Protein AF-A0A497RHH5-F1 (afdb_monomer_lite)

Radius of gyration: 37.26 Å; chains: 1; bounding box: 108×67×107 Å

Foldseek 3Di:
DDPPPCDPVNVVVVLVVLVVVLVVQLVVQLPPDPPDPVVVVVVVVCLLCVLVVLLVVLLLLVLLVLLPVVDPHFPLVQALDDDPSVLSVLLWLLSVLLSLLSLVDDPVCVSSVVSLVVSVVVVSVCLVVCSQVVVDSVSSVVVVVVSVVVSVVSNVSSVVSLVVVLVVLVVPDDDPSSVVVNVVSVVVSCCRVCVSVVVVVVVVVVVDPPQDPQLLVQLLLCLVVQDPQAEEEEDDPNNVVSNVVSPNPHYPPPDPLQQCQQWFAAFLQSNLCLCQLQRHQKYKDAPVNVVQLDPSTGNVVVCVLQFDFSDGDDRITMGGDAQFDHAAQDDLEEEEDEQDDDPQLVSLVRLLCTLLLFHYHYDYPQKLCQLRHQEYEYEQDPPDDPVVVLVSQQVQHEYEYEDSVHCHPVCVVQVKDFPPDKDKFQWKAAPPDIDGAHIFIDTAIDGDVVFKDQRMAGDDVRHGDHRQWIWGRRNNGIYIYGHCNRLVVQCVDPPSNSNNRSSSCSSVSVVNCCVPDVGDRPDPPPDDHRDDFWKFFFKKKAAAWKKKKFFIKDWDQFWFKFWPPPDGGDTFTFHGKHKDDGKIKIKIARIKMWGQDPGSGFFKIKMFGAHKIKIKIWAAAQMWIWTQGPVGIDIDHAHNVTGIIIMIIDPRIMMIGGFMKMKGAFKMWGQFIQDPPDPAPSPDGRHGATKMAHGIWIWTFGTGRNGMTTIDPTDGPGGMDGPDDCCSHVVVVVRPVVCSCPDPSSVVSSVVSVVSSVVSSCVVVPPPPVVVVVVVVVVVVD

Structure (mmCIF, N/CA/C/O backbone):
data_AF-A0A497RHH5-F1
#
_entry.id   AF-A0A497RHH5-F1
#
loop_
_atom_site.group_PDB
_atom_site.id
_atom_site.type_symbol
_atom_site.label_atom_id
_atom_site.label_alt_id
_atom_site.label_comp_id
_atom_site.label_asym_id
_atom_site.label_entity_id
_atom_site.label_seq_id
_atom_site.pdbx_PDB_ins_code
_atom_site.Cartn_x
_atom_site.Cartn_y
_atom_site.Cartn_z
_atom_site.occupancy
_atom_site.B_iso_or_equiv
_atom_site.auth_seq_id
_atom_site.auth_comp_id
_atom_site.auth_asym_id
_atom_site.auth_atom_id
_atom_site.pdbx_PDB_model_num
ATOM 1 N N . PRO A 1 1 ? 17.702 -21.856 -10.431 1.00 33.06 1 PRO A N 1
ATOM 2 C CA . PRO A 1 1 ? 18.675 -20.964 -11.105 1.00 33.06 1 PRO A CA 1
ATOM 3 C C . PRO A 1 1 ? 18.948 -19.715 -10.253 1.00 33.06 1 PRO A C 1
ATOM 5 O O . PRO A 1 1 ? 18.083 -18.852 -10.139 1.00 33.06 1 PRO A O 1
ATOM 8 N N . TYR A 1 2 ? 20.111 -19.664 -9.600 1.00 24.53 2 TYR A N 1
ATOM 9 C CA . TYR A 1 2 ? 20.535 -18.501 -8.818 1.00 24.53 2 TYR A CA 1
ATOM 10 C C . TYR A 1 2 ? 20.683 -17.281 -9.740 1.00 24.53 2 TYR A C 1
ATOM 12 O O . TYR A 1 2 ? 21.303 -17.420 -10.799 1.00 24.53 2 TYR A O 1
ATOM 20 N N . PRO A 1 3 ? 20.149 -16.098 -9.384 1.00 31.69 3 PRO A N 1
ATOM 21 C CA . PRO A 1 3 ? 20.514 -14.876 -10.081 1.00 31.69 3 PRO A CA 1
ATOM 22 C C . PRO A 1 3 ? 22.025 -14.708 -9.919 1.00 31.69 3 PRO A C 1
ATOM 24 O O . PRO A 1 3 ? 22.538 -14.635 -8.801 1.00 31.69 3 PRO A O 1
ATOM 27 N N . VAL A 1 4 ? 22.761 -14.700 -11.031 1.00 30.95 4 VAL A N 1
ATOM 28 C CA . VAL A 1 4 ? 24.164 -14.292 -11.008 1.00 30.95 4 VAL A CA 1
ATOM 29 C C . VAL A 1 4 ? 24.142 -12.801 -10.703 1.00 30.95 4 VAL A C 1
ATOM 31 O O . VAL A 1 4 ? 24.029 -11.976 -11.605 1.00 30.95 4 VAL A O 1
ATOM 34 N N . ASN A 1 5 ? 24.186 -12.464 -9.415 1.00 32.22 5 ASN A N 1
ATOM 35 C CA . ASN A 1 5 ? 24.389 -11.103 -8.953 1.00 32.22 5 ASN A CA 1
ATOM 36 C C . ASN A 1 5 ? 25.782 -10.685 -9.423 1.00 32.22 5 ASN A C 1
ATOM 38 O O . ASN A 1 5 ? 26.800 -10.946 -8.777 1.00 32.22 5 ASN A O 1
ATOM 42 N N . LEU A 1 6 ? 25.832 -10.081 -10.609 1.00 36.22 6 LEU A N 1
ATOM 43 C CA . LEU A 1 6 ? 26.995 -9.369 -11.099 1.00 36.22 6 LEU A CA 1
ATOM 44 C C . LEU A 1 6 ? 27.140 -8.144 -10.204 1.00 36.22 6 LEU A C 1
ATOM 46 O O . LEU A 1 6 ? 26.597 -7.082 -10.498 1.00 36.22 6 LEU A O 1
ATOM 50 N N . SER A 1 7 ? 27.839 -8.305 -9.077 1.00 36.22 7 SER A N 1
ATOM 51 C CA . SER A 1 7 ? 28.187 -7.165 -8.240 1.00 36.22 7 SER A CA 1
ATOM 52 C C . SER A 1 7 ? 28.850 -6.097 -9.126 1.00 36.22 7 SER A C 1
ATOM 54 O O . SER A 1 7 ? 29.612 -6.451 -10.038 1.00 36.22 7 SER A O 1
ATOM 56 N N . PRO A 1 8 ? 28.589 -4.797 -8.901 1.00 43.06 8 PRO A N 1
ATOM 57 C CA . PRO A 1 8 ? 29.119 -3.716 -9.735 1.00 43.06 8 PRO A CA 1
ATOM 58 C C . PRO A 1 8 ? 30.638 -3.804 -9.969 1.00 43.06 8 PRO A C 1
ATOM 60 O O . PRO A 1 8 ? 31.122 -3.448 -11.044 1.00 43.06 8 PRO A O 1
ATOM 63 N N . GLY A 1 9 ? 31.379 -4.360 -9.000 1.00 42.72 9 GLY A N 1
ATOM 64 C CA . GLY A 1 9 ? 32.819 -4.611 -9.101 1.00 42.72 9 GLY A CA 1
ATOM 65 C C . GLY A 1 9 ? 33.214 -5.661 -10.148 1.00 42.72 9 GLY A C 1
ATOM 66 O O . GLY A 1 9 ? 34.251 -5.522 -10.792 1.00 42.72 9 GLY A O 1
ATOM 67 N N . ARG A 1 10 ? 32.385 -6.684 -10.393 1.00 44.19 10 ARG A N 1
ATOM 68 C CA . ARG A 1 10 ? 32.660 -7.708 -11.417 1.00 44.19 10 ARG A CA 1
ATOM 69 C C . ARG A 1 10 ? 32.280 -7.255 -12.822 1.00 44.19 10 ARG A C 1
ATOM 71 O O . ARG A 1 10 ? 32.913 -7.693 -13.777 1.00 44.19 10 ARG A O 1
ATOM 78 N N . LEU A 1 11 ? 31.315 -6.343 -12.969 1.00 48.75 11 LEU A N 1
ATOM 79 C CA . LEU A 1 11 ? 30.955 -5.787 -14.279 1.00 48.75 11 LEU A CA 1
ATOM 80 C C . LEU A 1 11 ? 32.160 -5.090 -14.936 1.00 48.75 11 LEU A C 1
ATOM 82 O O . LEU A 1 11 ? 32.413 -5.291 -16.121 1.00 48.75 11 LEU A O 1
ATOM 86 N N . GLY A 1 12 ? 32.946 -4.349 -14.142 1.00 49.59 12 GLY A N 1
ATOM 87 C CA . GLY A 1 12 ? 34.209 -3.741 -14.576 1.00 49.59 12 GLY A CA 1
ATOM 88 C C . GLY A 1 12 ? 35.226 -4.773 -15.080 1.00 49.59 12 GLY A C 1
ATOM 89 O O . GLY A 1 12 ? 35.845 -4.592 -16.131 1.00 49.59 12 GLY A O 1
ATOM 90 N N . PHE A 1 13 ? 35.338 -5.904 -14.382 1.00 59.03 13 PHE A N 1
ATOM 91 C CA . PHE A 1 13 ? 36.205 -7.009 -14.784 1.00 59.03 13 PHE A CA 1
ATOM 92 C C . PHE A 1 13 ? 35.752 -7.665 -16.098 1.00 59.03 13 PHE A C 1
ATOM 94 O O . PHE A 1 13 ? 36.574 -7.874 -16.985 1.00 59.03 13 PHE A O 1
ATOM 101 N N . TYR A 1 14 ? 34.453 -7.924 -16.285 1.00 57.34 14 TYR A N 1
ATOM 102 C CA . TYR A 1 14 ? 33.945 -8.482 -17.545 1.00 57.34 14 TYR A CA 1
ATOM 103 C C . TYR A 1 14 ? 34.073 -7.503 -18.717 1.00 57.34 14 TYR A C 1
ATOM 105 O O . TYR A 1 14 ? 34.433 -7.926 -19.816 1.00 57.34 14 TYR A O 1
ATOM 113 N N . THR A 1 15 ? 33.870 -6.194 -18.497 1.00 53.59 15 THR A N 1
ATOM 114 C CA . THR A 1 15 ? 34.186 -5.184 -19.524 1.00 53.59 15 THR A CA 1
ATOM 115 C C . THR A 1 15 ? 35.661 -5.190 -19.891 1.00 53.59 15 THR A C 1
ATOM 117 O O . THR A 1 15 ? 35.998 -5.112 -21.071 1.00 53.59 15 THR A O 1
ATOM 120 N N . PHE A 1 16 ? 36.544 -5.315 -18.900 1.00 61.19 16 PHE A N 1
ATOM 121 C CA . PHE A 1 16 ? 37.981 -5.385 -19.123 1.00 61.19 16 PHE A CA 1
ATOM 122 C C . PHE A 1 16 ? 38.361 -6.644 -19.913 1.00 61.19 16 PHE A C 1
ATOM 124 O O . PHE A 1 16 ? 39.057 -6.538 -20.919 1.00 61.19 16 PHE A O 1
ATOM 131 N N . LEU A 1 17 ? 37.834 -7.812 -19.534 1.00 65.19 17 LEU A N 1
ATOM 132 C CA . LEU A 1 17 ? 38.089 -9.083 -20.215 1.00 65.19 17 LEU A CA 1
ATOM 133 C C . LEU A 1 17 ? 37.575 -9.070 -21.663 1.00 65.19 17 LEU A C 1
ATOM 135 O O . LEU A 1 17 ? 38.294 -9.470 -22.576 1.00 65.19 17 LEU A O 1
ATOM 139 N N . GLY A 1 18 ? 36.361 -8.555 -21.886 1.00 63.19 18 GLY A N 1
ATOM 140 C CA . GLY A 1 18 ? 35.802 -8.376 -23.228 1.00 63.19 18 GLY A CA 1
ATOM 141 C C . GLY A 1 18 ? 36.644 -7.426 -24.084 1.00 63.19 18 GLY A C 1
ATOM 142 O O . GLY A 1 18 ? 36.876 -7.691 -25.261 1.00 63.19 18 GLY A O 1
ATOM 143 N N . THR A 1 19 ? 37.185 -6.364 -23.484 1.00 55.94 19 THR A N 1
ATOM 144 C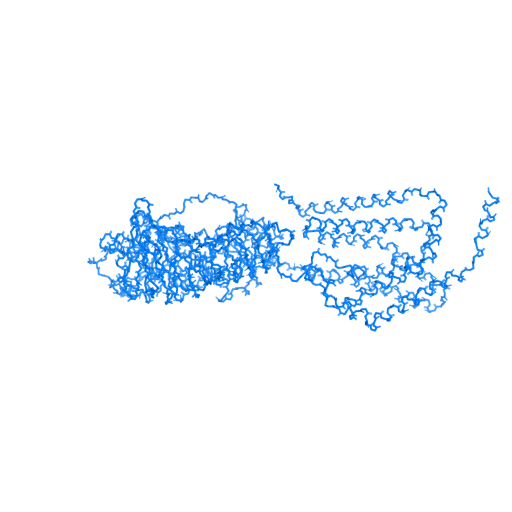 CA . THR A 1 19 ? 38.096 -5.430 -24.167 1.00 55.94 19 THR A CA 1
ATOM 145 C C . THR A 1 19 ? 39.429 -6.095 -24.511 1.00 55.94 19 THR A C 1
ATOM 147 O O . THR A 1 19 ? 39.926 -5.950 -25.626 1.00 55.94 19 THR A O 1
ATOM 150 N N . LEU A 1 20 ? 39.993 -6.877 -23.590 1.00 64.38 20 LEU A N 1
ATOM 151 C CA . LEU A 1 20 ? 41.239 -7.613 -23.804 1.00 64.38 20 LEU A CA 1
ATOM 152 C C . LEU A 1 20 ? 41.070 -8.648 -24.926 1.00 64.38 20 LEU A C 1
ATOM 154 O O . LEU A 1 20 ? 41.923 -8.750 -25.807 1.00 64.38 20 LEU A O 1
ATOM 158 N N . PHE A 1 21 ? 39.918 -9.322 -24.966 1.00 68.62 21 PHE A N 1
ATOM 159 C CA . PHE A 1 21 ? 39.539 -10.214 -26.057 1.00 68.62 21 PHE A CA 1
ATOM 160 C C . PHE A 1 21 ? 39.422 -9.482 -27.402 1.00 68.62 21 PHE A C 1
ATOM 162 O O . PHE A 1 21 ? 39.948 -9.968 -28.397 1.00 68.62 21 PHE A O 1
ATOM 169 N N . LEU A 1 22 ? 38.822 -8.289 -27.463 1.00 57.47 22 LEU A N 1
ATOM 170 C CA . LEU A 1 22 ? 38.750 -7.502 -28.704 1.00 57.47 22 LEU A CA 1
ATOM 171 C C . LEU A 1 22 ? 40.115 -7.025 -29.195 1.00 57.47 22 LEU A C 1
ATOM 173 O O . LEU A 1 22 ? 40.413 -7.104 -30.390 1.00 57.47 22 LEU A O 1
ATOM 177 N N . CYS A 1 23 ? 40.958 -6.542 -28.286 1.00 59.88 23 CYS A N 1
ATOM 178 C CA . CYS A 1 23 ? 42.334 -6.170 -28.602 1.00 59.88 23 CYS A CA 1
ATOM 179 C C . CYS A 1 23 ? 43.110 -7.389 -29.120 1.00 59.88 23 CYS A C 1
ATOM 181 O O . CYS A 1 23 ? 43.890 -7.283 -30.067 1.00 59.88 23 CYS A O 1
ATOM 183 N N . PHE A 1 24 ? 42.851 -8.572 -28.561 1.00 70.50 24 PHE A N 1
ATOM 184 C CA . PHE A 1 24 ? 43.446 -9.816 -29.029 1.00 70.50 24 PHE A CA 1
ATOM 185 C C . PHE A 1 24 ? 42.922 -10.218 -30.413 1.00 70.50 24 PHE A C 1
ATOM 187 O O . PHE A 1 24 ? 43.721 -10.446 -31.315 1.00 70.50 24 PHE A O 1
ATOM 194 N N . VAL A 1 25 ? 41.605 -10.219 -30.634 1.00 62.91 25 VAL A N 1
ATOM 195 C CA . VAL A 1 25 ? 40.978 -10.555 -31.924 1.00 62.91 25 VAL A CA 1
ATOM 196 C C . VAL A 1 25 ? 41.415 -9.593 -33.029 1.00 62.91 25 VAL A C 1
ATOM 198 O O . VAL A 1 25 ? 41.774 -10.047 -34.110 1.00 62.91 25 VAL A O 1
ATOM 201 N N . THR A 1 26 ? 41.481 -8.282 -32.777 1.00 58.25 26 THR A N 1
ATOM 202 C CA . THR A 1 26 ? 42.020 -7.305 -33.749 1.00 58.25 26 THR A CA 1
ATOM 203 C C . THR A 1 26 ? 43.491 -7.565 -34.063 1.00 58.25 26 THR A C 1
ATOM 205 O O . THR A 1 26 ? 43.906 -7.499 -35.224 1.00 58.25 26 THR A O 1
ATOM 208 N N . THR A 1 27 ? 44.291 -7.912 -33.054 1.00 64.69 27 THR A N 1
ATOM 209 C CA . THR A 1 27 ? 45.707 -8.264 -33.230 1.00 64.69 27 THR A CA 1
ATOM 210 C C . THR A 1 27 ? 45.872 -9.570 -34.014 1.00 64.69 27 THR A C 1
ATOM 212 O O . THR A 1 27 ? 46.734 -9.661 -34.883 1.00 64.69 27 THR A O 1
ATOM 215 N N . VAL A 1 28 ? 45.025 -10.571 -33.773 1.00 68.25 28 VAL A N 1
ATOM 216 C CA . VAL A 1 28 ? 45.021 -11.839 -34.517 1.00 68.25 28 VAL A CA 1
ATOM 217 C C . VAL A 1 28 ? 44.571 -11.609 -35.958 1.00 68.25 28 VAL A C 1
ATOM 219 O O . VAL A 1 28 ? 45.292 -11.983 -36.880 1.00 68.25 28 VAL A O 1
ATOM 222 N N . LEU A 1 29 ? 43.453 -10.910 -36.176 1.00 59.34 29 LEU A N 1
ATOM 223 C CA . LEU A 1 29 ? 42.934 -10.586 -37.509 1.00 59.34 29 LEU A CA 1
ATOM 224 C C . LEU A 1 29 ? 43.921 -9.741 -38.326 1.00 59.34 29 LEU A C 1
ATOM 226 O O . LEU A 1 29 ? 44.093 -9.983 -39.517 1.00 59.34 29 LEU A O 1
ATOM 230 N N . SER A 1 30 ? 44.622 -8.792 -37.697 1.00 59.09 30 SER A N 1
ATOM 231 C CA . SER A 1 30 ? 45.656 -7.992 -38.372 1.00 59.09 30 SER A CA 1
ATOM 232 C C . SER A 1 30 ? 46.925 -8.789 -38.709 1.00 59.09 30 SER A C 1
ATOM 234 O O . SER A 1 30 ? 47.670 -8.393 -39.610 1.00 59.09 30 SER A O 1
ATOM 236 N N . ARG A 1 31 ? 47.161 -9.926 -38.035 1.00 64.94 31 ARG A N 1
ATOM 237 C CA . ARG A 1 31 ? 48.276 -10.852 -38.299 1.00 64.94 31 ARG A CA 1
ATOM 238 C C . ARG A 1 31 ? 47.953 -11.942 -39.320 1.00 64.94 31 ARG A C 1
ATOM 240 O O . ARG A 1 31 ? 48.897 -12.510 -39.873 1.00 64.94 31 ARG A O 1
ATOM 247 N N . ILE A 1 32 ? 46.678 -12.217 -39.619 1.00 67.44 32 ILE A N 1
ATOM 248 C CA . ILE A 1 32 ? 46.297 -13.142 -40.697 1.00 67.44 32 ILE A CA 1
ATOM 249 C C . ILE A 1 32 ? 46.780 -12.552 -42.030 1.00 67.44 32 ILE A C 1
ATOM 251 O O . ILE A 1 32 ? 46.209 -11.612 -42.588 1.00 67.44 32 ILE A O 1
ATOM 255 N N . ARG A 1 33 ? 47.892 -13.090 -42.542 1.00 56.81 33 ARG A N 1
ATOM 256 C CA . ARG A 1 33 ? 48.458 -12.708 -43.836 1.00 56.81 33 ARG A CA 1
ATOM 257 C C . ARG A 1 33 ? 47.539 -13.212 -44.943 1.00 56.81 33 ARG A C 1
ATOM 259 O O . ARG A 1 33 ? 47.645 -14.355 -45.368 1.00 56.81 33 ARG A O 1
ATOM 266 N N . VAL A 1 34 ? 46.685 -12.337 -45.471 1.00 57.06 34 VAL A N 1
ATOM 267 C CA . VAL A 1 34 ? 46.020 -12.576 -46.761 1.00 57.06 34 VAL A CA 1
ATOM 268 C C . VAL A 1 34 ? 47.043 -12.341 -47.880 1.00 57.06 34 VAL A C 1
ATOM 270 O O . VAL A 1 34 ? 47.061 -11.302 -48.546 1.00 57.06 34 VAL A O 1
ATOM 273 N N . THR A 1 35 ? 47.976 -13.279 -48.029 1.00 54.53 35 THR A N 1
ATOM 274 C CA . THR A 1 35 ? 48.919 -13.330 -49.148 1.00 54.53 35 THR A CA 1
ATOM 275 C C . THR A 1 35 ? 48.223 -13.968 -50.340 1.00 54.53 35 THR A C 1
ATOM 277 O O . THR A 1 35 ? 47.945 -15.161 -50.344 1.00 54.53 35 THR A O 1
ATOM 280 N N . GLY A 1 36 ? 47.905 -13.151 -51.340 1.00 67.31 36 GLY A N 1
ATOM 281 C CA . GLY A 1 36 ? 47.307 -13.597 -52.592 1.00 67.31 36 GLY A CA 1
ATOM 282 C C . GLY A 1 36 ? 46.842 -12.409 -53.427 1.00 67.31 36 GLY A C 1
ATOM 283 O O . GLY A 1 36 ? 46.410 -11.397 -52.878 1.00 67.31 36 GLY A O 1
ATOM 284 N N . SER A 1 37 ? 46.896 -12.536 -54.753 1.00 68.19 37 SER A N 1
ATOM 285 C CA . SER A 1 37 ? 46.459 -11.512 -55.723 1.00 68.19 37 SER A CA 1
ATOM 286 C C . SER A 1 37 ? 45.029 -11.002 -55.483 1.00 68.19 37 SER A C 1
ATOM 288 O O . SER A 1 37 ? 44.702 -9.866 -55.824 1.00 68.19 37 SER A O 1
ATOM 290 N N . ARG A 1 38 ? 44.185 -11.808 -54.823 1.00 70.94 38 ARG A N 1
ATOM 291 C CA . ARG A 1 38 ? 42.826 -11.433 -54.417 1.00 70.94 38 ARG A CA 1
ATOM 292 C C . ARG A 1 38 ? 42.787 -10.252 -53.441 1.00 70.94 38 ARG A C 1
ATOM 294 O O . ARG A 1 38 ? 41.902 -9.423 -53.600 1.00 70.94 38 ARG A O 1
ATOM 301 N N . SER A 1 39 ? 43.734 -10.124 -52.499 1.00 65.75 39 SER A N 1
ATOM 302 C CA . SER A 1 39 ? 43.709 -9.037 -51.501 1.00 65.75 39 SER A CA 1
ATOM 303 C C . SER A 1 39 ? 44.023 -7.670 -52.110 1.00 65.75 39 SER A C 1
ATOM 305 O O . SER A 1 39 ? 43.376 -6.680 -51.767 1.00 65.75 39 SER A O 1
ATOM 307 N N . ILE A 1 40 ? 44.959 -7.641 -53.064 1.00 73.94 40 ILE A N 1
ATOM 308 C CA . ILE A 1 40 ? 45.294 -6.460 -53.871 1.00 73.94 40 ILE A CA 1
ATOM 309 C C . ILE A 1 40 ? 44.076 -6.049 -54.707 1.00 73.94 40 ILE A C 1
ATOM 311 O O . ILE A 1 40 ? 43.675 -4.892 -54.676 1.00 73.94 40 ILE A O 1
ATOM 315 N N . ARG A 1 41 ? 43.394 -7.012 -55.343 1.00 77.88 41 ARG A N 1
ATOM 316 C CA . ARG A 1 41 ? 42.187 -6.741 -56.140 1.00 77.88 41 ARG A CA 1
ATOM 317 C C . ARG A 1 41 ? 41.032 -6.174 -55.307 1.00 77.88 41 ARG A C 1
ATOM 319 O O . ARG A 1 41 ? 40.389 -5.221 -55.734 1.00 77.88 41 ARG A O 1
ATOM 326 N N . THR A 1 42 ? 40.780 -6.709 -54.108 1.00 73.94 42 THR A N 1
ATOM 327 C CA . THR A 1 42 ? 39.785 -6.134 -53.179 1.00 73.94 42 THR A CA 1
ATOM 328 C C . THR A 1 42 ? 40.156 -4.734 -52.713 1.00 73.94 42 THR A C 1
ATOM 330 O O . THR A 1 42 ? 39.266 -3.933 -52.455 1.00 73.94 42 THR A O 1
ATOM 333 N N . TYR A 1 43 ? 41.444 -4.415 -52.599 1.00 73.44 43 TYR A N 1
ATOM 334 C CA . TYR A 1 43 ? 41.870 -3.070 -52.238 1.00 73.44 43 TYR A CA 1
ATOM 335 C C . TYR A 1 43 ? 41.684 -2.069 -53.350 1.00 73.44 43 TYR A C 1
ATOM 337 O O . TYR A 1 43 ? 41.109 -1.018 -53.101 1.00 73.44 43 TYR A O 1
ATOM 345 N N . ASP A 1 44 ? 42.145 -2.401 -54.555 1.00 77.19 44 ASP A N 1
ATOM 346 C CA . ASP A 1 44 ? 41.959 -1.532 -55.708 1.00 77.19 44 ASP A CA 1
ATOM 347 C C . ASP A 1 44 ? 40.453 -1.283 -55.911 1.00 77.19 44 ASP A C 1
ATOM 349 O O . ASP A 1 44 ? 40.040 -0.151 -56.151 1.00 77.19 44 ASP A O 1
ATOM 353 N N . TRP A 1 45 ? 39.612 -2.299 -55.670 1.00 80.88 45 TRP A N 1
ATOM 354 C CA . TRP A 1 45 ? 38.156 -2.149 -55.632 1.00 80.88 45 TRP A CA 1
ATOM 355 C C . TRP A 1 45 ? 37.668 -1.234 -54.494 1.00 80.88 45 TRP A C 1
ATOM 357 O O . TRP A 1 45 ? 36.947 -0.275 -54.754 1.00 80.88 45 TRP A O 1
ATOM 367 N N . LEU A 1 46 ? 38.089 -1.449 -53.242 1.00 74.25 46 LEU A N 1
ATOM 368 C CA . LEU A 1 46 ? 37.715 -0.594 -52.101 1.00 74.25 46 LEU A CA 1
ATOM 369 C C . LEU A 1 46 ? 38.176 0.861 -52.273 1.00 74.25 46 LEU A C 1
ATOM 371 O O . LEU A 1 46 ? 37.497 1.788 -51.828 1.00 74.25 46 LEU A O 1
ATOM 375 N N . GLN A 1 47 ? 39.330 1.068 -52.904 1.00 74.50 47 GLN A N 1
ATOM 376 C CA . GLN A 1 47 ? 39.896 2.378 -53.188 1.00 74.50 47 GLN A CA 1
ATOM 377 C C . GLN A 1 47 ? 39.153 3.070 -54.334 1.00 74.50 47 GLN A C 1
ATOM 379 O O . GLN A 1 47 ? 38.948 4.286 -54.250 1.00 74.50 47 GLN A O 1
ATOM 384 N N . ALA A 1 48 ? 38.730 2.313 -55.352 1.00 79.69 48 ALA A N 1
ATOM 385 C CA . ALA A 1 48 ? 37.901 2.788 -56.457 1.00 79.69 48 ALA A CA 1
ATOM 386 C C . ALA A 1 48 ? 36.481 3.150 -55.995 1.00 79.69 48 ALA A C 1
ATOM 388 O O . ALA A 1 48 ? 35.944 4.174 -56.403 1.00 79.69 48 ALA A O 1
ATOM 389 N N . VAL A 1 49 ? 35.903 2.363 -55.082 1.00 79.44 49 VAL A N 1
ATOM 390 C CA . VAL A 1 49 ? 34.562 2.590 -54.508 1.00 79.44 49 VAL A CA 1
ATOM 391 C C . VAL A 1 49 ? 34.597 3.591 -53.342 1.00 79.44 49 VAL A C 1
ATOM 393 O O . VAL A 1 49 ? 33.557 4.027 -52.850 1.00 79.44 49 VAL A O 1
ATOM 396 N N . SER A 1 50 ? 35.784 4.028 -52.910 1.00 78.75 50 SER A N 1
ATOM 397 C CA . SER A 1 50 ? 35.916 4.929 -51.762 1.00 78.75 50 SER A CA 1
ATOM 398 C C . SER A 1 50 ? 35.188 6.261 -51.814 1.00 78.75 50 SER A C 1
ATOM 400 O O . SER A 1 50 ? 34.712 6.674 -50.760 1.00 78.75 50 SER A O 1
ATOM 402 N N . PRO A 1 51 ? 35.066 6.934 -52.966 1.00 81.25 51 PRO A N 1
ATOM 403 C CA . PRO A 1 51 ? 34.265 8.147 -53.044 1.00 81.25 51 PRO A CA 1
ATOM 404 C C . PRO A 1 51 ? 32.796 7.880 -52.688 1.00 81.25 51 PRO A C 1
ATOM 406 O O . PRO A 1 51 ? 32.174 8.679 -51.999 1.00 81.25 51 PRO A O 1
ATOM 409 N N . VAL A 1 52 ? 32.267 6.720 -53.091 1.00 81.44 52 VAL A N 1
ATOM 410 C CA . VAL A 1 52 ? 30.867 6.338 -52.867 1.00 81.44 52 VAL A CA 1
ATOM 411 C C . VAL A 1 52 ? 30.618 6.008 -51.400 1.00 81.44 52 VAL A C 1
ATOM 413 O O . VAL A 1 52 ? 29.714 6.572 -50.787 1.00 81.44 52 VAL A O 1
ATOM 416 N N . TRP A 1 53 ? 31.425 5.123 -50.804 1.00 78.94 53 TRP A N 1
ATOM 417 C CA . TRP A 1 53 ? 31.185 4.732 -49.413 1.00 78.94 53 TRP A CA 1
ATOM 418 C C . TRP A 1 53 ? 31.525 5.848 -48.422 1.00 78.94 53 TRP A C 1
ATOM 420 O O . TRP A 1 53 ? 30.839 5.973 -47.412 1.00 78.94 53 TRP A O 1
ATOM 430 N N . PHE A 1 54 ? 32.519 6.697 -48.712 1.00 83.56 54 PHE A N 1
ATOM 431 C CA . PHE A 1 54 ? 32.814 7.875 -47.892 1.00 83.56 54 PHE A CA 1
ATOM 432 C C . PHE A 1 54 ? 31.619 8.827 -47.843 1.00 83.56 54 PHE A C 1
ATOM 434 O O . PHE A 1 54 ? 31.197 9.229 -46.762 1.00 83.56 54 PHE A O 1
ATOM 441 N N . SER A 1 55 ? 31.036 9.138 -49.001 1.00 84.56 55 SER A N 1
ATOM 442 C CA . SER A 1 55 ? 29.861 10.003 -49.083 1.00 84.56 55 SER A CA 1
ATOM 443 C C . SER A 1 55 ? 28.627 9.401 -48.440 1.00 84.56 55 SER A C 1
ATOM 445 O O . SER A 1 55 ? 27.863 10.124 -47.813 1.00 84.56 55 SER A O 1
ATOM 447 N N . LEU A 1 56 ? 28.453 8.085 -48.530 1.00 85.38 56 LEU A N 1
ATOM 448 C CA . LEU A 1 56 ? 27.381 7.382 -47.835 1.00 85.38 56 LEU A CA 1
ATOM 449 C C . LEU A 1 56 ? 27.566 7.430 -46.310 1.00 85.38 56 LEU A C 1
ATOM 451 O O . LEU A 1 56 ? 26.614 7.715 -45.588 1.00 85.38 56 LEU A O 1
ATOM 455 N N . LEU A 1 57 ? 28.783 7.217 -45.801 1.00 85.00 57 LEU A N 1
ATOM 456 C CA . LEU A 1 57 ? 29.058 7.366 -44.370 1.00 85.00 57 LEU A CA 1
ATOM 457 C C . LEU A 1 57 ? 28.877 8.813 -43.910 1.00 85.00 57 LEU A C 1
ATOM 459 O O . LEU A 1 57 ? 28.297 9.032 -42.853 1.00 85.00 57 LEU A O 1
ATOM 463 N N . PHE A 1 58 ? 29.340 9.790 -44.694 1.00 88.25 58 PHE A N 1
ATOM 464 C CA . PHE A 1 58 ? 29.141 11.209 -44.405 1.00 88.25 58 PHE A CA 1
ATOM 465 C C . PHE A 1 58 ? 27.651 11.562 -44.378 1.00 88.25 58 PHE A C 1
ATOM 467 O O . PHE A 1 58 ? 27.208 12.234 -43.451 1.00 88.25 58 PHE A O 1
ATOM 474 N N . TYR A 1 59 ? 26.873 11.043 -45.332 1.00 90.62 59 TYR A N 1
ATOM 475 C CA . TYR A 1 59 ? 25.423 11.185 -45.366 1.00 90.62 59 TYR A CA 1
ATOM 476 C C . TYR A 1 59 ? 24.781 10.650 -44.084 1.00 90.62 59 TYR A C 1
ATOM 478 O O . TYR A 1 59 ? 24.088 11.397 -43.404 1.00 90.62 59 TYR A O 1
ATOM 486 N N . PHE A 1 60 ? 25.061 9.401 -43.694 1.00 86.75 60 PHE A N 1
ATOM 487 C CA . PHE A 1 60 ? 24.522 8.829 -42.453 1.00 86.75 60 PHE A CA 1
ATOM 488 C C . PHE A 1 60 ? 24.967 9.595 -41.207 1.00 86.75 60 PHE A C 1
ATOM 490 O O . PHE A 1 60 ? 24.196 9.743 -40.255 1.00 86.75 60 PHE A O 1
ATOM 497 N N . TYR A 1 61 ? 26.204 10.089 -41.213 1.00 88.50 61 TYR A N 1
ATOM 498 C CA . TYR A 1 61 ? 26.757 10.891 -40.137 1.00 88.50 61 TYR A CA 1
ATOM 499 C C . TYR A 1 61 ? 25.993 12.213 -40.001 1.00 88.50 61 TYR A C 1
ATOM 501 O O . TYR A 1 61 ? 25.490 12.510 -38.926 1.00 88.50 61 TYR A O 1
ATOM 509 N N . ALA A 1 62 ? 25.812 12.965 -41.086 1.00 89.00 62 ALA A N 1
ATOM 510 C CA . ALA A 1 62 ? 25.071 14.225 -41.096 1.00 89.00 62 ALA A CA 1
ATOM 511 C C . ALA A 1 62 ? 23.563 14.034 -40.848 1.00 89.00 62 ALA A C 1
ATOM 513 O O . ALA A 1 62 ? 22.972 14.777 -40.067 1.00 89.00 62 ALA A O 1
ATOM 514 N N . LEU A 1 63 ? 22.958 12.992 -41.427 1.00 89.25 63 LEU A N 1
ATOM 515 C CA . LEU A 1 63 ? 21.569 12.601 -41.180 1.00 89.25 63 LEU A CA 1
ATOM 516 C C . LEU A 1 63 ? 21.329 12.334 -39.692 1.00 89.25 63 LEU A C 1
ATOM 518 O O . LEU A 1 63 ? 20.293 12.706 -39.156 1.00 89.25 63 LEU A O 1
ATOM 522 N N . SER A 1 64 ? 22.301 11.740 -39.002 1.00 88.69 64 SER A N 1
ATOM 523 C CA . SER A 1 64 ? 22.218 11.503 -37.561 1.00 88.69 64 SER A CA 1
ATOM 524 C C . SER A 1 64 ? 22.133 12.800 -36.748 1.00 88.69 64 SER A C 1
ATOM 526 O O . SER A 1 64 ? 21.354 12.875 -35.800 1.00 88.69 64 SER A O 1
ATOM 528 N N . PHE A 1 65 ? 22.879 13.841 -37.137 1.00 85.06 65 PHE A N 1
ATOM 529 C CA . PHE A 1 65 ? 22.745 15.170 -36.529 1.00 85.06 65 PHE A CA 1
ATOM 530 C C . PHE A 1 65 ? 21.396 15.803 -36.855 1.00 85.06 65 PHE A C 1
ATOM 532 O O . PHE A 1 65 ? 20.766 16.343 -35.951 1.00 85.06 65 PHE A O 1
ATOM 539 N N . LEU A 1 66 ? 20.932 15.681 -38.104 1.00 86.81 66 LEU A N 1
ATOM 540 C CA . LEU A 1 66 ? 19.630 16.197 -38.525 1.00 86.81 66 LEU A CA 1
ATOM 541 C C . LEU A 1 66 ? 18.481 15.547 -37.744 1.00 86.81 66 LEU A C 1
ATOM 543 O O . LEU A 1 66 ? 17.561 16.228 -37.304 1.00 86.81 66 LEU A O 1
ATOM 547 N N . VAL A 1 67 ? 18.533 14.231 -37.538 1.00 85.62 67 VAL A N 1
ATOM 548 C CA . VAL A 1 67 ? 17.534 13.500 -36.751 1.00 85.62 67 VAL A CA 1
ATOM 549 C C . VAL A 1 67 ? 17.486 14.029 -35.318 1.00 85.62 67 VAL A C 1
ATOM 551 O O . VAL A 1 67 ? 16.402 14.269 -34.799 1.00 85.62 67 VAL A O 1
ATOM 554 N N . ILE A 1 68 ? 18.639 14.261 -34.684 1.00 82.56 68 ILE A N 1
ATOM 555 C CA . ILE A 1 68 ? 18.692 14.765 -33.304 1.00 82.56 68 ILE A CA 1
ATOM 556 C C . ILE A 1 68 ? 18.308 16.244 -33.205 1.00 82.56 68 ILE A C 1
ATOM 558 O O . ILE A 1 68 ? 17.748 16.642 -32.191 1.00 82.56 68 ILE A O 1
ATOM 562 N N . SER A 1 69 ? 18.590 17.062 -34.222 1.00 80.69 69 SER A N 1
ATOM 563 C CA . SER A 1 69 ? 18.195 18.475 -34.220 1.00 80.69 69 SER A CA 1
ATOM 564 C C . SER A 1 69 ? 16.709 18.674 -34.521 1.00 80.69 69 SER A C 1
ATOM 566 O O . SER A 1 69 ? 16.103 19.607 -34.004 1.00 80.69 69 SER A O 1
ATOM 568 N N . SER A 1 70 ? 16.122 17.809 -35.354 1.00 79.69 70 SER A N 1
ATOM 569 C CA . SER A 1 70 ? 14.710 17.880 -35.756 1.00 79.69 70 SER A CA 1
ATOM 570 C C . SER A 1 70 ? 13.758 17.133 -34.819 1.00 79.69 70 SER A C 1
ATOM 572 O O . SER A 1 70 ? 12.565 17.436 -34.803 1.00 79.69 70 SER A O 1
ATOM 574 N N . SER A 1 71 ? 14.262 16.169 -34.043 1.00 76.12 71 SER A N 1
ATOM 575 C CA . SER A 1 71 ? 13.470 15.357 -33.111 1.00 76.12 71 SER A CA 1
ATOM 576 C C . SER A 1 71 ? 13.806 15.689 -31.660 1.00 76.12 71 SER A C 1
ATOM 578 O O . SER A 1 71 ? 14.928 16.073 -31.342 1.00 76.12 71 SER A O 1
ATOM 580 N N . ILE A 1 72 ? 12.850 15.484 -30.749 1.00 67.81 72 ILE A N 1
ATOM 581 C CA . ILE A 1 72 ? 13.107 15.594 -29.307 1.00 67.81 72 ILE A CA 1
ATOM 582 C C . ILE A 1 72 ? 14.237 14.611 -28.952 1.00 67.81 72 ILE A C 1
ATOM 584 O O . ILE A 1 72 ? 14.120 13.424 -29.285 1.00 67.81 72 ILE A O 1
ATOM 588 N N . PRO A 1 73 ? 15.332 15.067 -28.309 1.00 65.88 73 PRO A N 1
ATOM 589 C CA . PRO A 1 73 ? 16.436 14.193 -27.958 1.00 65.88 73 PRO A CA 1
ATOM 590 C C . PRO A 1 73 ? 15.912 13.021 -27.124 1.00 65.88 73 PRO A C 1
ATOM 592 O O . PRO A 1 73 ? 15.093 13.211 -26.220 1.00 65.88 73 PRO A O 1
ATOM 595 N N . PRO A 1 74 ? 16.348 11.794 -27.432 1.00 62.97 74 PRO A N 1
ATOM 596 C CA . PRO A 1 74 ? 15.742 10.618 -26.845 1.00 62.97 74 PRO A CA 1
ATOM 597 C C . PRO A 1 74 ? 16.062 10.578 -25.329 1.00 62.97 74 PRO A C 1
ATOM 599 O O . PRO A 1 74 ? 17.215 10.698 -24.915 1.00 62.97 74 PRO A O 1
ATOM 602 N N . LEU A 1 75 ? 15.040 10.409 -24.480 1.00 59.50 75 LEU A N 1
ATOM 603 C CA . LEU A 1 75 ? 15.153 10.216 -23.027 1.00 59.50 75 LEU A CA 1
ATOM 604 C C . LEU A 1 75 ? 15.825 8.870 -22.699 1.00 59.50 75 LEU A C 1
ATOM 606 O O . LEU A 1 75 ? 15.155 7.858 -22.500 1.00 59.50 75 LEU A O 1
ATOM 610 N N . PHE A 1 76 ? 17.161 8.864 -22.620 1.00 57.28 76 PHE A N 1
ATOM 611 C CA . PHE A 1 76 ? 17.993 7.659 -22.438 1.00 57.28 76 PHE A CA 1
ATOM 612 C C . PHE A 1 76 ? 17.624 6.749 -21.265 1.00 57.28 76 PHE A C 1
ATOM 614 O O . PHE A 1 76 ? 17.980 5.576 -21.284 1.00 57.28 76 PHE A O 1
ATOM 621 N N . GLN A 1 77 ? 16.907 7.270 -20.270 1.00 52.78 77 GLN A N 1
ATOM 622 C CA . GLN A 1 77 ? 16.454 6.515 -19.103 1.00 52.78 77 GLN A CA 1
ATOM 623 C C . GLN A 1 77 ? 15.447 5.405 -19.444 1.00 52.78 77 GLN A C 1
ATOM 625 O O . GLN A 1 77 ? 15.299 4.477 -18.661 1.00 52.78 77 GLN A O 1
ATOM 630 N N . ARG A 1 78 ? 14.755 5.483 -20.591 1.00 49.38 78 ARG A N 1
ATOM 631 C CA . ARG A 1 78 ? 13.669 4.549 -20.944 1.00 49.38 78 ARG A CA 1
ATOM 632 C C . ARG A 1 78 ? 14.026 3.522 -22.014 1.00 49.38 78 ARG A C 1
ATOM 634 O O . ARG A 1 78 ? 13.191 2.682 -22.339 1.00 49.38 78 ARG A O 1
ATOM 641 N N . TYR A 1 79 ? 15.216 3.590 -22.601 1.00 55.94 79 TYR A N 1
ATOM 642 C CA . TYR A 1 79 ? 15.524 2.752 -23.758 1.00 55.94 79 TYR A CA 1
ATOM 643 C C . TYR A 1 79 ? 16.158 1.450 -23.362 1.00 55.94 79 TYR A C 1
ATOM 645 O O . TYR A 1 79 ? 16.978 1.419 -22.457 1.00 55.94 79 TYR A O 1
ATOM 653 N N . VAL A 1 80 ? 15.794 0.413 -24.113 1.00 55.53 80 VAL A N 1
ATOM 654 C CA . VAL A 1 80 ? 16.444 -0.896 -24.083 1.00 55.53 80 VAL A CA 1
ATOM 655 C C . VAL A 1 80 ? 17.662 -0.912 -25.021 1.00 55.53 80 VAL A C 1
ATOM 657 O O . VAL A 1 80 ? 18.599 -1.672 -24.805 1.00 55.53 80 VAL A O 1
ATOM 660 N N . ILE A 1 81 ? 17.680 -0.048 -26.048 1.00 65.62 81 ILE A N 1
ATOM 661 C CA . ILE A 1 81 ? 18.712 -0.014 -27.095 1.00 65.62 81 ILE A CA 1
ATOM 662 C C . ILE A 1 81 ? 19.063 1.440 -27.433 1.00 65.62 81 ILE A C 1
ATOM 664 O O . ILE A 1 81 ? 18.170 2.253 -27.683 1.00 65.62 81 ILE A O 1
ATOM 668 N N . VAL A 1 82 ? 20.359 1.773 -27.501 1.00 72.44 82 VAL A N 1
ATOM 669 C CA . VAL A 1 82 ? 20.803 3.083 -28.004 1.00 72.44 82 VAL A CA 1
ATOM 670 C C . VAL A 1 82 ? 20.482 3.189 -29.504 1.00 72.44 82 VAL A C 1
ATOM 672 O O . VAL A 1 82 ? 20.959 2.363 -30.292 1.00 72.44 82 VAL A O 1
ATOM 675 N N . PRO A 1 83 ? 19.705 4.195 -29.951 1.00 76.94 83 PRO A N 1
ATOM 676 C CA . PRO A 1 83 ? 19.373 4.331 -31.364 1.00 76.94 83 PRO A CA 1
ATOM 677 C C . PRO A 1 83 ? 20.626 4.481 -32.238 1.00 76.94 83 PRO A C 1
ATOM 679 O O . PRO A 1 83 ? 21.572 5.180 -31.877 1.00 76.94 83 PRO A O 1
ATOM 682 N N . TRP A 1 84 ? 20.646 3.844 -33.412 1.00 82.31 84 TRP A N 1
ATOM 683 C CA . TRP A 1 84 ? 21.829 3.805 -34.290 1.00 82.31 84 TRP A CA 1
ATOM 684 C C . TRP A 1 84 ? 22.296 5.191 -34.766 1.00 82.31 84 TRP A C 1
ATOM 686 O O . TRP A 1 84 ? 23.493 5.402 -34.950 1.00 82.31 84 TRP A O 1
ATOM 696 N N . TYR A 1 85 ? 21.381 6.150 -34.903 1.00 83.31 85 TYR A N 1
ATOM 697 C CA . TYR A 1 85 ? 21.709 7.530 -35.266 1.00 83.31 85 TYR A CA 1
ATOM 698 C C . TYR A 1 85 ? 22.369 8.301 -34.108 1.00 83.31 85 TYR A C 1
ATOM 700 O O . TYR A 1 85 ? 22.892 9.389 -34.299 1.00 83.31 85 TYR A O 1
ATOM 708 N N . TYR A 1 86 ? 22.405 7.761 -32.886 1.00 82.06 86 TYR A N 1
ATOM 709 C CA . TYR A 1 86 ? 23.051 8.439 -31.762 1.00 82.06 86 TYR A CA 1
ATOM 710 C C . TYR A 1 86 ? 24.575 8.242 -31.731 1.00 82.06 86 TYR A C 1
ATOM 712 O O . TYR A 1 86 ? 25.305 9.112 -31.256 1.00 82.06 86 TYR A O 1
ATOM 720 N N . TYR A 1 87 ? 25.086 7.123 -32.258 1.00 80.88 87 TYR A N 1
ATOM 721 C CA . TYR A 1 87 ? 26.524 6.817 -32.226 1.00 80.88 87 TYR A CA 1
ATOM 722 C C . TYR A 1 87 ? 27.356 7.842 -33.009 1.00 80.88 87 TYR A C 1
ATOM 724 O O . TYR A 1 87 ? 28.351 8.310 -32.452 1.00 80.88 87 TYR A O 1
ATOM 732 N N . PRO A 1 88 ? 26.973 8.259 -34.236 1.00 84.88 88 PRO A N 1
ATOM 733 C CA . PRO A 1 88 ? 27.661 9.337 -34.942 1.00 84.88 88 PRO A CA 1
ATOM 734 C C . PRO A 1 88 ? 27.756 10.618 -34.114 1.00 84.88 88 PRO A C 1
ATOM 736 O O . PRO A 1 88 ? 28.845 11.169 -33.963 1.00 84.88 88 PRO A O 1
ATOM 739 N N . VAL A 1 89 ? 26.651 11.032 -33.490 1.00 82.88 89 VAL A N 1
ATOM 740 C CA . VAL A 1 89 ? 26.603 12.255 -32.679 1.00 82.88 89 VAL A CA 1
ATOM 741 C C . VAL A 1 89 ? 27.477 12.145 -31.435 1.00 82.88 89 VAL A C 1
ATOM 743 O O . VAL A 1 89 ? 28.230 13.068 -31.133 1.00 82.88 89 VAL A O 1
ATOM 746 N N . LYS A 1 90 ? 27.473 10.989 -30.766 1.00 78.62 90 LYS A N 1
ATOM 747 C CA . LYS A 1 90 ? 28.330 10.734 -29.602 1.00 78.62 90 LYS A CA 1
ATOM 748 C C . LYS A 1 90 ? 29.826 10.686 -29.956 1.00 78.62 90 LYS A C 1
ATOM 750 O O . LYS A 1 90 ? 30.652 11.007 -29.109 1.00 78.62 90 LYS A O 1
ATOM 755 N N . LEU A 1 91 ? 30.194 10.309 -31.187 1.00 82.94 91 LEU A N 1
ATOM 756 C CA . LEU A 1 91 ? 31.585 10.391 -31.659 1.00 82.94 91 LEU A CA 1
ATOM 757 C C . LEU A 1 91 ? 32.035 11.832 -31.949 1.00 82.94 91 LEU A C 1
ATOM 759 O O . LEU A 1 91 ? 33.238 12.102 -31.921 1.00 82.94 91 LEU A O 1
ATOM 763 N N . GLY A 1 92 ? 31.100 12.740 -32.242 1.00 86.00 92 GLY A N 1
ATOM 764 C CA . GLY A 1 92 ? 31.373 14.151 -32.515 1.00 86.00 92 GLY A CA 1
ATOM 765 C C . GLY A 1 92 ? 32.537 14.379 -33.488 1.00 86.00 92 GLY A C 1
ATOM 766 O O . GLY A 1 92 ? 32.766 13.628 -34.434 1.00 86.00 92 GLY A O 1
ATOM 767 N N . ILE A 1 93 ? 33.354 15.399 -33.233 1.00 85.25 93 ILE A N 1
ATOM 768 C CA . ILE A 1 93 ? 34.454 15.736 -34.147 1.00 85.25 93 ILE A CA 1
ATOM 769 C C . ILE A 1 93 ? 35.491 14.616 -34.319 1.00 85.25 93 ILE A C 1
ATOM 771 O O . ILE A 1 93 ? 36.099 14.510 -35.382 1.00 85.25 93 ILE A O 1
ATOM 775 N N . VAL A 1 94 ? 35.662 13.741 -33.322 1.00 86.56 94 VAL A N 1
ATOM 776 C CA . VAL A 1 94 ? 36.543 12.567 -33.438 1.00 86.56 94 VAL A CA 1
ATOM 777 C C . VAL A 1 94 ? 36.005 11.606 -34.496 1.00 86.56 94 VAL A C 1
ATOM 779 O O . VAL A 1 94 ? 36.774 11.127 -35.326 1.00 86.56 94 VAL A O 1
ATOM 782 N N . GLY A 1 95 ? 34.688 11.385 -34.527 1.00 87.06 95 GLY A N 1
ATOM 783 C CA . GLY A 1 95 ? 34.016 10.617 -35.574 1.00 87.06 95 GLY A CA 1
ATOM 784 C C . GLY A 1 95 ? 34.185 11.243 -36.954 1.00 87.06 95 GLY A C 1
ATOM 785 O O . GLY A 1 95 ? 34.610 10.558 -37.881 1.00 87.06 95 GLY A O 1
ATOM 786 N N . SER A 1 96 ? 33.936 12.550 -37.078 1.00 87.81 96 SER A N 1
ATOM 787 C CA . SER A 1 96 ? 34.100 13.286 -38.340 1.00 87.81 96 SER A CA 1
ATOM 788 C C . SER A 1 96 ? 35.536 13.240 -38.870 1.00 87.81 96 SER A C 1
ATOM 790 O O . SER A 1 96 ? 35.758 12.995 -40.053 1.00 87.81 96 SER A O 1
ATOM 792 N N . LEU A 1 97 ? 36.534 13.443 -38.005 1.00 87.94 97 LEU A N 1
ATOM 793 C CA . LEU A 1 97 ? 37.947 13.386 -38.384 1.00 87.94 97 LEU A CA 1
ATOM 794 C C . LEU A 1 97 ? 38.383 11.960 -38.722 1.00 87.94 97 LEU A C 1
ATOM 796 O O . LEU A 1 97 ? 39.102 11.762 -39.698 1.00 87.94 97 LEU A O 1
ATOM 800 N N . ALA A 1 98 ? 37.928 10.958 -37.967 1.00 87.12 98 ALA A N 1
ATOM 801 C CA . ALA A 1 98 ? 38.167 9.559 -38.306 1.00 87.12 98 ALA A CA 1
ATOM 802 C C . ALA A 1 98 ? 37.536 9.203 -39.661 1.00 87.12 98 ALA A C 1
ATOM 804 O O . ALA A 1 98 ? 38.162 8.509 -40.458 1.00 87.12 98 ALA A O 1
ATOM 805 N N . LEU A 1 99 ? 36.351 9.738 -39.968 1.00 86.88 99 LEU A N 1
ATOM 806 C CA . LEU A 1 99 ? 35.710 9.601 -41.272 1.00 86.88 99 LEU A CA 1
ATOM 807 C C . LEU A 1 99 ? 36.558 10.263 -42.365 1.00 86.88 99 LEU A C 1
ATOM 809 O O . LEU A 1 99 ? 36.883 9.602 -43.344 1.00 86.88 99 LEU A O 1
ATOM 813 N N . ILE A 1 100 ? 37.035 11.497 -42.177 1.00 86.50 100 ILE A N 1
ATOM 814 C CA . ILE A 1 100 ? 37.963 12.160 -43.114 1.00 86.50 100 ILE A CA 1
ATOM 815 C C . ILE A 1 100 ? 39.228 11.325 -43.328 1.00 86.50 100 ILE A C 1
ATOM 817 O O . ILE A 1 100 ? 39.660 11.160 -44.470 1.00 86.50 100 ILE A O 1
ATOM 821 N N . TRP A 1 101 ? 39.792 10.738 -42.270 1.00 86.56 101 TRP A N 1
ATOM 822 C CA . TRP A 1 101 ? 40.962 9.863 -42.374 1.00 86.56 101 TRP A CA 1
ATOM 823 C C . TRP A 1 101 ? 40.710 8.710 -43.342 1.00 86.56 101 TRP A C 1
ATOM 825 O O . TRP A 1 101 ? 41.595 8.351 -44.122 1.00 86.56 101 TRP A O 1
ATOM 835 N N . THR A 1 102 ? 39.481 8.188 -43.360 1.00 80.94 102 THR A N 1
ATOM 836 C CA . THR A 1 102 ? 39.129 7.086 -44.246 1.00 80.94 102 THR A CA 1
ATOM 837 C C . THR A 1 102 ? 39.251 7.396 -45.740 1.00 80.94 102 THR A C 1
ATOM 839 O O . THR A 1 102 ? 39.522 6.499 -46.541 1.00 80.94 102 THR A O 1
ATOM 842 N N . SER A 1 103 ? 39.149 8.670 -46.125 1.00 79.88 103 SER A N 1
ATOM 843 C CA . SER A 1 103 ? 39.335 9.093 -47.516 1.00 79.88 103 SER A CA 1
ATOM 844 C C . SER A 1 103 ? 40.808 9.097 -47.967 1.00 79.88 103 SER A C 1
ATOM 846 O O . SER A 1 103 ? 41.079 8.992 -49.165 1.00 79.88 103 SER A O 1
ATOM 848 N N . TYR A 1 104 ? 41.758 9.128 -47.021 1.00 77.50 104 TYR A N 1
ATOM 849 C CA . TYR A 1 104 ? 43.203 9.252 -47.267 1.00 77.50 104 TYR A CA 1
ATOM 850 C C . TYR A 1 104 ? 44.023 8.030 -46.816 1.00 77.50 104 TYR A C 1
ATOM 852 O O . TYR A 1 104 ? 45.242 8.132 -46.673 1.00 77.50 104 TYR A O 1
ATOM 860 N N . ILE A 1 105 ? 43.387 6.876 -46.575 1.00 75.12 105 ILE A N 1
ATOM 861 C CA . ILE A 1 105 ? 44.053 5.704 -45.985 1.00 75.12 105 ILE A CA 1
ATOM 862 C C . ILE A 1 105 ? 45.226 5.224 -46.861 1.00 75.12 105 ILE A C 1
ATOM 864 O O . ILE A 1 105 ? 45.001 4.725 -47.970 1.00 75.12 105 ILE A O 1
ATOM 868 N N . PRO A 1 106 ? 46.475 5.259 -46.357 1.00 73.94 106 PRO A N 1
ATOM 869 C CA . PRO A 1 106 ? 47.589 4.615 -47.034 1.00 73.94 106 PRO A CA 1
ATOM 870 C C . PRO A 1 106 ? 47.437 3.090 -46.955 1.00 73.94 106 PRO A C 1
ATOM 872 O O . PRO A 1 106 ? 47.119 2.544 -45.896 1.00 73.94 106 PRO A O 1
ATOM 875 N N . TRP A 1 107 ? 47.723 2.386 -48.059 1.00 65.38 107 TRP A N 1
ATOM 876 C CA . TRP A 1 107 ? 47.604 0.920 -48.195 1.00 65.38 107 TRP A CA 1
ATOM 877 C C . TRP A 1 107 ? 48.160 0.134 -46.998 1.00 65.38 107 TRP A C 1
ATOM 879 O O . TRP A 1 107 ? 47.556 -0.833 -46.539 1.00 65.38 107 TRP A O 1
ATOM 889 N N . ARG A 1 108 ? 49.285 0.590 -46.433 1.00 67.62 108 ARG A N 1
ATOM 890 C CA . ARG A 1 108 ? 49.952 -0.053 -45.293 1.00 67.62 108 ARG A CA 1
ATOM 891 C C . ARG A 1 108 ? 49.090 -0.096 -44.021 1.00 67.62 108 ARG A C 1
ATOM 893 O O . ARG A 1 108 ? 49.244 -1.023 -43.232 1.00 67.62 108 ARG A O 1
ATOM 900 N N . ASN A 1 109 ? 48.161 0.847 -43.855 1.00 73.00 109 ASN A N 1
ATOM 901 C CA . ASN A 1 109 ? 47.350 1.005 -42.645 1.00 73.00 109 ASN A CA 1
ATOM 902 C C . ASN A 1 109 ? 45.895 0.535 -42.816 1.00 73.00 109 ASN A C 1
ATOM 904 O O . ASN A 1 109 ? 45.183 0.408 -41.820 1.00 73.00 109 ASN A O 1
ATOM 908 N N . ILE A 1 110 ? 45.445 0.216 -44.041 1.00 71.50 110 ILE A N 1
ATOM 909 C CA . ILE A 1 110 ? 44.051 -0.203 -44.274 1.00 71.50 110 ILE A CA 1
ATOM 910 C C . ILE A 1 110 ? 43.709 -1.522 -43.578 1.00 71.50 110 ILE A C 1
ATOM 912 O O . ILE A 1 110 ? 42.581 -1.714 -43.143 1.00 71.50 110 ILE A O 1
ATOM 916 N N . ARG A 1 111 ? 44.690 -2.418 -43.412 1.00 69.50 111 ARG A N 1
ATOM 917 C CA . ARG A 1 111 ? 44.497 -3.698 -42.711 1.00 69.50 111 ARG A CA 1
ATOM 918 C C . ARG A 1 111 ? 44.174 -3.492 -41.237 1.00 69.50 111 ARG A C 1
ATOM 920 O O . ARG A 1 111 ? 43.254 -4.116 -40.722 1.00 69.50 111 ARG A O 1
ATOM 927 N N . ALA A 1 112 ? 44.911 -2.594 -40.583 1.00 68.69 112 ALA A N 1
ATOM 928 C CA . ALA A 1 112 ? 44.667 -2.238 -39.192 1.00 68.69 112 ALA A CA 1
ATOM 929 C C . ALA A 1 112 ? 43.292 -1.574 -39.035 1.00 68.69 112 ALA A C 1
ATOM 931 O O . ALA A 1 112 ? 42.552 -1.919 -38.121 1.00 68.69 112 ALA A O 1
ATOM 932 N N . PHE A 1 113 ? 42.916 -0.699 -39.974 1.00 71.56 113 PHE A N 1
ATOM 933 C CA . PHE A 1 113 ? 41.600 -0.063 -39.986 1.00 71.56 113 PHE A CA 1
ATOM 934 C C . PHE A 1 113 ? 40.451 -1.056 -40.186 1.00 71.56 113 PHE A C 1
ATOM 936 O O . PHE A 1 113 ? 39.513 -1.054 -39.400 1.00 71.56 113 PHE A O 1
ATOM 943 N N . ILE A 1 114 ? 40.528 -1.929 -41.195 1.00 70.56 114 ILE A N 1
ATOM 944 C CA . ILE A 1 114 ? 39.505 -2.952 -41.456 1.00 70.56 114 ILE A CA 1
ATOM 945 C C . ILE A 1 114 ? 39.384 -3.895 -40.253 1.00 70.56 114 ILE A C 1
ATOM 947 O O . ILE A 1 114 ? 38.272 -4.219 -39.847 1.00 70.56 114 ILE A O 1
ATOM 951 N N . GLY A 1 115 ? 40.507 -4.288 -39.640 1.00 71.38 115 GLY A N 1
ATOM 952 C CA . GLY A 1 115 ? 40.504 -5.091 -38.416 1.00 71.38 115 GLY A CA 1
ATOM 953 C C . GLY A 1 115 ? 39.814 -4.383 -37.247 1.00 71.38 115 GLY A C 1
ATOM 954 O O . GLY A 1 115 ? 38.972 -4.982 -36.582 1.00 71.38 115 GLY A O 1
ATOM 955 N N . LEU A 1 116 ? 40.120 -3.101 -37.031 1.00 70.06 116 LEU A N 1
ATOM 956 C CA . LEU A 1 116 ? 39.506 -2.279 -35.984 1.00 70.06 116 LEU A CA 1
ATOM 957 C C . LEU A 1 116 ? 38.005 -2.064 -36.228 1.00 70.06 116 LEU A C 1
ATOM 959 O O . LEU A 1 116 ? 37.209 -2.196 -35.304 1.00 70.06 116 LEU A O 1
ATOM 963 N N . PHE A 1 117 ? 37.612 -1.804 -37.477 1.00 72.38 117 PHE A N 1
ATOM 964 C CA . PHE A 1 117 ? 36.220 -1.638 -37.888 1.00 72.38 117 PHE A CA 1
ATOM 965 C C . PHE A 1 117 ? 35.407 -2.917 -37.671 1.00 72.38 117 PHE A C 1
ATOM 967 O O . PHE A 1 117 ? 34.353 -2.869 -37.042 1.00 72.38 117 PHE A O 1
ATOM 974 N N . TRP A 1 118 ? 35.905 -4.073 -38.123 1.00 74.50 118 TRP A N 1
ATOM 975 C CA . TRP A 1 118 ? 35.219 -5.351 -37.921 1.00 74.50 118 TRP A CA 1
ATOM 976 C C . TRP A 1 118 ? 35.134 -5.746 -36.457 1.00 74.50 118 TRP A C 1
ATOM 978 O O . TRP A 1 118 ? 34.111 -6.287 -36.046 1.00 74.50 118 TRP A O 1
ATOM 988 N N . ALA A 1 119 ? 36.159 -5.465 -35.656 1.00 71.06 119 ALA A N 1
ATOM 989 C CA . ALA A 1 119 ? 36.088 -5.721 -34.227 1.00 71.06 119 ALA A CA 1
ATOM 990 C C . ALA A 1 119 ? 35.083 -4.804 -33.531 1.00 71.06 119 ALA A C 1
ATOM 992 O O . ALA A 1 119 ? 34.290 -5.293 -32.735 1.00 71.06 119 ALA A O 1
ATOM 993 N N . ALA A 1 120 ? 35.054 -3.513 -33.871 1.00 71.00 120 ALA A N 1
ATOM 994 C CA . ALA A 1 120 ? 34.057 -2.586 -33.346 1.00 71.00 120 ALA A CA 1
ATOM 995 C C . ALA A 1 120 ? 32.634 -3.001 -33.755 1.00 71.00 120 ALA A C 1
ATOM 997 O O . ALA A 1 120 ? 31.746 -3.049 -32.909 1.00 71.00 120 ALA A O 1
ATOM 998 N N . LEU A 1 121 ? 32.419 -3.373 -35.022 1.00 72.19 121 LEU A N 1
ATOM 999 C CA . LEU A 1 121 ? 31.121 -3.825 -35.525 1.00 72.19 121 LEU A CA 1
ATOM 1000 C C . LEU A 1 121 ? 30.692 -5.145 -34.879 1.00 72.19 121 LEU A C 1
ATOM 1002 O O . LEU A 1 121 ? 29.574 -5.244 -34.389 1.00 72.19 121 LEU A O 1
ATOM 1006 N N . SER A 1 122 ? 31.584 -6.136 -34.829 1.00 70.81 122 SER A N 1
ATOM 1007 C CA . SER A 1 122 ? 31.313 -7.427 -34.186 1.00 70.81 122 SER A CA 1
ATOM 1008 C C . SER A 1 122 ? 31.018 -7.239 -32.711 1.00 70.81 122 SER A C 1
ATOM 1010 O O . SER A 1 122 ? 30.141 -7.899 -32.181 1.00 70.81 122 SER A O 1
ATOM 1012 N N . PHE A 1 123 ? 31.695 -6.308 -32.048 1.00 72.31 123 PHE A N 1
ATOM 1013 C CA . PHE A 1 123 ? 31.438 -6.000 -30.655 1.00 72.31 123 PHE A CA 1
ATOM 1014 C C . PHE A 1 123 ? 30.099 -5.305 -30.438 1.00 72.31 123 PHE A C 1
ATOM 1016 O O . PHE A 1 123 ? 29.361 -5.712 -29.552 1.00 72.31 123 PHE A O 1
ATOM 1023 N N . ILE A 1 124 ? 29.749 -4.311 -31.262 1.00 71.62 124 ILE A N 1
ATOM 1024 C CA . ILE A 1 124 ? 28.417 -3.693 -31.231 1.00 71.62 124 ILE A CA 1
ATOM 1025 C C . ILE A 1 124 ? 27.355 -4.763 -31.488 1.00 71.62 124 ILE A C 1
ATOM 1027 O O . ILE A 1 124 ? 26.360 -4.797 -30.780 1.00 71.62 124 ILE A O 1
ATOM 1031 N N . ILE A 1 125 ? 27.571 -5.668 -32.446 1.00 74.69 125 ILE A N 1
ATOM 1032 C CA . ILE A 1 125 ? 26.654 -6.776 -32.724 1.00 74.69 125 ILE A CA 1
ATOM 1033 C C . ILE A 1 125 ? 26.603 -7.749 -31.549 1.00 74.69 125 ILE A C 1
ATOM 1035 O O . ILE A 1 125 ? 25.512 -8.123 -31.171 1.00 74.69 125 ILE A O 1
ATOM 1039 N N . ILE A 1 126 ? 27.719 -8.138 -30.931 1.00 74.12 126 ILE A N 1
ATOM 1040 C CA . ILE A 1 126 ? 27.742 -9.053 -29.778 1.00 74.12 126 ILE A CA 1
ATOM 1041 C C . ILE A 1 126 ? 27.084 -8.405 -28.562 1.00 74.12 126 ILE A C 1
ATOM 1043 O O . ILE A 1 126 ? 26.325 -9.069 -27.869 1.00 74.12 126 ILE A O 1
ATOM 1047 N N . ILE A 1 127 ? 27.329 -7.118 -28.307 1.00 68.88 127 ILE A N 1
ATOM 1048 C CA . ILE A 1 127 ? 26.653 -6.370 -27.246 1.00 68.88 127 ILE A CA 1
ATOM 1049 C C . ILE A 1 127 ? 25.175 -6.240 -27.558 1.00 68.88 127 ILE A C 1
ATOM 1051 O O . ILE A 1 127 ? 24.376 -6.436 -26.658 1.00 68.88 127 ILE A O 1
ATOM 1055 N N . ARG A 1 128 ? 24.786 -5.939 -28.799 1.00 67.12 128 ARG A N 1
ATOM 1056 C CA . ARG A 1 128 ? 23.376 -5.814 -29.181 1.00 67.12 128 ARG A CA 1
ATOM 1057 C C . ARG A 1 128 ? 22.671 -7.150 -29.147 1.00 67.12 128 ARG A C 1
ATOM 1059 O O . ARG A 1 128 ? 21.604 -7.235 -28.568 1.00 67.12 128 ARG A O 1
ATOM 1066 N N . LEU A 1 129 ? 23.261 -8.190 -29.714 1.00 69.06 129 LEU A N 1
ATOM 1067 C CA . LEU A 1 129 ? 22.747 -9.551 -29.685 1.00 69.06 129 LEU A CA 1
ATOM 1068 C C . LEU A 1 129 ? 22.703 -10.040 -28.240 1.00 69.06 129 LEU A C 1
ATOM 1070 O O . LEU A 1 129 ? 21.694 -10.570 -27.824 1.00 69.06 129 LEU A O 1
ATOM 1074 N N . GLY A 1 130 ? 23.732 -9.771 -27.439 1.00 65.75 130 GLY A N 1
ATOM 1075 C CA . GLY A 1 130 ? 23.756 -10.080 -26.014 1.00 65.75 130 GLY A CA 1
ATOM 1076 C C . GLY A 1 130 ? 22.727 -9.279 -25.214 1.00 65.75 130 GLY A C 1
ATOM 1077 O O . GLY A 1 130 ? 22.046 -9.835 -24.370 1.00 65.75 130 GLY A O 1
ATOM 1078 N N . SER A 1 131 ? 22.538 -7.996 -25.506 1.00 60.03 131 SER A N 1
ATOM 1079 C CA . SER A 1 131 ? 21.502 -7.147 -24.909 1.00 60.03 131 SER A CA 1
ATOM 1080 C C . SER A 1 131 ? 20.107 -7.617 -25.309 1.00 60.03 131 SER A C 1
ATOM 1082 O O . SER A 1 131 ? 19.224 -7.668 -24.468 1.00 60.03 131 SER A O 1
ATOM 1084 N N . THR A 1 132 ? 19.918 -8.021 -26.564 1.00 61.66 132 THR A N 1
ATOM 1085 C CA . THR A 1 132 ? 18.627 -8.477 -27.095 1.00 61.66 132 THR A CA 1
ATOM 1086 C C . THR A 1 132 ? 18.302 -9.893 -26.609 1.00 61.66 132 THR A C 1
ATOM 1088 O O . THR A 1 132 ? 17.157 -10.164 -26.273 1.00 61.66 132 THR A O 1
ATOM 1091 N N . LEU A 1 133 ? 19.296 -10.787 -26.538 1.00 60.03 133 LEU A N 1
ATOM 1092 C CA . LEU A 1 133 ? 19.138 -12.186 -26.122 1.00 60.03 133 LEU A CA 1
ATOM 1093 C C . LEU A 1 133 ? 19.139 -12.359 -24.600 1.00 60.03 133 LEU A C 1
ATOM 1095 O O . LEU A 1 133 ? 18.446 -13.237 -24.102 1.00 60.03 133 LEU A O 1
ATOM 1099 N N . PHE A 1 134 ? 19.926 -11.566 -23.865 1.00 56.59 134 PHE A N 1
ATOM 1100 C CA . PHE A 1 134 ? 20.059 -11.689 -22.408 1.00 56.59 134 PHE A CA 1
ATOM 1101 C C . PHE A 1 134 ? 19.347 -10.578 -21.620 1.00 56.59 134 PHE A C 1
ATOM 1103 O O . PHE A 1 134 ? 19.212 -10.721 -20.410 1.00 56.59 134 PHE A O 1
ATOM 1110 N N . GLN A 1 135 ? 18.915 -9.484 -22.266 1.00 54.41 135 GLN A N 1
ATOM 1111 C CA . GLN A 1 135 ? 18.037 -8.420 -21.724 1.00 54.41 135 GLN A CA 1
ATOM 1112 C C . GLN A 1 135 ? 18.421 -7.847 -20.359 1.00 54.41 135 GLN A C 1
ATOM 1114 O O . GLN A 1 135 ? 17.609 -7.259 -19.646 1.00 54.41 135 GLN A O 1
ATOM 1119 N N . PHE A 1 136 ? 19.696 -7.942 -20.001 1.00 58.16 136 PHE A N 1
ATOM 1120 C CA . PHE A 1 136 ? 20.215 -7.277 -18.824 1.00 58.16 136 PHE A CA 1
ATOM 1121 C C . PHE A 1 136 ? 20.199 -5.761 -19.065 1.00 58.16 136 PHE A C 1
ATOM 1123 O O . PHE A 1 136 ? 20.957 -5.258 -19.894 1.00 58.16 136 PHE A O 1
ATOM 1130 N N . GLN A 1 137 ? 19.390 -5.009 -18.308 1.00 51.94 137 GLN A N 1
ATOM 1131 C CA . GLN A 1 137 ? 19.407 -3.533 -18.313 1.00 51.94 137 GLN A CA 1
ATOM 1132 C C . GLN A 1 137 ? 20.814 -2.968 -18.026 1.00 51.94 137 GLN A C 1
ATOM 1134 O O . GLN A 1 137 ? 21.187 -1.897 -18.509 1.00 51.94 137 GLN A O 1
ATOM 1139 N N . THR A 1 138 ? 21.656 -3.723 -17.313 1.00 53.25 138 THR A N 1
ATOM 1140 C CA . THR A 1 138 ? 23.074 -3.398 -17.101 1.00 53.25 138 THR A CA 1
ATOM 1141 C C . THR A 1 138 ? 23.906 -3.406 -18.391 1.00 53.25 138 THR A C 1
ATOM 1143 O O . THR A 1 138 ? 24.937 -2.733 -18.438 1.00 53.25 138 THR A O 1
ATOM 1146 N N . ILE A 1 139 ? 23.469 -4.080 -19.464 1.00 56.97 139 ILE A N 1
ATOM 1147 C CA . ILE A 1 139 ? 24.157 -4.081 -20.767 1.00 56.97 139 ILE A CA 1
ATOM 1148 C C . ILE A 1 139 ? 24.016 -2.734 -21.485 1.00 56.97 139 ILE A C 1
ATOM 1150 O O . ILE A 1 139 ? 24.898 -2.367 -22.247 1.00 56.97 139 ILE A O 1
ATOM 1154 N N . ILE A 1 140 ? 23.000 -1.924 -21.201 1.00 58.62 140 ILE A N 1
ATOM 1155 C CA . ILE A 1 140 ? 22.878 -0.582 -21.805 1.00 58.62 140 ILE A CA 1
ATOM 1156 C C . ILE A 1 140 ? 23.942 0.347 -21.232 1.00 58.62 140 ILE A C 1
ATOM 1158 O O . ILE A 1 140 ? 24.632 1.071 -21.949 1.00 58.62 140 ILE A O 1
ATOM 1162 N N . TRP A 1 141 ? 24.145 0.261 -19.918 1.00 60.19 141 TRP A N 1
ATOM 1163 C CA . TRP A 1 141 ? 25.266 0.912 -19.253 1.00 60.19 141 TRP A CA 1
ATOM 1164 C C . TRP A 1 141 ? 26.604 0.377 -19.767 1.00 60.19 141 TRP A C 1
ATOM 1166 O O . TRP A 1 141 ? 27.544 1.153 -19.943 1.00 60.19 141 TRP A O 1
ATOM 1176 N N . LEU A 1 142 ? 26.685 -0.923 -20.069 1.00 62.34 142 LEU A N 1
ATOM 1177 C CA . LEU A 1 142 ? 27.833 -1.536 -20.735 1.00 62.34 142 LEU A CA 1
ATOM 1178 C C . LEU A 1 142 ? 28.048 -0.947 -22.134 1.00 62.34 142 LEU A C 1
ATOM 1180 O O . LEU A 1 142 ? 29.168 -0.582 -22.459 1.00 62.34 142 LEU A O 1
ATOM 1184 N N . GLU A 1 143 ? 27.007 -0.791 -22.947 1.00 68.25 143 GLU A N 1
ATOM 1185 C CA . GLU A 1 143 ? 27.056 -0.191 -24.280 1.00 68.25 143 GLU A CA 1
ATOM 1186 C C . GLU A 1 143 ? 27.539 1.265 -24.204 1.00 68.25 143 GLU A C 1
ATOM 1188 O O . GLU A 1 143 ? 28.463 1.665 -24.914 1.00 68.25 143 GLU A O 1
ATOM 1193 N N . PHE A 1 144 ? 27.007 2.050 -23.262 1.00 67.62 144 PHE A N 1
ATOM 1194 C CA . PHE A 1 144 ? 27.449 3.425 -23.040 1.00 67.62 144 PHE A CA 1
ATOM 1195 C C . PHE A 1 144 ? 28.907 3.526 -22.591 1.00 67.62 144 PHE A C 1
ATOM 1197 O O . PHE A 1 144 ? 29.621 4.393 -23.104 1.00 67.62 144 PHE A O 1
ATOM 1204 N N . ARG A 1 145 ? 29.335 2.667 -21.656 1.00 65.56 145 ARG A N 1
ATOM 1205 C CA . ARG A 1 145 ? 30.710 2.622 -21.131 1.00 65.56 145 ARG A CA 1
ATOM 1206 C C . ARG A 1 145 ? 31.695 2.103 -22.164 1.00 65.56 145 ARG A C 1
ATOM 1208 O O . ARG A 1 145 ? 32.792 2.633 -22.294 1.00 65.56 145 ARG A O 1
ATOM 1215 N N . THR A 1 146 ? 31.304 1.087 -22.920 1.00 65.94 146 THR A N 1
ATOM 1216 C CA . THR A 1 146 ? 32.179 0.472 -23.915 1.00 65.94 146 THR A CA 1
ATOM 1217 C C . THR A 1 146 ? 32.352 1.338 -25.153 1.00 65.94 146 THR A C 1
ATOM 1219 O O . THR A 1 146 ? 33.415 1.330 -25.770 1.00 65.94 146 THR A O 1
ATOM 1222 N N . PHE A 1 147 ? 31.370 2.184 -25.462 1.00 71.75 147 PHE A N 1
ATOM 1223 C CA . PHE A 1 147 ? 31.518 3.213 -26.482 1.00 71.75 147 PHE A CA 1
ATOM 1224 C C . PHE A 1 147 ? 32.688 4.171 -26.205 1.00 71.75 147 PHE A C 1
ATOM 1226 O O . PHE A 1 147 ? 33.317 4.647 -27.146 1.00 71.75 147 PHE A O 1
ATOM 1233 N N . THR A 1 148 ? 33.033 4.428 -24.940 1.00 70.12 148 THR A N 1
ATOM 1234 C CA . THR A 1 148 ? 34.224 5.217 -24.589 1.00 70.12 148 THR A CA 1
ATOM 1235 C C . THR A 1 148 ? 35.501 4.575 -25.144 1.00 70.12 148 THR A C 1
ATOM 1237 O O . THR A 1 148 ? 36.402 5.280 -25.590 1.00 70.12 148 THR A O 1
ATOM 1240 N N . PHE A 1 149 ? 35.572 3.242 -25.219 1.00 70.69 149 PHE A N 1
ATOM 1241 C CA . PHE A 1 149 ? 36.700 2.552 -25.851 1.00 70.69 149 PHE A CA 1
ATOM 1242 C C . PHE A 1 149 ? 36.698 2.706 -27.370 1.00 70.69 149 PHE A C 1
ATOM 1244 O O . PHE A 1 149 ? 37.761 2.906 -27.954 1.00 70.69 149 PHE A O 1
ATOM 1251 N N . ILE A 1 150 ? 35.523 2.684 -28.010 1.00 76.00 150 ILE A N 1
ATOM 1252 C CA . ILE A 1 150 ? 35.403 2.997 -29.443 1.00 76.00 150 ILE A CA 1
ATOM 1253 C C . ILE A 1 150 ? 35.932 4.414 -29.691 1.00 76.00 150 ILE A C 1
ATOM 1255 O O . ILE A 1 150 ? 36.776 4.606 -30.563 1.00 76.00 150 ILE A O 1
ATOM 1259 N N . PHE A 1 151 ? 35.528 5.381 -28.868 1.00 78.50 151 PHE A N 1
ATOM 1260 C CA . PHE A 1 151 ? 36.028 6.752 -28.929 1.00 78.50 151 PHE A CA 1
ATOM 1261 C C . PHE A 1 151 ? 37.561 6.817 -28.806 1.00 78.50 151 PHE A C 1
ATOM 1263 O O . PHE A 1 151 ? 38.217 7.363 -29.693 1.00 78.50 151 PHE A O 1
ATOM 1270 N N . PHE A 1 152 ? 38.152 6.188 -27.780 1.00 74.12 152 PHE A N 1
ATOM 1271 C CA . PHE A 1 152 ? 39.611 6.134 -27.610 1.00 74.12 152 PHE A CA 1
ATOM 1272 C C . PHE A 1 152 ? 40.327 5.468 -28.792 1.00 74.12 152 PHE A C 1
ATOM 1274 O O . PHE A 1 152 ? 41.381 5.939 -29.217 1.00 74.12 152 PHE A O 1
ATOM 1281 N N . SER A 1 153 ? 39.746 4.410 -29.362 1.00 72.75 153 SER A N 1
ATOM 1282 C CA . SER A 1 153 ? 40.325 3.687 -30.499 1.00 72.75 153 SER A CA 1
ATOM 1283 C C . SER A 1 153 ? 40.370 4.517 -31.790 1.00 72.75 153 SER A C 1
ATOM 1285 O O . SER A 1 153 ? 41.232 4.296 -32.640 1.00 72.75 153 SER A O 1
ATOM 1287 N N . LEU A 1 154 ? 39.477 5.504 -31.921 1.00 81.19 154 LEU A N 1
ATOM 1288 C CA . LEU A 1 154 ? 39.396 6.392 -33.081 1.00 81.19 154 LEU A CA 1
ATOM 1289 C C . LEU A 1 154 ? 40.297 7.630 -32.959 1.00 81.19 154 LEU A C 1
ATOM 1291 O O . LEU A 1 154 ? 40.600 8.247 -33.981 1.00 81.19 154 LEU A O 1
ATOM 1295 N N . LEU A 1 155 ? 40.783 7.977 -31.759 1.00 81.06 155 LEU A N 1
ATOM 1296 C CA . LEU A 1 155 ? 41.643 9.152 -31.545 1.00 81.06 155 LEU A CA 1
ATOM 1297 C C . LEU A 1 155 ? 42.913 9.164 -32.415 1.00 81.06 155 LEU A C 1
ATOM 1299 O O . LEU A 1 155 ? 43.199 10.210 -33.003 1.00 81.06 155 LEU A O 1
ATOM 1303 N N . PRO A 1 156 ? 43.669 8.056 -32.573 1.00 81.00 156 PRO A N 1
ATOM 1304 C CA . PRO A 1 156 ? 44.850 8.059 -33.437 1.00 81.00 156 PRO A CA 1
ATOM 1305 C C . PRO A 1 156 ? 44.500 8.324 -34.907 1.00 81.00 156 PRO A C 1
ATOM 1307 O O . PRO A 1 156 ? 45.242 9.016 -35.606 1.00 81.00 156 PRO A O 1
ATOM 1310 N N . LEU A 1 157 ? 43.352 7.814 -35.370 1.00 83.06 157 LEU A N 1
ATOM 1311 C CA . LEU A 1 157 ? 42.869 8.019 -36.738 1.00 83.06 157 LEU A CA 1
ATOM 1312 C C . LEU A 1 157 ? 42.460 9.476 -36.951 1.00 83.06 157 LEU A C 1
ATOM 1314 O O . LEU A 1 157 ? 42.915 10.114 -37.898 1.00 83.06 157 LEU A O 1
ATOM 1318 N N . ALA A 1 158 ? 41.668 10.020 -36.027 1.00 86.56 158 ALA A N 1
ATOM 1319 C CA . ALA A 1 158 ? 41.254 11.416 -36.038 1.00 86.56 158 ALA A CA 1
ATOM 1320 C C . ALA A 1 158 ? 42.461 12.372 -36.012 1.00 86.56 158 ALA A C 1
ATOM 1322 O O . ALA A 1 158 ? 42.530 13.304 -36.813 1.00 86.56 158 ALA A O 1
ATOM 1323 N N . SER A 1 159 ? 43.452 12.096 -35.158 1.00 85.88 159 SER A N 1
ATOM 1324 C CA . SER A 1 159 ? 44.703 12.862 -35.072 1.00 85.88 159 SER A CA 1
ATOM 1325 C C . SER A 1 159 ? 45.502 12.803 -36.377 1.00 85.88 159 SER A C 1
ATOM 1327 O O . SER A 1 159 ? 45.929 13.831 -36.907 1.00 85.88 159 SER A O 1
ATOM 1329 N N . SER A 1 160 ? 45.634 11.613 -36.970 1.00 85.25 160 SER A N 1
ATOM 1330 C CA . SER A 1 160 ? 46.291 11.455 -38.269 1.00 85.25 160 SER A CA 1
ATOM 1331 C C . SER A 1 160 ? 45.562 12.208 -39.386 1.00 85.25 160 SER A C 1
ATOM 1333 O O . SER A 1 160 ? 46.227 12.753 -40.267 1.00 85.25 160 SER A O 1
ATOM 1335 N N . ALA A 1 161 ? 44.226 12.235 -39.380 1.00 88.00 161 ALA A N 1
ATOM 1336 C CA . ALA A 1 161 ? 43.437 12.996 -40.348 1.00 88.00 161 ALA A CA 1
ATOM 1337 C C . ALA A 1 161 ? 43.667 14.493 -40.197 1.00 88.00 161 ALA A C 1
ATOM 1339 O O . ALA A 1 161 ? 43.938 15.172 -41.184 1.00 88.00 161 ALA A O 1
ATOM 1340 N N . LEU A 1 162 ? 43.610 14.990 -38.962 1.00 90.00 162 LEU A N 1
ATOM 1341 C CA . LEU A 1 162 ? 43.846 16.392 -38.652 1.00 90.00 162 LEU A CA 1
ATOM 1342 C C . LEU A 1 162 ? 45.235 16.831 -39.129 1.00 90.00 162 LEU A C 1
ATOM 1344 O O . LEU A 1 162 ? 45.357 17.832 -39.829 1.00 90.00 162 LEU A O 1
ATOM 1348 N N . LEU A 1 163 ? 46.275 16.042 -38.841 1.00 88.88 163 LEU A N 1
ATOM 1349 C CA . LEU A 1 163 ? 47.628 16.294 -39.344 1.00 88.88 163 LEU A CA 1
ATOM 1350 C C . LEU A 1 163 ? 47.686 16.284 -40.877 1.00 88.88 163 LEU A C 1
ATOM 1352 O O . LEU A 1 163 ? 48.396 17.098 -41.465 1.00 88.88 163 LEU A O 1
ATOM 1356 N N . GLY A 1 164 ? 46.946 15.385 -41.528 1.00 87.44 164 GLY A N 1
ATOM 1357 C CA . GLY A 1 164 ? 46.815 15.349 -42.985 1.00 87.44 164 GLY A CA 1
ATOM 1358 C C . GLY A 1 164 ? 46.196 16.629 -43.547 1.00 87.44 164 GLY A C 1
ATOM 1359 O O . GLY A 1 164 ? 46.755 17.227 -44.465 1.00 87.44 164 GLY A O 1
ATOM 1360 N N . VAL A 1 165 ? 45.098 17.096 -42.949 1.00 86.94 165 VAL A N 1
ATOM 1361 C CA . VAL A 1 165 ? 44.419 18.348 -43.317 1.00 86.94 165 VAL A CA 1
ATOM 1362 C C . VAL A 1 165 ? 45.345 19.550 -43.115 1.00 86.94 165 VAL A C 1
ATOM 1364 O O . VAL A 1 165 ? 45.507 20.358 -44.027 1.00 86.94 165 VAL A O 1
ATOM 1367 N N . LEU A 1 166 ? 46.034 19.641 -41.975 1.00 89.81 166 LEU A N 1
ATOM 1368 C CA . LEU A 1 166 ? 46.975 20.730 -41.687 1.00 89.81 166 LEU A CA 1
ATOM 1369 C C . LEU A 1 166 ? 48.170 20.740 -42.649 1.00 89.81 166 LEU A C 1
ATOM 1371 O O . LEU A 1 166 ? 48.597 21.806 -43.102 1.00 89.81 166 LEU A O 1
ATOM 1375 N N . LYS A 1 167 ? 48.690 19.561 -43.014 1.00 89.06 167 LYS A N 1
ATOM 1376 C CA . LYS A 1 167 ? 49.732 19.432 -44.043 1.00 89.06 167 LYS A CA 1
ATOM 1377 C C . LYS A 1 167 ? 49.221 19.877 -45.409 1.00 89.06 167 LYS A C 1
ATOM 1379 O O . LYS A 1 167 ? 49.905 20.644 -46.077 1.00 89.06 167 LYS A O 1
ATOM 1384 N N . ALA A 1 168 ? 48.022 19.456 -45.806 1.00 85.50 168 ALA A N 1
ATOM 1385 C CA . ALA A 1 168 ? 47.424 19.857 -47.077 1.00 85.50 168 ALA A CA 1
ATOM 1386 C C . ALA A 1 168 ? 47.240 21.381 -47.163 1.00 85.50 168 ALA A C 1
ATOM 1388 O O . ALA A 1 168 ? 47.567 21.986 -48.181 1.00 85.50 168 ALA A O 1
ATOM 1389 N N . ILE A 1 169 ? 46.802 22.016 -46.075 1.00 88.56 169 ILE A N 1
ATOM 1390 C CA . ILE A 1 169 ? 46.682 23.477 -45.974 1.00 88.56 169 ILE A CA 1
ATOM 1391 C C . ILE A 1 169 ? 48.047 24.149 -46.071 1.00 88.56 169 ILE A C 1
ATOM 1393 O O . ILE A 1 169 ? 48.203 25.120 -46.803 1.00 88.56 169 ILE A O 1
ATOM 1397 N N . THR A 1 170 ? 49.038 23.601 -45.368 1.00 88.50 170 THR A N 1
ATOM 1398 C CA . THR A 1 170 ? 50.417 24.097 -45.374 1.00 88.50 170 THR A CA 1
ATOM 1399 C C . THR A 1 170 ? 51.053 24.051 -46.760 1.00 88.50 170 THR A C 1
ATOM 1401 O O . THR A 1 170 ? 51.838 24.933 -47.087 1.00 88.50 170 THR A O 1
ATOM 1404 N N . ILE A 1 171 ? 50.728 23.032 -47.556 1.00 90.25 171 ILE A N 1
ATOM 1405 C CA . ILE A 1 171 ? 51.234 22.869 -48.923 1.00 90.25 171 ILE A CA 1
ATOM 1406 C C . ILE A 1 171 ? 50.480 23.785 -49.896 1.00 90.25 171 ILE A C 1
ATOM 1408 O O . ILE A 1 171 ? 51.081 24.351 -50.805 1.00 90.25 171 ILE A O 1
ATOM 1412 N N . ARG A 1 172 ? 49.159 23.922 -49.732 1.00 90.25 172 ARG A N 1
ATOM 1413 C CA . ARG A 1 172 ? 48.298 24.618 -50.697 1.00 90.25 172 ARG A CA 1
ATOM 1414 C C . ARG A 1 172 ? 48.262 26.134 -50.508 1.00 90.25 172 ARG A C 1
ATOM 1416 O O . ARG A 1 172 ? 48.094 26.857 -51.485 1.00 90.25 172 ARG A O 1
ATOM 1423 N N . PHE A 1 173 ? 48.410 26.617 -49.279 1.00 87.94 173 PHE A N 1
ATOM 1424 C CA . PHE A 1 173 ? 48.310 28.033 -48.936 1.00 87.94 173 PHE A CA 1
ATOM 1425 C C . PHE A 1 173 ? 49.625 28.541 -48.336 1.00 87.94 173 PHE A C 1
ATOM 1427 O O . PHE A 1 173 ? 50.275 27.849 -47.555 1.00 87.94 173 PHE A O 1
ATOM 1434 N N . HIS A 1 174 ? 50.004 29.773 -48.680 1.00 90.31 174 HIS A N 1
ATOM 1435 C CA . HIS A 1 174 ? 51.248 30.412 -48.240 1.00 90.31 174 HIS A CA 1
ATOM 1436 C C . HIS A 1 174 ? 50.957 31.676 -47.412 1.00 90.31 174 HIS A C 1
ATOM 1438 O O . HIS A 1 174 ? 49.858 32.231 -47.462 1.00 90.31 174 HIS A O 1
ATOM 1444 N N . GLY A 1 175 ? 51.943 32.130 -46.631 1.00 91.38 175 GLY A N 1
ATOM 1445 C CA . GLY A 1 175 ? 51.865 33.389 -45.881 1.00 91.38 175 GLY A CA 1
ATOM 1446 C C . GLY A 1 175 ? 50.807 33.404 -44.756 1.00 91.38 175 GLY A C 1
ATOM 1447 O O . GLY A 1 175 ? 50.588 32.375 -44.110 1.00 91.38 175 GLY A O 1
ATOM 1448 N N . PRO A 1 176 ? 50.153 34.551 -44.482 1.00 89.88 176 PRO A N 1
ATOM 1449 C CA . PRO A 1 176 ? 49.258 34.714 -43.328 1.00 89.88 176 PRO A CA 1
ATOM 1450 C C . PRO A 1 176 ? 47.976 33.873 -43.425 1.00 89.88 176 PRO A C 1
ATOM 1452 O O . PRO A 1 176 ? 47.449 33.433 -42.405 1.00 89.88 176 PRO A O 1
ATOM 1455 N N . ILE A 1 177 ? 47.509 33.571 -44.642 1.00 85.94 177 ILE A N 1
ATOM 1456 C CA . ILE A 1 177 ? 46.309 32.749 -44.879 1.00 85.94 177 ILE A CA 1
ATOM 1457 C C . ILE A 1 177 ? 46.507 31.324 -44.344 1.00 85.94 177 ILE A C 1
ATOM 1459 O O . ILE A 1 177 ? 45.600 30.757 -43.736 1.00 85.94 177 ILE A O 1
ATOM 1463 N N . LYS A 1 178 ? 47.710 30.757 -44.504 1.00 90.56 178 LYS A N 1
ATOM 1464 C CA . LYS A 1 178 ? 48.066 29.439 -43.957 1.00 90.56 178 LYS A CA 1
ATOM 1465 C C . LYS A 1 178 ? 47.938 29.407 -42.435 1.00 90.56 178 LYS A C 1
ATOM 1467 O O . LYS A 1 178 ? 47.375 28.456 -41.890 1.00 90.56 178 LYS A O 1
ATOM 1472 N N . LEU A 1 179 ? 48.495 30.418 -41.766 1.00 87.44 179 LEU A N 1
ATOM 1473 C CA . LEU A 1 179 ? 48.475 30.549 -40.307 1.00 87.44 179 LEU A CA 1
ATOM 1474 C C . LEU A 1 179 ? 47.040 30.701 -39.798 1.00 87.44 179 LEU A C 1
ATOM 1476 O O . LEU A 1 179 ? 46.649 29.981 -38.883 1.00 87.44 179 LEU A O 1
ATOM 1480 N N . LEU A 1 180 ? 46.244 31.556 -40.448 1.00 89.44 180 LEU A N 1
ATOM 1481 C CA . LEU A 1 180 ? 44.839 31.772 -40.109 1.00 89.44 180 LEU A CA 1
ATOM 1482 C C . LEU A 1 180 ? 44.017 30.483 -40.255 1.00 89.44 180 LEU A C 1
ATOM 1484 O O . LEU A 1 180 ? 43.353 30.075 -39.309 1.00 89.44 180 LEU A O 1
ATOM 1488 N N . LEU A 1 181 ? 44.088 29.805 -41.405 1.00 85.62 181 LEU A N 1
ATOM 1489 C CA . LEU A 1 181 ? 43.272 28.616 -41.677 1.00 85.62 181 LEU A CA 1
ATOM 1490 C C . LEU A 1 181 ? 43.665 27.427 -40.784 1.00 85.62 181 LEU A C 1
ATOM 1492 O O . LEU A 1 181 ? 42.800 26.724 -40.263 1.00 85.62 181 LEU A O 1
ATOM 1496 N N . SER A 1 182 ? 44.971 27.228 -40.569 1.00 86.38 182 SER A N 1
ATOM 1497 C CA . SER A 1 182 ? 45.477 26.192 -39.659 1.00 86.38 182 SER A CA 1
ATOM 1498 C C . SER A 1 182 ? 45.064 26.484 -38.215 1.00 86.38 182 SER A C 1
ATOM 1500 O O . SER A 1 182 ? 44.603 25.582 -37.518 1.00 86.38 182 SER A O 1
ATOM 1502 N N . GLY A 1 183 ? 45.170 27.748 -37.788 1.00 85.62 183 GLY A N 1
ATOM 1503 C CA . GLY A 1 183 ? 44.728 28.204 -36.474 1.00 85.62 183 GLY A CA 1
ATOM 1504 C C . GLY A 1 183 ? 43.228 28.006 -36.268 1.00 85.62 183 GLY A C 1
ATOM 1505 O O . GLY A 1 183 ? 42.832 27.447 -35.253 1.00 85.62 183 GLY A O 1
ATOM 1506 N N . ILE A 1 184 ? 42.394 28.373 -37.246 1.00 86.69 184 ILE A N 1
ATOM 1507 C CA . ILE A 1 184 ? 40.937 28.176 -37.191 1.00 86.69 184 ILE A CA 1
ATOM 1508 C C . ILE A 1 184 ? 40.592 26.692 -37.042 1.00 86.69 184 ILE A C 1
ATOM 1510 O O . ILE A 1 184 ? 39.790 26.345 -36.184 1.00 86.69 184 ILE A O 1
ATOM 1514 N N . ILE A 1 185 ? 41.201 25.801 -37.827 1.00 86.50 185 ILE A N 1
ATOM 1515 C CA . ILE A 1 185 ? 40.880 24.365 -37.777 1.00 86.50 185 ILE A CA 1
ATOM 1516 C C . ILE A 1 185 ? 41.331 23.726 -36.465 1.00 86.50 185 ILE A C 1
ATOM 1518 O O . ILE A 1 185 ? 40.576 22.941 -35.888 1.00 86.50 185 ILE A O 1
ATOM 1522 N N . VAL A 1 186 ? 42.525 24.063 -35.968 1.00 87.06 186 VAL A N 1
ATOM 1523 C CA . VAL A 1 186 ? 42.991 23.584 -34.658 1.00 87.06 186 VAL A CA 1
ATOM 1524 C C . VAL A 1 186 ? 42.069 24.096 -33.554 1.00 87.06 186 VAL A C 1
ATOM 1526 O O . VAL A 1 186 ? 41.620 23.302 -32.733 1.00 87.06 186 VAL A O 1
ATOM 1529 N N . THR A 1 187 ? 41.719 25.382 -33.577 1.00 84.31 187 THR A N 1
ATOM 1530 C CA . THR A 1 187 ? 40.824 26.002 -32.593 1.00 84.31 187 THR A CA 1
ATOM 1531 C C . THR A 1 187 ? 39.422 25.402 -32.643 1.00 84.31 187 THR A C 1
ATOM 1533 O O . THR A 1 187 ? 38.908 25.017 -31.603 1.00 84.31 187 THR A O 1
ATOM 1536 N N . LEU A 1 188 ? 38.816 25.223 -33.821 1.00 82.12 188 LEU A N 1
ATOM 1537 C CA . LEU A 1 188 ? 37.512 24.562 -33.962 1.00 82.12 188 LEU A CA 1
ATOM 1538 C C . LEU A 1 188 ? 37.559 23.109 -33.489 1.00 82.12 188 LEU A C 1
ATOM 1540 O O . LEU A 1 188 ? 36.632 22.652 -32.826 1.00 82.12 188 LEU A O 1
ATOM 1544 N N . THR A 1 189 ? 38.646 22.391 -33.782 1.00 83.38 189 THR A N 1
ATOM 1545 C CA . THR A 1 189 ? 38.820 21.007 -33.323 1.00 83.38 189 THR A CA 1
ATOM 1546 C C . THR A 1 189 ? 38.941 20.931 -31.807 1.00 83.38 189 THR A C 1
ATOM 1548 O O . THR A 1 189 ? 38.330 20.069 -31.177 1.00 83.38 189 THR A O 1
ATOM 1551 N N . LEU A 1 190 ? 39.691 21.858 -31.216 1.00 80.31 190 LEU A N 1
ATOM 1552 C CA . LEU A 1 190 ? 39.892 21.956 -29.779 1.00 80.31 190 LEU A CA 1
ATOM 1553 C C . LEU A 1 190 ? 38.609 22.400 -29.068 1.00 80.31 190 LEU A C 1
ATOM 1555 O O . LEU A 1 190 ? 38.233 21.772 -28.088 1.00 80.31 190 LEU A O 1
ATOM 1559 N N . ILE A 1 191 ? 37.887 23.395 -29.591 1.00 78.12 191 ILE A N 1
ATOM 1560 C CA . ILE A 1 191 ? 36.598 23.853 -29.053 1.00 78.12 191 ILE A CA 1
ATOM 1561 C C . ILE A 1 191 ? 35.545 22.751 -29.158 1.00 78.12 191 ILE A C 1
ATOM 1563 O O . ILE A 1 191 ? 34.860 22.481 -28.180 1.00 78.12 191 ILE A O 1
ATOM 1567 N N . ALA A 1 192 ? 35.420 22.072 -30.299 1.00 77.06 192 ALA A N 1
ATOM 1568 C CA . ALA A 1 192 ? 34.443 20.995 -30.456 1.00 77.06 192 ALA A CA 1
ATOM 1569 C C . ALA A 1 192 ? 34.812 19.745 -29.635 1.00 77.06 192 ALA A C 1
ATOM 1571 O O . ALA A 1 192 ? 33.931 19.088 -29.082 1.00 77.06 192 ALA A O 1
ATOM 1572 N N . GLY A 1 193 ? 36.104 19.417 -29.523 1.00 70.31 193 GLY A N 1
ATOM 1573 C CA . GLY A 1 193 ? 36.595 18.283 -28.737 1.00 70.31 193 GLY A CA 1
ATOM 1574 C C . GLY A 1 193 ? 36.499 18.512 -27.225 1.00 70.31 193 GLY A C 1
ATOM 1575 O O . GLY A 1 193 ? 35.970 17.662 -26.502 1.00 70.31 193 GLY A O 1
ATOM 1576 N N . LEU A 1 194 ? 36.955 19.676 -26.746 1.00 68.81 194 LEU A N 1
ATOM 1577 C CA . LEU A 1 194 ? 36.787 20.090 -25.352 1.00 68.81 194 LEU A CA 1
ATOM 1578 C C . LEU A 1 194 ? 35.319 20.308 -25.035 1.00 68.81 194 LEU A C 1
ATOM 1580 O O . LEU A 1 194 ? 34.874 19.814 -24.016 1.00 68.81 194 LEU A O 1
ATOM 1584 N N . GLY A 1 195 ? 34.555 20.957 -25.913 1.00 68.06 195 GLY A N 1
ATOM 1585 C CA . GLY A 1 195 ? 33.117 21.145 -25.760 1.00 68.06 195 GLY A CA 1
ATOM 1586 C C . GLY A 1 195 ? 32.386 19.816 -25.607 1.00 68.06 195 GLY A C 1
ATOM 1587 O O . GLY A 1 195 ? 31.609 19.666 -24.683 1.00 68.06 195 GLY A O 1
ATOM 1588 N N . SER A 1 196 ? 32.695 18.800 -26.415 1.00 60.91 196 SER A N 1
ATOM 1589 C CA . SER A 1 196 ? 32.079 17.471 -26.284 1.00 60.91 196 SER A CA 1
ATOM 1590 C C . SER A 1 196 ? 32.447 16.759 -24.974 1.00 60.91 196 SER A C 1
ATOM 1592 O O . SER A 1 196 ? 31.589 16.140 -24.343 1.00 60.91 196 SER A O 1
ATOM 1594 N N . THR A 1 197 ? 33.702 16.871 -24.528 1.00 63.41 197 THR A N 1
ATOM 1595 C CA . THR A 1 197 ? 34.184 16.195 -23.311 1.00 63.41 197 THR A CA 1
ATOM 1596 C C . THR A 1 197 ? 33.763 16.933 -22.043 1.00 63.41 197 THR A C 1
ATOM 1598 O O . THR A 1 197 ? 33.332 16.293 -21.090 1.00 63.41 197 THR A O 1
ATOM 1601 N N . LEU A 1 198 ? 33.843 18.265 -22.043 1.00 59.97 198 LEU A N 1
ATOM 1602 C CA . LEU A 1 198 ? 33.363 19.141 -20.980 1.00 59.97 198 LEU A CA 1
ATOM 1603 C C . LEU A 1 198 ? 31.853 19.075 -20.886 1.00 59.97 198 LEU A C 1
ATOM 1605 O O . LEU A 1 198 ? 31.380 18.909 -19.785 1.00 59.97 198 LEU A O 1
ATOM 1609 N N . LEU A 1 199 ? 31.101 19.086 -21.987 1.00 58.50 199 LEU A N 1
ATOM 1610 C CA . LEU A 1 199 ? 29.644 18.943 -21.945 1.00 58.50 199 LEU A CA 1
ATOM 1611 C C . LEU A 1 199 ? 29.240 17.533 -21.517 1.00 58.50 199 LEU A C 1
ATOM 1613 O O . LEU A 1 199 ? 28.261 17.385 -20.806 1.00 58.50 199 LEU A O 1
ATOM 1617 N N . SER A 1 200 ? 30.013 16.495 -21.852 1.00 58.88 200 SER A N 1
ATOM 1618 C CA . SER A 1 200 ? 29.827 15.164 -21.263 1.00 58.88 200 SER A CA 1
ATOM 1619 C C . SER A 1 200 ? 30.132 15.173 -19.761 1.00 58.88 200 SER A C 1
ATOM 1621 O O . SER A 1 200 ? 29.325 14.688 -18.979 1.00 58.88 200 SER A O 1
ATOM 1623 N N . ALA A 1 201 ? 31.268 15.722 -19.330 1.00 55.94 201 ALA A N 1
ATOM 1624 C CA . ALA A 1 201 ? 31.664 15.789 -17.923 1.00 55.94 201 ALA A CA 1
ATOM 1625 C C . ALA A 1 201 ? 30.730 16.682 -17.097 1.00 55.94 201 ALA A C 1
ATOM 1627 O O . ALA A 1 201 ? 30.412 16.343 -15.968 1.00 55.94 201 ALA A O 1
ATOM 1628 N N . GLU A 1 202 ? 30.257 17.781 -17.668 1.00 51.91 202 GLU A N 1
ATOM 1629 C CA . GLU A 1 202 ? 29.280 18.708 -17.119 1.00 51.91 202 GLU A CA 1
ATOM 1630 C C . GLU A 1 202 ? 27.904 18.060 -17.110 1.00 51.91 202 GLU A C 1
ATOM 1632 O O . GLU A 1 202 ? 27.249 18.124 -16.092 1.00 51.91 202 GLU A O 1
ATOM 1637 N N . LEU A 1 203 ? 27.498 17.306 -18.133 1.00 55.88 203 LEU A N 1
ATOM 1638 C CA . LEU A 1 203 ? 26.279 16.494 -18.092 1.00 55.88 203 LEU A CA 1
ATOM 1639 C C . LEU A 1 203 ? 26.359 15.410 -17.007 1.00 55.88 203 LEU A C 1
ATOM 1641 O O . LEU A 1 203 ? 25.376 15.174 -16.314 1.00 55.88 203 LEU A O 1
ATOM 1645 N N . TRP A 1 204 ? 27.519 14.781 -16.804 1.00 53.19 204 TRP A N 1
ATOM 1646 C CA . TRP A 1 204 ? 27.743 13.833 -15.706 1.00 53.19 204 TRP A CA 1
ATOM 1647 C C . TRP A 1 204 ? 27.874 14.508 -14.341 1.00 53.19 204 TRP A C 1
ATOM 1649 O O . TRP A 1 204 ? 27.510 13.892 -13.350 1.00 53.19 204 TRP A O 1
ATOM 1659 N N . ARG A 1 205 ? 28.354 15.753 -14.276 1.00 47.09 205 ARG A N 1
ATOM 1660 C CA . ARG A 1 205 ? 28.461 16.565 -13.057 1.00 47.09 205 ARG A CA 1
ATOM 1661 C C . ARG A 1 205 ? 27.119 17.179 -12.666 1.00 47.09 205 ARG A C 1
ATOM 1663 O O . ARG A 1 205 ? 26.793 17.172 -11.494 1.00 47.09 205 ARG A O 1
ATOM 1670 N N . LEU A 1 206 ? 26.334 17.643 -13.632 1.00 47.72 206 LEU A N 1
ATOM 1671 C CA . LEU A 1 206 ? 24.943 18.079 -13.486 1.00 47.72 206 LEU A CA 1
ATOM 1672 C C . LEU A 1 206 ? 24.045 16.897 -13.107 1.00 47.72 206 LEU A C 1
ATOM 1674 O O . LEU A 1 206 ? 23.074 17.074 -12.385 1.00 47.72 206 LEU A O 1
ATOM 1678 N N . ARG A 1 207 ? 24.384 15.681 -13.560 1.00 53.22 207 ARG A N 1
ATOM 1679 C CA . ARG A 1 207 ? 23.778 14.427 -13.077 1.00 53.22 207 ARG A CA 1
ATOM 1680 C C . ARG A 1 207 ? 24.409 13.893 -11.791 1.00 53.22 207 ARG A C 1
ATOM 1682 O O . ARG A 1 207 ? 23.852 12.987 -11.181 1.00 53.22 207 ARG A O 1
ATOM 1689 N N . GLY A 1 208 ? 25.577 14.393 -11.409 1.00 55.81 208 GLY A N 1
ATOM 1690 C CA . GLY A 1 208 ? 26.268 13.995 -10.196 1.00 55.81 208 GLY A CA 1
ATOM 1691 C C . GLY A 1 208 ? 25.617 14.713 -9.030 1.00 55.81 208 GLY A C 1
ATOM 1692 O O . GLY A 1 208 ? 25.768 15.924 -8.897 1.00 55.81 208 GLY A O 1
ATOM 1693 N N . SER A 1 209 ? 24.888 13.985 -8.188 1.00 60.22 209 SER A N 1
ATOM 1694 C CA . SER A 1 209 ? 24.352 14.556 -6.955 1.00 60.22 209 SER A CA 1
ATOM 1695 C C . SER A 1 209 ? 25.529 14.974 -6.072 1.00 60.22 209 SER A C 1
ATOM 1697 O O . SER A 1 209 ? 26.289 14.125 -5.597 1.00 60.22 209 SER A O 1
ATOM 1699 N N . ALA A 1 210 ? 25.714 16.278 -5.869 1.00 73.75 210 ALA A N 1
ATOM 1700 C CA . ALA A 1 210 ? 26.566 16.753 -4.791 1.00 73.75 210 ALA A CA 1
ATOM 1701 C C . ALA A 1 210 ? 25.883 16.344 -3.484 1.00 73.75 210 ALA A C 1
ATOM 1703 O O . ALA A 1 210 ? 24.877 16.936 -3.109 1.00 73.75 210 ALA A O 1
ATOM 1704 N N . VAL A 1 211 ? 26.383 15.289 -2.841 1.00 84.38 211 VAL A N 1
ATOM 1705 C CA . VAL A 1 211 ? 25.803 14.815 -1.586 1.00 84.38 211 VAL A CA 1
ATOM 1706 C C . VAL A 1 211 ? 26.313 15.705 -0.450 1.00 84.38 211 VAL A C 1
ATOM 1708 O O . VAL A 1 211 ? 27.533 15.791 -0.267 1.00 84.38 211 VAL A O 1
ATOM 1711 N N . PRO A 1 212 ? 25.428 16.376 0.308 1.00 91.25 212 PRO A N 1
ATOM 1712 C CA . PRO A 1 212 ? 25.836 17.176 1.458 1.00 91.25 212 PRO A CA 1
ATOM 1713 C C . PRO A 1 212 ? 26.557 16.319 2.504 1.00 91.25 212 PRO A C 1
ATOM 1715 O O . PRO A 1 212 ? 26.256 15.134 2.667 1.00 91.25 212 PRO A O 1
ATOM 1718 N N . LYS A 1 213 ? 27.516 16.907 3.226 1.00 94.44 213 LYS A N 1
ATOM 1719 C CA . LYS A 1 213 ? 28.299 16.174 4.239 1.00 94.44 213 LYS A CA 1
ATOM 1720 C C . LYS A 1 213 ? 27.404 15.668 5.366 1.00 94.44 213 LYS A C 1
ATOM 1722 O O . LYS A 1 213 ? 27.587 14.554 5.842 1.00 94.44 213 LYS A O 1
ATOM 1727 N N . GLU A 1 214 ? 26.414 16.473 5.724 1.00 96.62 214 GLU A N 1
ATOM 1728 C CA . GLU A 1 214 ? 25.386 16.192 6.718 1.00 96.62 214 GLU A CA 1
ATOM 1729 C C . GLU A 1 214 ? 24.590 14.939 6.338 1.00 96.62 214 GLU A C 1
ATOM 1731 O O . GLU A 1 214 ? 24.345 14.069 7.170 1.00 96.62 214 GLU A O 1
ATOM 1736 N N . ALA A 1 215 ? 24.266 14.795 5.050 1.00 96.12 215 ALA A N 1
ATOM 1737 C CA . ALA A 1 215 ? 23.543 13.640 4.535 1.00 96.12 215 ALA A CA 1
ATOM 1738 C C . ALA A 1 215 ? 24.367 12.350 4.644 1.00 96.12 215 ALA A C 1
ATOM 1740 O O . ALA A 1 215 ? 23.837 11.320 5.054 1.00 96.12 215 ALA A O 1
ATOM 1741 N N . ILE A 1 216 ? 25.665 12.407 4.311 1.00 95.62 216 ILE A N 1
ATOM 1742 C CA . ILE A 1 216 ? 26.578 11.264 4.471 1.00 95.62 216 ILE A CA 1
ATOM 1743 C C . ILE A 1 216 ? 26.753 10.904 5.948 1.00 95.62 216 ILE A C 1
ATOM 1745 O O . ILE A 1 216 ? 26.808 9.719 6.258 1.00 95.62 216 ILE A O 1
ATOM 1749 N N . HIS A 1 217 ? 26.811 11.889 6.851 1.00 97.25 217 HIS A N 1
ATOM 1750 C CA . HIS A 1 217 ? 26.942 11.646 8.290 1.00 97.25 217 HIS A CA 1
ATOM 1751 C C . HIS A 1 217 ? 25.747 10.853 8.840 1.00 97.25 217 HIS A C 1
ATOM 1753 O O . HIS A 1 217 ? 25.932 9.765 9.382 1.00 97.25 217 HIS A O 1
ATOM 1759 N N . VAL A 1 218 ? 24.521 11.329 8.591 1.00 97.81 218 VAL A N 1
ATOM 1760 C CA . VAL A 1 218 ? 23.281 10.634 8.996 1.00 97.81 218 VAL A CA 1
ATOM 1761 C C . VAL A 1 218 ? 23.193 9.247 8.354 1.00 97.81 218 VAL A C 1
ATOM 1763 O O . VAL A 1 218 ? 22.849 8.268 9.011 1.00 97.81 218 VAL A O 1
ATOM 1766 N N . ALA A 1 219 ? 23.535 9.135 7.068 1.00 96.75 219 ALA A N 1
ATOM 1767 C CA . ALA A 1 219 ? 23.516 7.865 6.352 1.00 96.75 219 ALA A CA 1
ATOM 1768 C C . ALA A 1 219 ? 24.542 6.849 6.889 1.00 96.75 219 ALA A C 1
ATOM 1770 O O . ALA A 1 219 ? 24.240 5.657 6.944 1.00 96.75 219 ALA A O 1
ATOM 1771 N N . ALA A 1 220 ? 25.731 7.302 7.297 1.00 96.25 220 ALA A N 1
ATOM 1772 C CA . ALA A 1 220 ? 26.751 6.458 7.912 1.00 96.25 220 ALA A CA 1
ATOM 1773 C C . ALA A 1 220 ? 26.309 5.968 9.299 1.00 96.25 220 ALA A C 1
ATOM 1775 O O . ALA A 1 220 ? 26.417 4.778 9.585 1.00 96.25 220 ALA A O 1
ATOM 1776 N N . GLU A 1 221 ? 25.716 6.842 10.117 1.00 97.50 221 GLU A N 1
ATOM 1777 C CA . GLU A 1 221 ? 25.169 6.456 11.423 1.00 97.50 221 GLU A CA 1
ATOM 1778 C C . GLU A 1 221 ? 24.026 5.431 11.283 1.00 97.50 221 GLU A C 1
ATOM 1780 O O . GLU A 1 221 ? 23.947 4.454 12.031 1.00 97.50 221 GLU A O 1
ATOM 1785 N N . LEU A 1 222 ? 23.167 5.588 10.268 1.00 97.06 222 LEU A N 1
ATOM 1786 C CA . LEU A 1 222 ? 22.162 4.579 9.922 1.00 97.06 222 LEU A CA 1
ATOM 1787 C C . LEU A 1 222 ? 22.797 3.261 9.462 1.00 97.06 222 LEU A C 1
ATOM 1789 O O . LEU A 1 222 ? 22.299 2.194 9.825 1.00 97.06 222 LEU A O 1
ATOM 1793 N N . ALA A 1 223 ? 23.886 3.295 8.689 1.00 95.38 223 ALA A N 1
ATOM 1794 C CA . ALA A 1 223 ? 24.596 2.084 8.272 1.00 95.38 223 ALA A CA 1
ATOM 1795 C C . ALA A 1 223 ? 25.100 1.277 9.482 1.00 95.38 223 ALA A C 1
ATOM 1797 O O . ALA A 1 223 ? 24.994 0.050 9.488 1.00 95.38 223 ALA A O 1
ATOM 1798 N N . GLU A 1 224 ? 25.583 1.962 10.522 1.00 94.88 224 GLU A N 1
ATOM 1799 C CA . GLU A 1 224 ? 26.025 1.342 11.774 1.00 94.88 224 GLU A CA 1
ATOM 1800 C C . GLU A 1 224 ? 24.854 0.764 12.581 1.00 94.88 224 GLU A C 1
ATOM 1802 O O . GLU A 1 224 ? 24.916 -0.386 13.020 1.00 94.88 224 GLU A O 1
ATOM 1807 N N . LYS A 1 225 ? 23.759 1.523 12.731 1.00 95.50 225 LYS A N 1
ATOM 1808 C CA . LYS A 1 225 ? 22.577 1.116 13.516 1.00 95.50 225 LYS A CA 1
ATOM 1809 C C . LYS A 1 225 ? 21.785 -0.033 12.883 1.00 95.50 225 LYS A C 1
ATOM 1811 O O . LYS A 1 225 ? 21.310 -0.924 13.581 1.00 95.50 225 LYS A O 1
ATOM 1816 N N . THR A 1 226 ? 21.641 -0.031 11.560 1.00 92.62 226 THR A N 1
ATOM 1817 C CA . THR A 1 226 ? 20.796 -0.999 10.831 1.00 92.62 226 THR A CA 1
ATOM 1818 C C . THR A 1 226 ? 21.356 -2.417 10.819 1.00 92.62 226 THR A C 1
ATOM 1820 O O . THR A 1 226 ? 20.592 -3.395 10.850 1.00 92.62 226 THR A O 1
ATOM 1823 N N . GLY A 1 227 ? 22.685 -2.536 10.762 1.00 86.94 227 GLY A N 1
ATOM 1824 C CA . GLY A 1 227 ? 23.391 -3.803 10.632 1.00 86.94 227 GLY A CA 1
ATOM 1825 C C . GLY A 1 227 ? 22.902 -4.641 9.441 1.00 86.94 227 GLY A C 1
ATOM 1826 O O . GLY A 1 227 ? 22.601 -4.142 8.359 1.00 86.94 227 GLY A O 1
ATOM 1827 N N . LEU A 1 228 ? 22.823 -5.962 9.638 1.00 86.44 228 LEU A N 1
ATOM 1828 C CA . LEU A 1 228 ? 22.332 -6.923 8.638 1.00 86.44 228 LEU A CA 1
ATOM 1829 C C . LEU A 1 228 ? 20.937 -7.470 8.970 1.00 86.44 228 LEU A C 1
ATOM 1831 O O . LEU A 1 228 ? 20.530 -8.479 8.399 1.00 86.44 228 LEU A O 1
ATOM 1835 N N . SER A 1 229 ? 20.206 -6.889 9.917 1.00 85.38 229 SER A N 1
ATOM 1836 C CA . SER A 1 229 ? 18.895 -7.403 10.344 1.00 85.38 229 SER A CA 1
ATOM 1837 C C . SER A 1 229 ? 17.736 -6.619 9.731 1.00 85.38 229 SER A C 1
ATOM 1839 O O . SER A 1 229 ? 16.739 -7.233 9.348 1.00 85.38 229 SER A O 1
ATOM 1841 N N . SER A 1 230 ? 17.898 -5.306 9.567 1.00 91.00 230 SER A N 1
ATOM 1842 C CA . SER A 1 230 ? 16.845 -4.371 9.163 1.00 91.00 230 SER A CA 1
ATOM 1843 C C . SER A 1 230 ? 17.118 -3.721 7.803 1.00 91.00 230 SER A C 1
ATOM 1845 O O . SER A 1 230 ? 18.215 -3.836 7.255 1.00 91.00 230 SER A O 1
ATOM 1847 N N . TRP A 1 231 ? 16.092 -3.087 7.238 1.00 95.56 231 TRP A N 1
ATOM 1848 C CA . TRP A 1 231 ? 16.179 -2.277 6.023 1.00 95.56 231 TRP A CA 1
ATOM 1849 C C . TRP A 1 231 ? 15.940 -0.802 6.335 1.00 95.56 231 TRP A C 1
ATOM 1851 O O . TRP A 1 231 ? 15.151 -0.475 7.226 1.00 95.56 231 TRP A O 1
ATOM 1861 N N . VAL A 1 232 ? 16.591 0.073 5.565 1.00 97.44 232 VAL A N 1
ATOM 1862 C CA . VAL A 1 232 ? 16.347 1.521 5.585 1.00 97.44 232 VAL A CA 1
ATOM 1863 C C . VAL A 1 232 ? 15.437 1.900 4.428 1.00 97.44 232 VAL A C 1
ATOM 1865 O O . VAL A 1 232 ? 15.817 1.734 3.271 1.00 97.44 232 VAL A O 1
ATOM 1868 N N . LEU A 1 233 ? 14.250 2.417 4.727 1.00 97.00 233 LEU A N 1
ATOM 1869 C CA . LEU A 1 233 ? 13.324 2.939 3.728 1.00 97.00 233 LEU A CA 1
ATOM 1870 C C . LEU A 1 233 ? 13.785 4.306 3.207 1.00 97.00 233 LEU A C 1
ATOM 1872 O O . LEU A 1 233 ? 14.183 5.174 3.984 1.00 97.00 233 LEU A O 1
ATOM 1876 N N . THR A 1 234 ? 13.669 4.488 1.894 1.00 95.56 234 THR A N 1
ATOM 1877 C CA . THR A 1 234 ? 13.920 5.732 1.153 1.00 95.56 234 THR A CA 1
ATOM 1878 C C . THR A 1 234 ? 12.708 6.098 0.301 1.00 95.56 234 THR A C 1
ATOM 1880 O O . THR A 1 234 ? 11.945 5.215 -0.094 1.00 95.56 234 THR A O 1
ATOM 1883 N N . LEU A 1 235 ? 12.508 7.395 0.040 1.00 93.06 235 LEU A N 1
ATOM 1884 C CA . LEU A 1 235 ? 11.334 7.924 -0.681 1.00 93.06 235 LEU A CA 1
ATOM 1885 C C . LEU A 1 235 ? 11.678 8.601 -2.012 1.00 93.06 235 LEU A C 1
ATOM 1887 O O . LEU A 1 235 ? 10.783 8.884 -2.809 1.00 93.06 235 LEU A O 1
ATOM 1891 N N . SER A 1 236 ? 12.964 8.784 -2.296 1.00 91.50 236 SER A N 1
ATOM 1892 C CA . SER A 1 236 ? 13.457 9.356 -3.546 1.00 91.50 236 SER A CA 1
ATOM 1893 C C . SER A 1 236 ? 14.710 8.649 -4.045 1.00 91.50 236 SER A C 1
ATOM 1895 O O . SER A 1 236 ? 15.442 7.996 -3.302 1.00 91.50 236 SER A O 1
ATOM 1897 N N . GLU A 1 237 ? 15.007 8.849 -5.329 1.00 88.12 237 GLU A N 1
ATOM 1898 C CA . GLU A 1 237 ? 16.261 8.381 -5.922 1.00 88.12 237 GLU A CA 1
ATOM 1899 C C . GLU A 1 237 ? 17.471 9.043 -5.245 1.00 88.12 237 GLU A C 1
ATOM 1901 O O . GLU A 1 237 ? 18.537 8.440 -5.130 1.00 88.12 237 GLU A O 1
ATOM 1906 N N . ASP A 1 238 ? 17.297 10.282 -4.778 1.00 89.38 238 ASP A N 1
ATOM 1907 C CA . ASP A 1 238 ? 18.315 11.041 -4.059 1.00 89.38 238 ASP A CA 1
ATOM 1908 C C . ASP A 1 238 ? 18.636 10.378 -2.713 1.00 89.38 238 ASP A C 1
ATOM 1910 O O . ASP A 1 238 ? 19.764 9.929 -2.506 1.00 89.38 238 ASP A O 1
ATOM 1914 N N . SER A 1 239 ? 17.631 10.182 -1.851 1.00 93.44 239 SER A N 1
ATOM 1915 C CA . SER A 1 239 ? 17.795 9.478 -0.569 1.00 93.44 239 SER A CA 1
ATOM 1916 C C . SER A 1 239 ? 18.377 8.070 -0.743 1.00 93.44 239 SER A C 1
ATOM 1918 O O . SER A 1 239 ? 19.319 7.701 -0.037 1.00 93.44 239 SER A O 1
ATOM 1920 N N . PHE A 1 240 ? 17.907 7.316 -1.742 1.00 93.38 240 PHE A N 1
ATOM 1921 C CA . PHE A 1 240 ? 18.457 6.006 -2.098 1.00 93.38 240 PHE A CA 1
ATOM 1922 C C . PHE A 1 240 ? 19.950 6.067 -2.451 1.00 93.38 240 PHE A C 1
ATOM 1924 O O . PHE A 1 240 ? 20.758 5.289 -1.933 1.00 93.38 240 PHE A O 1
ATOM 1931 N N . ASN A 1 241 ? 20.346 6.997 -3.325 1.00 89.88 241 ASN A N 1
ATOM 1932 C CA . ASN A 1 241 ? 21.736 7.135 -3.750 1.00 89.88 241 ASN A CA 1
ATOM 1933 C C . ASN A 1 241 ? 22.651 7.565 -2.600 1.00 89.88 241 ASN A C 1
ATOM 1935 O O . ASN A 1 241 ? 23.760 7.042 -2.502 1.00 89.88 241 ASN A O 1
ATOM 1939 N N . ILE A 1 242 ? 22.192 8.458 -1.720 1.00 93.44 242 ILE A N 1
ATOM 1940 C CA . ILE A 1 242 ? 22.942 8.902 -0.538 1.00 93.44 242 ILE A CA 1
ATOM 1941 C C . ILE A 1 242 ? 23.272 7.712 0.368 1.00 93.44 242 ILE A C 1
ATOM 1943 O O . ILE A 1 242 ? 24.445 7.483 0.666 1.00 93.44 242 ILE A O 1
ATOM 1947 N N . LEU A 1 243 ? 22.272 6.903 0.737 1.00 94.38 243 LEU A N 1
ATOM 1948 C CA . LEU A 1 243 ? 22.494 5.706 1.557 1.00 94.38 243 LEU A CA 1
ATOM 1949 C C . LEU A 1 243 ? 23.415 4.697 0.862 1.00 94.38 243 LEU A C 1
ATOM 1951 O O . LEU A 1 243 ? 24.282 4.095 1.499 1.00 94.38 243 LEU A O 1
ATOM 1955 N N . ARG A 1 244 ? 23.271 4.537 -0.460 1.00 90.44 244 ARG A N 1
ATOM 1956 C CA . ARG A 1 244 ? 24.136 3.655 -1.250 1.00 90.44 244 ARG A CA 1
ATOM 1957 C C . ARG A 1 244 ? 25.589 4.126 -1.229 1.00 90.44 244 ARG A C 1
ATOM 1959 O O . ARG A 1 244 ? 26.486 3.295 -1.113 1.00 90.44 244 ARG A O 1
ATOM 1966 N N . TYR A 1 245 ? 25.835 5.431 -1.342 1.00 88.56 245 TYR A N 1
ATOM 1967 C CA . TYR A 1 245 ? 27.183 5.999 -1.258 1.00 88.56 245 TYR A CA 1
ATOM 1968 C C . TYR A 1 245 ? 27.772 5.907 0.151 1.00 88.56 245 TYR A C 1
ATOM 1970 O O . TYR A 1 245 ? 28.978 5.710 0.278 1.00 88.56 245 TYR A O 1
ATOM 1978 N N . ALA A 1 246 ? 26.936 5.985 1.188 1.00 91.44 246 ALA A N 1
ATOM 1979 C CA . ALA A 1 246 ? 27.343 5.785 2.578 1.00 91.44 246 ALA A CA 1
ATOM 1980 C C . ALA A 1 246 ? 27.588 4.307 2.948 1.00 91.44 246 ALA A C 1
ATOM 1982 O O . ALA A 1 246 ? 28.090 4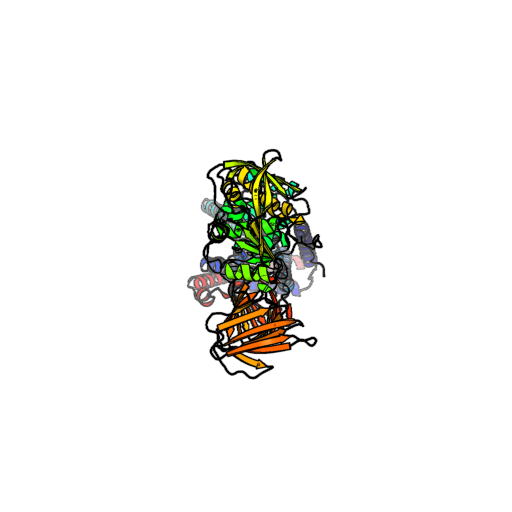.024 4.030 1.00 91.44 246 ALA A O 1
ATOM 1983 N N . GLY A 1 247 ? 27.272 3.358 2.058 1.00 89.75 247 GLY A N 1
ATOM 1984 C CA . GLY A 1 247 ? 27.538 1.934 2.274 1.00 89.75 247 GLY A CA 1
ATOM 1985 C C . GLY A 1 247 ? 26.481 1.200 3.104 1.00 89.75 247 GLY A C 1
ATOM 1986 O O . GLY A 1 247 ? 26.767 0.125 3.628 1.00 89.75 247 GLY A O 1
ATOM 1987 N N . VAL A 1 248 ? 25.259 1.732 3.204 1.00 93.88 248 VAL A N 1
ATOM 1988 C CA . VAL A 1 248 ? 24.141 1.039 3.860 1.00 93.88 248 VAL A CA 1
ATOM 1989 C C . VAL A 1 248 ? 23.833 -0.257 3.107 1.00 93.88 248 VAL A C 1
ATOM 1991 O O . VAL A 1 248 ? 23.495 -0.244 1.923 1.00 93.88 248 VAL A O 1
ATOM 1994 N N . ALA A 1 249 ? 23.946 -1.397 3.791 1.00 89.44 249 ALA A N 1
ATOM 1995 C CA . ALA A 1 249 ? 23.873 -2.711 3.152 1.00 89.44 249 ALA A CA 1
ATOM 1996 C C . ALA A 1 249 ? 22.465 -3.083 2.651 1.00 89.44 249 ALA A C 1
ATOM 1998 O O . ALA A 1 249 ? 22.331 -3.881 1.720 1.00 89.44 249 ALA A O 1
ATOM 1999 N N . ARG A 1 250 ? 21.416 -2.549 3.288 1.00 93.12 250 ARG A N 1
ATOM 2000 C CA . ARG A 1 250 ? 20.013 -2.915 3.055 1.00 93.12 250 ARG A CA 1
ATOM 2001 C C . ARG A 1 250 ? 19.137 -1.676 2.935 1.00 93.12 250 ARG A C 1
ATOM 2003 O O . ARG A 1 250 ? 18.696 -1.117 3.934 1.00 93.12 250 ARG A O 1
ATOM 2010 N N . ILE A 1 251 ? 18.884 -1.267 1.697 1.00 93.44 251 ILE A N 1
ATOM 2011 C CA . ILE A 1 251 ? 18.079 -0.088 1.365 1.00 93.44 251 ILE A CA 1
ATOM 2012 C C . ILE A 1 251 ? 16.793 -0.549 0.684 1.00 93.44 251 ILE A C 1
ATOM 2014 O O . ILE A 1 251 ? 16.839 -1.369 -0.230 1.00 93.44 251 ILE A O 1
ATOM 2018 N N . ALA A 1 252 ? 15.654 -0.067 1.165 1.00 90.69 252 ALA A N 1
ATOM 2019 C CA . ALA A 1 252 ? 14.335 -0.330 0.618 1.00 90.69 252 ALA A CA 1
ATOM 2020 C C . ALA A 1 252 ? 13.820 0.921 -0.121 1.00 90.69 252 ALA A C 1
ATOM 2022 O O . ALA A 1 252 ? 13.903 2.022 0.433 1.00 90.69 252 ALA A O 1
ATOM 2023 N N . PRO A 1 253 ? 13.264 0.776 -1.336 1.00 85.56 253 PRO A N 1
ATOM 2024 C CA . PRO A 1 253 ? 13.244 -0.442 -2.151 1.00 85.56 253 PRO A CA 1
ATOM 2025 C C . PRO A 1 253 ? 14.665 -0.858 -2.577 1.00 85.56 253 PRO A C 1
ATOM 2027 O O . PRO A 1 253 ? 15.559 -0.024 -2.627 1.00 85.56 253 PRO A O 1
ATOM 2030 N N . THR A 1 254 ? 14.880 -2.144 -2.879 1.00 78.75 254 THR A N 1
ATOM 2031 C CA . THR A 1 254 ? 16.205 -2.694 -3.267 1.00 78.75 254 THR A CA 1
ATOM 2032 C C . THR A 1 254 ? 16.793 -2.043 -4.513 1.00 78.75 254 THR A C 1
ATOM 2034 O O . THR A 1 254 ? 18.010 -1.930 -4.663 1.00 78.75 254 THR A O 1
ATOM 2037 N N . GLU A 1 255 ? 15.914 -1.602 -5.401 1.00 76.75 255 GLU A N 1
ATOM 2038 C CA . GLU A 1 255 ? 16.226 -0.812 -6.572 1.00 76.75 255 GLU A CA 1
ATOM 2039 C C . GLU A 1 255 ? 15.213 0.327 -6.633 1.00 76.75 255 GLU A C 1
ATOM 2041 O O . GLU A 1 255 ? 14.018 0.114 -6.422 1.00 76.75 255 GLU A O 1
ATOM 2046 N N . TRP A 1 256 ? 15.662 1.530 -6.989 1.00 70.69 256 TRP A N 1
ATOM 2047 C CA . TRP A 1 256 ? 14.769 2.670 -7.219 1.00 70.69 256 TRP A CA 1
ATOM 2048 C C . TRP A 1 256 ? 13.962 2.542 -8.532 1.00 70.69 256 TRP A C 1
ATOM 2050 O O . TRP A 1 256 ? 13.566 3.532 -9.141 1.00 70.69 256 TRP A O 1
ATOM 2060 N N . SER A 1 257 ? 13.723 1.313 -9.003 1.00 63.72 257 SER A N 1
ATOM 2061 C CA . SER A 1 257 ? 13.025 0.957 -10.244 1.00 63.72 257 SER A CA 1
ATOM 2062 C C . SER A 1 257 ? 11.512 1.164 -10.129 1.00 63.72 257 SER A C 1
ATOM 2064 O O . SER A 1 257 ? 10.711 0.283 -10.437 1.00 63.72 257 SER A O 1
ATOM 2066 N N . HIS A 1 258 ? 11.114 2.362 -9.696 1.00 72.19 258 HIS A N 1
ATOM 2067 C CA . HIS A 1 258 ? 9.728 2.801 -9.616 1.00 72.19 258 HIS A CA 1
ATOM 2068 C C . HIS A 1 258 ? 8.879 2.018 -8.597 1.00 72.19 258 HIS A C 1
ATOM 2070 O O . HIS A 1 258 ? 7.680 1.879 -8.786 1.00 72.19 258 HIS A O 1
ATOM 2076 N N . TYR A 1 259 ? 9.446 1.489 -7.508 1.00 84.88 259 TYR A N 1
ATOM 2077 C CA . TYR A 1 259 ? 8.613 0.894 -6.456 1.00 84.88 259 TYR A CA 1
ATOM 2078 C C . TYR A 1 259 ? 7.804 1.981 -5.735 1.00 84.88 259 TYR A C 1
ATOM 2080 O O . TYR A 1 259 ? 8.334 2.741 -4.928 1.00 84.88 259 TYR A O 1
ATOM 2088 N N . TYR A 1 260 ? 6.512 2.054 -6.036 1.00 90.12 260 TYR A N 1
ATOM 2089 C CA . TYR A 1 260 ? 5.627 3.142 -5.628 1.00 90.12 260 TYR A CA 1
ATOM 2090 C C . TYR A 1 260 ? 4.679 2.778 -4.485 1.00 90.12 260 TYR A C 1
ATOM 2092 O O . TYR A 1 260 ? 3.961 3.651 -4.005 1.00 90.12 260 TYR A O 1
ATOM 2100 N N . ALA A 1 261 ? 4.704 1.539 -3.980 1.00 94.38 261 ALA A N 1
ATOM 2101 C CA . ALA A 1 261 ? 3.783 1.118 -2.922 1.00 94.38 261 ALA A CA 1
ATOM 2102 C C . ALA A 1 261 ? 3.882 1.998 -1.662 1.00 94.38 261 ALA A C 1
ATOM 2104 O O . ALA A 1 261 ? 2.860 2.455 -1.164 1.00 94.38 261 ALA A O 1
ATOM 2105 N N . PHE A 1 262 ? 5.096 2.319 -1.194 1.00 94.38 262 PHE A N 1
ATOM 2106 C CA . PHE A 1 262 ? 5.282 3.231 -0.054 1.00 94.38 262 PHE A CA 1
ATOM 2107 C C . PHE A 1 262 ? 4.875 4.681 -0.359 1.00 94.38 262 PHE A C 1
ATOM 2109 O O . PHE A 1 262 ? 4.545 5.422 0.554 1.00 94.38 262 PHE A O 1
ATOM 2116 N N . LEU A 1 263 ? 4.881 5.110 -1.623 1.00 92.12 263 LEU A N 1
ATOM 2117 C CA . LEU A 1 263 ? 4.480 6.473 -1.987 1.00 92.12 263 LEU A CA 1
ATOM 2118 C C . LEU A 1 263 ? 2.960 6.616 -2.148 1.00 92.12 263 LEU A C 1
ATOM 2120 O O . LEU A 1 263 ? 2.438 7.708 -1.960 1.00 92.12 263 LEU A O 1
ATOM 2124 N N . HIS A 1 264 ? 2.255 5.528 -2.470 1.00 92.38 264 HIS A N 1
ATOM 2125 C CA . HIS A 1 264 ? 0.805 5.528 -2.696 1.00 92.38 264 HIS A CA 1
ATOM 2126 C C . HIS A 1 264 ? -0.013 4.944 -1.540 1.00 92.38 264 HIS A C 1
ATOM 2128 O O . HIS A 1 264 ? -1.231 5.104 -1.528 1.00 92.38 264 HIS A O 1
ATOM 2134 N N . ALA A 1 265 ? 0.615 4.261 -0.580 1.00 95.44 265 ALA A N 1
ATOM 2135 C CA . ALA A 1 265 ? -0.082 3.744 0.590 1.00 95.44 265 ALA A CA 1
ATOM 2136 C C . ALA A 1 265 ? -0.518 4.907 1.502 1.00 95.44 265 ALA A C 1
ATOM 2138 O O . ALA A 1 265 ? 0.290 5.516 2.208 1.00 95.44 265 ALA A O 1
ATOM 2139 N N . SER A 1 266 ? -1.808 5.231 1.471 1.00 94.50 266 SER A N 1
ATOM 2140 C CA . SER A 1 266 ? -2.420 6.300 2.263 1.00 94.50 266 SER A CA 1
ATOM 2141 C C . SER A 1 266 ? -3.123 5.769 3.513 1.00 94.50 266 SER A C 1
ATOM 2143 O O . SER A 1 266 ? -3.272 6.507 4.492 1.00 94.50 266 SER A O 1
ATOM 2145 N N . LYS A 1 267 ? -3.512 4.484 3.509 1.00 95.44 267 LYS A N 1
ATOM 2146 C CA . LYS A 1 267 ? -4.163 3.833 4.644 1.00 95.44 267 LYS A CA 1
ATOM 2147 C C . LYS A 1 267 ? -3.125 3.275 5.623 1.00 95.44 267 LYS A C 1
ATOM 2149 O O . LYS A 1 267 ? -2.188 2.589 5.197 1.00 95.44 267 LYS A O 1
ATOM 2154 N N . PRO A 1 268 ? -3.321 3.460 6.940 1.00 95.94 268 PRO A N 1
ATOM 2155 C CA . PRO A 1 268 ? -2.407 2.949 7.963 1.00 95.94 268 PRO A CA 1
ATOM 2156 C C . PRO A 1 268 ? -2.193 1.432 7.870 1.00 95.94 268 PRO A C 1
ATOM 2158 O O . PRO A 1 268 ? -1.055 0.976 7.915 1.00 95.94 268 PRO A O 1
ATOM 2161 N N . GLY A 1 269 ? -3.255 0.646 7.654 1.00 96.38 269 GLY A N 1
ATOM 2162 C CA . GLY A 1 269 ? -3.155 -0.817 7.563 1.00 96.38 269 GLY A CA 1
ATOM 2163 C C . GLY A 1 269 ? -2.268 -1.308 6.410 1.00 96.38 269 GLY A C 1
ATOM 2164 O O . GLY A 1 269 ? -1.420 -2.176 6.618 1.00 96.38 269 GLY A O 1
ATOM 2165 N N . THR A 1 270 ? -2.396 -0.709 5.218 1.00 97.25 270 THR A N 1
ATOM 2166 C CA . THR A 1 270 ? -1.522 -1.003 4.067 1.00 97.25 270 THR A CA 1
ATOM 2167 C C . THR A 1 270 ? -0.077 -0.629 4.381 1.00 97.25 270 THR A C 1
ATOM 2169 O O . THR A 1 270 ? 0.848 -1.388 4.094 1.00 97.25 270 THR A O 1
ATOM 2172 N N . TYR A 1 271 ? 0.126 0.547 4.979 1.00 97.19 271 TYR A N 1
ATOM 2173 C CA . TYR A 1 271 ? 1.457 1.081 5.231 1.00 97.19 271 TYR A CA 1
ATOM 2174 C C . TYR A 1 271 ? 2.221 0.270 6.281 1.00 97.19 271 TYR A C 1
ATOM 2176 O O . TYR A 1 271 ? 3.376 -0.094 6.062 1.00 97.19 271 TYR A O 1
ATOM 2184 N N . VAL A 1 272 ? 1.568 -0.058 7.400 1.00 97.31 272 VAL A N 1
ATOM 2185 C CA . VAL A 1 272 ? 2.139 -0.897 8.464 1.00 97.31 272 VAL A CA 1
ATOM 2186 C C . VAL A 1 272 ? 2.512 -2.270 7.912 1.00 97.31 272 VAL A C 1
ATOM 2188 O O . VAL A 1 272 ? 3.600 -2.765 8.204 1.00 97.31 272 VAL A O 1
ATOM 2191 N N . ARG A 1 273 ? 1.684 -2.844 7.029 1.00 97.12 273 ARG A N 1
ATOM 2192 C CA . ARG A 1 273 ? 2.018 -4.098 6.348 1.00 97.12 273 ARG A CA 1
ATOM 2193 C C . ARG A 1 273 ? 3.299 -3.999 5.531 1.00 97.12 273 ARG A C 1
ATOM 2195 O O . ARG A 1 273 ? 4.156 -4.872 5.633 1.00 97.12 273 ARG A O 1
ATOM 2202 N N . LEU A 1 274 ? 3.443 -2.944 4.729 1.00 96.88 274 LEU A N 1
ATOM 2203 C CA . LEU A 1 274 ? 4.651 -2.727 3.931 1.00 96.88 274 LEU A CA 1
ATOM 2204 C C . LEU A 1 274 ? 5.903 -2.576 4.813 1.00 96.88 274 LEU A C 1
ATOM 2206 O O . LEU A 1 274 ? 6.965 -3.078 4.443 1.00 96.88 274 LEU A O 1
ATOM 2210 N N . LEU A 1 275 ? 5.787 -1.912 5.970 1.00 96.56 275 LEU A N 1
ATOM 2211 C CA . LEU A 1 275 ? 6.882 -1.777 6.936 1.00 96.56 275 LEU A CA 1
ATOM 2212 C C . LEU A 1 275 ? 7.274 -3.129 7.553 1.00 96.56 275 LEU A C 1
ATOM 2214 O O . LEU A 1 275 ? 8.460 -3.465 7.564 1.00 96.56 275 LEU A O 1
ATOM 2218 N N . GLU A 1 276 ? 6.297 -3.909 8.026 1.00 95.06 276 GLU A N 1
ATOM 2219 C CA . GLU A 1 276 ? 6.528 -5.201 8.684 1.00 95.06 276 GLU A CA 1
ATOM 2220 C C . GLU A 1 276 ? 7.065 -6.255 7.702 1.00 95.06 276 GLU A C 1
ATOM 2222 O O . GLU A 1 276 ? 8.147 -6.810 7.920 1.00 95.06 276 GLU A O 1
ATOM 2227 N N . ASP A 1 277 ? 6.372 -6.481 6.578 1.00 94.00 277 ASP A N 1
ATOM 2228 C CA . ASP A 1 277 ? 6.763 -7.484 5.577 1.00 94.00 277 ASP A CA 1
ATOM 2229 C C . ASP A 1 277 ? 8.102 -7.110 4.905 1.00 94.00 277 ASP A C 1
ATOM 2231 O O . ASP A 1 277 ? 8.944 -7.975 4.634 1.00 94.00 277 ASP A O 1
ATOM 2235 N N . GLY A 1 278 ? 8.350 -5.809 4.704 1.00 93.81 278 GLY A N 1
ATOM 2236 C CA . GLY A 1 278 ? 9.617 -5.272 4.199 1.00 93.81 278 GLY A CA 1
ATOM 2237 C C . GLY A 1 278 ? 10.755 -5.257 5.227 1.00 93.81 278 GLY A C 1
ATOM 2238 O O . GLY A 1 278 ? 11.913 -5.074 4.845 1.00 93.81 278 GLY A O 1
ATOM 2239 N N . ARG A 1 279 ? 10.460 -5.481 6.517 1.00 93.94 279 ARG A N 1
ATOM 2240 C CA . ARG A 1 279 ? 11.406 -5.383 7.647 1.00 93.94 279 ARG A CA 1
ATOM 2241 C C . ARG A 1 279 ? 12.125 -4.048 7.722 1.00 93.94 279 ARG A C 1
ATOM 2243 O O . ARG A 1 279 ? 13.347 -3.980 7.916 1.00 93.94 279 ARG A O 1
ATOM 2250 N N . ILE A 1 280 ? 11.358 -2.991 7.531 1.00 96.44 280 ILE A N 1
ATOM 2251 C CA . ILE A 1 280 ? 11.860 -1.635 7.635 1.00 96.44 280 ILE A CA 1
ATOM 2252 C C . ILE A 1 280 ? 12.096 -1.345 9.115 1.00 96.44 280 ILE A C 1
ATOM 2254 O O . ILE A 1 280 ? 11.148 -1.284 9.887 1.00 96.44 280 ILE A O 1
ATOM 2258 N N . GLY A 1 281 ? 13.363 -1.201 9.504 1.00 96.88 281 GLY A N 1
ATOM 2259 C CA . GLY A 1 281 ? 13.731 -0.788 10.863 1.00 96.88 281 GLY A CA 1
ATOM 2260 C C . GLY A 1 281 ? 13.993 0.709 10.961 1.00 96.88 281 GLY A C 1
ATOM 2261 O O . GLY A 1 281 ? 13.912 1.277 12.043 1.00 96.88 281 GLY A O 1
ATOM 2262 N N . TYR A 1 282 ? 14.291 1.355 9.831 1.00 98.31 282 TYR A N 1
ATOM 2263 C CA . TYR A 1 282 ? 14.615 2.774 9.792 1.00 98.31 282 TYR A CA 1
ATOM 2264 C C . TYR A 1 282 ? 14.047 3.442 8.542 1.00 98.31 282 TYR A C 1
ATOM 2266 O O . TYR A 1 282 ? 13.906 2.808 7.497 1.00 98.31 282 TYR A O 1
ATOM 2274 N N . VAL A 1 283 ? 13.765 4.739 8.629 1.00 98.06 283 VAL A N 1
ATOM 2275 C CA . VAL A 1 283 ? 13.371 5.587 7.496 1.00 98.06 283 VAL A CA 1
ATOM 2276 C C . VAL A 1 283 ? 14.368 6.730 7.382 1.00 98.06 283 VAL A C 1
ATOM 2278 O O . VAL A 1 283 ? 14.576 7.462 8.348 1.00 98.06 283 VAL A O 1
ATOM 2281 N N . PHE A 1 284 ? 14.970 6.898 6.208 1.00 98.00 284 PHE A N 1
ATOM 2282 C CA . PHE A 1 284 ? 15.847 8.027 5.916 1.00 98.00 284 PHE A CA 1
ATOM 2283 C C . PHE A 1 284 ? 15.103 9.066 5.086 1.00 98.00 284 PHE A C 1
ATOM 2285 O O . PHE A 1 284 ? 14.547 8.747 4.036 1.00 98.00 284 PHE A O 1
ATOM 2292 N N . ILE A 1 285 ? 15.095 10.305 5.572 1.00 97.38 285 ILE A N 1
ATOM 2293 C CA . ILE A 1 285 ? 14.359 11.411 4.968 1.00 97.38 285 ILE A CA 1
ATOM 2294 C C . ILE A 1 285 ? 15.318 12.560 4.685 1.00 97.38 285 ILE A C 1
ATOM 2296 O O . ILE A 1 285 ? 15.995 13.082 5.576 1.00 97.38 285 ILE A O 1
ATOM 2300 N N . THR A 1 286 ? 15.318 12.975 3.426 1.00 96.06 286 THR A N 1
ATOM 2301 C CA . THR A 1 286 ? 16.052 14.125 2.902 1.00 96.06 286 THR A CA 1
ATOM 2302 C C . THR A 1 286 ? 15.121 15.334 2.722 1.00 96.06 286 THR A C 1
ATOM 2304 O O . THR A 1 286 ? 13.895 15.198 2.751 1.00 96.06 286 THR A O 1
ATOM 2307 N N . PRO A 1 287 ? 15.662 16.542 2.488 1.00 95.19 287 PRO A N 1
ATOM 2308 C CA . PRO A 1 287 ? 14.844 17.721 2.194 1.00 95.19 287 PRO A CA 1
ATOM 2309 C C . PRO A 1 287 ? 13.960 17.573 0.952 1.00 95.19 287 PRO A C 1
ATOM 2311 O O . PRO A 1 287 ? 12.879 18.154 0.907 1.00 95.19 287 PRO A O 1
ATOM 2314 N N . THR A 1 288 ? 14.400 16.806 -0.051 1.00 91.69 288 THR A N 1
ATOM 2315 C CA . THR A 1 288 ? 13.629 16.570 -1.282 1.00 91.69 288 THR A CA 1
ATOM 2316 C C . THR A 1 288 ? 12.437 15.647 -1.028 1.00 91.69 288 THR A C 1
ATOM 2318 O O . THR A 1 288 ? 11.384 15.832 -1.637 1.00 91.69 288 THR A O 1
ATOM 2321 N N . ASP A 1 289 ? 12.552 14.733 -0.061 1.00 94.44 289 ASP A N 1
ATOM 2322 C CA . ASP A 1 289 ? 11.471 13.823 0.331 1.00 94.44 289 ASP A CA 1
ATOM 2323 C C . ASP A 1 289 ? 10.306 14.536 1.026 1.00 94.44 289 ASP A C 1
ATOM 2325 O O . ASP A 1 289 ? 9.175 14.052 0.997 1.00 94.44 289 ASP A O 1
ATOM 2329 N N . MET A 1 290 ? 10.547 15.713 1.615 1.00 91.81 290 MET A N 1
ATOM 2330 C CA . MET A 1 290 ? 9.507 16.492 2.300 1.00 91.81 290 MET A CA 1
ATOM 2331 C C . MET A 1 290 ? 8.350 16.877 1.371 1.00 91.81 290 MET A C 1
ATOM 2333 O O . MET A 1 290 ? 7.230 17.072 1.840 1.00 91.81 290 MET A O 1
ATOM 2337 N N . ALA A 1 291 ? 8.591 16.932 0.056 1.00 90.06 291 ALA A N 1
ATOM 2338 C CA . ALA A 1 291 ? 7.551 17.163 -0.942 1.00 90.06 291 ALA A CA 1
ATOM 2339 C C . ALA A 1 291 ? 6.459 16.074 -0.938 1.00 90.06 291 ALA A C 1
ATOM 2341 O O . ALA A 1 291 ? 5.330 16.351 -1.337 1.00 90.06 291 ALA A O 1
ATOM 2342 N N . PHE A 1 292 ? 6.765 14.862 -0.458 1.00 88.12 292 PHE A N 1
ATOM 2343 C CA . PHE A 1 292 ? 5.802 13.765 -0.359 1.00 88.12 292 PHE A CA 1
ATOM 2344 C C . PHE A 1 292 ? 4.934 13.828 0.907 1.00 88.12 292 PHE A C 1
ATOM 2346 O O . PHE A 1 292 ? 3.946 13.113 0.990 1.00 88.12 292 PHE A O 1
ATOM 2353 N N . PHE A 1 293 ? 5.232 14.683 1.892 1.00 89.06 293 PHE A N 1
ATOM 2354 C CA . PHE A 1 293 ? 4.489 14.733 3.165 1.00 89.06 293 PHE A CA 1
ATOM 2355 C C . PHE A 1 293 ? 3.320 15.722 3.175 1.00 89.06 293 PHE A C 1
ATOM 2357 O O . PHE A 1 293 ? 2.977 16.289 4.216 1.00 89.06 293 PHE A O 1
ATOM 2364 N N . MET A 1 294 ? 2.688 15.917 2.019 1.00 86.38 294 MET A N 1
ATOM 2365 C CA . MET A 1 294 ? 1.435 16.666 1.924 1.00 86.38 294 MET A CA 1
ATOM 2366 C C . MET A 1 294 ? 0.319 15.952 2.718 1.00 86.38 294 MET A C 1
ATOM 2368 O O . MET A 1 294 ? 0.393 14.735 2.893 1.00 86.38 294 MET A O 1
ATOM 2372 N N . PRO A 1 295 ? -0.727 16.655 3.200 1.00 81.12 295 PRO A N 1
ATOM 2373 C CA . PRO A 1 295 ? -1.808 16.044 3.988 1.00 81.12 295 PRO A CA 1
ATOM 2374 C C . PRO A 1 295 ? -2.499 14.851 3.306 1.00 81.12 295 PRO A C 1
ATOM 2376 O O . PRO A 1 295 ? -2.832 13.874 3.974 1.00 81.12 295 PRO A O 1
ATOM 2379 N N . GLU A 1 296 ? -2.655 14.921 1.981 1.00 81.31 296 GLU A N 1
ATOM 2380 C CA . GLU A 1 296 ? -3.212 13.860 1.124 1.00 81.31 296 GLU A CA 1
ATOM 2381 C C . GLU A 1 296 ? -2.155 12.850 0.639 1.00 81.31 296 GLU A C 1
ATOM 2383 O O . GLU A 1 296 ? -2.452 11.947 -0.139 1.00 81.31 296 GLU A O 1
ATOM 2388 N N . GLY A 1 297 ? -0.903 13.019 1.064 1.00 86.25 297 GLY A N 1
ATOM 2389 C CA . GLY A 1 297 ? 0.213 12.160 0.698 1.00 86.25 297 GLY A CA 1
ATOM 2390 C C . GLY A 1 297 ? 0.197 10.793 1.399 1.00 86.25 297 GLY A C 1
ATOM 2391 O O . GLY A 1 297 ? -0.745 10.452 2.123 1.00 86.25 297 GLY A O 1
ATOM 2392 N N . PRO A 1 298 ? 1.266 9.996 1.214 1.00 91.31 298 PRO A N 1
ATOM 2393 C CA . PRO A 1 298 ? 1.450 8.723 1.899 1.00 91.31 298 PRO A CA 1
ATOM 2394 C C . PRO A 1 298 ? 1.315 8.854 3.416 1.00 91.31 298 PRO A C 1
ATOM 2396 O O . PRO A 1 298 ? 1.754 9.838 4.024 1.00 91.31 298 PRO A O 1
ATOM 2399 N N . PHE A 1 299 ? 0.801 7.794 4.045 1.00 95.31 299 PHE A N 1
ATOM 2400 C CA . PHE A 1 299 ? 0.616 7.720 5.498 1.00 95.31 299 PHE A CA 1
ATOM 2401 C C . PHE A 1 299 ? 1.904 8.027 6.281 1.00 95.31 299 PHE A C 1
ATOM 2403 O O . PHE A 1 299 ? 1.857 8.580 7.382 1.00 95.31 299 PHE A O 1
ATOM 2410 N N . LEU A 1 300 ? 3.072 7.757 5.688 1.00 95.38 300 LEU A N 1
ATOM 2411 C CA . LEU A 1 300 ? 4.373 8.072 6.274 1.00 95.38 300 LEU A CA 1
ATOM 2412 C C . LEU A 1 300 ? 4.517 9.522 6.733 1.00 95.38 300 LEU A C 1
ATOM 2414 O O . LEU A 1 300 ? 5.118 9.759 7.778 1.00 95.38 300 LEU A O 1
ATOM 2418 N N . GLY A 1 301 ? 3.973 10.487 5.985 1.00 94.75 301 GLY A N 1
ATOM 2419 C CA . GLY A 1 301 ? 4.074 11.903 6.346 1.00 94.75 301 GLY A CA 1
ATOM 2420 C C . GLY A 1 301 ? 3.393 12.225 7.677 1.00 94.75 301 GLY A C 1
ATOM 2421 O O . GLY A 1 301 ? 3.838 13.114 8.410 1.00 94.75 301 GLY A O 1
ATOM 2422 N N . ARG A 1 302 ? 2.347 11.464 8.027 1.00 94.75 302 ARG A N 1
ATOM 2423 C CA . ARG A 1 302 ? 1.696 11.517 9.341 1.00 94.75 302 ARG A CA 1
ATOM 2424 C C . ARG A 1 302 ? 2.503 10.724 10.369 1.00 94.75 302 ARG A C 1
ATOM 2426 O O . ARG A 1 302 ? 2.839 11.267 11.419 1.00 94.75 302 ARG A O 1
ATOM 2433 N N . LEU A 1 303 ? 2.913 9.501 10.030 1.00 96.12 303 LEU A N 1
ATOM 2434 C CA . LEU A 1 303 ? 3.636 8.595 10.930 1.00 96.12 303 LEU A CA 1
ATOM 2435 C C . LEU A 1 303 ? 4.994 9.145 11.415 1.00 96.12 303 LEU A C 1
ATOM 2437 O O . LEU A 1 303 ? 5.315 9.046 12.597 1.00 96.12 303 LEU A O 1
ATOM 2441 N N . VAL A 1 304 ? 5.782 9.784 10.543 1.00 96.06 304 VAL A N 1
ATOM 2442 C CA . VAL A 1 304 ? 7.125 10.338 10.843 1.00 96.06 304 VAL A CA 1
ATOM 2443 C C . VAL A 1 304 ? 7.125 11.364 11.979 1.00 96.06 304 VAL A C 1
ATOM 2445 O O . VAL A 1 304 ? 8.145 11.569 12.648 1.00 96.06 304 VAL A O 1
ATOM 2448 N N . ARG A 1 305 ? 5.981 12.005 12.238 1.00 95.25 305 ARG A N 1
ATOM 2449 C CA . ARG A 1 305 ? 5.819 12.943 13.360 1.00 95.25 305 ARG A CA 1
ATOM 2450 C C . ARG A 1 305 ? 5.945 12.248 14.717 1.00 95.25 305 ARG A C 1
ATOM 2452 O O . ARG A 1 305 ? 6.327 12.911 15.684 1.00 95.25 305 ARG A O 1
ATOM 2459 N N . TYR A 1 306 ? 5.658 10.949 14.750 1.00 96.62 306 TYR A N 1
ATOM 2460 C CA . TYR A 1 306 ? 5.603 10.108 15.940 1.00 96.62 306 TYR A CA 1
ATOM 2461 C C . TYR A 1 306 ? 6.783 9.132 16.051 1.00 96.62 306 TYR A C 1
ATOM 2463 O O . TYR A 1 306 ? 7.156 8.764 17.157 1.00 96.62 306 TYR A O 1
ATOM 2471 N N . LEU A 1 307 ? 7.408 8.742 14.934 1.00 97.75 307 LEU A N 1
ATOM 2472 C CA . LEU A 1 307 ? 8.542 7.804 14.946 1.00 97.75 307 LEU A CA 1
ATOM 2473 C C . LEU A 1 307 ? 9.725 8.317 15.787 1.00 97.75 307 LEU A C 1
ATOM 2475 O O . LEU A 1 307 ? 10.036 9.501 15.709 1.00 97.75 307 LEU A O 1
ATOM 2479 N N . PRO A 1 308 ? 10.457 7.487 16.538 1.00 97.31 308 PRO A N 1
ATOM 2480 C CA . PRO A 1 308 ? 11.641 7.945 17.268 1.00 97.31 308 PRO A CA 1
ATOM 2481 C C . PRO A 1 308 ? 12.725 8.485 16.326 1.00 97.31 308 PRO A C 1
ATOM 2483 O O . PRO A 1 308 ? 12.922 7.972 15.224 1.00 97.31 308 PRO A O 1
ATOM 2486 N N . LEU A 1 309 ? 13.423 9.549 16.732 1.00 97.38 309 LEU A N 1
ATOM 2487 C CA . LEU A 1 309 ? 14.511 10.124 15.939 1.00 97.38 309 LEU A CA 1
ATOM 2488 C C . LEU A 1 309 ? 15.803 9.365 16.253 1.00 97.38 309 LEU A C 1
ATOM 2490 O O . LEU A 1 309 ? 16.351 9.505 17.342 1.00 97.38 309 LEU A O 1
ATOM 2494 N N . ALA A 1 310 ? 16.285 8.570 15.301 1.00 97.38 310 ALA A N 1
ATOM 2495 C CA . ALA A 1 310 ? 17.510 7.800 15.467 1.00 97.38 310 ALA A CA 1
ATOM 2496 C C . ALA A 1 310 ? 18.751 8.685 15.310 1.00 97.38 310 ALA A C 1
ATOM 2498 O O . ALA A 1 310 ? 19.705 8.517 16.061 1.00 97.38 310 ALA A O 1
ATOM 2499 N N . CYS A 1 311 ? 18.753 9.591 14.331 1.00 97.31 311 CYS A N 1
ATOM 2500 C CA . CYS A 1 311 ? 19.867 10.494 14.032 1.00 97.31 311 CYS A CA 1
ATOM 2501 C C . CYS A 1 311 ? 19.378 11.724 13.257 1.00 97.31 311 CYS A C 1
ATOM 2503 O O . CYS A 1 311 ? 18.355 11.674 12.563 1.00 97.31 311 CYS A O 1
ATOM 2505 N N . ARG A 1 312 ? 20.093 12.846 13.382 1.00 97.38 312 ARG A N 1
ATOM 2506 C CA . ARG A 1 312 ? 19.763 14.101 12.697 1.00 97.38 312 ARG A CA 1
ATOM 2507 C C . ARG A 1 312 ? 20.991 14.980 12.538 1.00 97.38 312 ARG A C 1
ATOM 2509 O O . ARG A 1 312 ? 21.643 15.299 13.522 1.00 97.38 312 ARG A O 1
ATOM 2516 N N . GLU A 1 313 ? 21.203 15.462 11.321 1.00 97.69 313 GLU A N 1
ATOM 2517 C CA . GLU A 1 313 ? 22.219 16.464 11.001 1.00 97.69 313 GLU A CA 1
ATOM 2518 C C . GLU A 1 313 ? 21.607 17.467 10.013 1.00 97.69 313 GLU A C 1
ATOM 2520 O O . GLU A 1 313 ? 21.193 17.111 8.905 1.00 97.69 313 GLU A O 1
ATOM 2525 N N . GLY A 1 314 ? 21.484 18.730 10.426 1.00 95.81 314 GLY A N 1
ATOM 2526 C CA . GLY A 1 314 ? 20.817 19.761 9.628 1.00 95.81 314 GLY A CA 1
ATOM 2527 C C . GLY A 1 314 ? 19.361 19.405 9.286 1.00 95.81 314 GLY A C 1
ATOM 2528 O O . GLY A 1 314 ? 18.501 19.303 10.169 1.00 95.81 314 GLY A O 1
ATOM 2529 N N . SER A 1 315 ? 19.080 19.260 7.989 1.00 95.94 315 SER A N 1
ATOM 2530 C CA . SER A 1 315 ? 17.761 18.936 7.427 1.00 95.94 315 SER A CA 1
ATOM 2531 C C . SER A 1 315 ? 17.584 17.457 7.047 1.00 95.94 315 SER A C 1
ATOM 2533 O O . SER A 1 315 ? 16.523 17.083 6.547 1.00 95.94 315 SER A O 1
ATOM 2535 N N . PHE A 1 316 ? 18.588 16.617 7.312 1.00 97.44 316 PHE A N 1
ATOM 2536 C CA . PHE A 1 316 ? 18.549 15.173 7.092 1.00 97.44 316 PHE A CA 1
ATOM 2537 C C . PHE A 1 316 ? 18.181 14.462 8.389 1.00 97.44 316 PHE A C 1
ATOM 2539 O O . PHE A 1 316 ? 18.737 14.762 9.448 1.00 97.44 316 PHE A O 1
ATOM 2546 N N . ASN A 1 317 ? 17.244 13.521 8.309 1.00 97.88 317 ASN A N 1
ATOM 2547 C CA . ASN A 1 317 ? 16.729 12.827 9.483 1.00 97.88 317 ASN A CA 1
ATOM 2548 C C . ASN A 1 317 ? 16.673 11.318 9.229 1.00 97.88 317 ASN A C 1
ATOM 2550 O O . ASN A 1 317 ? 16.194 10.875 8.184 1.00 97.88 317 ASN A O 1
ATOM 2554 N N . GLY A 1 318 ? 17.129 10.539 10.206 1.00 98.00 318 GLY A N 1
ATOM 2555 C CA . GLY A 1 318 ? 16.896 9.104 10.288 1.00 98.00 318 GLY A CA 1
ATOM 2556 C C . GLY A 1 318 ? 15.919 8.807 11.419 1.00 98.00 318 GLY A C 1
ATOM 2557 O O . GLY A 1 318 ? 16.156 9.201 12.561 1.00 98.00 318 GLY A O 1
ATOM 2558 N N . TYR A 1 319 ? 14.831 8.110 11.112 1.00 98.31 319 TYR A N 1
ATOM 2559 C CA . TYR A 1 319 ? 13.816 7.701 12.082 1.00 98.31 319 TYR A CA 1
ATOM 2560 C C . TYR A 1 319 ? 13.876 6.198 12.309 1.00 98.31 319 TYR A C 1
ATOM 2562 O O . TYR A 1 319 ? 14.098 5.447 11.363 1.00 98.31 319 TYR A O 1
ATOM 2570 N N . GLU A 1 320 ? 13.662 5.765 13.543 1.00 98.06 320 GLU A N 1
ATOM 2571 C CA . GLU A 1 320 ? 13.485 4.355 13.884 1.00 98.06 320 GLU A CA 1
ATOM 2572 C C . GLU A 1 320 ? 12.021 3.954 13.687 1.00 98.06 320 GLU A C 1
ATOM 2574 O O . GLU A 1 320 ? 11.103 4.723 13.974 1.00 98.06 320 GLU A O 1
ATOM 2579 N N . VAL A 1 321 ? 11.791 2.752 13.173 1.00 97.50 321 VAL A N 1
ATOM 2580 C CA . VAL A 1 321 ? 10.458 2.172 13.016 1.00 97.50 321 VAL A CA 1
ATOM 2581 C C . VAL A 1 321 ? 10.290 1.111 14.099 1.00 97.50 321 VAL A C 1
ATOM 2583 O O . VAL A 1 321 ? 10.985 0.094 14.044 1.00 97.50 321 VAL A O 1
ATOM 2586 N N . PRO A 1 322 ? 9.400 1.312 15.091 1.00 96.50 322 PRO A N 1
ATOM 2587 C CA . PRO A 1 322 ? 9.158 0.287 16.092 1.00 96.50 322 PRO A CA 1
ATOM 2588 C C . PRO A 1 322 ? 8.508 -0.934 15.438 1.00 96.50 322 PRO A C 1
ATOM 2590 O O . PRO A 1 322 ? 7.895 -0.843 14.372 1.00 96.50 322 PRO A O 1
ATOM 2593 N N . GLN A 1 323 ? 8.619 -2.087 16.092 1.00 93.94 323 GLN A N 1
ATOM 2594 C CA . GLN A 1 323 ? 7.927 -3.280 15.628 1.00 93.94 323 GLN A CA 1
ATOM 2595 C C . GLN A 1 323 ? 6.413 -3.036 15.669 1.00 93.94 323 GLN A C 1
ATOM 2597 O O . GLN A 1 323 ? 5.856 -2.670 16.701 1.00 93.94 323 GLN A O 1
ATOM 2602 N N . MET A 1 324 ? 5.761 -3.237 14.529 1.00 95.38 324 MET A N 1
ATOM 2603 C CA . MET A 1 324 ? 4.323 -3.077 14.368 1.00 95.38 324 MET A CA 1
ATOM 2604 C C . MET A 1 324 ? 3.752 -4.327 13.718 1.00 95.38 324 MET A C 1
ATOM 2606 O O . MET A 1 324 ? 4.422 -4.945 12.895 1.00 95.38 324 MET A O 1
ATOM 2610 N N . THR A 1 325 ? 2.520 -4.657 14.089 1.00 95.75 325 THR A N 1
ATOM 2611 C CA . THR A 1 325 ? 1.716 -5.720 13.478 1.00 95.75 325 THR A CA 1
ATOM 2612 C C . THR A 1 325 ? 0.672 -5.128 12.537 1.00 95.75 325 THR A C 1
ATOM 2614 O O . THR A 1 325 ? 0.025 -4.139 12.884 1.00 95.75 325 THR A O 1
ATOM 2617 N N . TYR A 1 326 ? 0.497 -5.680 11.340 1.00 96.19 326 TYR A N 1
ATOM 2618 C CA . TYR A 1 326 ? -0.541 -5.230 10.399 1.00 96.19 326 TYR A CA 1
ATOM 2619 C C . TYR A 1 326 ? -1.888 -5.953 10.585 1.00 96.19 326 TYR A C 1
ATOM 2621 O O . TYR A 1 326 ? -1.916 -7.076 11.096 1.00 96.19 326 TYR A O 1
ATOM 2629 N N . PRO A 1 327 ? -3.012 -5.365 10.120 1.00 96.62 327 PRO A N 1
ATOM 2630 C CA . PRO A 1 327 ? -4.302 -6.047 10.131 1.00 96.62 327 PRO A CA 1
ATOM 2631 C C . PRO A 1 327 ? -4.296 -7.246 9.175 1.00 96.62 327 PRO A C 1
ATOM 2633 O O . PRO A 1 327 ? -4.032 -7.101 7.979 1.00 96.62 327 PRO A O 1
ATOM 2636 N N . GLN A 1 328 ? -4.621 -8.431 9.683 1.00 94.44 328 GLN A N 1
ATOM 2637 C CA . GLN A 1 328 ? -4.625 -9.679 8.921 1.00 94.44 328 GLN A CA 1
ATOM 2638 C C . GLN A 1 328 ? -6.039 -10.082 8.496 1.00 94.44 328 GLN A C 1
ATOM 2640 O O . GLN A 1 328 ? -7.024 -9.731 9.136 1.00 94.44 328 GLN A O 1
ATOM 2645 N N . GLY A 1 329 ? -6.164 -10.851 7.412 1.00 91.25 329 GLY A N 1
ATOM 2646 C CA . GLY A 1 329 ? -7.464 -11.357 6.947 1.00 91.25 329 GLY A CA 1
ATOM 2647 C C . GLY A 1 329 ? -8.080 -12.426 7.862 1.00 91.25 329 GLY A C 1
ATOM 2648 O O . GLY A 1 329 ? -9.289 -12.639 7.814 1.00 91.25 329 GLY A O 1
ATOM 2649 N N . SER A 1 330 ? -7.276 -13.072 8.706 1.00 90.75 330 SER A N 1
ATOM 2650 C CA . SER A 1 330 ? -7.677 -14.118 9.650 1.00 90.75 330 SER A CA 1
ATOM 2651 C C . SER A 1 330 ? -7.262 -13.699 11.054 1.00 90.75 330 SER A C 1
ATOM 2653 O O . SER A 1 330 ? -6.076 -13.702 11.345 1.00 90.75 330 SER A O 1
ATOM 2655 N N . SER A 1 331 ? -8.202 -13.308 11.906 1.00 94.31 331 SER A N 1
ATOM 2656 C CA . SER A 1 331 ? -7.955 -12.947 13.305 1.00 94.31 331 SER A CA 1
ATOM 2657 C C . SER A 1 331 ? -9.263 -13.063 14.077 1.00 94.31 331 SER A C 1
ATOM 2659 O O . SER A 1 331 ? -10.306 -12.754 13.511 1.00 94.31 331 SER A O 1
ATOM 2661 N N . ASP A 1 332 ? -9.210 -13.441 15.352 1.00 95.06 332 ASP A N 1
ATOM 2662 C CA . ASP A 1 332 ? -10.382 -13.453 16.240 1.00 95.06 332 ASP A CA 1
ATOM 2663 C C . ASP A 1 332 ? -10.672 -12.072 16.852 1.00 95.06 332 ASP A C 1
ATOM 2665 O O . ASP A 1 332 ? -11.753 -11.839 17.392 1.00 95.06 332 ASP A O 1
ATOM 2669 N N . ILE A 1 333 ? -9.714 -11.148 16.736 1.00 97.44 333 ILE A N 1
ATOM 2670 C CA . ILE A 1 333 ? -9.806 -9.759 17.189 1.00 97.44 333 ILE A CA 1
ATOM 2671 C C . ILE A 1 333 ? -10.059 -8.860 15.981 1.00 97.44 333 ILE A C 1
ATOM 2673 O O . ILE A 1 333 ? -9.272 -8.895 15.028 1.00 97.44 333 ILE A O 1
ATOM 2677 N N . ALA A 1 334 ? -11.098 -8.030 16.035 1.00 97.56 334 ALA A N 1
ATOM 2678 C CA . ALA A 1 334 ? -11.437 -7.064 14.993 1.00 97.56 334 ALA A CA 1
ATOM 2679 C C . ALA A 1 334 ? -11.439 -5.627 15.522 1.00 97.56 334 ALA A C 1
ATOM 2681 O O . ALA A 1 334 ? -11.926 -5.374 16.615 1.00 97.56 334 ALA A O 1
ATOM 2682 N N . LEU A 1 335 ? -10.938 -4.684 14.724 1.00 97.56 335 LEU A N 1
ATOM 2683 C CA . LEU A 1 335 ? -11.161 -3.247 14.881 1.00 97.56 335 LEU A CA 1
ATOM 2684 C C . LEU A 1 335 ? -12.250 -2.808 13.901 1.00 97.56 335 LEU A C 1
ATOM 2686 O O . LEU A 1 335 ? -12.065 -2.924 12.685 1.00 97.56 335 LEU A O 1
ATOM 2690 N N . VAL A 1 336 ? -13.357 -2.290 14.426 1.00 96.62 336 VAL A N 1
ATOM 2691 C CA . VAL A 1 336 ? -14.453 -1.737 13.627 1.00 96.62 336 VAL A CA 1
ATOM 2692 C C . VAL A 1 336 ? -14.085 -0.325 13.192 1.00 96.62 336 VAL A C 1
ATOM 2694 O O . VAL A 1 336 ? -13.819 0.547 14.021 1.00 96.62 336 VAL A O 1
ATOM 2697 N N . LEU A 1 337 ? -14.051 -0.106 11.882 1.00 94.69 337 LEU A N 1
ATOM 2698 C CA . LEU A 1 337 ? -13.789 1.198 11.282 1.00 94.69 337 LEU A CA 1
ATOM 2699 C C . LEU A 1 337 ? -15.110 1.841 10.844 1.00 94.69 337 LEU A C 1
ATOM 2701 O O . LEU A 1 337 ? -16.003 1.117 10.421 1.00 94.69 337 LEU A O 1
ATOM 2705 N N . PRO A 1 338 ? -15.259 3.174 10.918 1.00 90.56 338 PRO A N 1
ATOM 2706 C CA . PRO A 1 338 ? -16.471 3.840 10.443 1.00 90.56 338 PRO A CA 1
ATOM 2707 C C . PRO A 1 338 ? -16.640 3.706 8.923 1.00 90.56 338 PRO A C 1
ATOM 2709 O O . PRO A 1 338 ? -15.653 3.666 8.188 1.00 90.56 338 PRO A O 1
ATOM 2712 N N . ASP A 1 339 ? -17.883 3.747 8.436 1.00 82.25 339 ASP A N 1
ATOM 2713 C CA . ASP A 1 339 ? -18.170 3.748 6.990 1.00 82.25 339 ASP A CA 1
ATOM 2714 C C . ASP A 1 339 ? -17.693 5.020 6.291 1.00 82.25 339 ASP A C 1
ATOM 2716 O O . ASP A 1 339 ? -17.320 5.014 5.115 1.00 82.25 339 ASP A O 1
ATOM 2720 N N . LYS A 1 340 ? -17.733 6.144 7.014 1.00 81.50 340 LYS A N 1
ATOM 2721 C CA . LYS A 1 340 ? -17.378 7.467 6.506 1.00 81.50 340 LYS A CA 1
ATOM 2722 C C . LYS A 1 340 ? -16.560 8.226 7.542 1.00 81.50 340 LYS A C 1
ATOM 2724 O O . LYS A 1 340 ? -16.984 8.379 8.681 1.00 81.50 340 LYS A O 1
ATOM 2729 N N . GLY A 1 341 ? -15.462 8.825 7.091 1.00 65.88 341 GLY A N 1
ATOM 2730 C CA . GLY A 1 341 ? -14.861 9.974 7.764 1.00 65.88 341 GLY A CA 1
ATOM 2731 C C . GLY A 1 341 ? -13.666 9.721 8.692 1.00 65.88 341 GLY A C 1
ATOM 2732 O O . GLY A 1 341 ? -13.343 8.606 9.081 1.00 65.88 341 GLY A O 1
ATOM 2733 N N . LEU A 1 342 ? -13.014 10.862 8.956 1.00 54.22 342 LEU A N 1
ATOM 2734 C CA . LEU A 1 342 ? -11.968 11.230 9.923 1.00 54.22 342 LEU A CA 1
ATOM 2735 C C . LEU A 1 342 ? -10.861 10.211 10.231 1.00 54.22 342 LEU A C 1
ATOM 2737 O O . LEU A 1 342 ? -10.927 9.471 11.204 1.00 54.22 342 LEU A O 1
ATOM 2741 N N . TYR A 1 343 ? -9.757 10.336 9.484 1.00 66.88 343 TYR A N 1
ATOM 2742 C CA . TYR A 1 343 ? -8.495 9.607 9.663 1.00 66.88 343 TYR A CA 1
ATOM 2743 C C . TYR A 1 343 ? -7.897 9.638 11.082 1.00 66.88 343 TYR A C 1
ATOM 2745 O O . TYR A 1 343 ? -7.296 8.661 11.507 1.00 66.88 343 TYR A O 1
ATOM 2753 N N . GLY A 1 344 ? -8.085 10.714 11.851 1.00 81.50 344 GLY A N 1
ATOM 2754 C CA . GLY A 1 344 ? -7.327 10.937 13.091 1.00 81.50 344 GLY A CA 1
ATOM 2755 C C . GLY A 1 344 ? -7.523 9.874 14.188 1.00 81.50 344 GLY A C 1
ATOM 2756 O O . GLY A 1 344 ? -6.576 9.155 14.502 1.00 81.50 344 GLY A O 1
ATOM 2757 N N . PRO A 1 345 ? -8.715 9.758 14.805 1.00 86.75 345 PRO A N 1
ATOM 2758 C CA . PRO A 1 345 ? -8.900 8.885 15.969 1.00 86.75 345 PRO A CA 1
ATOM 2759 C C . PRO A 1 345 ? -8.658 7.398 15.679 1.00 86.75 345 PRO A C 1
ATOM 2761 O O . PRO A 1 345 ? -8.082 6.691 16.507 1.00 86.75 345 PRO A O 1
ATOM 2764 N N . PHE A 1 346 ? -9.052 6.915 14.496 1.00 90.25 346 PHE A N 1
ATOM 2765 C CA . PHE A 1 346 ? -8.865 5.506 14.155 1.00 90.25 346 PHE A CA 1
ATOM 2766 C C . PHE A 1 346 ? -7.433 5.149 13.788 1.00 90.25 346 PHE A C 1
ATOM 2768 O O . PHE A 1 346 ? -7.038 3.999 13.984 1.00 90.25 346 PHE A O 1
ATOM 2775 N N . GLU A 1 347 ? -6.646 6.104 13.280 1.00 94.06 3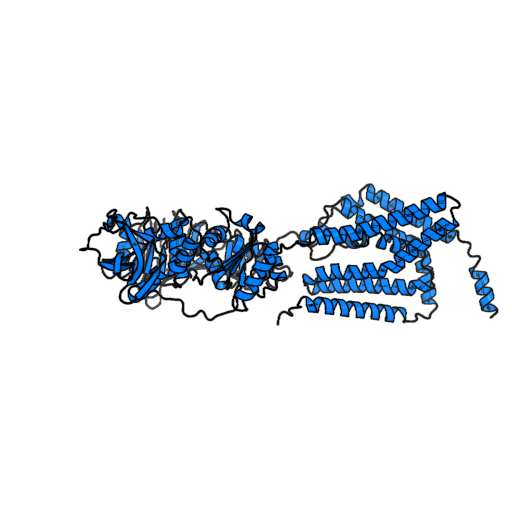47 GLU A N 1
ATOM 2776 C CA . GLU A 1 347 ? -5.216 5.891 13.071 1.00 94.06 347 GLU A CA 1
ATOM 2777 C C . GLU A 1 347 ? -4.552 5.518 14.399 1.00 94.06 347 GLU A C 1
ATOM 2779 O O . GLU A 1 347 ? -3.801 4.547 14.436 1.00 94.06 347 GLU A O 1
ATOM 2784 N N . PHE A 1 348 ? -4.890 6.192 15.503 1.00 95.12 348 PHE A N 1
ATOM 2785 C CA . PHE A 1 348 ? -4.353 5.845 16.821 1.00 95.12 348 PHE A CA 1
ATOM 2786 C C . PHE A 1 348 ? -4.866 4.508 17.344 1.00 95.12 348 PHE A C 1
ATOM 2788 O O . PHE A 1 348 ? -4.053 3.720 17.809 1.00 95.12 348 PHE A O 1
ATOM 2795 N N . ALA A 1 349 ? -6.158 4.200 17.200 1.00 96.00 349 ALA A N 1
ATOM 2796 C CA . ALA A 1 349 ? -6.691 2.891 17.593 1.00 96.00 349 ALA A CA 1
ATOM 2797 C C . ALA A 1 349 ? -5.957 1.734 16.890 1.00 96.00 349 ALA A C 1
ATOM 2799 O O . ALA A 1 349 ? -5.545 0.754 17.517 1.00 96.00 349 ALA A O 1
ATOM 2800 N N . LEU A 1 350 ? -5.737 1.887 15.581 1.00 96.75 350 LEU A N 1
ATOM 2801 C CA . LEU A 1 350 ? -4.993 0.933 14.771 1.00 96.75 350 LEU A CA 1
ATOM 2802 C C . LEU A 1 350 ? -3.521 0.870 15.192 1.00 96.75 350 LEU A C 1
ATOM 2804 O O . LEU A 1 350 ? -2.997 -0.222 15.396 1.00 96.75 350 LEU A O 1
ATOM 2808 N N . LEU A 1 351 ? -2.856 2.016 15.366 1.00 97.12 351 LEU A N 1
ATOM 2809 C CA . LEU A 1 351 ? -1.453 2.074 15.786 1.00 97.12 351 LEU A CA 1
ATOM 2810 C C . LEU A 1 351 ? -1.246 1.494 17.191 1.00 97.12 351 LEU A C 1
ATOM 2812 O O . LEU A 1 351 ? -0.239 0.828 17.411 1.00 97.12 351 LEU A O 1
ATOM 2816 N N . THR A 1 352 ? -2.192 1.673 18.114 1.00 97.44 352 THR A N 1
ATOM 2817 C CA . THR A 1 352 ? -2.178 1.036 19.436 1.00 97.44 352 THR A CA 1
ATOM 2818 C C . THR A 1 352 ? -2.177 -0.484 19.295 1.00 97.44 352 THR A C 1
ATOM 2820 O O . THR A 1 352 ? -1.278 -1.132 19.823 1.00 97.44 352 THR A O 1
ATOM 2823 N N . LEU A 1 353 ? -3.103 -1.061 18.517 1.00 97.50 353 LEU A N 1
ATOM 2824 C CA . LEU A 1 353 ? -3.125 -2.507 18.245 1.00 97.50 353 LEU A CA 1
ATOM 2825 C C . LEU A 1 353 ? -1.829 -2.985 17.570 1.00 97.50 353 LEU A C 1
ATOM 2827 O O . LEU A 1 353 ? -1.243 -3.991 17.978 1.00 97.50 353 LEU A O 1
ATOM 2831 N N . SER A 1 354 ? -1.352 -2.228 16.580 1.00 97.12 354 SER A N 1
ATOM 2832 C CA . SER A 1 354 ? -0.138 -2.527 15.826 1.00 97.12 354 SER A CA 1
ATOM 2833 C C . SER A 1 354 ? 1.116 -2.550 16.697 1.00 97.12 354 SER A C 1
ATOM 2835 O O . SER A 1 354 ? 1.848 -3.542 16.668 1.00 97.12 354 SER A O 1
ATOM 2837 N N . VAL A 1 355 ? 1.371 -1.490 17.469 1.00 96.81 355 VAL A N 1
ATOM 2838 C CA . VAL A 1 355 ? 2.559 -1.343 18.332 1.00 96.81 355 VAL A CA 1
ATOM 2839 C C . VAL A 1 355 ? 2.499 -2.306 19.524 1.00 96.81 355 VAL A C 1
ATOM 2841 O O . VAL A 1 355 ? 3.530 -2.831 19.940 1.00 96.81 355 VAL A O 1
ATOM 2844 N N . SER A 1 356 ? 1.305 -2.642 20.026 1.00 96.25 356 SER A N 1
ATOM 2845 C CA . SER A 1 356 ? 1.122 -3.699 21.036 1.00 96.25 356 SER A CA 1
ATOM 2846 C C . SER A 1 356 ? 1.422 -5.111 20.522 1.00 96.25 356 SER A C 1
ATOM 2848 O O . SER A 1 356 ? 1.384 -6.061 21.306 1.00 96.25 356 SER A O 1
ATOM 2850 N N . SER A 1 357 ? 1.720 -5.279 19.228 1.00 95.56 357 SER A N 1
ATOM 2851 C CA . SER A 1 357 ? 1.905 -6.587 18.598 1.00 95.56 357 SER A CA 1
ATOM 2852 C C . SER A 1 357 ? 0.713 -7.520 18.849 1.00 95.56 357 SER A C 1
ATOM 2854 O O . SER A 1 357 ? 0.883 -8.662 19.287 1.00 95.56 357 SER A O 1
ATOM 2856 N N . VAL A 1 358 ? -0.504 -7.009 18.647 1.00 96.00 358 VAL A N 1
ATOM 2857 C CA . VAL A 1 358 ? -1.742 -7.794 18.717 1.00 96.00 358 VAL A CA 1
ATOM 2858 C C . VAL A 1 358 ? -2.017 -8.383 17.338 1.00 96.00 358 VAL A C 1
ATOM 2860 O O . VAL A 1 358 ? -1.824 -7.731 16.320 1.00 96.00 358 VAL A O 1
ATOM 2863 N N . HIS A 1 359 ? -2.469 -9.627 17.277 1.00 96.00 359 HIS A N 1
ATOM 2864 C CA . HIS A 1 359 ? -2.967 -10.208 16.040 1.00 96.00 359 HIS A CA 1
ATOM 2865 C C . HIS A 1 359 ? -4.426 -9.777 15.850 1.00 96.00 359 HIS A C 1
ATOM 2867 O O . HIS A 1 359 ? -5.300 -10.250 16.573 1.00 96.00 359 HIS A O 1
ATOM 2873 N N . TYR A 1 360 ? -4.673 -8.831 14.939 1.00 97.50 360 TYR A N 1
ATOM 2874 C CA . TYR A 1 360 ? -5.992 -8.226 14.723 1.00 97.50 360 TYR A CA 1
ATOM 2875 C C . TYR A 1 360 ? -6.366 -8.151 13.235 1.00 97.50 360 TYR A C 1
ATOM 2877 O O . TYR A 1 360 ? -5.523 -8.296 12.351 1.00 97.50 360 TYR A O 1
ATOM 2885 N N . THR A 1 361 ? -7.645 -7.907 12.952 1.00 97.56 361 THR A N 1
ATOM 2886 C CA . THR A 1 361 ? -8.183 -7.570 11.627 1.00 97.56 361 THR A CA 1
ATOM 2887 C C . THR A 1 361 ? -8.929 -6.236 11.674 1.00 97.56 361 THR A C 1
ATOM 2889 O O . THR A 1 361 ? -9.217 -5.722 12.751 1.00 97.56 361 THR A O 1
ATOM 2892 N N . THR A 1 362 ? -9.256 -5.660 10.520 1.00 96.94 362 THR A N 1
ATOM 2893 C CA . THR A 1 362 ? -10.109 -4.461 10.430 1.00 96.94 362 THR A CA 1
ATOM 2894 C C . THR A 1 362 ? -11.376 -4.794 9.671 1.00 96.94 362 THR A C 1
ATOM 2896 O O . THR A 1 362 ? -11.289 -5.418 8.611 1.00 96.94 362 THR A O 1
ATOM 2899 N N . VAL A 1 363 ? -12.514 -4.345 10.182 1.00 96.19 363 VAL A N 1
ATOM 2900 C CA . VAL A 1 363 ? -13.841 -4.725 9.693 1.00 96.19 363 VAL A CA 1
ATOM 2901 C C . VAL A 1 363 ? -14.700 -3.470 9.578 1.00 96.19 363 VAL A C 1
ATOM 2903 O O . VAL A 1 363 ? -14.516 -2.527 10.347 1.00 96.19 363 VAL A O 1
ATOM 2906 N N . LEU A 1 364 ? -15.585 -3.424 8.588 1.00 95.12 364 LEU A N 1
ATOM 2907 C CA . LEU A 1 364 ? -16.591 -2.363 8.478 1.00 95.12 364 LEU A CA 1
ATOM 2908 C C . LEU A 1 364 ? -17.854 -2.771 9.260 1.00 95.12 364 LEU A C 1
ATOM 2910 O O . LEU A 1 364 ? -18.085 -3.969 9.420 1.00 95.12 364 LEU A O 1
ATOM 2914 N N . PRO A 1 365 ? -18.668 -1.828 9.758 1.00 92.88 365 PRO A N 1
ATOM 2915 C CA . PRO A 1 365 ? -19.812 -2.120 10.623 1.00 92.88 365 PRO A CA 1
ATOM 2916 C C . PRO A 1 365 ? -20.848 -3.017 9.931 1.00 92.88 365 PRO A C 1
ATOM 2918 O O . PRO A 1 365 ? -21.375 -3.928 10.561 1.00 92.88 365 PRO A O 1
ATOM 2921 N N . ASP A 1 366 ? -21.040 -2.816 8.624 1.00 91.75 366 ASP A N 1
ATOM 2922 C CA . ASP A 1 366 ? -21.962 -3.581 7.774 1.00 91.75 366 ASP A CA 1
ATOM 2923 C C . ASP A 1 366 ? -21.384 -4.934 7.295 1.00 91.75 366 ASP A C 1
ATOM 2925 O O . ASP A 1 366 ? -22.018 -5.637 6.505 1.00 91.75 366 ASP A O 1
ATOM 2929 N N . ASP A 1 367 ? -20.170 -5.325 7.714 1.00 92.81 367 ASP A N 1
ATOM 2930 C CA . ASP A 1 367 ? -19.633 -6.641 7.351 1.00 92.81 367 ASP A CA 1
ATOM 2931 C C . ASP A 1 367 ? -20.348 -7.752 8.123 1.00 92.81 367 ASP A C 1
ATOM 2933 O O . ASP A 1 367 ? -20.305 -7.855 9.351 1.00 92.81 367 ASP A O 1
ATOM 2937 N N . VAL A 1 368 ? -20.915 -8.669 7.354 1.00 87.75 368 VAL A N 1
ATOM 2938 C CA . VAL A 1 368 ? -21.631 -9.861 7.804 1.00 87.75 368 VAL A CA 1
ATOM 2939 C C . VAL A 1 368 ? -20.792 -10.791 8.683 1.00 87.75 368 VAL A C 1
ATOM 2941 O O . VAL A 1 368 ? -21.344 -11.586 9.436 1.00 87.75 368 VAL A O 1
ATOM 2944 N N . ALA A 1 369 ? -19.461 -10.697 8.629 1.00 88.00 369 ALA A N 1
ATOM 2945 C CA . ALA A 1 369 ? -18.552 -11.464 9.472 1.00 88.00 369 ALA A CA 1
ATOM 2946 C C . ALA A 1 369 ? -18.338 -10.865 10.877 1.00 88.00 369 ALA A C 1
ATOM 2948 O O . ALA A 1 369 ? -17.671 -11.505 11.693 1.00 88.00 369 ALA A O 1
ATOM 2949 N N . LEU A 1 370 ? -18.870 -9.675 11.196 1.00 91.56 370 LEU A N 1
ATOM 2950 C CA . LEU A 1 370 ? -18.617 -8.986 12.473 1.00 91.56 370 LEU A CA 1
ATOM 2951 C C . LEU A 1 370 ? -18.980 -9.841 13.703 1.00 91.56 370 LEU A C 1
ATOM 2953 O O . LEU A 1 370 ? -18.246 -9.861 14.690 1.00 91.56 370 LEU A O 1
ATOM 2957 N N . ALA A 1 371 ? -20.057 -10.626 13.621 1.00 89.69 371 ALA A N 1
ATOM 2958 C CA . ALA A 1 371 ? -20.514 -11.497 14.707 1.00 89.69 371 ALA A CA 1
ATOM 2959 C C . ALA A 1 371 ? -19.584 -12.696 14.996 1.00 89.69 371 ALA A C 1
ATOM 2961 O O . ALA A 1 371 ? -19.783 -13.410 15.985 1.00 89.69 371 ALA A O 1
ATOM 2962 N N . ASN A 1 372 ? -18.584 -12.948 14.145 1.00 91.06 372 ASN A N 1
ATOM 2963 C CA . ASN A 1 372 ? -17.677 -14.086 14.287 1.00 91.06 372 ASN A CA 1
ATOM 2964 C C . ASN A 1 372 ? -16.485 -13.799 15.215 1.00 91.06 372 ASN A C 1
ATOM 2966 O O . ASN A 1 372 ? -15.905 -14.744 15.752 1.00 91.06 372 ASN A O 1
ATOM 2970 N N . TYR A 1 373 ? -16.150 -12.528 15.455 1.00 94.94 373 TYR A N 1
ATOM 2971 C CA . TYR A 1 373 ? -15.001 -12.124 16.275 1.00 94.94 373 TYR A CA 1
ATOM 2972 C C . TYR A 1 373 ? -15.262 -12.304 17.770 1.00 94.94 373 TYR A C 1
ATOM 2974 O O . TYR A 1 373 ? -16.363 -12.059 18.258 1.00 94.94 373 TYR A O 1
ATOM 2982 N N . SER A 1 374 ? -14.253 -12.755 18.518 1.00 96.25 374 SER A N 1
ATOM 2983 C CA . SER A 1 374 ? -14.335 -12.899 19.978 1.00 96.25 374 SER A CA 1
ATOM 2984 C C . SER A 1 374 ? -14.173 -11.561 20.694 1.00 96.25 374 SER A C 1
ATOM 2986 O O . SER A 1 374 ? -14.861 -11.314 21.687 1.00 96.25 374 SER A O 1
ATOM 2988 N N . ILE A 1 375 ? -13.288 -10.705 20.174 1.00 97.94 375 ILE A N 1
ATOM 2989 C CA . ILE A 1 375 ? -12.983 -9.384 20.721 1.00 97.94 375 ILE A CA 1
ATOM 2990 C C . ILE A 1 375 ? -13.172 -8.338 19.625 1.00 97.94 375 ILE A C 1
ATOM 2992 O O . ILE A 1 375 ? -12.580 -8.434 18.549 1.00 97.94 375 ILE A O 1
ATOM 2996 N N . ILE A 1 376 ? -13.971 -7.319 19.918 1.00 98.12 376 ILE A N 1
ATOM 2997 C CA . ILE A 1 376 ? -14.341 -6.272 18.971 1.00 98.12 376 ILE A CA 1
ATOM 2998 C C . ILE A 1 376 ? -13.925 -4.926 19.554 1.00 98.12 376 ILE A C 1
ATOM 3000 O O . ILE A 1 376 ? -14.473 -4.477 20.555 1.00 98.12 376 ILE A O 1
ATOM 3004 N N . PHE A 1 377 ? -12.946 -4.286 18.926 1.00 98.06 377 PHE A N 1
ATOM 3005 C CA . PHE A 1 377 ? -12.521 -2.930 19.234 1.00 98.06 377 PHE A CA 1
ATOM 3006 C C . PHE A 1 377 ? -13.377 -1.926 18.468 1.00 98.06 377 PHE A C 1
ATOM 3008 O O . PHE A 1 377 ? -13.529 -2.036 17.251 1.00 98.06 377 PHE A O 1
ATOM 3015 N N . VAL A 1 378 ? -13.897 -0.925 19.172 1.00 97.00 378 VAL A N 1
ATOM 3016 C CA . VAL A 1 378 ? -14.704 0.162 18.608 1.00 97.00 378 VAL A CA 1
ATOM 3017 C C . VAL A 1 378 ? -14.197 1.493 19.152 1.00 97.00 378 VAL A C 1
ATOM 3019 O O . VAL A 1 378 ? -13.653 1.561 20.252 1.00 97.00 378 VAL A O 1
ATOM 3022 N N . ILE A 1 379 ? -14.356 2.561 18.380 1.00 95.94 379 ILE A N 1
ATOM 3023 C CA . ILE A 1 379 ? -14.016 3.917 18.815 1.00 95.94 379 ILE A CA 1
ATOM 3024 C C . ILE A 1 379 ? -15.287 4.595 19.306 1.00 95.94 379 ILE A C 1
ATOM 3026 O O . ILE A 1 379 ? -16.308 4.537 18.624 1.00 95.94 379 ILE A O 1
ATOM 3030 N N . ASP A 1 380 ? -15.223 5.249 20.462 1.00 96.00 380 ASP A N 1
ATOM 3031 C CA . ASP A 1 380 ? -16.330 6.062 20.961 1.00 96.00 380 ASP A CA 1
ATOM 3032 C C . ASP A 1 380 ? -16.474 7.328 20.111 1.00 96.00 380 ASP A C 1
ATOM 3034 O O . ASP A 1 380 ? -15.728 8.293 20.268 1.00 96.00 380 ASP A O 1
ATOM 3038 N N . GLN A 1 381 ? -17.390 7.294 19.146 1.00 92.56 381 GLN A N 1
ATOM 3039 C CA . GLN A 1 381 ? -17.622 8.381 18.202 1.00 92.56 381 GLN A CA 1
ATOM 3040 C C . GLN A 1 381 ? -19.104 8.459 17.800 1.00 92.56 381 GLN A C 1
ATOM 3042 O O . GLN A 1 381 ? -19.847 7.485 17.961 1.00 92.56 381 GLN A O 1
ATOM 3047 N N . PRO A 1 382 ? -19.559 9.596 17.241 1.00 90.31 382 PRO A N 1
ATOM 3048 C CA . PRO A 1 382 ? -20.922 9.721 16.736 1.00 90.31 382 PRO A CA 1
ATOM 3049 C C . PRO A 1 382 ? -21.249 8.662 15.674 1.00 90.31 382 PRO A C 1
ATOM 3051 O O . PRO A 1 382 ? -20.435 8.386 14.795 1.00 90.31 382 PRO A O 1
ATOM 3054 N N . GLY A 1 383 ? -22.463 8.107 15.732 1.00 86.75 383 GLY A N 1
ATOM 3055 C CA . GLY A 1 383 ? -22.964 7.126 14.759 1.00 86.75 383 GLY A CA 1
ATOM 3056 C C . GLY A 1 383 ? -22.741 5.660 15.134 1.00 86.75 383 GLY A C 1
ATOM 3057 O O . GLY A 1 383 ? -23.170 4.785 14.391 1.00 86.75 383 GLY A O 1
ATOM 3058 N N . VAL A 1 384 ? -22.114 5.372 16.276 1.00 89.69 384 VAL A N 1
ATOM 3059 C CA . VAL A 1 384 ? -22.013 3.999 16.784 1.00 89.69 384 VAL A CA 1
ATOM 3060 C C . VAL A 1 384 ? -23.364 3.534 17.336 1.00 89.69 384 VAL A C 1
ATOM 3062 O O . VAL A 1 384 ? -23.927 4.152 18.241 1.00 89.69 384 VAL A O 1
ATOM 3065 N N . GLU A 1 385 ? -23.877 2.419 16.818 1.00 93.62 385 GLU A N 1
ATOM 3066 C CA . GLU A 1 385 ? -25.127 1.816 17.285 1.00 93.62 385 GLU A CA 1
ATOM 3067 C C . GLU A 1 385 ? -24.917 1.012 18.576 1.00 93.62 385 GLU A C 1
ATOM 3069 O O . GLU A 1 385 ? -24.561 -0.167 18.562 1.00 93.62 385 GLU A O 1
ATOM 3074 N N . ILE A 1 386 ? -25.172 1.657 19.716 1.00 95.50 386 ILE A N 1
ATOM 3075 C CA . ILE A 1 386 ? -24.951 1.090 21.057 1.00 95.50 386 ILE A CA 1
ATOM 3076 C C . ILE A 1 386 ? -25.675 -0.253 21.238 1.00 95.50 386 ILE A C 1
ATOM 3078 O O . ILE A 1 386 ? -25.075 -1.214 21.711 1.00 95.50 386 ILE A O 1
ATOM 3082 N N . ASN A 1 387 ? -26.940 -0.350 20.814 1.00 95.69 387 ASN A N 1
ATOM 3083 C CA . ASN A 1 387 ? -27.734 -1.576 20.954 1.00 95.69 387 ASN A CA 1
ATOM 3084 C C . ASN A 1 387 ? -27.138 -2.751 20.170 1.00 95.69 387 ASN A C 1
ATOM 3086 O O . ASN A 1 387 ? -27.143 -3.878 20.660 1.00 95.69 387 ASN A O 1
ATOM 3090 N N . SER A 1 388 ? -26.583 -2.483 18.983 1.00 93.38 388 SER A N 1
ATOM 3091 C CA . SER A 1 388 ? -25.905 -3.501 18.180 1.00 93.38 388 SER A CA 1
ATOM 3092 C C . SER A 1 388 ? -24.683 -4.042 18.930 1.00 93.38 388 SER A C 1
ATOM 3094 O O . SER A 1 388 ? -24.547 -5.252 19.106 1.00 93.38 388 SER A O 1
ATOM 3096 N N . LEU A 1 389 ? -23.861 -3.160 19.510 1.00 95.50 389 LEU A N 1
ATOM 3097 C CA . LEU A 1 389 ? -22.703 -3.567 20.314 1.00 95.50 389 LEU A CA 1
ATOM 3098 C C . LEU A 1 389 ? -23.083 -4.351 21.574 1.00 95.50 389 LEU A C 1
ATOM 3100 O O . LEU A 1 389 ? -22.445 -5.355 21.883 1.00 95.50 389 LEU A O 1
ATOM 3104 N N . LEU A 1 390 ? -24.126 -3.922 22.288 1.00 96.12 390 LEU A N 1
ATOM 3105 C CA . LEU A 1 390 ? -24.605 -4.634 23.474 1.00 96.12 390 LEU A CA 1
ATOM 3106 C C . LEU A 1 390 ? -25.123 -6.029 23.113 1.00 96.12 390 LEU A C 1
ATOM 3108 O O . LEU A 1 390 ? -24.795 -6.985 23.810 1.00 96.12 390 LEU A O 1
ATOM 3112 N N . SER A 1 391 ? -25.828 -6.170 21.986 1.00 94.88 391 SER A N 1
ATOM 3113 C CA . SER A 1 391 ? -26.300 -7.476 21.508 1.00 94.88 391 SER A CA 1
ATOM 3114 C C . SER A 1 391 ? -25.152 -8.443 21.189 1.00 94.88 391 SER A C 1
ATOM 3116 O O . SER A 1 391 ? -25.283 -9.649 21.381 1.00 94.88 391 SER A O 1
ATOM 3118 N N . LEU A 1 392 ? -23.988 -7.932 20.761 1.00 94.62 392 LEU A N 1
ATOM 3119 C CA . LEU A 1 392 ? -22.790 -8.754 20.571 1.00 94.62 392 LEU A CA 1
ATOM 3120 C C . LEU A 1 392 ? -22.244 -9.247 21.917 1.00 94.62 392 LEU A C 1
ATOM 3122 O O . LEU A 1 392 ? -21.869 -10.416 22.029 1.00 94.62 392 LEU A O 1
ATOM 3126 N N . CYS A 1 393 ? -22.232 -8.393 22.946 1.00 95.94 393 CYS A N 1
ATOM 3127 C CA . CYS A 1 393 ? -21.845 -8.802 24.296 1.00 95.94 393 CYS A CA 1
ATOM 3128 C C . CYS A 1 393 ? -22.803 -9.845 24.881 1.00 95.94 393 CYS A C 1
ATOM 3130 O O . CYS A 1 393 ? -22.337 -10.810 25.474 1.00 95.94 393 CYS A O 1
ATOM 3132 N N . GLU A 1 394 ? -24.116 -9.713 24.674 1.00 96.31 394 GLU A N 1
ATOM 3133 C CA . GLU A 1 394 ? -25.102 -10.668 25.205 1.00 96.31 394 GLU A CA 1
ATOM 3134 C C . GLU A 1 394 ? -24.807 -12.121 24.789 1.00 96.31 394 GLU A C 1
ATOM 3136 O O . GLU A 1 394 ? -25.035 -13.038 25.576 1.00 96.31 394 GLU A O 1
ATOM 3141 N N . VAL A 1 395 ? -24.218 -12.321 23.602 1.00 92.94 395 VAL A N 1
ATOM 3142 C CA . VAL A 1 395 ? -23.821 -13.628 23.039 1.00 92.94 395 VAL A CA 1
ATOM 3143 C C . VAL A 1 395 ? -22.380 -14.026 23.431 1.00 92.94 395 VAL A C 1
ATOM 3145 O O . VAL A 1 395 ? -21.715 -14.792 22.736 1.00 92.94 395 VAL A O 1
ATOM 3148 N N . GLY A 1 396 ? -21.842 -13.484 24.526 1.00 95.75 396 GLY A N 1
ATOM 3149 C CA . GLY A 1 396 ? -20.550 -13.904 25.083 1.00 95.75 396 GLY A CA 1
ATOM 3150 C C . GLY A 1 396 ? -19.318 -13.214 24.493 1.00 95.75 396 GLY A C 1
ATOM 3151 O O . GLY A 1 396 ? -18.191 -13.636 24.761 1.00 95.75 396 GLY A O 1
ATOM 3152 N N . ARG A 1 397 ? -19.479 -12.166 23.672 1.00 96.25 397 ARG A N 1
ATOM 3153 C CA . ARG A 1 397 ? -18.341 -11.451 23.065 1.00 96.25 397 ARG A CA 1
ATOM 3154 C C . ARG A 1 397 ? -17.789 -10.366 23.985 1.00 96.25 397 ARG A C 1
ATOM 3156 O O . ARG A 1 397 ? -18.474 -9.853 24.870 1.00 96.25 397 ARG A O 1
ATOM 3163 N N . THR A 1 398 ? -16.531 -9.996 23.760 1.00 98.12 398 THR A N 1
ATOM 3164 C CA . THR A 1 398 ? -15.903 -8.856 24.440 1.00 98.12 398 THR A CA 1
ATOM 3165 C C . THR A 1 398 ? -15.863 -7.652 23.509 1.00 98.12 398 THR A C 1
ATOM 3167 O O . THR A 1 398 ? -15.206 -7.692 22.471 1.00 98.12 398 THR A O 1
ATOM 3170 N N . VAL A 1 399 ? -16.536 -6.568 23.882 1.00 98.19 399 VAL A N 1
ATOM 3171 C CA . VAL A 1 399 ? -16.463 -5.288 23.171 1.00 98.19 399 VAL A CA 1
ATOM 3172 C C . VAL A 1 399 ? -15.536 -4.363 23.946 1.00 98.19 399 VAL A C 1
ATOM 3174 O O . VAL A 1 399 ? -15.734 -4.138 25.136 1.00 98.19 399 VAL A O 1
ATOM 3177 N N . VAL A 1 400 ? -14.508 -3.843 23.278 1.00 98.31 400 VAL A N 1
ATOM 3178 C CA . VAL A 1 400 ? -13.526 -2.915 23.842 1.00 98.31 400 VAL A CA 1
ATOM 3179 C C . VAL A 1 400 ? -13.676 -1.562 23.159 1.00 98.31 400 VAL A C 1
ATOM 3181 O O . VAL A 1 400 ? -13.434 -1.425 21.963 1.00 98.31 400 VAL A O 1
ATOM 3184 N N . VAL A 1 401 ? -14.060 -0.544 23.912 1.00 97.81 401 VAL A N 1
ATOM 3185 C CA . VAL A 1 401 ? -14.298 0.809 23.413 1.00 97.81 401 VAL A CA 1
ATOM 3186 C C . VAL A 1 401 ? -13.107 1.693 23.739 1.00 97.81 401 VAL A C 1
ATOM 3188 O O . VAL A 1 401 ? -12.683 1.752 24.886 1.00 97.81 401 VAL A O 1
ATOM 3191 N N . GLN A 1 402 ? -12.571 2.397 22.747 1.00 97.19 402 GLN A N 1
ATOM 3192 C CA . GLN A 1 402 ? -11.490 3.367 22.917 1.00 97.19 402 GLN A CA 1
ATOM 3193 C C . GLN A 1 402 ? -12.001 4.780 22.656 1.00 97.19 402 GLN A C 1
ATOM 3195 O O . GLN A 1 402 ? -12.570 5.054 21.600 1.00 97.19 402 GLN A O 1
ATOM 3200 N N . ASN A 1 403 ? -11.740 5.708 23.568 1.00 96.06 403 ASN A N 1
ATOM 3201 C CA . ASN A 1 403 ? -12.231 7.081 23.464 1.00 96.06 403 ASN A CA 1
ATOM 3202 C C . ASN A 1 403 ? -11.221 8.038 22.798 1.00 96.06 403 ASN A C 1
ATOM 3204 O O . ASN A 1 403 ? -11.097 9.200 23.173 1.00 96.06 403 ASN A O 1
ATOM 3208 N N . TRP A 1 404 ? -10.497 7.590 21.764 1.00 93.31 404 TRP A N 1
ATOM 3209 C CA . TRP A 1 404 ? -9.555 8.448 21.024 1.00 93.31 404 TRP A CA 1
ATOM 3210 C C . TRP A 1 404 ? -10.209 9.691 20.398 1.00 93.31 404 TRP A C 1
ATOM 3212 O O . TRP A 1 404 ? -9.513 10.650 20.089 1.00 93.31 404 TRP A O 1
ATOM 3222 N N . ALA A 1 405 ? -11.530 9.715 20.215 1.00 90.88 405 ALA A N 1
ATOM 3223 C CA . ALA A 1 405 ? -12.259 10.885 19.725 1.00 90.88 405 ALA A CA 1
ATOM 3224 C C . ALA A 1 405 ? -12.834 11.774 20.851 1.00 90.88 405 ALA A C 1
ATOM 3226 O O . ALA A 1 405 ? -13.632 12.667 20.574 1.00 90.88 405 ALA A O 1
ATOM 3227 N N . GLY A 1 406 ? -12.424 11.557 22.105 1.00 94.06 406 GLY A N 1
ATOM 3228 C CA . GLY A 1 406 ? -13.035 12.178 23.279 1.00 94.06 406 GLY A CA 1
ATOM 3229 C C . GLY A 1 406 ? -14.133 11.307 23.885 1.00 94.06 406 GLY A C 1
ATOM 3230 O O . GLY A 1 406 ? -14.331 10.168 23.479 1.00 94.06 406 GLY A O 1
ATOM 3231 N N . TYR A 1 407 ? -14.824 11.846 24.888 1.00 95.31 407 TYR A N 1
ATOM 3232 C CA . TYR A 1 407 ? -15.928 11.173 25.578 1.00 95.31 407 TYR A CA 1
ATOM 3233 C C . TYR A 1 407 ? -17.184 11.327 24.721 1.00 95.31 407 TYR A C 1
ATOM 3235 O O . TYR A 1 407 ? -17.733 12.426 24.626 1.00 95.31 407 TYR A O 1
ATOM 3243 N N . GLY A 1 408 ? -17.559 10.255 24.030 1.00 95.25 408 GLY A N 1
ATOM 3244 C CA . GLY A 1 408 ? -18.629 10.236 23.044 1.00 95.25 408 GLY A CA 1
ATOM 3245 C C . GLY A 1 408 ? -19.927 9.618 23.576 1.00 95.25 408 GLY A C 1
ATOM 3246 O O . GLY A 1 408 ? -20.139 9.535 24.790 1.00 95.25 408 GLY A O 1
ATOM 3247 N N . PRO A 1 409 ? -20.824 9.188 22.670 1.00 96.06 409 PRO A N 1
ATOM 3248 C CA . PRO A 1 409 ? -22.120 8.619 23.038 1.00 96.06 409 PRO A CA 1
ATOM 3249 C C . PRO A 1 409 ? -22.030 7.365 23.917 1.00 96.06 409 PRO A C 1
ATOM 3251 O O . PRO A 1 409 ? -22.928 7.118 24.721 1.00 96.06 409 PRO A O 1
ATOM 3254 N N . LEU A 1 410 ? -20.969 6.558 23.787 1.00 96.44 410 LEU A N 1
ATOM 3255 C CA . LEU A 1 410 ? -20.795 5.372 24.630 1.00 96.44 410 LEU A CA 1
ATOM 3256 C C . LEU A 1 410 ? -20.386 5.761 26.051 1.00 96.44 410 LEU A C 1
ATOM 3258 O O . LEU A 1 410 ? -20.912 5.181 27.000 1.00 96.44 410 LEU A O 1
ATOM 3262 N N . ALA A 1 411 ? -19.513 6.760 26.215 1.00 97.31 411 ALA A N 1
ATOM 3263 C CA . ALA A 1 411 ? -19.212 7.326 27.528 1.00 97.31 411 ALA A CA 1
ATOM 3264 C C . ALA A 1 411 ? -20.479 7.865 28.210 1.00 97.31 411 ALA A C 1
ATOM 3266 O O . ALA A 1 411 ? -20.734 7.549 29.371 1.00 97.31 411 ALA A O 1
ATOM 3267 N N . GLU A 1 412 ? -21.305 8.615 27.474 1.00 97.06 412 GLU A N 1
ATOM 3268 C CA . GLU A 1 412 ? -22.573 9.163 27.972 1.00 97.06 412 GLU A CA 1
ATOM 3269 C C . GLU A 1 412 ? -23.546 8.054 28.402 1.00 97.06 412 GLU A C 1
ATOM 3271 O O . GLU A 1 412 ? -24.074 8.088 29.515 1.00 97.06 412 GLU A O 1
ATOM 3276 N N . TYR A 1 413 ? -23.722 7.018 27.574 1.00 97.06 413 TYR A N 1
ATOM 3277 C CA . TYR A 1 413 ? -24.555 5.852 27.896 1.00 97.06 413 TYR A CA 1
ATOM 3278 C C . TYR A 1 413 ? -24.101 5.123 29.174 1.00 97.06 413 TYR A C 1
ATOM 3280 O O . TYR A 1 413 ? -24.914 4.623 29.963 1.00 97.06 413 TYR A O 1
ATOM 3288 N N . LEU A 1 414 ? -22.789 5.083 29.393 1.00 96.69 414 LEU A N 1
ATOM 3289 C CA . LEU A 1 414 ? -22.156 4.517 30.580 1.00 96.69 414 LEU A CA 1
ATOM 3290 C C . LEU A 1 414 ? -22.096 5.492 31.768 1.00 96.69 414 LEU A C 1
ATOM 3292 O O . LEU A 1 414 ? -21.598 5.123 32.829 1.00 96.69 414 LEU A O 1
ATOM 3296 N N . SER A 1 415 ? -22.624 6.713 31.619 1.00 97.31 415 SER A N 1
ATOM 3297 C CA . SER A 1 415 ? -22.564 7.777 32.631 1.00 97.31 415 SER A CA 1
ATOM 3298 C C . SER A 1 415 ? -21.133 8.142 33.049 1.00 97.31 415 SER A C 1
ATOM 3300 O O . SER A 1 415 ? -20.899 8.532 34.190 1.00 97.31 415 SER A O 1
ATOM 3302 N N . ILE A 1 416 ? -20.174 8.019 32.127 1.00 97.75 416 ILE A N 1
ATOM 3303 C CA . ILE A 1 416 ? -18.770 8.382 32.327 1.00 97.75 416 ILE A CA 1
ATOM 3304 C C . ILE A 1 416 ? -18.594 9.866 31.990 1.00 97.75 416 ILE A C 1
ATOM 3306 O O . ILE A 1 416 ? -18.812 10.288 30.855 1.00 97.75 416 ILE A O 1
ATOM 3310 N N . SER A 1 417 ? -18.158 10.662 32.965 1.00 96.56 417 SER A N 1
ATOM 3311 C CA . SER A 1 417 ? -17.911 12.103 32.812 1.00 96.56 417 SER A CA 1
ATOM 3312 C C . SER A 1 417 ? -16.656 12.547 33.572 1.00 96.56 417 SER A C 1
ATOM 3314 O O . SER A 1 417 ? -16.192 11.848 34.466 1.00 96.56 417 SER A O 1
ATOM 3316 N N . GLN A 1 418 ? -16.075 13.696 33.217 1.00 96.25 418 GLN A N 1
ATOM 3317 C CA . GLN A 1 418 ? -14.900 14.247 33.911 1.00 96.25 418 GLN A CA 1
ATOM 3318 C C . GLN A 1 418 ? -15.334 15.116 35.101 1.00 96.25 418 GLN A C 1
ATOM 3320 O O . GLN A 1 418 ? -16.229 15.947 34.943 1.00 96.25 418 GLN A O 1
ATOM 3325 N N . THR A 1 419 ? -14.680 14.992 36.261 1.00 90.94 419 THR A N 1
ATOM 3326 C CA . THR A 1 419 ? -14.985 15.805 37.465 1.00 90.94 419 THR A CA 1
ATOM 3327 C C . THR A 1 419 ? -14.322 17.191 37.450 1.00 90.94 419 THR A C 1
ATOM 3329 O O . THR A 1 419 ? -14.629 18.040 38.285 1.00 90.94 419 THR A O 1
ATOM 3332 N N . GLY A 1 420 ? -13.423 17.441 36.488 1.00 90.00 420 GLY A N 1
ATOM 3333 C CA . GLY A 1 420 ? -12.636 18.674 36.359 1.00 90.00 420 GLY A CA 1
ATOM 3334 C C . GLY A 1 420 ? -11.352 18.690 37.197 1.00 90.00 420 GLY A C 1
ATOM 3335 O O . GLY A 1 420 ? -10.504 19.555 36.978 1.00 90.00 420 GLY A O 1
ATOM 3336 N N . ILE A 1 421 ? -11.182 17.728 38.108 1.00 94.00 421 ILE A N 1
ATOM 3337 C CA . ILE A 1 421 ? -9.935 17.500 38.841 1.00 94.00 421 ILE A CA 1
ATOM 3338 C C . ILE A 1 421 ? -8.943 16.821 37.890 1.00 94.00 421 ILE A C 1
ATOM 3340 O O . ILE A 1 421 ? -9.304 15.886 37.175 1.00 94.00 421 ILE A O 1
ATOM 3344 N N . GLN A 1 422 ? -7.714 17.335 37.844 1.00 96.19 422 GLN A N 1
ATOM 3345 C CA . GLN A 1 422 ? -6.613 16.752 37.082 1.00 96.19 422 GLN A CA 1
ATOM 3346 C C . GLN A 1 422 ? -5.537 16.273 38.043 1.00 96.19 422 GLN A C 1
ATOM 3348 O O . GLN A 1 422 ? -5.194 16.986 38.986 1.00 96.19 422 GLN A O 1
ATOM 3353 N N . GLU A 1 423 ? -4.997 15.100 37.761 1.00 96.62 423 GLU A N 1
ATOM 3354 C CA . GLU A 1 423 ? -3.909 14.490 38.512 1.00 96.62 423 GLU A CA 1
ATOM 3355 C C . GLU A 1 423 ? -2.781 14.113 37.549 1.00 96.62 423 GLU A C 1
ATOM 3357 O O . GLU A 1 423 ? -3.023 13.855 36.365 1.00 96.62 423 GLU A O 1
ATOM 3362 N N . ASP A 1 424 ? -1.545 14.115 38.041 1.00 97.25 424 ASP A N 1
ATOM 3363 C CA . ASP A 1 424 ? -0.395 13.652 37.270 1.00 97.25 424 ASP A CA 1
ATOM 3364 C C . ASP A 1 424 ? -0.440 12.121 37.141 1.00 97.25 424 ASP A C 1
ATOM 3366 O O . ASP A 1 424 ? -0.889 11.417 38.043 1.00 97.25 424 ASP A O 1
ATOM 3370 N N . ALA A 1 425 ? 0.015 11.592 36.009 1.00 97.94 425 ALA A N 1
ATOM 3371 C CA . ALA A 1 425 ? 0.185 10.162 35.784 1.00 97.94 425 ALA A CA 1
ATOM 3372 C C . ALA A 1 425 ? 1.499 9.883 35.047 1.00 97.94 425 ALA A C 1
ATOM 3374 O O . ALA A 1 425 ? 1.827 10.557 34.071 1.00 97.94 425 ALA A O 1
ATOM 3375 N N . ASP A 1 426 ? 2.224 8.855 35.486 1.00 97.81 426 ASP A N 1
ATOM 3376 C CA . ASP A 1 426 ? 3.508 8.382 34.951 1.00 97.81 426 ASP A CA 1
ATOM 3377 C C . ASP A 1 426 ? 3.494 6.889 34.560 1.00 97.81 426 ASP A C 1
ATOM 3379 O O . ASP A 1 426 ? 4.501 6.331 34.113 1.00 97.81 426 ASP A O 1
ATOM 3383 N N . GLY A 1 427 ? 2.350 6.214 34.694 1.00 98.12 427 GLY A N 1
ATOM 3384 C CA . GLY A 1 427 ? 2.254 4.790 34.404 1.00 98.12 427 GLY A CA 1
ATOM 3385 C C . GLY A 1 427 ? 0.838 4.241 34.291 1.00 98.12 427 GLY A C 1
ATOM 3386 O O . GLY A 1 427 ? -0.159 4.956 34.397 1.00 98.12 427 GLY A O 1
ATOM 3387 N N . LEU A 1 428 ? 0.771 2.936 34.037 1.00 98.38 428 LEU A N 1
ATOM 3388 C CA . LEU A 1 428 ? -0.447 2.130 33.983 1.00 98.38 428 LEU A CA 1
ATOM 3389 C C . LEU A 1 428 ? -0.301 0.920 34.899 1.00 98.38 428 LEU A C 1
ATOM 3391 O O . LEU A 1 428 ? 0.779 0.329 34.968 1.00 98.38 428 LEU A O 1
ATOM 3395 N N . ARG A 1 429 ? -1.403 0.485 35.516 1.00 98.00 429 ARG A N 1
ATOM 3396 C CA . ARG A 1 429 ? -1.455 -0.728 36.339 1.00 98.00 429 ARG A CA 1
ATOM 3397 C C . ARG A 1 429 ? -2.714 -1.550 36.087 1.00 98.00 429 ARG A C 1
ATOM 3399 O O . ARG A 1 429 ? -3.818 -1.016 36.066 1.00 98.00 429 ARG A O 1
ATOM 3406 N N . CYS A 1 430 ? -2.547 -2.862 35.941 1.00 97.62 430 CYS A N 1
ATOM 3407 C CA . CYS A 1 430 ? -3.634 -3.842 35.905 1.00 97.62 430 CYS A CA 1
ATOM 3408 C C . CYS A 1 430 ? -3.183 -5.111 36.636 1.00 97.62 430 CYS A C 1
ATOM 3410 O O . CYS A 1 430 ? -2.263 -5.806 36.194 1.00 97.62 430 CYS A O 1
ATOM 3412 N N . GLY A 1 431 ? -3.785 -5.389 37.795 1.00 94.94 431 GLY A N 1
ATOM 3413 C CA . GLY A 1 431 ? -3.311 -6.446 38.687 1.00 94.94 431 GLY A CA 1
ATOM 3414 C C . GLY A 1 431 ? -1.833 -6.253 39.049 1.00 94.94 431 GLY A C 1
ATOM 3415 O O . GLY A 1 431 ? -1.450 -5.219 39.589 1.00 94.94 431 GLY A O 1
ATOM 3416 N N . ASN A 1 432 ? -0.999 -7.240 38.714 1.00 95.25 432 ASN A N 1
ATOM 3417 C CA . ASN A 1 432 ? 0.443 -7.213 38.989 1.00 95.25 432 ASN A CA 1
ATOM 3418 C C . ASN A 1 432 ? 1.280 -6.604 37.853 1.00 95.25 432 ASN A C 1
ATOM 3420 O O . ASN A 1 432 ? 2.499 -6.494 37.990 1.00 95.25 432 ASN A O 1
ATOM 3424 N N . ARG A 1 433 ? 0.666 -6.261 36.715 1.00 96.62 433 ARG A N 1
ATOM 3425 C CA . ARG A 1 433 ? 1.375 -5.663 35.583 1.00 96.62 433 ARG A CA 1
ATOM 3426 C C . ARG A 1 433 ? 1.400 -4.156 35.727 1.00 96.62 433 ARG A C 1
ATOM 3428 O O . ARG A 1 433 ? 0.365 -3.538 35.975 1.00 96.62 433 ARG A O 1
ATOM 3435 N N . THR A 1 434 ? 2.573 -3.585 35.503 1.00 97.25 434 THR A N 1
ATOM 3436 C CA . THR A 1 434 ? 2.772 -2.144 35.422 1.00 97.25 434 THR A CA 1
ATOM 3437 C C . THR A 1 434 ? 3.537 -1.793 34.157 1.00 97.25 434 THR A C 1
ATOM 3439 O O . THR A 1 434 ? 4.394 -2.548 33.700 1.00 97.25 434 THR A O 1
ATOM 3442 N N . GLU A 1 435 ? 3.213 -0.644 33.583 1.00 97.62 435 GLU A N 1
ATOM 3443 C CA . GLU A 1 435 ? 3.911 -0.072 32.434 1.00 97.62 435 GLU A CA 1
ATOM 3444 C C . GLU A 1 435 ? 4.216 1.395 32.727 1.00 97.62 435 GLU A C 1
ATOM 3446 O O . GLU A 1 435 ? 3.393 2.093 33.313 1.00 97.62 435 GLU A O 1
ATOM 3451 N N . GLN A 1 436 ? 5.391 1.864 32.315 1.00 97.62 436 GLN A N 1
ATOM 3452 C CA . GLN A 1 436 ? 5.778 3.269 32.461 1.00 97.62 436 GLN A CA 1
ATOM 3453 C C . GLN A 1 436 ? 5.349 4.082 31.241 1.00 97.62 436 GLN A C 1
ATOM 3455 O O . GLN A 1 436 ? 5.522 3.645 30.097 1.00 97.62 436 GLN A O 1
ATOM 3460 N N . LEU A 1 437 ? 4.852 5.286 31.497 1.00 97.94 437 LEU A N 1
ATOM 3461 C CA . LEU A 1 437 ? 4.476 6.293 30.514 1.00 97.94 437 LEU A CA 1
ATOM 3462 C C . LEU A 1 437 ? 5.273 7.588 30.773 1.00 97.94 437 LEU A C 1
ATOM 3464 O O . LEU A 1 437 ? 5.760 7.803 31.880 1.00 97.94 437 LEU A O 1
ATOM 3468 N N . PRO A 1 438 ? 5.428 8.473 29.774 1.00 97.31 438 PRO A N 1
ATOM 3469 C CA . PRO A 1 438 ? 5.842 9.844 30.052 1.00 97.31 438 PRO A CA 1
ATOM 3470 C C . PRO A 1 438 ? 4.789 10.547 30.917 1.00 97.31 438 PRO A C 1
ATOM 3472 O O . PRO A 1 438 ? 3.606 10.267 30.748 1.00 97.31 438 PRO A O 1
ATOM 3475 N N . THR A 1 439 ? 5.205 11.468 31.788 1.00 97.19 439 THR A N 1
ATOM 3476 C CA . THR A 1 439 ? 4.308 12.185 32.712 1.00 97.19 439 THR A CA 1
ATOM 3477 C C . THR A 1 439 ? 3.298 13.077 31.981 1.00 97.19 439 THR A C 1
ATOM 3479 O O . THR A 1 439 ? 3.668 13.816 31.064 1.00 97.19 439 THR A O 1
ATOM 3482 N N . PHE A 1 440 ? 2.026 13.028 32.385 1.00 97.50 440 PHE A N 1
ATOM 3483 C CA . PHE A 1 440 ? 0.936 13.829 31.817 1.00 97.50 440 PHE A CA 1
ATOM 3484 C C . PHE A 1 440 ? -0.264 13.936 32.764 1.00 97.50 440 PHE A C 1
ATOM 3486 O O . PHE A 1 440 ? -0.406 13.137 33.681 1.00 97.50 440 PHE A O 1
ATOM 3493 N N . ASN A 1 441 ? -1.161 14.888 32.492 1.00 97.25 441 ASN A N 1
ATOM 3494 C CA . ASN A 1 441 ? -2.369 15.091 33.289 1.00 97.25 441 ASN A CA 1
ATOM 3495 C C . ASN A 1 441 ? -3.505 14.171 32.833 1.00 97.25 441 ASN A C 1
ATOM 3497 O O . ASN A 1 441 ? -3.877 14.164 31.652 1.00 97.25 441 ASN A O 1
ATOM 3501 N N . VAL A 1 442 ? -4.119 13.478 33.786 1.00 97.25 442 VAL A N 1
ATOM 3502 C CA . VAL A 1 442 ? -5.340 12.694 33.594 1.00 97.25 442 VAL A CA 1
ATOM 3503 C C . VAL A 1 442 ? -6.496 13.321 34.377 1.00 97.25 442 VAL A C 1
ATOM 3505 O O . VAL A 1 442 ? -6.308 13.742 35.516 1.00 97.25 442 VAL A O 1
ATOM 3508 N N . PRO A 1 443 ? -7.699 13.438 33.786 1.00 96.44 443 PRO A N 1
ATOM 3509 C CA . PRO A 1 443 ? -8.872 13.873 34.522 1.00 96.44 443 PRO A CA 1
ATOM 3510 C C . PRO A 1 443 ? -9.408 12.729 35.387 1.00 96.44 443 PRO A C 1
ATOM 3512 O O . PRO A 1 443 ? -9.502 11.587 34.924 1.00 96.44 443 PRO A O 1
ATOM 3515 N N . GLU A 1 444 ? -9.836 13.049 36.603 1.00 95.69 444 GLU A N 1
ATOM 3516 C CA . GLU A 1 444 ? -10.627 12.127 37.414 1.00 95.69 444 GLU A CA 1
ATOM 3517 C C . GLU A 1 444 ? -11.995 11.884 36.739 1.00 95.69 444 GLU A C 1
ATOM 3519 O O . GLU A 1 444 ? -12.620 12.788 36.163 1.00 95.69 444 GLU A O 1
ATOM 3524 N N . LEU A 1 445 ? -12.442 10.626 36.776 1.00 96.88 445 LEU A N 1
ATOM 3525 C CA . LEU A 1 445 ? -13.686 10.179 36.156 1.00 96.88 445 LEU A CA 1
ATOM 3526 C C . LEU A 1 445 ? -14.789 9.975 37.196 1.00 96.88 445 LEU A C 1
ATOM 3528 O O . LEU A 1 445 ? -14.611 9.244 38.165 1.00 96.88 445 LEU A O 1
ATOM 3532 N N . SER A 1 446 ? -15.965 10.531 36.919 1.00 97.31 446 SER A N 1
ATOM 3533 C CA . SER A 1 446 ? -17.229 10.166 37.558 1.00 97.31 446 SER A CA 1
ATOM 3534 C C . SER A 1 446 ? -17.935 9.113 36.709 1.00 97.31 446 SER A C 1
ATOM 3536 O O . SER A 1 446 ? -18.082 9.294 35.499 1.00 97.31 446 SER A O 1
ATOM 3538 N N . PHE A 1 447 ? -18.348 8.011 37.331 1.00 97.44 447 PHE A N 1
ATOM 3539 C CA . PHE A 1 447 ? -19.067 6.910 36.692 1.00 97.44 447 PHE A CA 1
ATOM 3540 C C . PHE A 1 447 ? -19.933 6.161 37.713 1.00 97.44 447 PHE A C 1
ATOM 3542 O O . PHE A 1 447 ? -19.713 6.248 38.922 1.00 97.44 447 PHE A O 1
ATOM 3549 N N . ASP A 1 448 ? -20.924 5.412 37.229 1.00 96.94 448 ASP A N 1
ATOM 3550 C CA . ASP A 1 448 ? -21.791 4.597 38.081 1.00 96.94 448 ASP A CA 1
ATOM 3551 C C . ASP A 1 448 ? -21.074 3.311 38.522 1.00 96.94 448 ASP A C 1
ATOM 3553 O O . ASP A 1 448 ? -21.008 2.326 37.782 1.00 96.94 448 ASP A O 1
ATOM 3557 N N . SER A 1 449 ? -20.548 3.310 39.748 1.00 96.62 449 SER A N 1
ATOM 3558 C CA . SER A 1 449 ? -19.839 2.167 40.334 1.00 96.62 449 SER A CA 1
ATOM 3559 C C . SER A 1 449 ? -20.723 0.939 40.580 1.00 96.62 449 SER A C 1
ATOM 3561 O O . SER A 1 449 ? -20.194 -0.149 40.801 1.00 96.62 449 SER A O 1
ATOM 3563 N N . ALA A 1 450 ? -22.056 1.071 40.518 1.00 96.75 450 ALA A N 1
ATOM 3564 C CA . ALA A 1 450 ? -22.958 -0.078 40.563 1.00 96.75 450 ALA A CA 1
ATOM 3565 C C . ALA A 1 450 ? -23.000 -0.835 39.224 1.00 96.75 450 ALA A C 1
ATOM 3567 O O . ALA A 1 450 ? -23.317 -2.025 39.203 1.00 96.75 450 ALA A O 1
ATOM 3568 N N . ARG A 1 451 ? -22.687 -0.156 38.112 1.00 96.56 451 ARG A N 1
ATOM 3569 C CA . ARG A 1 451 ? -22.685 -0.727 36.754 1.00 96.56 451 ARG A CA 1
ATOM 3570 C C . ARG A 1 451 ? -21.286 -1.030 36.230 1.00 96.56 451 ARG A C 1
ATOM 3572 O O . AR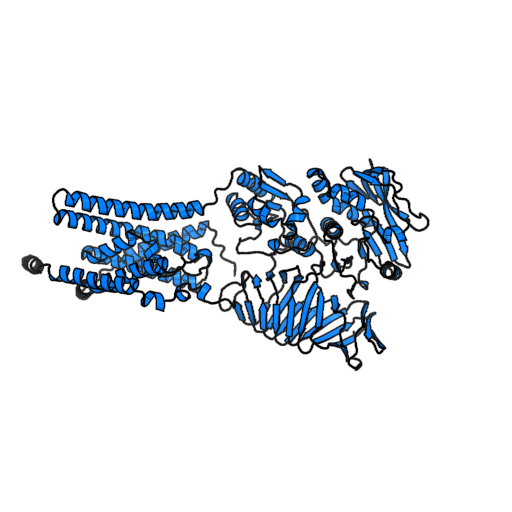G A 1 451 ? -21.136 -1.956 35.436 1.00 96.56 451 ARG A O 1
ATOM 3579 N N . LEU A 1 452 ? -20.296 -0.238 36.633 1.00 98.19 452 LEU A N 1
ATOM 3580 C CA . LEU A 1 452 ? -18.939 -0.275 36.100 1.00 98.19 452 LEU A CA 1
ATOM 3581 C C . LEU A 1 452 ? -17.920 -0.598 37.189 1.00 98.19 452 LEU A C 1
ATOM 3583 O O . LEU A 1 452 ? -17.875 0.052 38.233 1.00 98.19 452 LEU A O 1
ATOM 3587 N N . THR A 1 453 ? -17.041 -1.551 36.901 1.00 98.25 453 THR A N 1
ATOM 3588 C CA . THR A 1 453 ? -15.918 -1.928 37.760 1.00 98.25 453 THR A CA 1
ATOM 3589 C C . THR A 1 453 ? -14.594 -1.513 37.123 1.00 98.25 453 THR A C 1
ATOM 3591 O O . THR A 1 453 ? -14.298 -1.949 36.007 1.00 98.25 453 THR A O 1
ATOM 3594 N N . PRO A 1 454 ? -13.759 -0.707 37.798 1.00 98.31 454 PRO A N 1
ATOM 3595 C CA . PRO A 1 454 ? -12.397 -0.459 37.343 1.00 98.31 454 PRO A CA 1
ATOM 3596 C C . PRO A 1 454 ? -11.568 -1.744 37.320 1.00 98.31 454 PRO A C 1
ATOM 3598 O O . PRO A 1 454 ? -11.519 -2.474 38.307 1.00 98.31 454 PRO A O 1
ATOM 3601 N N . ILE A 1 455 ? -10.891 -2.001 36.201 1.00 98.31 455 ILE A N 1
ATOM 3602 C CA . ILE A 1 455 ? -9.991 -3.156 36.031 1.00 98.31 455 ILE A CA 1
ATOM 3603 C C . ILE A 1 455 ? -8.531 -2.741 35.830 1.00 98.31 455 ILE A C 1
ATOM 3605 O O . ILE A 1 455 ? -7.626 -3.564 35.981 1.00 98.31 455 ILE A O 1
ATOM 3609 N N . ALA A 1 456 ? -8.285 -1.474 35.494 1.00 98.31 456 ALA A N 1
ATOM 3610 C CA . ALA A 1 456 ? -6.946 -0.920 35.378 1.00 98.31 456 ALA A CA 1
ATOM 3611 C C . ALA A 1 456 ? -6.942 0.591 35.633 1.00 98.31 456 ALA A C 1
ATOM 3613 O O . ALA A 1 456 ? -7.936 1.280 35.384 1.00 98.31 456 ALA A O 1
ATOM 3614 N N . TYR A 1 457 ? -5.799 1.100 36.082 1.00 98.56 457 TYR A N 1
ATOM 3615 C CA . TYR A 1 457 ? -5.624 2.470 36.551 1.00 98.56 457 TYR A CA 1
ATOM 3616 C C . TYR A 1 457 ? -4.430 3.141 35.875 1.00 98.56 457 TYR A C 1
ATOM 3618 O O . TYR A 1 457 ? -3.449 2.483 35.521 1.00 98.56 457 TYR A O 1
ATOM 3626 N N . PHE A 1 458 ? -4.522 4.456 35.711 1.00 98.56 458 PHE A N 1
ATOM 3627 C CA . PHE A 1 458 ? -3.359 5.325 35.617 1.00 98.56 458 PHE A CA 1
ATOM 3628 C C . PHE A 1 458 ? -2.680 5.394 36.985 1.00 98.56 458 PHE A C 1
ATOM 3630 O O . PHE A 1 458 ? -3.365 5.355 38.011 1.00 98.56 458 PHE A O 1
ATOM 3637 N N . THR A 1 459 ? -1.354 5.500 36.999 1.00 98.44 459 THR A N 1
ATOM 3638 C CA . THR A 1 459 ? -0.576 5.593 38.238 1.00 98.44 459 THR A CA 1
ATOM 3639 C C . THR A 1 459 ? 0.322 6.817 38.275 1.00 98.44 459 THR A C 1
ATOM 3641 O O . THR A 1 459 ? 0.784 7.237 37.220 1.00 98.44 459 THR A O 1
ATOM 3644 N N . ASP A 1 460 ? 0.617 7.304 39.480 1.00 97.94 460 ASP A N 1
ATOM 3645 C CA . ASP A 1 460 ? 1.682 8.271 39.785 1.00 97.94 460 ASP A CA 1
ATOM 3646 C C . ASP A 1 460 ? 2.567 7.702 40.896 1.00 97.94 460 ASP A C 1
ATOM 3648 O O . ASP A 1 460 ? 2.080 7.332 41.974 1.00 97.94 460 ASP A O 1
ATOM 3652 N N . GLY A 1 461 ? 3.856 7.501 40.613 1.00 96.31 461 GLY A N 1
ATOM 3653 C CA . GLY A 1 461 ? 4.772 6.858 41.556 1.00 96.31 461 GLY A CA 1
ATOM 3654 C C . GLY A 1 461 ? 4.311 5.457 41.990 1.00 96.31 461 GLY A C 1
ATOM 3655 O O . GLY A 1 461 ? 4.630 5.004 43.091 1.00 96.31 461 GLY A O 1
ATOM 3656 N N . GLY A 1 462 ? 3.524 4.775 41.148 1.00 94.88 462 GLY A N 1
ATOM 3657 C CA . GLY A 1 462 ? 2.944 3.451 41.407 1.00 94.88 462 GLY A CA 1
ATOM 3658 C C . GLY A 1 462 ? 1.657 3.426 42.246 1.00 94.88 462 GLY A C 1
ATOM 3659 O O . GLY A 1 462 ? 1.123 2.336 42.483 1.00 94.88 462 GLY A O 1
ATOM 3660 N N . SER A 1 463 ? 1.148 4.583 42.680 1.00 97.75 463 SER A N 1
ATOM 3661 C CA . SER A 1 463 ? -0.169 4.710 43.323 1.00 97.75 463 SER A CA 1
ATOM 3662 C C . SER A 1 463 ? -1.254 4.873 42.262 1.00 97.75 463 SER A C 1
ATOM 3664 O O . SER A 1 463 ? -1.006 5.551 41.275 1.00 97.75 463 SER A O 1
ATOM 3666 N N . ASP A 1 464 ? -2.431 4.264 42.439 1.00 98.12 464 ASP A N 1
ATOM 3667 C CA . ASP A 1 464 ? -3.551 4.449 41.502 1.00 98.12 464 ASP A CA 1
ATOM 3668 C C . ASP A 1 464 ? -4.133 5.856 41.639 1.00 98.12 464 ASP A C 1
ATOM 3670 O O . ASP A 1 464 ? -4.375 6.317 42.754 1.00 98.12 464 ASP A O 1
ATOM 3674 N N . VAL A 1 465 ? -4.375 6.492 40.497 1.00 97.19 465 VAL A N 1
ATOM 3675 C CA . VAL A 1 465 ? -4.809 7.890 40.389 1.00 97.19 465 VAL A CA 1
ATOM 3676 C C . VAL A 1 465 ? -6.223 7.932 39.806 1.00 97.19 465 VAL A C 1
ATOM 3678 O O . VAL A 1 465 ? -7.206 8.076 40.526 1.00 97.19 465 VAL A O 1
ATOM 3681 N N . ALA A 1 466 ? -6.360 7.626 38.512 1.00 97.50 466 ALA A N 1
ATOM 3682 C CA . ALA A 1 466 ? -7.648 7.577 37.822 1.00 97.50 466 ALA A CA 1
ATOM 3683 C C . ALA A 1 466 ? -7.854 6.227 37.116 1.00 97.50 466 ALA A C 1
ATOM 3685 O O . ALA A 1 466 ? -6.896 5.658 36.583 1.00 97.50 466 ALA A O 1
ATOM 3686 N N . PRO A 1 467 ? -9.086 5.687 37.054 1.00 97.75 467 PRO A N 1
ATOM 3687 C CA . PRO A 1 467 ? -9.348 4.466 36.308 1.00 97.75 467 PRO A CA 1
ATOM 3688 C C . PRO A 1 467 ? -9.143 4.711 34.813 1.00 97.75 467 PRO A C 1
ATOM 3690 O O . PRO A 1 467 ? -9.705 5.633 34.218 1.00 97.75 467 PRO A O 1
ATOM 3693 N N . TYR A 1 468 ? -8.335 3.853 34.203 1.00 96.50 468 TYR A N 1
ATOM 3694 C CA . TYR A 1 468 ? -8.052 3.898 32.775 1.00 96.50 468 TYR A CA 1
ATOM 3695 C C . TYR A 1 468 ? -8.933 2.895 32.014 1.00 96.50 468 TYR A C 1
ATOM 3697 O O . TYR A 1 468 ? -9.351 3.184 30.895 1.00 96.50 468 TYR A O 1
ATOM 3705 N N . ALA A 1 469 ? -9.255 1.745 32.611 1.00 98.38 469 ALA A N 1
ATOM 3706 C CA . ALA A 1 469 ? -10.146 0.755 32.015 1.00 98.38 469 ALA A CA 1
ATOM 3707 C C . ALA A 1 469 ? -11.295 0.421 32.969 1.00 98.38 469 ALA A C 1
ATOM 3709 O O . ALA A 1 469 ? -11.070 0.035 34.120 1.00 98.38 469 ALA A O 1
ATOM 3710 N N . LEU A 1 470 ? -12.520 0.556 32.468 1.00 98.56 470 LEU A N 1
ATOM 3711 C CA . LEU A 1 470 ? -13.766 0.269 33.174 1.00 98.56 470 LEU A CA 1
ATOM 3712 C C . LEU A 1 470 ? -14.473 -0.899 32.489 1.00 98.56 470 LEU A C 1
ATOM 3714 O O . LEU A 1 470 ? -14.535 -0.952 31.264 1.00 98.56 470 LEU A O 1
ATOM 3718 N N . GLU A 1 471 ? -15.020 -1.820 33.267 1.00 98.44 471 GLU A N 1
ATOM 3719 C CA . GLU A 1 471 ? -15.709 -3.012 32.782 1.00 98.44 471 GLU A CA 1
ATOM 3720 C C . GLU A 1 471 ? -17.180 -3.029 33.210 1.00 98.44 471 GLU A C 1
ATOM 3722 O O . GLU A 1 471 ? -17.504 -2.684 34.342 1.00 98.44 471 GLU A O 1
ATOM 3727 N N . MET A 1 472 ? -18.058 -3.489 32.318 1.00 98.00 472 MET A N 1
ATOM 3728 C CA . MET A 1 472 ? -19.455 -3.829 32.581 1.00 98.00 472 MET A CA 1
ATOM 3729 C C . MET A 1 472 ? -19.757 -5.214 31.993 1.00 98.00 472 MET A C 1
ATOM 3731 O O . MET A 1 472 ? -19.471 -5.476 30.822 1.00 98.00 472 MET A O 1
ATOM 3735 N N . CYS A 1 473 ? -20.368 -6.101 32.777 1.00 97.56 473 CYS A N 1
ATOM 3736 C CA . CYS A 1 473 ? -20.856 -7.391 32.281 1.00 97.56 473 CYS A CA 1
ATOM 3737 C C . CYS A 1 473 ? -22.199 -7.210 31.560 1.00 97.56 473 CYS A C 1
ATOM 3739 O O . CYS A 1 473 ? -23.106 -6.568 32.091 1.00 97.56 473 CYS A O 1
ATOM 3741 N N . VAL A 1 474 ? -22.343 -7.796 30.369 1.00 97.31 474 VAL A N 1
ATOM 3742 C CA . VAL A 1 474 ? -23.581 -7.742 29.573 1.00 97.31 474 VAL A CA 1
ATOM 3743 C C . VAL A 1 474 ? -23.879 -9.145 29.054 1.00 97.31 474 VAL A C 1
ATOM 3745 O O . VAL A 1 474 ? -23.173 -9.646 28.182 1.00 97.31 474 VAL A O 1
ATOM 3748 N N . GLY A 1 475 ? -24.911 -9.790 29.605 1.00 96.12 475 GLY A N 1
ATOM 3749 C CA . GLY A 1 475 ? -25.204 -11.200 29.333 1.00 96.12 475 GLY A CA 1
ATOM 3750 C C . GLY A 1 475 ? -24.023 -12.103 29.700 1.00 96.12 475 GLY A C 1
ATOM 3751 O O . GLY A 1 475 ? -23.522 -12.036 30.821 1.00 96.12 475 GLY A O 1
ATOM 3752 N N . GLU A 1 476 ? -23.578 -12.933 28.757 1.00 96.50 476 GLU A N 1
ATOM 3753 C CA . GLU A 1 476 ? -22.392 -13.791 28.926 1.00 96.50 476 GLU A CA 1
ATOM 3754 C C . GLU A 1 476 ? -21.074 -13.083 28.566 1.00 96.50 476 GLU A C 1
ATOM 3756 O O . GLU A 1 476 ? -19.991 -13.629 28.784 1.00 96.50 476 GLU A O 1
ATOM 3761 N N . GLY A 1 477 ? -21.147 -11.891 27.972 1.00 97.56 477 GLY A N 1
ATOM 3762 C CA . GLY A 1 477 ? -19.996 -11.151 27.475 1.00 97.56 477 GLY A CA 1
ATOM 3763 C C . GLY A 1 477 ? -19.590 -9.979 28.354 1.00 97.56 477 GLY A C 1
ATOM 3764 O O . GLY A 1 477 ? -20.045 -9.787 29.485 1.00 97.56 477 GLY A O 1
ATOM 3765 N N . ARG A 1 478 ? -18.665 -9.187 27.811 1.00 97.88 478 ARG A N 1
ATOM 3766 C CA . ARG A 1 478 ? -17.949 -8.139 28.545 1.00 97.88 478 ARG A CA 1
ATOM 3767 C C . ARG A 1 478 ? -17.892 -6.872 27.709 1.00 97.88 478 ARG A C 1
ATOM 3769 O O . ARG A 1 478 ? -17.604 -6.927 26.515 1.00 97.88 478 ARG A O 1
ATOM 3776 N N . PHE A 1 479 ? -18.127 -5.736 28.344 1.00 98.19 479 PHE A N 1
ATOM 3777 C CA . PHE A 1 479 ? -17.998 -4.419 27.743 1.00 98.19 479 PHE A CA 1
ATOM 3778 C C . PHE A 1 479 ? -16.909 -3.651 28.492 1.00 98.19 479 PHE A C 1
ATOM 3780 O O . PHE A 1 479 ? -17.050 -3.386 29.682 1.00 98.19 479 PHE A O 1
ATOM 3787 N N . ILE A 1 480 ? -15.811 -3.314 27.818 1.00 98.44 480 ILE A N 1
ATOM 3788 C CA . ILE A 1 480 ? -14.640 -2.668 28.419 1.00 98.44 480 ILE A CA 1
ATOM 3789 C C . ILE A 1 480 ? -14.453 -1.294 27.783 1.00 98.44 480 ILE A C 1
ATOM 3791 O O . ILE A 1 480 ? -14.206 -1.196 26.587 1.00 98.44 480 ILE A O 1
ATOM 3795 N N . TYR A 1 481 ? -14.527 -0.231 28.574 1.00 98.56 481 TYR A N 1
ATOM 3796 C CA . TYR A 1 481 ? -14.277 1.137 28.136 1.00 98.56 481 TYR A CA 1
ATOM 3797 C C . TYR A 1 481 ? -12.865 1.577 28.541 1.00 98.56 481 TYR A C 1
ATOM 3799 O O . TYR A 1 481 ? -12.515 1.547 29.720 1.00 98.56 481 TYR A O 1
ATOM 3807 N N . LEU A 1 482 ? -12.055 1.986 27.564 1.00 98.31 482 LEU A N 1
ATOM 3808 C CA . LEU A 1 482 ? -10.677 2.444 27.730 1.00 98.31 482 LEU A CA 1
ATOM 3809 C C . LEU A 1 482 ? -10.604 3.968 27.599 1.00 98.31 482 LEU A C 1
ATOM 3811 O O . LEU A 1 482 ? -10.856 4.527 26.529 1.00 98.31 482 LEU A O 1
ATOM 3815 N N . ASN A 1 483 ? -10.195 4.629 28.679 1.00 97.62 483 ASN A N 1
ATOM 3816 C CA . ASN A 1 483 ? -9.961 6.063 28.739 1.00 97.62 483 ASN A CA 1
ATOM 3817 C C . ASN A 1 483 ? -8.562 6.427 28.209 1.00 97.62 483 ASN A C 1
ATOM 3819 O O . ASN A 1 483 ? -7.639 6.699 28.969 1.00 97.62 483 ASN A O 1
ATOM 3823 N N . THR A 1 484 ? -8.392 6.421 26.892 1.00 96.81 484 THR A N 1
ATOM 3824 C CA . THR A 1 484 ? -7.160 6.786 26.181 1.00 96.81 484 THR A CA 1
ATOM 3825 C C . THR A 1 484 ? -7.076 8.267 25.790 1.00 96.81 484 THR A C 1
ATOM 3827 O O . THR A 1 484 ? -5.986 8.756 25.491 1.00 96.81 484 THR A O 1
ATOM 3830 N N . TYR A 1 485 ? -8.189 9.008 25.804 1.00 96.44 485 TYR A N 1
ATOM 3831 C CA . TYR A 1 485 ? -8.253 10.412 25.375 1.00 96.44 485 TYR A CA 1
ATOM 3832 C C . TYR A 1 485 ? -7.213 11.338 26.030 1.00 96.44 485 TYR A C 1
ATOM 3834 O O . TYR A 1 485 ? -6.588 12.110 25.302 1.00 96.44 485 TYR A O 1
ATOM 3842 N N . PRO A 1 486 ? -6.955 11.280 27.353 1.00 96.56 486 PRO A N 1
ATOM 3843 C CA . PRO A 1 486 ? -5.956 12.155 27.970 1.00 96.56 486 PRO A CA 1
ATOM 3844 C C . PRO A 1 486 ? -4.558 11.962 27.362 1.00 96.56 486 PRO A C 1
ATOM 3846 O O . PRO A 1 486 ? -3.817 12.922 27.162 1.00 96.56 486 PRO A O 1
ATOM 3849 N N . TYR A 1 487 ? -4.232 10.733 26.954 1.00 96.88 487 TYR A N 1
ATOM 3850 C CA . TYR A 1 487 ? -2.956 10.409 26.322 1.00 96.88 487 TYR A CA 1
ATOM 3851 C C . TYR A 1 487 ? -2.840 10.935 24.884 1.00 96.88 487 TYR A C 1
ATOM 3853 O O . TYR A 1 487 ? -1.744 11.234 24.405 1.00 96.88 487 TYR A O 1
ATOM 3861 N N . LEU A 1 488 ? -3.967 11.123 24.188 1.00 95.06 488 LEU A N 1
ATOM 3862 C CA . LEU A 1 488 ? -3.981 11.761 22.869 1.00 95.06 488 LEU A CA 1
ATOM 3863 C C . LEU A 1 488 ? -3.442 13.194 22.925 1.00 95.06 488 LEU A C 1
ATOM 3865 O O . LEU A 1 488 ? -2.798 13.646 21.979 1.00 95.06 488 LEU A O 1
ATOM 3869 N N . LEU A 1 489 ? -3.679 13.906 24.030 1.00 93.94 489 LEU A N 1
ATOM 3870 C CA . LEU A 1 489 ? -3.159 15.259 24.227 1.00 93.94 489 LEU A CA 1
ATOM 3871 C C . LEU A 1 489 ? -1.624 15.259 24.264 1.00 93.94 489 LEU A C 1
ATOM 3873 O O . LEU A 1 489 ? -1.000 16.148 23.687 1.00 93.94 489 LEU A O 1
ATOM 3877 N N . VAL A 1 490 ? -1.018 14.217 24.843 1.00 96.25 490 VAL A N 1
ATOM 3878 C CA . VAL A 1 490 ? 0.440 14.007 24.848 1.00 96.25 490 VAL A CA 1
ATOM 3879 C C . VAL A 1 490 ? 0.953 13.730 23.434 1.00 96.25 490 VAL A C 1
ATOM 3881 O O . VAL A 1 490 ? 1.924 14.342 22.987 1.00 96.25 490 VAL A O 1
ATOM 3884 N N . LEU A 1 491 ? 0.262 12.870 22.680 1.00 95.69 491 LEU A N 1
ATOM 3885 C CA . LEU A 1 491 ? 0.593 12.583 21.277 1.00 95.69 491 LEU A CA 1
ATOM 3886 C C . LEU A 1 491 ? 0.425 13.807 20.366 1.00 95.69 491 LEU A C 1
ATOM 3888 O O . LEU A 1 491 ? 1.106 13.919 19.349 1.00 95.69 491 LEU A O 1
ATOM 3892 N N . ASN A 1 492 ? -0.439 14.750 20.727 1.00 94.69 492 ASN A N 1
ATOM 3893 C CA . ASN A 1 492 ? -0.623 16.008 20.006 1.00 94.69 492 ASN A CA 1
ATOM 3894 C C . ASN A 1 492 ? 0.237 17.158 20.553 1.00 94.69 492 ASN A C 1
ATOM 3896 O O . ASN A 1 492 ? 0.105 18.290 20.083 1.00 94.69 492 ASN A O 1
ATOM 3900 N N . SER A 1 493 ? 1.148 16.880 21.491 1.00 94.56 493 SER A N 1
ATOM 3901 C CA . SER A 1 493 ? 2.062 17.880 22.040 1.00 94.56 493 SER A CA 1
ATOM 3902 C C . SER A 1 493 ? 2.930 18.532 20.955 1.00 94.56 493 SER A C 1
ATOM 3904 O O . SER A 1 493 ? 3.320 17.918 19.949 1.00 94.56 493 SER A O 1
ATOM 3906 N N . THR A 1 494 ? 3.253 19.809 21.173 1.00 94.94 494 THR A N 1
ATOM 3907 C CA . THR A 1 494 ? 4.226 20.561 20.372 1.00 94.94 494 THR A CA 1
ATOM 3908 C C . THR A 1 494 ? 5.661 20.124 20.664 1.00 94.94 494 THR A C 1
ATOM 3910 O O . THR A 1 494 ? 6.529 20.295 19.803 1.00 94.94 494 THR A O 1
ATOM 3913 N N . ASP A 1 495 ? 5.905 19.507 21.824 1.00 96.12 495 ASP A N 1
ATOM 3914 C CA . ASP A 1 495 ? 7.180 18.880 22.149 1.00 96.12 495 ASP A CA 1
ATOM 3915 C C . ASP A 1 495 ? 7.348 17.580 21.349 1.00 96.12 495 ASP A C 1
ATOM 3917 O O . ASP A 1 495 ? 6.718 16.548 21.598 1.00 96.12 495 ASP A O 1
ATOM 3921 N N . GLY A 1 496 ? 8.230 17.644 20.352 1.00 95.06 496 GLY A N 1
ATOM 3922 C CA . GLY A 1 496 ? 8.520 16.522 19.475 1.00 95.06 496 GLY A CA 1
ATOM 3923 C C . GLY A 1 496 ? 9.222 15.349 20.160 1.00 95.06 496 GLY A C 1
ATOM 3924 O O . GLY A 1 496 ? 9.134 14.252 19.620 1.00 95.06 496 GLY A O 1
ATOM 3925 N N . MET A 1 497 ? 9.914 15.544 21.287 1.00 95.81 497 MET A N 1
ATOM 3926 C CA . MET A 1 497 ? 10.541 14.446 22.032 1.00 95.81 497 MET A CA 1
ATOM 3927 C C . MET A 1 497 ? 9.490 13.691 22.838 1.00 95.81 497 MET A C 1
ATOM 3929 O O . MET A 1 497 ? 9.332 12.487 22.636 1.00 95.81 497 MET A O 1
ATOM 3933 N N . LEU A 1 498 ? 8.701 14.419 23.636 1.00 96.62 498 LEU A N 1
ATOM 3934 C CA . LEU A 1 498 ? 7.600 13.862 24.425 1.00 96.62 498 LEU A CA 1
ATOM 3935 C C . LEU A 1 498 ? 6.613 13.084 23.547 1.00 96.62 498 LEU A C 1
ATOM 3937 O O . LEU A 1 498 ? 6.247 11.953 23.856 1.00 96.62 498 LEU A O 1
ATOM 3941 N N . ARG A 1 499 ? 6.233 13.652 22.395 1.00 97.25 499 ARG A N 1
ATOM 3942 C CA . ARG A 1 499 ? 5.337 12.990 21.438 1.00 97.25 499 ARG A CA 1
ATOM 3943 C C . ARG A 1 499 ? 5.894 11.665 20.911 1.00 97.25 499 ARG A C 1
ATOM 3945 O O . ARG A 1 499 ? 5.140 10.707 20.749 1.00 97.25 499 ARG A O 1
ATOM 3952 N N . ARG A 1 500 ? 7.192 11.613 20.588 1.00 97.00 500 ARG A N 1
ATOM 3953 C CA . ARG A 1 500 ? 7.838 10.399 20.055 1.00 97.00 500 ARG A CA 1
ATOM 3954 C C . ARG A 1 500 ? 7.989 9.334 21.136 1.00 97.00 500 ARG A C 1
ATOM 3956 O O . ARG A 1 500 ? 7.753 8.164 20.862 1.00 97.00 500 ARG A O 1
ATOM 3963 N N . GLU A 1 501 ? 8.328 9.735 22.358 1.00 96.62 501 GLU A N 1
ATOM 3964 C CA . GLU A 1 501 ? 8.358 8.837 23.514 1.00 96.62 501 GLU A CA 1
ATOM 3965 C C . GLU A 1 501 ? 6.971 8.247 23.797 1.00 96.62 501 GLU A C 1
ATOM 3967 O O . GLU A 1 501 ? 6.827 7.026 23.901 1.00 96.62 501 GLU A O 1
ATOM 3972 N N . ALA A 1 502 ? 5.936 9.092 23.811 1.00 97.25 502 ALA A N 1
ATOM 3973 C CA . ALA A 1 502 ? 4.558 8.659 23.999 1.00 97.25 502 ALA A CA 1
ATOM 3974 C C . ALA A 1 502 ? 4.101 7.667 22.917 1.00 97.25 502 ALA A C 1
ATOM 3976 O O . ALA A 1 502 ? 3.413 6.688 23.203 1.00 97.25 502 ALA A O 1
ATOM 3977 N N . PHE A 1 503 ? 4.532 7.866 21.668 1.00 97.50 503 PHE A N 1
ATOM 3978 C CA . PHE A 1 503 ? 4.206 6.958 20.571 1.00 97.50 503 PHE A CA 1
ATOM 3979 C C . PHE A 1 503 ? 4.757 5.541 20.773 1.00 97.50 503 PHE A C 1
ATOM 3981 O O . PHE A 1 503 ? 4.025 4.572 20.573 1.00 97.50 503 PHE A O 1
ATOM 3988 N N . ILE A 1 504 ? 6.014 5.397 21.214 1.00 96.62 504 ILE A N 1
ATOM 3989 C CA . ILE A 1 504 ? 6.605 4.078 21.520 1.00 96.62 504 ILE A CA 1
ATOM 3990 C C . ILE A 1 504 ? 5.794 3.370 22.615 1.00 96.62 504 ILE A C 1
ATOM 3992 O O . ILE A 1 504 ? 5.641 2.148 22.599 1.00 96.62 504 ILE A O 1
ATOM 3996 N N . ARG A 1 505 ? 5.249 4.143 23.560 1.00 97.44 505 ARG A N 1
ATOM 3997 C CA . ARG A 1 505 ? 4.472 3.649 24.698 1.00 97.44 505 ARG A CA 1
ATOM 3998 C C . ARG A 1 505 ? 2.993 3.410 24.400 1.00 97.44 505 ARG A C 1
ATOM 4000 O O . ARG A 1 505 ? 2.311 2.865 25.261 1.00 97.44 505 ARG A O 1
ATOM 4007 N N . LEU A 1 506 ? 2.499 3.675 23.184 1.00 96.62 506 LEU A N 1
ATOM 4008 C CA . LEU A 1 506 ? 1.126 3.317 22.791 1.00 96.62 506 LEU A CA 1
ATOM 4009 C C . LEU A 1 506 ? 0.806 1.846 23.067 1.00 96.62 506 LEU A C 1
ATOM 4011 O O . LEU A 1 506 ? -0.300 1.517 23.492 1.00 96.62 506 LEU A O 1
ATOM 4015 N N . GLY A 1 507 ? 1.797 0.972 22.866 1.00 96.38 507 GLY A N 1
ATOM 4016 C CA . GLY A 1 507 ? 1.642 -0.458 23.082 1.00 96.38 507 GLY A CA 1
ATOM 4017 C C . GLY A 1 507 ? 1.295 -0.845 24.530 1.00 96.38 507 GLY A C 1
ATOM 4018 O O . GLY A 1 507 ? 0.669 -1.885 24.752 1.00 96.38 507 GLY A O 1
ATOM 4019 N N . ALA A 1 508 ? 1.675 -0.006 25.502 1.00 97.31 508 ALA A N 1
ATOM 4020 C CA . ALA A 1 508 ? 1.540 -0.253 26.937 1.00 97.31 508 ALA A CA 1
ATOM 4021 C C . ALA A 1 508 ? 0.081 -0.423 27.379 1.00 97.31 508 ALA A C 1
ATOM 4023 O O . ALA A 1 508 ? -0.209 -1.298 28.195 1.00 97.31 508 ALA A O 1
ATOM 4024 N N . PHE A 1 509 ? -0.838 0.349 26.785 1.00 97.62 509 PHE A N 1
ATOM 4025 C CA . PHE A 1 509 ? -2.266 0.297 27.103 1.00 97.62 509 PHE A CA 1
ATOM 4026 C C . PHE A 1 509 ? -2.812 -1.125 26.950 1.00 97.62 509 PHE A C 1
ATOM 4028 O O . PHE A 1 509 ? -3.391 -1.681 27.874 1.00 97.62 509 PHE A O 1
ATOM 4035 N N . LEU A 1 510 ? -2.545 -1.800 25.834 1.00 97.44 510 LEU A N 1
ATOM 4036 C CA . LEU A 1 510 ? -3.034 -3.171 25.675 1.00 97.44 510 LEU A CA 1
ATOM 4037 C C . LEU A 1 510 ? -2.131 -4.207 26.356 1.00 97.44 510 LEU A C 1
ATOM 4039 O O . LEU A 1 510 ? -2.619 -5.249 26.788 1.00 97.44 510 LEU A O 1
ATOM 4043 N N . ASN A 1 511 ? -0.830 -3.936 26.500 1.00 96.38 511 ASN A N 1
ATOM 4044 C CA . ASN A 1 511 ? 0.103 -4.863 27.149 1.00 96.38 511 ASN A CA 1
ATOM 4045 C C . ASN A 1 511 ? -0.218 -5.098 28.630 1.00 96.38 511 ASN A C 1
ATOM 4047 O O . ASN A 1 511 ? -0.130 -6.243 29.091 1.00 96.38 511 ASN A O 1
ATOM 4051 N N . VAL A 1 512 ? -0.633 -4.048 29.347 1.00 96.88 512 VAL A N 1
ATOM 4052 C CA . VAL A 1 512 ? -1.025 -4.154 30.757 1.00 96.88 512 VAL A CA 1
ATOM 4053 C C . VAL A 1 512 ? -2.321 -4.964 30.922 1.00 96.88 512 VAL A C 1
ATOM 4055 O O . VAL A 1 512 ? -2.464 -5.682 31.903 1.00 96.88 512 VAL A O 1
ATOM 4058 N N . LEU A 1 513 ? -3.222 -4.950 29.927 1.00 97.19 513 LEU A N 1
ATOM 4059 C CA . LEU A 1 513 ? -4.507 -5.668 29.959 1.00 97.19 513 LEU A CA 1
ATOM 4060 C C . LEU A 1 513 ? -4.445 -7.139 29.537 1.00 97.19 513 LEU A C 1
ATOM 4062 O O . LEU A 1 513 ? -5.469 -7.812 29.601 1.00 97.19 513 LEU A O 1
ATOM 4066 N N . ARG A 1 514 ? -3.296 -7.668 29.099 1.00 95.25 514 ARG A N 1
ATOM 4067 C CA . ARG A 1 514 ? -3.209 -9.035 28.538 1.00 95.25 514 ARG A CA 1
ATOM 4068 C C . ARG A 1 514 ? -3.660 -10.150 29.490 1.00 95.25 514 ARG A C 1
ATOM 4070 O O . ARG A 1 514 ? -3.997 -11.230 29.018 1.00 95.25 514 ARG A O 1
ATOM 4077 N N . ASP A 1 515 ? -3.639 -9.911 30.801 1.00 91.19 515 ASP A N 1
ATOM 4078 C CA . ASP A 1 515 ? -4.137 -10.878 31.791 1.00 91.19 515 ASP A CA 1
ATOM 4079 C C . ASP A 1 515 ? -5.669 -10.879 31.888 1.00 91.19 515 ASP A C 1
ATOM 4081 O O . ASP A 1 515 ? -6.264 -11.873 32.297 1.00 91.19 515 ASP A O 1
ATOM 4085 N N . VAL A 1 516 ? -6.311 -9.774 31.506 1.00 94.75 516 VAL A N 1
ATOM 4086 C CA . VAL A 1 516 ? -7.761 -9.574 31.621 1.00 94.75 516 VAL A CA 1
ATOM 4087 C C . VAL A 1 516 ? -8.456 -9.762 30.276 1.00 94.75 516 VAL A C 1
ATOM 4089 O O . VAL A 1 516 ? -9.557 -10.307 30.224 1.00 94.75 516 VAL A O 1
ATOM 4092 N N . VAL A 1 517 ? -7.819 -9.341 29.185 1.00 95.06 517 VAL A N 1
ATOM 4093 C CA . VAL A 1 517 ? -8.308 -9.486 27.812 1.00 95.06 517 VAL A CA 1
ATOM 4094 C C . VAL A 1 517 ? -7.376 -10.458 27.086 1.00 95.06 517 VAL A C 1
ATOM 4096 O O . VAL A 1 517 ? -6.175 -10.184 27.031 1.00 95.06 517 VAL A O 1
ATOM 4099 N N . PRO A 1 518 ? -7.877 -11.573 26.514 1.00 93.50 518 PRO A N 1
ATOM 4100 C CA . PRO A 1 518 ? -7.043 -12.588 25.871 1.00 93.50 518 PRO A CA 1
ATOM 4101 C C . PRO A 1 518 ? -6.523 -12.095 24.513 1.00 93.50 518 PRO A C 1
ATOM 4103 O O . PRO A 1 518 ? -6.972 -12.503 23.444 1.00 93.50 518 PRO A O 1
ATOM 4106 N N . LEU A 1 519 ? -5.566 -11.173 24.563 1.00 94.12 519 LEU A N 1
ATOM 4107 C CA . LEU A 1 519 ? -4.923 -10.585 23.401 1.00 94.12 519 LEU A CA 1
ATOM 4108 C C . LEU A 1 519 ? -3.862 -11.548 22.876 1.00 94.12 519 LEU A C 1
ATOM 4110 O O . LEU A 1 519 ? -2.796 -11.725 23.470 1.00 94.12 519 LEU A O 1
ATOM 4114 N N . VAL A 1 520 ? -4.157 -12.171 21.740 1.00 91.50 520 VAL A N 1
ATOM 4115 C CA . VAL A 1 520 ? -3.222 -13.068 21.066 1.00 91.50 520 VAL A CA 1
ATOM 4116 C C . VAL A 1 520 ? -2.132 -12.225 20.410 1.00 91.50 520 VAL A C 1
ATOM 4118 O O . VAL A 1 520 ? -2.403 -11.431 19.509 1.00 91.50 520 VAL A O 1
ATOM 4121 N N . SER A 1 521 ? -0.884 -12.395 20.844 1.00 88.12 521 SER A N 1
ATOM 4122 C CA . SER A 1 521 ? 0.254 -11.917 20.060 1.00 88.12 521 SER A CA 1
ATOM 4123 C C . SER A 1 521 ? 0.518 -12.892 18.920 1.00 88.12 521 SER A C 1
ATOM 4125 O O . SER A 1 521 ? 0.439 -14.106 19.141 1.00 88.12 521 SER A O 1
ATOM 4127 N N . PRO A 1 522 ? 0.872 -12.407 17.716 1.00 81.50 522 PRO A N 1
ATOM 4128 C CA . PRO A 1 522 ? 1.378 -13.304 16.701 1.00 81.50 522 PRO A CA 1
ATOM 4129 C C . PRO A 1 522 ? 2.597 -14.009 17.298 1.00 81.50 522 PRO A C 1
ATOM 4131 O O . PRO A 1 522 ? 3.476 -13.372 17.890 1.00 81.50 522 PRO A O 1
ATOM 4134 N N . GLY A 1 523 ? 2.630 -15.340 17.187 1.00 79.69 523 GLY A N 1
ATOM 4135 C CA . GLY A 1 523 ? 3.831 -16.097 17.524 1.00 79.69 523 GLY A CA 1
ATOM 4136 C C . GLY A 1 523 ? 5.032 -15.509 16.775 1.00 79.69 523 GLY A C 1
ATOM 4137 O O . GLY A 1 523 ? 4.832 -14.809 15.779 1.00 79.69 523 GLY A O 1
ATOM 4138 N N . PRO A 1 524 ? 6.277 -15.756 17.223 1.00 74.75 524 PRO A N 1
ATOM 4139 C CA . PRO A 1 524 ? 7.455 -15.230 16.547 1.00 74.75 524 PRO A CA 1
ATOM 4140 C C . PRO A 1 524 ? 7.375 -15.626 15.076 1.00 74.75 524 PRO A C 1
ATOM 4142 O O . PRO A 1 524 ? 7.543 -16.801 14.742 1.00 74.75 524 PRO A O 1
ATOM 4145 N N . ALA A 1 525 ? 7.041 -14.660 14.213 1.00 65.69 525 ALA A N 1
ATOM 4146 C CA . ALA A 1 525 ? 6.830 -14.928 12.804 1.00 65.69 525 ALA A CA 1
ATOM 4147 C C . ALA A 1 525 ? 8.093 -15.622 12.310 1.00 65.69 525 ALA A C 1
ATOM 4149 O O . ALA A 1 525 ? 9.194 -15.095 12.516 1.00 65.69 525 ALA A O 1
ATOM 4150 N N . ILE A 1 526 ? 7.954 -16.825 11.735 1.00 65.31 526 ILE A N 1
ATOM 4151 C CA . ILE A 1 526 ? 9.091 -17.536 11.150 1.00 65.31 526 ILE A CA 1
ATOM 4152 C C . ILE A 1 526 ? 9.714 -16.542 10.192 1.00 65.31 526 ILE A C 1
ATOM 4154 O O . ILE A 1 526 ? 9.085 -16.129 9.217 1.00 65.31 526 ILE A O 1
ATOM 4158 N N . ARG A 1 527 ? 10.907 -16.066 10.554 1.00 61.94 527 ARG A N 1
ATOM 4159 C CA . ARG A 1 527 ? 11.479 -14.865 9.969 1.00 61.94 527 ARG A CA 1
ATOM 4160 C C . ARG A 1 527 ? 11.916 -15.169 8.531 1.00 61.94 527 ARG A C 1
ATOM 4162 O O . ARG A 1 527 ? 13.104 -15.314 8.274 1.00 61.94 527 ARG A O 1
ATOM 4169 N N . GLY A 1 528 ? 10.973 -15.147 7.588 1.00 77.31 528 GLY A N 1
ATOM 4170 C CA . GLY A 1 528 ? 11.205 -15.257 6.146 1.00 77.31 528 GLY A CA 1
ATOM 4171 C C . GLY A 1 528 ? 12.071 -14.123 5.594 1.00 77.31 528 GLY A C 1
ATOM 4172 O O . GLY A 1 528 ? 12.438 -13.199 6.308 1.00 77.31 528 GLY A O 1
ATOM 4173 N N . TYR A 1 529 ? 12.459 -14.169 4.328 1.00 83.50 529 TYR A N 1
ATOM 4174 C CA . TYR A 1 529 ? 13.156 -13.028 3.727 1.00 83.50 529 TYR A CA 1
ATOM 4175 C C . TYR A 1 529 ? 12.222 -11.804 3.651 1.00 83.50 529 TYR A C 1
ATOM 4177 O O . TYR A 1 529 ? 11.011 -11.997 3.553 1.00 83.50 529 TYR A O 1
ATOM 4185 N N . PRO A 1 530 ? 12.758 -10.567 3.720 1.00 85.50 530 PRO A N 1
ATOM 4186 C CA . PRO A 1 530 ? 11.964 -9.358 3.484 1.00 85.50 530 PRO A CA 1
ATOM 4187 C C . PRO A 1 530 ? 11.187 -9.507 2.175 1.00 85.50 530 PRO A C 1
ATOM 4189 O O . PRO A 1 530 ? 11.751 -9.923 1.156 1.00 85.50 530 PRO A O 1
ATOM 4192 N N . HIS A 1 531 ? 9.899 -9.196 2.217 1.00 87.69 531 HIS A N 1
ATOM 4193 C CA . HIS A 1 531 ? 9.000 -9.364 1.092 1.00 87.69 531 HIS A CA 1
ATOM 4194 C C . HIS A 1 531 ? 8.473 -8.001 0.647 1.00 87.69 531 HIS A C 1
ATOM 4196 O O . HIS A 1 531 ? 7.713 -7.350 1.358 1.00 87.69 531 HIS A O 1
ATOM 4202 N N . PHE A 1 532 ? 8.882 -7.569 -0.546 1.00 90.31 532 PHE A N 1
ATOM 4203 C CA . PHE A 1 532 ? 8.292 -6.409 -1.206 1.00 90.31 532 PHE A CA 1
ATOM 4204 C C . PHE A 1 532 ? 7.152 -6.896 -2.091 1.00 90.31 532 PHE A C 1
ATOM 4206 O O . PHE A 1 532 ? 7.373 -7.650 -3.043 1.00 90.31 532 PHE A O 1
ATOM 4213 N N . HIS A 1 533 ? 5.937 -6.490 -1.734 1.00 93.00 533 HIS A N 1
ATOM 4214 C CA . HIS A 1 533 ? 4.723 -6.938 -2.399 1.00 93.00 533 HIS A CA 1
ATOM 4215 C C . HIS A 1 533 ? 4.684 -6.490 -3.854 1.00 93.00 533 HIS A C 1
ATOM 4217 O O . HIS A 1 533 ? 5.110 -5.391 -4.215 1.00 93.00 533 HIS A O 1
ATOM 4223 N N . ARG A 1 534 ? 4.111 -7.346 -4.696 1.00 94.56 534 ARG A N 1
ATOM 4224 C CA . ARG A 1 534 ? 3.635 -6.923 -6.014 1.00 94.56 534 ARG A CA 1
ATOM 4225 C C . ARG A 1 534 ? 2.385 -6.087 -5.798 1.00 94.56 534 ARG A C 1
ATOM 4227 O O . ARG A 1 534 ? 1.720 -6.223 -4.774 1.00 94.56 534 ARG A O 1
ATOM 4234 N N . TYR A 1 535 ? 2.044 -5.237 -6.747 1.00 96.62 535 TYR A N 1
ATOM 4235 C CA . TYR A 1 535 ? 0.836 -4.433 -6.623 1.00 96.62 535 TYR A CA 1
ATOM 4236 C C . TYR A 1 535 ? 0.318 -4.018 -7.989 1.00 96.62 535 TYR A C 1
ATOM 4238 O O . TYR A 1 535 ? 1.044 -4.073 -8.985 1.00 96.62 535 TYR A O 1
ATOM 4246 N N . PHE A 1 536 ? -0.929 -3.571 -8.017 1.00 97.12 536 PHE A N 1
ATOM 4247 C CA . PHE A 1 536 ? -1.465 -2.811 -9.134 1.00 97.12 536 PHE A CA 1
ATOM 4248 C C . PHE A 1 536 ? -1.927 -1.426 -8.672 1.00 97.12 536 PHE A C 1
ATOM 4250 O O . PHE A 1 536 ? -2.277 -1.240 -7.506 1.00 97.12 536 PHE A O 1
ATOM 4257 N N . ILE A 1 537 ? -1.885 -0.460 -9.585 1.00 96.88 537 ILE A N 1
ATOM 4258 C CA . ILE A 1 537 ? -2.425 0.895 -9.428 1.00 96.88 537 ILE A CA 1
ATOM 4259 C C . ILE A 1 537 ? -3.623 1.016 -10.370 1.00 96.88 537 ILE A C 1
ATOM 4261 O O . ILE A 1 537 ? -3.535 0.576 -11.519 1.00 96.88 537 ILE A O 1
ATOM 4265 N N . GLY A 1 538 ? -4.706 1.621 -9.888 1.00 96.62 538 GLY A N 1
ATOM 4266 C CA . GLY A 1 538 ? -5.942 1.768 -10.659 1.00 96.62 538 GLY A CA 1
ATOM 4267 C C . GLY A 1 538 ? -6.731 0.465 -10.793 1.00 96.62 538 GLY A C 1
ATOM 4268 O O . GLY A 1 538 ? -6.607 -0.427 -9.954 1.00 96.62 538 GLY A O 1
ATOM 4269 N N . ASP A 1 539 ? -7.553 0.366 -11.832 1.00 98.00 539 ASP A N 1
ATOM 4270 C CA . ASP A 1 539 ? -8.514 -0.728 -11.987 1.00 98.00 539 ASP A CA 1
ATOM 4271 C C . ASP A 1 539 ? -7.895 -2.003 -12.585 1.00 98.00 539 ASP A C 1
ATOM 4273 O O . ASP A 1 539 ? -6.958 -1.977 -13.394 1.00 98.00 539 ASP A O 1
ATOM 4277 N N . VAL A 1 540 ? -8.487 -3.150 -12.242 1.00 98.31 540 VAL A N 1
ATOM 4278 C CA . VAL A 1 540 ? -8.200 -4.449 -12.862 1.00 98.31 540 VAL A CA 1
ATOM 4279 C C . VAL A 1 540 ? -9.476 -5.029 -13.444 1.00 98.31 540 VAL A C 1
ATOM 4281 O O . VAL A 1 540 ? -10.390 -5.401 -12.713 1.00 98.31 540 VAL A O 1
ATOM 4284 N N . ARG A 1 541 ? -9.528 -5.151 -14.771 1.00 98.38 541 ARG A N 1
ATOM 4285 C CA . ARG A 1 541 ? -10.663 -5.763 -15.476 1.00 98.38 541 ARG A CA 1
ATOM 4286 C C . ARG A 1 541 ? -10.421 -7.251 -15.684 1.00 98.38 541 ARG A C 1
ATOM 4288 O O . ARG A 1 541 ? -9.408 -7.631 -16.269 1.00 98.38 541 ARG A O 1
ATOM 4295 N N . LEU A 1 542 ? -11.365 -8.064 -15.240 1.00 98.44 542 LEU A N 1
ATOM 4296 C CA . LEU A 1 542 ? -11.394 -9.519 -15.312 1.00 98.44 542 LEU A CA 1
ATOM 4297 C C . LEU A 1 542 ? -12.447 -9.922 -16.353 1.00 98.44 542 LEU A C 1
ATOM 4299 O O . LEU A 1 542 ? -13.589 -9.478 -16.266 1.00 98.44 542 LEU A O 1
ATOM 4303 N N . LEU A 1 543 ? -12.060 -10.717 -17.349 1.00 98.38 543 LEU A N 1
ATOM 4304 C CA . LEU A 1 543 ? -12.913 -11.146 -18.462 1.00 98.38 543 LEU A CA 1
ATOM 4305 C C . LEU A 1 543 ? -12.777 -12.658 -18.661 1.00 98.38 543 LEU A C 1
ATOM 4307 O O . LEU A 1 543 ? -11.651 -13.138 -18.787 1.00 98.38 543 LEU A O 1
ATOM 4311 N N . GLY A 1 544 ? -13.887 -13.389 -18.774 1.00 97.69 544 GLY A N 1
ATOM 4312 C CA . GLY A 1 544 ? -13.891 -14.846 -18.964 1.00 97.69 544 GLY A CA 1
ATOM 4313 C C . GLY A 1 544 ? -14.643 -15.549 -17.841 1.00 97.69 544 GLY A C 1
ATOM 4314 O O . GLY A 1 544 ? -15.645 -15.031 -17.378 1.00 97.69 544 GLY A O 1
ATOM 4315 N N . ASP A 1 545 ? -14.176 -16.711 -17.397 1.00 98.06 545 ASP A N 1
ATOM 4316 C CA . ASP A 1 545 ? -14.712 -17.354 -16.189 1.00 98.06 545 ASP A CA 1
ATOM 4317 C C . ASP A 1 545 ? -14.007 -16.757 -14.961 1.00 98.06 545 ASP A C 1
ATOM 4319 O O . ASP A 1 545 ? -12.830 -17.041 -14.720 1.00 98.06 545 ASP A O 1
ATOM 4323 N N . VAL A 1 546 ? -14.681 -15.837 -14.261 1.00 98.31 546 VAL A N 1
ATOM 4324 C CA . VAL A 1 546 ? -14.144 -15.122 -13.096 1.00 98.31 546 VAL A CA 1
ATOM 4325 C C . VAL A 1 546 ? -14.684 -15.749 -11.820 1.00 98.31 546 VAL A C 1
ATOM 4327 O O . VAL A 1 546 ? -15.875 -15.674 -11.525 1.00 98.31 546 VAL A O 1
ATOM 4330 N N . LEU A 1 547 ? -13.774 -16.275 -11.007 1.00 98.44 547 LEU A N 1
ATOM 4331 C CA . LEU A 1 547 ? -14.060 -16.908 -9.731 1.00 98.44 547 LEU A CA 1
ATOM 4332 C C . LEU A 1 547 ? -13.332 -16.176 -8.600 1.00 98.44 547 LEU A C 1
ATOM 4334 O O . LEU A 1 547 ? -12.106 -16.051 -8.579 1.00 98.44 547 LEU A O 1
ATOM 4338 N N . LEU A 1 548 ? -14.097 -15.682 -7.633 1.00 98.31 548 LEU A N 1
ATOM 4339 C CA . LEU A 1 548 ? -13.611 -14.885 -6.512 1.00 98.31 548 LEU A CA 1
ATOM 4340 C C . LEU A 1 548 ? -13.969 -15.583 -5.203 1.00 98.31 548 LEU A C 1
ATOM 4342 O O . LEU A 1 548 ? -15.134 -15.855 -4.929 1.00 98.31 548 LEU A O 1
ATOM 4346 N N . ARG A 1 549 ? -12.977 -15.854 -4.359 1.00 98.00 549 ARG A N 1
ATOM 4347 C CA . ARG A 1 549 ? -13.180 -16.443 -3.033 1.00 98.00 549 ARG A CA 1
ATOM 4348 C C . ARG A 1 549 ? -12.889 -15.419 -1.949 1.00 98.00 549 ARG A C 1
ATOM 4350 O O . ARG A 1 549 ? -11.796 -14.854 -1.913 1.00 98.00 549 ARG A O 1
ATOM 4357 N N . THR A 1 550 ? -13.831 -15.219 -1.035 1.00 96.50 550 THR A N 1
ATOM 4358 C CA . THR A 1 550 ? -13.688 -14.283 0.087 1.00 96.50 550 THR A CA 1
ATOM 4359 C C . THR A 1 550 ? -14.370 -14.805 1.354 1.00 96.50 550 THR A C 1
ATOM 4361 O O . THR A 1 550 ? -15.201 -15.712 1.306 1.00 96.50 550 THR A O 1
ATOM 4364 N N . ASN A 1 551 ? -13.988 -14.228 2.493 1.00 91.50 551 ASN A N 1
ATOM 4365 C CA . ASN A 1 551 ? -14.552 -14.518 3.811 1.00 91.50 551 ASN A CA 1
ATOM 4366 C C . ASN A 1 551 ? -15.336 -13.323 4.387 1.00 91.50 551 ASN A C 1
ATOM 4368 O O . ASN A 1 551 ? -15.874 -13.439 5.482 1.00 91.50 551 ASN A O 1
ATOM 4372 N N . GLY A 1 552 ? -15.376 -12.182 3.690 1.00 93.69 552 GLY A N 1
ATOM 4373 C CA . GLY A 1 552 ? -16.119 -10.991 4.106 1.00 93.69 552 GLY A CA 1
ATOM 4374 C C . GLY A 1 552 ? -16.657 -10.257 2.884 1.00 93.69 552 GLY A C 1
ATOM 4375 O O . GLY A 1 552 ? -15.945 -10.106 1.888 1.00 93.69 552 GLY A O 1
ATOM 4376 N N . LEU A 1 553 ? -17.917 -9.846 2.946 1.00 95.44 553 LEU A N 1
ATOM 4377 C CA . LEU A 1 553 ? -18.639 -9.272 1.818 1.00 95.44 553 LEU A CA 1
ATOM 4378 C C . LEU A 1 553 ? -19.605 -8.205 2.323 1.00 95.44 553 LEU A C 1
ATOM 4380 O O . LEU A 1 553 ? -20.350 -8.452 3.265 1.00 95.44 553 LEU A O 1
ATOM 4384 N N . ILE A 1 554 ? -19.620 -7.057 1.652 1.00 96.00 554 ILE A N 1
ATOM 4385 C CA . ILE A 1 554 ? -20.624 -6.010 1.854 1.00 96.00 554 ILE A CA 1
ATOM 4386 C C . ILE A 1 554 ? -21.226 -5.698 0.497 1.00 96.00 554 ILE A C 1
ATOM 4388 O O . ILE A 1 554 ? -20.519 -5.314 -0.439 1.00 96.00 554 ILE A O 1
ATOM 4392 N N . LEU A 1 555 ? -22.529 -5.902 0.380 1.00 95.31 555 LEU A N 1
ATOM 4393 C CA . LEU A 1 555 ? -23.271 -5.599 -0.833 1.00 95.31 555 LEU A CA 1
ATOM 4394 C C . LEU A 1 555 ? -23.619 -4.108 -0.869 1.00 95.31 555 LEU A C 1
ATOM 4396 O O . LEU A 1 555 ? -23.826 -3.477 0.167 1.00 95.31 555 LEU A O 1
ATOM 4400 N N . SER A 1 556 ? -23.676 -3.530 -2.070 1.00 91.81 556 SER A N 1
ATOM 4401 C CA . SER A 1 556 ? -24.292 -2.210 -2.239 1.00 91.81 556 SER A CA 1
ATOM 4402 C C . SER A 1 556 ? -25.761 -2.246 -1.802 1.00 91.81 556 SER A C 1
ATOM 4404 O O . SER A 1 556 ? -26.386 -3.302 -1.759 1.00 91.81 556 SER A O 1
ATOM 4406 N N . ARG A 1 557 ? -26.319 -1.087 -1.446 1.00 85.50 557 ARG A N 1
ATOM 4407 C CA . ARG A 1 557 ? -27.761 -0.977 -1.192 1.00 85.50 557 ARG A CA 1
ATOM 4408 C C . ARG A 1 557 ? -28.503 -1.207 -2.516 1.00 85.50 557 ARG A C 1
ATOM 4410 O O . ARG A 1 557 ? -27.978 -0.817 -3.555 1.00 85.50 557 ARG A O 1
ATOM 4417 N N . GLU A 1 558 ? -29.694 -1.806 -2.459 1.00 90.12 558 GLU A N 1
ATOM 4418 C CA . GLU A 1 558 ? -30.562 -2.090 -3.623 1.00 90.12 558 GLU A CA 1
ATOM 4419 C C . GLU A 1 558 ? -30.075 -3.249 -4.524 1.00 90.12 558 GLU A C 1
ATOM 4421 O O . GLU A 1 558 ? -29.971 -3.124 -5.746 1.00 90.12 558 GLU A O 1
ATOM 4426 N N . VAL A 1 559 ? -29.786 -4.417 -3.939 1.00 95.62 559 VAL A N 1
ATOM 4427 C CA . VAL A 1 559 ? -29.451 -5.623 -4.718 1.00 95.62 559 VAL A CA 1
ATOM 4428 C C . VAL A 1 559 ? -30.700 -6.453 -4.976 1.00 95.62 559 VAL A C 1
ATOM 4430 O O . VAL A 1 559 ? -31.371 -6.886 -4.049 1.00 95.62 559 VAL A O 1
ATOM 4433 N N . VAL A 1 560 ? -30.986 -6.744 -6.245 1.00 97.12 560 VAL A N 1
ATOM 4434 C CA . VAL A 1 560 ? -32.020 -7.722 -6.614 1.00 97.12 560 VAL A CA 1
ATOM 4435 C C . VAL A 1 560 ? -31.373 -9.094 -6.755 1.00 97.12 560 VAL A C 1
ATOM 4437 O O . VAL A 1 560 ? -30.457 -9.270 -7.563 1.00 97.12 560 VAL A O 1
ATOM 4440 N N . ALA A 1 561 ? -31.851 -10.063 -5.983 1.00 97.19 561 ALA A N 1
ATOM 4441 C CA . ALA A 1 561 ? -31.276 -11.395 -5.884 1.00 97.19 561 ALA A CA 1
ATOM 4442 C C . ALA A 1 561 ? -32.357 -12.483 -5.949 1.00 97.19 561 ALA A C 1
ATOM 4444 O O . ALA A 1 561 ? -33.517 -12.234 -5.641 1.00 97.19 561 ALA A O 1
ATOM 4445 N N . SER A 1 562 ? -31.974 -13.687 -6.363 1.00 97.31 562 SER A N 1
ATOM 4446 C CA . SER A 1 562 ? -32.824 -14.885 -6.368 1.00 97.31 562 SER A CA 1
ATOM 4447 C C . SER A 1 562 ? -32.038 -16.064 -5.810 1.00 97.31 562 SER A C 1
ATOM 4449 O O . SER A 1 562 ? -30.863 -16.216 -6.158 1.00 97.31 562 SER A O 1
ATOM 4451 N N . VAL A 1 563 ? -32.660 -16.927 -5.011 1.00 97.44 563 VAL A N 1
ATOM 4452 C CA . VAL A 1 563 ? -32.020 -18.164 -4.536 1.00 97.44 563 VAL A CA 1
ATOM 4453 C C . VAL A 1 563 ? -32.303 -19.269 -5.547 1.00 97.44 563 VAL A C 1
ATOM 4455 O O . VAL A 1 563 ? -33.448 -19.494 -5.918 1.00 97.44 563 VAL A O 1
ATOM 4458 N N . SER A 1 564 ? -31.263 -19.944 -6.025 1.00 96.00 564 SER A N 1
ATOM 4459 C CA . SER A 1 564 ? -31.398 -21.058 -6.978 1.00 96.00 564 SER A CA 1
ATOM 4460 C C . SER A 1 564 ? -31.227 -22.424 -6.327 1.00 96.00 564 SER A C 1
ATOM 4462 O O . SER A 1 564 ? -31.796 -23.409 -6.795 1.00 96.00 564 SER A O 1
ATOM 4464 N N . ARG A 1 565 ? -30.457 -22.498 -5.237 1.00 94.62 565 ARG A N 1
ATOM 4465 C CA . ARG A 1 565 ? -30.255 -23.706 -4.430 1.00 94.62 565 ARG A CA 1
ATOM 4466 C C . ARG A 1 565 ? -30.107 -23.321 -2.958 1.00 94.62 565 ARG A C 1
ATOM 4468 O O . ARG A 1 565 ? -29.479 -22.299 -2.687 1.00 94.62 565 ARG A O 1
ATOM 4475 N N . PRO A 1 566 ? -30.626 -24.120 -2.009 1.00 92.62 566 PRO A N 1
ATOM 4476 C CA . PRO A 1 566 ? -31.349 -25.383 -2.209 1.00 92.62 566 PRO A CA 1
ATOM 4477 C C . PRO A 1 566 ? -32.840 -25.219 -2.557 1.00 92.62 566 PRO A C 1
ATOM 4479 O O . PRO A 1 566 ? -33.472 -26.195 -2.950 1.00 92.62 566 PRO A O 1
ATOM 4482 N N . ILE A 1 567 ? -33.402 -24.018 -2.402 1.00 91.69 567 ILE A N 1
ATOM 4483 C CA . ILE A 1 567 ? -34.811 -23.701 -2.671 1.00 91.69 567 ILE A CA 1
ATOM 4484 C C . ILE A 1 567 ? -34.843 -22.630 -3.760 1.00 91.69 567 ILE A C 1
ATOM 4486 O O . ILE A 1 567 ? -34.085 -21.665 -3.683 1.00 91.69 567 ILE A O 1
ATOM 4490 N N . GLU A 1 568 ? -35.701 -22.800 -4.765 1.00 92.50 568 GLU A N 1
ATOM 4491 C CA . GLU A 1 568 ? -35.923 -21.771 -5.780 1.00 92.50 568 GLU A CA 1
ATOM 4492 C C . GLU A 1 568 ? -36.779 -20.642 -5.191 1.00 92.50 568 GLU A C 1
ATOM 4494 O O . GLU A 1 568 ? -37.966 -20.821 -4.920 1.00 92.50 568 GLU A O 1
ATOM 4499 N N . HIS A 1 569 ? -36.166 -19.477 -4.997 1.00 91.25 569 HIS A N 1
ATOM 4500 C CA . HIS A 1 569 ? -36.825 -18.223 -4.644 1.00 91.25 569 HIS A CA 1
ATOM 4501 C C . HIS A 1 569 ? -36.638 -17.251 -5.813 1.00 91.25 569 HIS A C 1
ATOM 4503 O O . HIS A 1 569 ? -35.528 -17.115 -6.333 1.00 91.25 569 HIS A O 1
ATOM 4509 N N . GLY A 1 570 ? -37.719 -16.603 -6.254 1.00 94.00 570 GLY A N 1
ATOM 4510 C CA . GLY A 1 570 ? -37.701 -15.684 -7.394 1.00 94.00 570 GLY A CA 1
ATOM 4511 C C . GLY A 1 570 ? -36.807 -14.460 -7.173 1.00 94.00 570 GLY A C 1
ATOM 4512 O O . GLY A 1 570 ? -36.217 -14.275 -6.117 1.00 94.00 570 GLY A O 1
ATOM 4513 N N . TYR A 1 571 ? -36.682 -13.602 -8.184 1.00 93.19 571 TYR A N 1
ATOM 4514 C CA . TYR A 1 571 ? -35.962 -12.343 -7.996 1.00 93.19 571 TYR A CA 1
ATOM 4515 C C . TYR A 1 571 ? -36.753 -11.397 -7.095 1.00 93.19 571 TYR A C 1
ATOM 4517 O O . TYR A 1 571 ? -37.855 -10.984 -7.454 1.00 93.19 571 TYR A O 1
ATOM 4525 N N . SER A 1 572 ? -36.136 -11.005 -5.987 1.00 95.62 572 SER A N 1
ATOM 4526 C CA . SER A 1 572 ? -36.661 -10.048 -5.021 1.00 95.62 572 SER A CA 1
ATOM 4527 C C . SER A 1 572 ? -35.547 -9.104 -4.563 1.00 95.62 572 SER A C 1
ATOM 4529 O O . SER A 1 572 ? -34.359 -9.354 -4.783 1.00 95.62 572 SER A O 1
ATOM 4531 N N . GLU A 1 573 ? -35.917 -7.965 -3.990 1.00 96.25 573 GLU A N 1
ATOM 4532 C CA . GLU A 1 573 ? -34.944 -7.011 -3.453 1.00 96.25 573 GLU A CA 1
ATOM 4533 C C . GLU A 1 573 ? -34.419 -7.524 -2.109 1.00 96.25 573 GLU A C 1
ATOM 4535 O O . GLU A 1 573 ? -35.193 -7.724 -1.175 1.00 96.25 573 GLU A O 1
ATOM 4540 N N . LEU A 1 574 ? -33.106 -7.738 -2.027 1.00 96.06 574 LEU A N 1
ATOM 4541 C CA . LEU A 1 574 ? -32.395 -8.161 -0.828 1.00 96.06 574 LEU A CA 1
ATOM 4542 C C . LEU A 1 574 ? -32.121 -6.935 0.051 1.00 96.06 574 LEU A C 1
ATOM 4544 O O . LEU A 1 574 ? -31.265 -6.108 -0.265 1.00 96.06 574 LEU A O 1
ATOM 4548 N N . GLN A 1 575 ? -32.858 -6.831 1.153 1.00 95.00 575 GLN A N 1
ATOM 4549 C CA . GLN A 1 575 ? -32.748 -5.748 2.128 1.00 95.00 575 GLN A CA 1
ATOM 4550 C C . GLN A 1 575 ? -31.572 -5.953 3.083 1.00 95.00 575 GLN A C 1
ATOM 4552 O O . GLN A 1 575 ? -30.877 -4.998 3.422 1.00 95.00 575 GLN A O 1
ATOM 4557 N N . GLU A 1 576 ? -31.347 -7.194 3.516 1.00 93.06 576 GLU A N 1
ATOM 4558 C CA . GLU A 1 576 ? -30.319 -7.529 4.500 1.00 93.06 576 GLU A CA 1
ATOM 4559 C C . GLU A 1 576 ? -29.740 -8.919 4.226 1.00 93.06 576 GLU A C 1
ATOM 4561 O O . GLU A 1 576 ? -30.458 -9.854 3.860 1.00 93.06 576 GLU A O 1
ATOM 4566 N N . LEU A 1 577 ? -28.430 -9.057 4.426 1.00 94.69 577 LEU A N 1
ATOM 4567 C CA . LEU A 1 577 ? -27.726 -10.331 4.394 1.00 94.69 577 LEU A CA 1
ATOM 4568 C C . LEU A 1 577 ? -26.971 -10.483 5.708 1.00 94.69 577 LEU A C 1
ATOM 4570 O O . LEU A 1 577 ? -26.077 -9.696 5.998 1.00 94.69 577 LEU A O 1
ATOM 4574 N N . THR A 1 578 ? -27.299 -11.506 6.490 1.00 92.44 578 THR A N 1
ATOM 4575 C CA . THR A 1 578 ? -26.644 -11.763 7.777 1.00 92.44 578 THR A CA 1
ATOM 4576 C C . THR A 1 578 ? -25.998 -13.138 7.761 1.00 92.44 578 THR A C 1
ATOM 4578 O O . THR A 1 578 ? -26.636 -14.138 7.425 1.00 92.44 578 THR A O 1
ATOM 4581 N N . ILE A 1 579 ? -24.736 -13.210 8.182 1.00 92.19 579 ILE A N 1
ATOM 4582 C CA . ILE A 1 579 ? -24.008 -14.466 8.350 1.00 92.19 579 ILE A CA 1
ATOM 4583 C C . ILE A 1 579 ? -23.662 -14.646 9.826 1.00 92.19 579 ILE A C 1
ATOM 4585 O O . ILE A 1 579 ? -23.170 -13.735 10.484 1.00 92.19 579 ILE A O 1
ATOM 4589 N N . LYS A 1 580 ? -23.902 -15.842 10.360 1.00 90.12 580 LYS A N 1
ATOM 4590 C CA . LYS A 1 580 ? -23.422 -16.257 11.682 1.00 90.12 580 LYS A CA 1
ATOM 4591 C C . LYS A 1 580 ? -22.624 -17.544 11.534 1.00 90.12 580 LYS A C 1
ATOM 4593 O O . LYS A 1 580 ? -23.096 -18.480 10.899 1.00 90.12 580 LYS A O 1
ATOM 4598 N N . GLY A 1 581 ? -21.441 -17.609 12.135 1.00 88.50 581 GLY A N 1
ATOM 4599 C CA . GLY A 1 581 ? -20.556 -18.769 12.044 1.00 88.50 581 GLY A CA 1
ATOM 4600 C C . GLY A 1 581 ? -19.607 -18.719 10.845 1.00 88.50 581 GLY A C 1
ATOM 4601 O O . GLY A 1 581 ? -19.473 -17.708 10.155 1.00 88.50 581 GLY A O 1
ATOM 4602 N N . HIS A 1 582 ? -18.898 -19.822 10.615 1.00 90.00 582 HIS A N 1
ATOM 4603 C CA . HIS A 1 582 ? -17.887 -19.914 9.568 1.00 90.00 582 HIS A CA 1
ATOM 4604 C C . HIS A 1 582 ? -18.537 -20.152 8.195 1.00 90.00 582 HIS A C 1
ATOM 4606 O O . HIS A 1 582 ? -19.175 -21.180 7.953 1.00 90.00 582 HIS A O 1
ATOM 4612 N N . VAL A 1 583 ? -18.353 -19.207 7.273 1.00 92.19 583 VAL A N 1
ATOM 4613 C CA . VAL A 1 583 ? -18.865 -19.285 5.899 1.00 92.19 583 VAL A CA 1
ATOM 4614 C C . VAL A 1 583 ? -17.759 -18.905 4.927 1.00 92.19 583 VAL A C 1
ATOM 4616 O O . VAL A 1 583 ? -17.097 -17.884 5.096 1.00 92.19 583 VAL A O 1
ATOM 4619 N N . SER A 1 584 ? -17.557 -19.733 3.901 1.00 94.31 584 SER A N 1
ATOM 4620 C CA . SER A 1 584 ? -16.710 -19.384 2.757 1.00 94.31 584 SER A CA 1
ATOM 4621 C C . SER A 1 584 ? -17.616 -18.965 1.608 1.00 94.31 584 SER A C 1
ATOM 4623 O O . SER A 1 584 ? -18.565 -19.675 1.284 1.00 94.31 584 SER A O 1
ATOM 4625 N N . MET A 1 585 ? -17.308 -17.838 0.972 1.00 97.00 585 MET A N 1
ATOM 4626 C CA . MET A 1 585 ? -18.071 -17.334 -0.168 1.00 97.00 585 MET A CA 1
ATOM 4627 C C . MET A 1 585 ? -17.287 -17.553 -1.454 1.00 97.00 585 MET A C 1
ATOM 4629 O O . MET A 1 585 ? -16.080 -17.290 -1.509 1.00 97.00 585 MET A O 1
ATOM 4633 N N . LEU A 1 586 ? -17.981 -18.043 -2.475 1.00 98.12 586 LEU A N 1
ATOM 4634 C CA . LEU A 1 586 ? -17.477 -18.203 -3.829 1.00 98.12 586 LEU A CA 1
ATOM 4635 C C . LEU A 1 586 ? -18.367 -17.398 -4.771 1.00 98.12 586 LEU A C 1
ATOM 4637 O O . LEU A 1 586 ? -19.555 -17.674 -4.872 1.00 98.12 586 LEU A O 1
ATOM 4641 N N . ILE A 1 587 ? -17.807 -16.398 -5.433 1.00 98.25 587 ILE A N 1
ATOM 4642 C CA . ILE A 1 587 ? -18.533 -15.511 -6.338 1.00 98.25 587 ILE A CA 1
ATOM 4643 C C . ILE A 1 587 ? -18.076 -15.828 -7.756 1.00 98.25 587 ILE A C 1
ATOM 4645 O O . ILE A 1 587 ? -16.876 -15.814 -8.032 1.00 98.25 587 ILE A O 1
ATOM 4649 N N . HIS A 1 588 ? -19.026 -16.113 -8.634 1.00 98.38 588 HIS A N 1
ATOM 4650 C CA . HIS A 1 588 ? -18.794 -16.387 -10.045 1.00 98.38 588 HIS A CA 1
ATOM 4651 C C . HIS A 1 588 ? -19.365 -15.242 -10.894 1.00 98.38 588 HIS A C 1
ATOM 4653 O O . HIS A 1 588 ? -20.452 -14.738 -10.602 1.00 98.38 588 HIS A O 1
ATOM 4659 N N . SER A 1 589 ? -18.633 -14.812 -11.923 1.00 98.19 589 SER A N 1
ATOM 4660 C CA . SER A 1 589 ? -19.046 -13.768 -12.874 1.00 98.19 589 SER A CA 1
ATOM 4661 C C . SER A 1 589 ? -18.395 -13.988 -14.243 1.00 98.19 589 SER A C 1
ATOM 4663 O O . SER A 1 589 ? -17.316 -14.569 -14.320 1.00 98.19 589 SER A O 1
ATOM 4665 N N . GLU A 1 590 ? -19.001 -13.495 -15.328 1.00 97.94 590 GLU A N 1
ATOM 4666 C CA . GLU A 1 590 ? -18.351 -13.502 -16.656 1.00 97.94 590 GLU A CA 1
ATOM 4667 C C . GLU A 1 590 ? -17.431 -12.275 -16.864 1.00 97.94 590 GLU A C 1
ATOM 4669 O O . GLU A 1 590 ? -16.479 -12.279 -17.654 1.00 97.94 590 GLU A O 1
ATOM 4674 N N . GLU A 1 591 ? -17.720 -11.186 -16.151 1.00 98.31 591 GLU A N 1
ATOM 4675 C CA . GLU A 1 591 ? -16.924 -9.963 -16.145 1.00 98.31 591 GLU A CA 1
ATOM 4676 C C . GLU A 1 591 ? -16.913 -9.352 -14.738 1.00 98.31 591 GLU A C 1
ATOM 4678 O O . GLU A 1 591 ? -17.920 -9.325 -14.027 1.00 98.31 591 GLU A O 1
ATOM 4683 N N . ALA A 1 592 ? -15.763 -8.842 -14.312 1.00 98.38 592 ALA A N 1
ATOM 4684 C CA . ALA A 1 592 ? -15.657 -8.092 -13.066 1.00 98.38 592 ALA A CA 1
ATOM 4685 C C . ALA A 1 592 ? -14.580 -7.017 -13.182 1.00 98.38 592 ALA A C 1
ATOM 4687 O O . ALA A 1 592 ? -13.570 -7.204 -13.856 1.00 98.38 592 ALA A O 1
ATOM 4688 N N . THR A 1 593 ? -14.766 -5.889 -12.508 1.00 98.56 593 THR A N 1
ATOM 4689 C CA . THR A 1 593 ? -13.706 -4.890 -12.330 1.00 98.56 593 THR A CA 1
ATOM 4690 C C . THR A 1 593 ? -13.377 -4.784 -10.852 1.00 98.56 593 THR A C 1
ATOM 4692 O O . THR A 1 593 ? -14.267 -4.512 -10.053 1.00 98.56 593 THR A O 1
ATOM 4695 N N . LEU A 1 594 ? -12.116 -5.021 -10.490 1.00 98.38 594 LEU A N 1
ATOM 4696 C CA . LEU A 1 594 ? -11.603 -4.792 -9.143 1.00 98.38 594 LEU A CA 1
ATOM 4697 C C . LEU A 1 594 ? -10.942 -3.418 -9.079 1.00 98.38 594 LEU A C 1
ATOM 4699 O O . LEU A 1 594 ? -10.037 -3.136 -9.866 1.00 98.38 594 LEU A O 1
ATOM 4703 N N . SER A 1 595 ? -11.352 -2.610 -8.111 1.00 98.00 595 SER A N 1
ATOM 4704 C CA . SER A 1 595 ? -10.872 -1.245 -7.917 1.00 98.00 595 SER A CA 1
ATOM 4705 C C . SER A 1 595 ? -10.326 -1.065 -6.495 1.00 98.00 595 SER A C 1
ATOM 4707 O O . SER A 1 595 ? -10.918 -1.574 -5.533 1.00 98.00 595 SER A O 1
ATOM 4709 N N . PRO A 1 596 ? -9.203 -0.341 -6.319 1.00 96.38 596 PRO A N 1
ATOM 4710 C CA . PRO A 1 596 ? -8.768 0.122 -5.007 1.00 96.38 596 PRO A CA 1
ATOM 4711 C C . PRO A 1 596 ? -9.920 0.866 -4.318 1.00 96.38 596 PRO A C 1
ATOM 4713 O O . PRO A 1 596 ? -10.667 1.598 -4.964 1.00 96.38 596 PRO A O 1
ATOM 4716 N N . SER A 1 597 ? -10.110 0.641 -3.019 1.00 93.56 597 SER A N 1
ATOM 4717 C CA . SER A 1 597 ? -11.302 1.128 -2.324 1.00 93.56 597 SER A CA 1
ATOM 4718 C C . SER A 1 597 ? -11.018 2.398 -1.530 1.00 93.56 597 SER A C 1
ATOM 4720 O O . SER A 1 597 ? -10.003 2.498 -0.840 1.00 93.56 597 SER A O 1
ATOM 4722 N N . ALA A 1 598 ? -11.960 3.338 -1.537 1.00 93.50 598 ALA A N 1
ATOM 4723 C CA . ALA A 1 598 ? -11.904 4.528 -0.689 1.00 93.50 598 ALA A CA 1
ATOM 4724 C C . ALA A 1 598 ? -12.299 4.262 0.779 1.00 93.50 598 ALA A C 1
ATOM 4726 O O . ALA A 1 598 ? -12.134 5.149 1.615 1.00 93.50 598 ALA A O 1
ATOM 4727 N N . VAL A 1 599 ? -12.813 3.069 1.117 1.00 94.19 599 VAL A N 1
ATOM 4728 C CA . VAL A 1 599 ? -13.228 2.761 2.498 1.00 94.19 599 VAL A CA 1
ATOM 4729 C C . VAL A 1 599 ? -12.035 2.764 3.462 1.00 94.19 599 VAL A C 1
ATOM 4731 O O . VAL A 1 599 ? -10.937 2.378 3.055 1.00 94.19 599 VAL A O 1
ATOM 4734 N N . PRO A 1 600 ? -12.200 3.136 4.745 1.00 93.81 600 PRO A N 1
ATOM 4735 C CA . PRO A 1 600 ? -11.067 3.266 5.670 1.00 93.81 600 PRO A CA 1
ATOM 4736 C C . PRO A 1 600 ? -10.277 1.970 5.883 1.00 93.81 600 PRO A C 1
ATOM 4738 O O . PRO A 1 600 ? -9.062 2.000 6.090 1.00 93.81 600 PRO A O 1
ATOM 4741 N N . SER A 1 601 ? -10.945 0.815 5.798 1.00 94.88 601 SER A N 1
ATOM 4742 C CA . SER A 1 601 ? -10.264 -0.471 5.893 1.00 94.88 601 SER A CA 1
ATOM 4743 C C . SER A 1 601 ? -9.376 -0.722 4.676 1.00 94.88 601 SER A C 1
ATOM 4745 O O . SER A 1 601 ? -9.786 -0.585 3.523 1.00 94.88 601 SER A O 1
ATOM 4747 N N . SER A 1 602 ? -8.146 -1.158 4.945 1.00 96.12 602 SER A N 1
ATOM 4748 C CA . SER A 1 602 ? -7.227 -1.611 3.901 1.00 96.12 602 SER A CA 1
ATOM 4749 C C . SER A 1 602 ? -7.493 -3.041 3.433 1.00 96.12 602 SER A C 1
ATOM 4751 O O . SER A 1 602 ? -6.824 -3.484 2.516 1.00 96.12 602 SER A O 1
ATOM 4753 N N . LEU A 1 603 ? -8.418 -3.789 4.042 1.00 97.12 603 LEU A N 1
ATOM 4754 C CA . LEU A 1 603 ? -8.650 -5.199 3.703 1.00 97.12 603 LEU A CA 1
ATOM 4755 C C . LEU A 1 603 ? -9.733 -5.411 2.640 1.00 97.12 603 LEU A C 1
ATOM 4757 O O . LEU A 1 603 ? -9.904 -6.542 2.192 1.00 97.12 603 LEU A O 1
ATOM 4761 N N . TYR A 1 604 ? -10.441 -4.359 2.226 1.00 97.50 604 TYR A N 1
ATOM 4762 C CA . TYR A 1 604 ? -11.549 -4.455 1.274 1.00 97.50 604 TYR A CA 1
ATOM 4763 C C . TYR A 1 604 ? -11.171 -3.846 -0.063 1.00 97.50 604 TYR A C 1
ATOM 4765 O O . TYR A 1 604 ? -10.685 -2.719 -0.118 1.00 97.50 604 TYR A O 1
ATOM 4773 N N . VAL A 1 605 ? -11.448 -4.584 -1.131 1.00 97.81 605 VAL A N 1
ATOM 4774 C CA . VAL A 1 605 ? -11.384 -4.109 -2.515 1.00 97.81 605 VAL A CA 1
ATOM 4775 C C . VAL A 1 605 ? -12.809 -3.906 -3.025 1.00 97.81 605 VAL A C 1
ATOM 4777 O O . VAL A 1 605 ? -13.702 -4.679 -2.671 1.00 97.81 605 VAL A O 1
ATOM 4780 N N . GLU A 1 606 ? -13.037 -2.866 -3.823 1.00 97.94 606 GLU A N 1
ATOM 4781 C CA . GLU A 1 606 ? -14.322 -2.685 -4.503 1.00 97.94 606 GLU A CA 1
ATOM 4782 C C . GLU A 1 606 ? -14.363 -3.591 -5.733 1.00 97.94 606 GLU A C 1
ATOM 4784 O O . GLU A 1 606 ? -13.376 -3.714 -6.458 1.00 97.94 606 GLU A O 1
ATOM 4789 N N . ALA A 1 607 ? -15.498 -4.242 -5.955 1.00 98.25 607 ALA A N 1
ATOM 4790 C CA . ALA A 1 607 ? -15.743 -5.059 -7.125 1.00 98.25 607 ALA A CA 1
ATOM 4791 C C . ALA A 1 607 ? -17.057 -4.663 -7.798 1.00 98.25 607 ALA A C 1
ATOM 4793 O O . ALA A 1 607 ? -18.114 -4.684 -7.168 1.00 98.25 607 ALA A O 1
ATOM 4794 N N . ASP A 1 608 ? -16.976 -4.319 -9.082 1.00 98.19 608 ASP A N 1
ATOM 4795 C CA . ASP A 1 608 ? -18.113 -4.099 -9.978 1.00 98.19 608 ASP A CA 1
ATOM 4796 C C . ASP A 1 608 ? -18.309 -5.357 -10.833 1.00 98.19 608 ASP A C 1
ATOM 4798 O O . ASP A 1 608 ? -17.533 -5.612 -11.761 1.00 98.19 608 ASP A O 1
ATOM 4802 N N . MET A 1 609 ? -19.309 -6.171 -10.485 1.00 98.00 609 MET A N 1
ATOM 4803 C CA . MET A 1 609 ? -19.633 -7.413 -11.190 1.00 98.00 609 MET A CA 1
ATOM 4804 C C . MET A 1 609 ? -20.585 -7.132 -12.345 1.00 98.00 609 MET A C 1
ATOM 4806 O O . MET A 1 609 ? -21.648 -6.524 -12.172 1.00 98.00 609 MET A O 1
ATOM 4810 N N . ARG A 1 610 ? -20.238 -7.640 -13.527 1.00 96.56 610 ARG A N 1
ATOM 4811 C CA . ARG A 1 610 ? -21.006 -7.473 -14.761 1.00 96.56 610 ARG A CA 1
ATOM 4812 C C . ARG A 1 610 ? -21.239 -8.830 -15.403 1.00 96.56 610 ARG A C 1
ATOM 4814 O O . ARG A 1 610 ? -20.363 -9.678 -15.379 1.00 96.56 610 ARG A O 1
ATOM 4821 N N . ASN A 1 611 ? -22.404 -8.991 -16.025 1.00 94.38 611 ASN A N 1
ATOM 4822 C CA . ASN A 1 611 ? -22.816 -10.208 -16.729 1.00 94.38 611 ASN A CA 1
ATOM 4823 C C . ASN A 1 611 ? -22.828 -11.460 -15.828 1.00 94.38 611 ASN A C 1
ATOM 4825 O O . ASN A 1 611 ? -21.802 -12.083 -15.587 1.00 94.38 611 ASN A O 1
ATOM 4829 N N . ARG A 1 612 ? -24.031 -11.866 -15.393 1.00 94.31 612 ARG A N 1
ATOM 4830 C CA . ARG A 1 612 ? -24.289 -13.127 -14.662 1.00 94.31 612 ARG A CA 1
ATOM 4831 C C . ARG A 1 612 ? -23.417 -13.311 -13.415 1.00 94.31 612 ARG A C 1
ATOM 4833 O O . ARG A 1 612 ? -22.482 -14.103 -13.407 1.00 94.31 612 ARG A O 1
ATOM 4840 N N . CYS A 1 613 ? -23.783 -12.623 -12.339 1.00 97.81 613 CYS A N 1
ATOM 4841 C CA . CYS A 1 613 ? -23.136 -12.799 -11.046 1.00 97.81 613 CYS A CA 1
ATOM 4842 C C . CYS A 1 613 ? -23.925 -13.792 -10.182 1.00 97.81 613 CYS A C 1
ATOM 4844 O O . CYS A 1 613 ? -25.132 -13.622 -9.995 1.00 97.81 613 CYS A O 1
ATOM 4846 N N . SER A 1 614 ? -23.249 -14.798 -9.632 1.00 98.06 614 SER A N 1
ATOM 4847 C CA . SER A 1 614 ? -23.804 -15.680 -8.602 1.00 98.06 614 SER A CA 1
ATOM 4848 C C . SER A 1 614 ? -22.862 -15.776 -7.404 1.00 98.06 614 SER A C 1
ATOM 4850 O O . SER A 1 614 ? -21.642 -15.684 -7.541 1.00 98.06 614 SER A O 1
ATOM 4852 N N . ILE A 1 615 ? -23.430 -15.920 -6.208 1.00 98.12 615 ILE A N 1
ATOM 4853 C CA . ILE A 1 615 ? -22.697 -16.098 -4.955 1.00 98.12 615 ILE A CA 1
ATOM 4854 C C . ILE A 1 615 ? -23.111 -17.432 -4.355 1.00 98.12 615 ILE A C 1
ATOM 4856 O O . ILE A 1 615 ? -24.274 -17.638 -4.020 1.00 98.12 615 ILE A O 1
ATOM 4860 N N . THR A 1 616 ? -22.147 -18.328 -4.190 1.00 98.25 616 THR A N 1
ATOM 4861 C CA . THR A 1 616 ? -22.315 -19.587 -3.469 1.00 98.25 616 THR A CA 1
ATOM 4862 C C . THR A 1 616 ? -21.771 -19.434 -2.053 1.00 98.25 616 THR A C 1
ATOM 4864 O O . THR A 1 616 ? -20.570 -19.233 -1.845 1.00 98.25 616 THR A O 1
ATOM 4867 N N . PHE A 1 617 ? -22.656 -19.540 -1.068 1.00 97.44 617 PHE A N 1
ATOM 4868 C CA . PHE A 1 617 ? -22.317 -19.572 0.350 1.00 97.44 617 PHE A CA 1
ATOM 4869 C C . PHE A 1 617 ? -22.130 -21.022 0.789 1.00 97.44 617 PHE A C 1
ATOM 4871 O O . PHE A 1 617 ? -23.074 -21.808 0.752 1.00 97.44 617 PHE A O 1
ATOM 4878 N N . MET A 1 618 ? -20.922 -21.372 1.229 1.00 97.25 618 MET A N 1
ATOM 4879 C CA . MET A 1 618 ? -20.616 -22.679 1.812 1.00 97.25 618 MET A CA 1
ATOM 4880 C C . MET A 1 618 ? -20.706 -22.583 3.339 1.00 97.25 618 MET A C 1
ATOM 4882 O O . MET A 1 618 ? -19.782 -22.086 3.992 1.00 97.25 618 MET A O 1
ATOM 4886 N N . LEU A 1 619 ? -21.831 -23.028 3.902 1.00 96.25 619 LEU A N 1
ATOM 4887 C CA . LEU A 1 619 ? -22.125 -22.989 5.336 1.00 96.25 619 LEU A CA 1
ATOM 4888 C C . LEU A 1 619 ? -21.568 -24.241 6.023 1.00 96.25 619 LEU A C 1
ATOM 4890 O O . LEU A 1 619 ? -21.970 -25.354 5.685 1.00 96.25 619 LEU A O 1
ATOM 4894 N N . SER A 1 620 ? -20.674 -24.075 7.002 1.00 95.56 620 SER A N 1
ATOM 4895 C CA . SER A 1 620 ? -20.236 -25.180 7.868 1.00 95.56 620 SER A CA 1
ATOM 4896 C C . SER A 1 620 ? -21.285 -25.534 8.928 1.00 95.56 620 SER A C 1
ATOM 4898 O O . SER A 1 620 ? -22.251 -24.798 9.128 1.00 95.56 620 SER A O 1
ATOM 4900 N N . GLU A 1 621 ? -21.077 -26.639 9.648 1.00 96.19 621 GLU A N 1
ATOM 4901 C CA . GLU A 1 621 ? -21.929 -27.030 10.776 1.00 96.19 621 GLU A CA 1
ATOM 4902 C C . GLU A 1 621 ? -22.084 -25.880 11.787 1.00 96.19 621 GLU A C 1
ATOM 4904 O O . GLU A 1 621 ? -21.102 -25.265 12.207 1.00 96.19 621 GLU A O 1
ATOM 4909 N N . GLY A 1 622 ? -23.333 -25.567 12.142 1.00 93.56 622 GLY A N 1
ATOM 4910 C CA . GLY A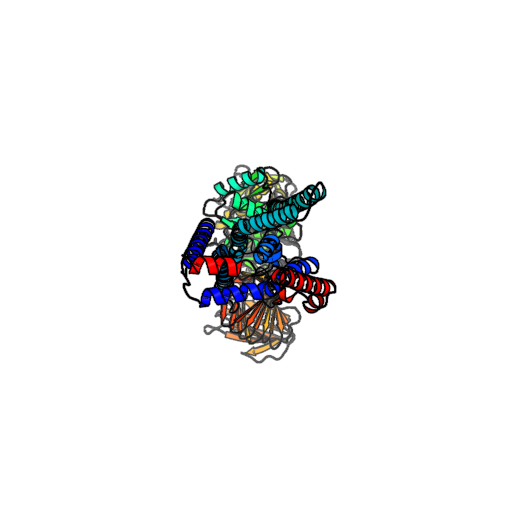 1 622 ? -23.672 -24.498 13.087 1.00 93.56 622 GLY A CA 1
ATOM 4911 C C . GLY A 1 622 ? -23.724 -23.090 12.485 1.00 93.56 622 GLY A C 1
ATOM 4912 O O . GLY A 1 622 ? -24.211 -22.173 13.149 1.00 93.56 622 GLY A O 1
ATOM 4913 N N . SER A 1 623 ? -23.294 -22.907 11.234 1.00 94.69 623 SER A N 1
ATOM 4914 C CA . SER A 1 623 ? -23.393 -21.620 10.542 1.00 94.69 623 SER A CA 1
ATOM 4915 C C . SER A 1 623 ? -24.822 -21.346 10.066 1.00 94.69 623 SER A C 1
ATOM 4917 O O . SER A 1 623 ? -25.560 -22.262 9.696 1.00 94.69 623 SER A O 1
ATOM 4919 N N . ILE A 1 624 ? -25.222 -20.076 10.063 1.00 95.56 624 ILE A N 1
ATOM 4920 C CA . ILE A 1 624 ? -26.549 -19.610 9.653 1.00 95.56 624 ILE A CA 1
ATOM 4921 C C . ILE A 1 624 ? -26.380 -18.485 8.632 1.00 95.56 624 ILE A C 1
ATOM 4923 O O . ILE A 1 624 ? -25.623 -17.546 8.870 1.00 95.56 624 ILE A O 1
ATOM 4927 N N . LEU A 1 625 ? -27.110 -18.572 7.524 1.00 96.31 625 LEU A N 1
ATOM 4928 C CA . LEU A 1 625 ? -27.275 -17.496 6.549 1.00 96.31 625 LEU A CA 1
ATOM 4929 C C . LEU A 1 625 ? -28.728 -17.031 6.590 1.00 96.31 625 LEU A C 1
ATOM 4931 O O . LEU A 1 625 ? -29.638 -17.847 6.450 1.00 96.31 625 LEU A O 1
ATOM 4935 N N . VAL A 1 626 ? -28.932 -15.734 6.785 1.00 96.25 626 VAL A N 1
ATOM 4936 C CA . VAL A 1 626 ? -30.247 -15.091 6.742 1.00 96.25 626 VAL A CA 1
ATOM 4937 C C . VAL A 1 626 ? -30.256 -14.129 5.563 1.00 96.25 626 VAL A C 1
ATOM 4939 O O . VAL A 1 626 ? -29.412 -13.237 5.491 1.00 96.25 626 VAL A O 1
ATOM 4942 N N . LEU A 1 627 ? -31.188 -14.335 4.637 1.00 96.81 627 LEU A N 1
ATOM 4943 C CA . LEU A 1 627 ? -31.440 -13.452 3.503 1.00 96.81 627 LEU A CA 1
ATOM 4944 C C . LEU A 1 627 ? -32.806 -12.801 3.716 1.00 96.81 627 LEU A C 1
ATOM 4946 O O . LEU A 1 627 ? -33.825 -13.489 3.729 1.00 96.81 627 LEU A O 1
ATOM 4950 N N . ASN A 1 628 ? -32.823 -11.491 3.929 1.00 96.62 628 ASN A N 1
ATOM 4951 C CA . ASN A 1 628 ? -34.046 -10.728 4.134 1.00 96.62 628 ASN A CA 1
ATOM 4952 C C . ASN A 1 628 ? -34.452 -10.069 2.813 1.00 96.62 628 ASN A C 1
ATOM 4954 O O . ASN A 1 628 ? -33.797 -9.126 2.366 1.00 96.62 628 ASN A O 1
ATOM 4958 N N . PHE A 1 629 ? -35.497 -10.584 2.180 1.00 96.75 629 PHE A N 1
ATOM 4959 C CA . PHE A 1 629 ? -36.068 -10.051 0.951 1.00 96.75 629 PHE A CA 1
ATOM 4960 C C . PHE A 1 629 ? -37.306 -9.194 1.245 1.00 96.75 629 PHE A C 1
ATOM 4962 O O . PHE A 1 629 ? -37.943 -9.326 2.290 1.00 96.75 629 PHE A O 1
ATOM 4969 N N . THR A 1 630 ? -37.702 -8.338 0.302 1.00 96.44 630 THR A N 1
ATOM 4970 C CA . THR A 1 630 ? -38.931 -7.528 0.436 1.00 96.44 630 THR A CA 1
ATOM 4971 C C . THR A 1 630 ? -40.211 -8.359 0.570 1.00 96.44 630 THR A C 1
ATOM 4973 O O . THR A 1 630 ? -41.197 -7.871 1.121 1.00 96.44 630 THR A O 1
ATOM 4976 N N . ASP A 1 631 ? -40.212 -9.600 0.086 1.00 96.12 631 ASP A N 1
ATOM 4977 C CA . ASP A 1 631 ? -41.339 -10.535 0.102 1.00 96.12 631 ASP A CA 1
ATOM 4978 C C . ASP A 1 631 ? -41.212 -11.659 1.148 1.00 96.12 631 ASP A C 1
ATOM 4980 O O . ASP A 1 631 ? -42.142 -12.455 1.297 1.00 96.12 631 ASP A O 1
ATOM 4984 N N . GLY A 1 632 ? -40.118 -11.715 1.916 1.00 96.31 632 GLY A N 1
ATOM 4985 C CA . GLY A 1 632 ? -39.940 -12.711 2.973 1.00 96.31 632 GLY A CA 1
ATOM 4986 C C . GLY A 1 632 ? -38.506 -12.853 3.484 1.00 96.31 632 GLY A C 1
ATOM 4987 O O . GLY A 1 632 ? -37.563 -12.314 2.921 1.00 96.31 632 GLY A O 1
ATOM 4988 N N . ILE A 1 633 ? -38.334 -13.613 4.567 1.00 97.19 633 ILE A N 1
ATOM 4989 C CA . ILE A 1 633 ? -37.019 -13.918 5.147 1.00 97.19 633 ILE A CA 1
ATOM 4990 C C . ILE A 1 633 ? -36.707 -15.392 4.904 1.00 97.19 633 ILE A C 1
ATOM 4992 O O . ILE A 1 633 ? -37.461 -16.262 5.340 1.00 97.19 633 ILE A O 1
ATOM 4996 N N . GLU A 1 634 ? -35.564 -15.669 4.285 1.00 97.38 634 GLU A N 1
ATOM 4997 C CA . GLU A 1 634 ? -35.053 -17.019 4.058 1.00 97.38 634 GLU A CA 1
ATOM 4998 C C . GLU A 1 634 ? -33.899 -17.317 5.023 1.00 97.38 634 GLU A C 1
ATOM 5000 O O . GLU A 1 634 ? -32.940 -16.548 5.134 1.00 97.38 634 GLU A O 1
ATOM 5005 N N . ILE A 1 635 ? -33.979 -18.442 5.742 1.00 97.19 635 ILE A N 1
ATOM 5006 C CA . ILE A 1 635 ? -32.984 -18.839 6.750 1.00 97.19 635 ILE A CA 1
ATOM 5007 C C . ILE A 1 635 ? -32.410 -20.208 6.399 1.00 97.19 635 ILE A C 1
ATOM 5009 O O . ILE A 1 635 ? -33.108 -21.221 6.431 1.00 97.19 635 ILE A O 1
ATOM 5013 N N . PHE A 1 636 ? -31.102 -20.256 6.176 1.00 97.31 636 PHE A N 1
ATOM 5014 C CA . PHE A 1 636 ? -30.358 -21.472 5.870 1.00 97.31 636 PHE A CA 1
ATOM 5015 C C . PHE A 1 636 ? -29.425 -21.826 7.025 1.00 97.31 636 PHE A C 1
ATOM 5017 O O . PHE A 1 636 ? -28.762 -20.959 7.591 1.00 97.31 636 PHE A O 1
ATOM 5024 N N . ARG A 1 637 ? -29.364 -23.111 7.385 1.00 97.62 637 ARG A N 1
ATOM 5025 C CA . ARG A 1 637 ? -28.526 -23.618 8.482 1.00 97.62 637 ARG A CA 1
ATOM 5026 C C . ARG A 1 637 ? -27.597 -24.708 7.961 1.00 97.62 637 ARG A C 1
ATOM 5028 O O . ARG A 1 637 ? -28.064 -25.669 7.354 1.00 97.62 637 ARG A O 1
ATOM 5035 N N . GLY A 1 638 ? -26.300 -24.566 8.211 1.00 96.19 638 GLY A N 1
ATOM 5036 C CA . GLY A 1 638 ? -25.302 -25.568 7.858 1.00 96.19 638 GLY A CA 1
ATOM 5037 C C . GLY A 1 638 ? -25.374 -26.782 8.786 1.00 96.19 638 GLY A C 1
ATOM 5038 O O . GLY A 1 638 ? -25.296 -26.648 10.010 1.00 96.19 638 GLY A O 1
ATOM 5039 N N . GLY A 1 639 ? -25.543 -27.970 8.202 1.00 95.44 639 GLY A N 1
ATOM 5040 C CA . GLY A 1 639 ? -25.475 -29.251 8.912 1.00 95.44 639 GLY A CA 1
ATOM 5041 C C . GLY A 1 639 ? -24.064 -29.849 8.917 1.00 95.44 639 GLY A C 1
ATOM 5042 O O . GLY A 1 639 ? -23.118 -29.231 8.436 1.00 95.44 639 GLY A O 1
ATOM 5043 N N . GLN A 1 640 ? -23.927 -31.090 9.397 1.00 94.62 640 GLN A N 1
ATOM 5044 C CA . GLN A 1 640 ? -22.646 -31.822 9.420 1.00 94.62 640 GLN A CA 1
ATOM 5045 C C . GLN A 1 640 ? -22.007 -31.992 8.035 1.00 94.62 640 GLN A C 1
ATOM 5047 O O . GLN A 1 640 ? -20.788 -31.951 7.902 1.00 94.62 640 GLN A O 1
ATOM 5052 N N . ALA A 1 641 ? -22.824 -32.162 6.992 1.00 95.19 641 ALA A N 1
ATOM 5053 C CA . ALA A 1 641 ? -22.352 -32.259 5.609 1.00 95.19 641 ALA A CA 1
ATOM 5054 C C . ALA A 1 641 ? -22.022 -30.889 4.977 1.00 95.19 641 ALA A C 1
ATOM 5056 O O . ALA A 1 641 ? -21.595 -30.837 3.826 1.00 95.19 641 ALA A O 1
ATOM 5057 N N . GLY A 1 642 ? -22.232 -29.791 5.710 1.00 94.94 642 GLY A N 1
ATOM 5058 C CA . GLY A 1 642 ? -22.309 -28.443 5.160 1.00 94.94 642 GLY A CA 1
ATOM 5059 C C . GLY A 1 642 ? -23.616 -28.193 4.400 1.00 94.94 642 GLY A C 1
ATOM 5060 O O . GLY A 1 642 ? -24.431 -29.096 4.203 1.00 94.94 642 GLY A O 1
ATOM 5061 N N . LEU A 1 643 ? -23.844 -26.943 4.005 1.00 97.19 643 LEU A N 1
ATOM 5062 C CA . LEU A 1 643 ? -24.927 -26.562 3.099 1.00 97.19 643 LEU A CA 1
ATOM 5063 C C . LEU A 1 643 ? -24.410 -25.520 2.107 1.00 97.19 643 LEU A C 1
ATOM 5065 O O . LEU A 1 643 ? -23.810 -24.526 2.513 1.00 97.19 643 LEU A O 1
ATOM 5069 N N . GLU A 1 644 ? -24.664 -25.744 0.822 1.00 97.81 644 GLU A N 1
ATOM 5070 C CA . GLU A 1 644 ? -24.375 -24.782 -0.240 1.00 97.81 644 GLU A CA 1
ATOM 5071 C C . GLU A 1 644 ? -25.651 -24.018 -0.598 1.00 97.81 644 GLU A C 1
ATOM 5073 O O . GLU A 1 644 ? -26.683 -24.622 -0.903 1.00 97.81 644 GLU A O 1
ATOM 5078 N N . VAL A 1 645 ? -25.581 -22.689 -0.544 1.00 97.94 645 VAL A N 1
ATOM 5079 C CA . VAL A 1 645 ? -26.678 -21.795 -0.932 1.00 97.94 645 VAL A CA 1
ATOM 5080 C C . VAL A 1 645 ? -26.207 -20.934 -2.095 1.00 97.94 645 VAL A C 1
ATOM 5082 O O . VAL A 1 645 ? -25.257 -20.171 -1.942 1.00 97.94 645 VAL A O 1
ATOM 5085 N N . GLU A 1 646 ? -26.853 -21.059 -3.251 1.00 98.19 646 GLU A N 1
ATOM 5086 C CA . GLU A 1 646 ? -26.483 -20.340 -4.474 1.00 98.19 646 GLU A CA 1
ATOM 5087 C C . GLU A 1 646 ? -27.478 -19.209 -4.747 1.00 98.19 646 GLU A C 1
ATOM 5089 O O . GLU A 1 646 ? -28.654 -19.446 -5.045 1.00 98.19 646 GLU A O 1
ATOM 5094 N N . VAL A 1 647 ? -26.993 -17.971 -4.660 1.00 97.94 647 VAL A N 1
ATOM 5095 C CA . VAL A 1 647 ? -27.765 -16.737 -4.824 1.00 97.94 647 VAL A CA 1
ATOM 5096 C C . VAL A 1 647 ? -27.334 -16.039 -6.112 1.00 97.94 647 VAL A C 1
ATOM 5098 O O . VAL A 1 647 ? -26.205 -15.570 -6.225 1.00 97.94 647 VAL A O 1
ATOM 5101 N N . ASN A 1 648 ? -28.233 -15.938 -7.088 1.00 98.06 648 ASN A N 1
ATOM 5102 C CA . ASN A 1 648 ? -27.992 -15.194 -8.324 1.00 98.06 648 ASN A CA 1
ATOM 5103 C C . ASN A 1 648 ? -28.332 -13.720 -8.125 1.00 98.06 648 ASN A C 1
ATOM 5105 O O . ASN A 1 648 ? -29.426 -13.394 -7.667 1.00 98.06 648 ASN A O 1
ATOM 5109 N N . LEU A 1 649 ? -27.426 -12.830 -8.519 1.00 97.75 649 LEU A N 1
ATOM 5110 C CA . LEU A 1 649 ? -27.594 -11.385 -8.414 1.00 97.75 649 LEU A CA 1
ATOM 5111 C C . LEU A 1 649 ? -27.893 -10.774 -9.783 1.00 97.75 649 LEU A C 1
ATOM 5113 O O . LEU A 1 649 ? -27.304 -11.142 -10.804 1.00 97.75 649 LEU A O 1
ATOM 5117 N N . ARG A 1 650 ? -28.789 -9.789 -9.815 1.00 97.56 650 ARG A N 1
ATOM 5118 C CA . ARG A 1 650 ? -29.042 -8.995 -11.016 1.00 97.56 650 ARG A CA 1
ATOM 5119 C C . ARG A 1 650 ? -27.887 -8.014 -11.232 1.00 97.56 650 ARG A C 1
ATOM 5121 O O . ARG A 1 650 ? -27.682 -7.109 -10.434 1.00 97.56 650 ARG A O 1
ATOM 5128 N N . THR A 1 651 ? -27.146 -8.181 -12.325 1.00 96.00 651 THR A N 1
ATOM 5129 C CA . THR A 1 651 ? -26.017 -7.307 -12.688 1.00 96.00 651 THR A CA 1
ATOM 5130 C C . THR A 1 651 ? -26.477 -6.026 -13.406 1.00 96.00 651 THR A C 1
ATOM 5132 O O . THR A 1 651 ? -27.469 -6.087 -14.142 1.00 96.00 651 THR A O 1
ATOM 5135 N N . PRO A 1 652 ? -25.738 -4.903 -13.300 1.00 96.94 652 PRO A N 1
ATOM 5136 C CA . PRO A 1 652 ? -24.472 -4.743 -12.574 1.00 96.94 652 PRO A CA 1
ATOM 5137 C C . PRO A 1 652 ? -24.673 -4.649 -11.058 1.00 96.94 652 PRO A C 1
ATOM 5139 O O . PRO A 1 652 ? -25.666 -4.091 -10.603 1.00 96.94 652 PRO A O 1
ATOM 5142 N N . VAL A 1 653 ? -23.723 -5.179 -10.285 1.00 97.12 653 VAL A N 1
ATOM 5143 C CA . VAL A 1 653 ? -23.743 -5.091 -8.817 1.00 97.12 653 VAL A CA 1
ATOM 5144 C C . VAL A 1 653 ? -22.368 -4.713 -8.289 1.00 97.12 653 VAL A C 1
ATOM 5146 O O . VAL A 1 653 ? -21.355 -5.306 -8.663 1.00 97.12 653 VAL A O 1
ATOM 5149 N N . LYS A 1 654 ? -22.343 -3.726 -7.393 1.00 97.38 654 LYS A N 1
ATOM 5150 C CA . LYS A 1 654 ? -21.139 -3.327 -6.667 1.00 97.38 654 LYS A CA 1
ATOM 5151 C C . LYS A 1 654 ? -21.098 -3.990 -5.301 1.00 97.38 654 LYS A C 1
ATOM 5153 O O . LYS A 1 654 ? -22.119 -4.069 -4.616 1.00 97.38 654 LYS A O 1
ATOM 5158 N N . MET A 1 655 ? -19.918 -4.425 -4.889 1.00 97.44 655 MET A N 1
ATOM 5159 C CA . MET A 1 655 ? -19.694 -5.009 -3.571 1.00 97.44 655 MET A CA 1
ATOM 5160 C C . MET A 1 655 ? -18.276 -4.732 -3.077 1.00 97.44 655 MET A C 1
ATOM 5162 O O . MET A 1 655 ? -17.354 -4.544 -3.869 1.00 97.44 655 MET A O 1
ATOM 5166 N N . LEU A 1 656 ? -18.094 -4.720 -1.761 1.00 97.62 656 LEU A N 1
ATOM 5167 C CA . LEU A 1 656 ? -16.782 -4.700 -1.126 1.00 97.62 656 LEU A CA 1
ATOM 5168 C C . LEU A 1 656 ? -16.437 -6.122 -0.702 1.00 97.62 656 LEU A C 1
ATOM 5170 O O . LEU A 1 656 ? -17.196 -6.754 0.029 1.00 97.62 656 LEU A O 1
ATOM 5174 N N . MET A 1 657 ? -15.285 -6.618 -1.141 1.00 97.44 657 MET A N 1
ATOM 5175 C CA . MET A 1 657 ? -14.825 -7.965 -0.808 1.00 97.44 657 MET A CA 1
ATOM 5176 C C . MET A 1 657 ? -13.583 -7.898 0.058 1.00 97.44 657 MET A C 1
ATOM 5178 O O . MET A 1 657 ? -12.626 -7.192 -0.271 1.00 97.44 657 MET A O 1
ATOM 5182 N N . ARG A 1 658 ? -13.560 -8.687 1.132 1.00 96.50 658 ARG A N 1
ATOM 5183 C CA . ARG A 1 658 ? -12.416 -8.736 2.034 1.00 96.50 658 ARG A CA 1
ATOM 5184 C C . ARG A 1 658 ? -11.352 -9.701 1.529 1.00 96.50 658 ARG A C 1
ATOM 5186 O O . ARG A 1 658 ? -11.596 -10.902 1.405 1.00 96.50 658 ARG A O 1
ATOM 5193 N N . THR A 1 659 ? -10.165 -9.177 1.251 1.00 96.50 659 THR A N 1
ATOM 5194 C CA . THR A 1 659 ? -8.968 -9.925 0.834 1.00 96.50 659 THR A CA 1
ATOM 5195 C C . THR A 1 659 ? -9.238 -11.054 -0.180 1.00 96.50 659 THR A C 1
ATOM 5197 O O . THR A 1 659 ? -8.887 -12.209 0.096 1.00 96.50 659 THR A O 1
ATOM 5200 N N . PRO A 1 660 ? -9.925 -10.793 -1.311 1.00 97.75 660 PRO A N 1
ATOM 5201 C CA . PRO A 1 660 ? -10.366 -11.859 -2.198 1.00 97.75 660 PRO A CA 1
ATOM 5202 C C . PRO A 1 660 ? -9.187 -12.583 -2.854 1.00 97.75 660 PRO A C 1
ATOM 5204 O O . PRO A 1 660 ? -8.189 -11.979 -3.262 1.00 97.75 660 PRO A O 1
ATOM 5207 N N . TYR A 1 661 ? -9.330 -13.899 -2.987 1.00 98.19 661 TYR A N 1
ATOM 5208 C CA . TYR A 1 661 ? -8.560 -14.697 -3.931 1.00 98.19 661 TYR A CA 1
ATOM 5209 C C . TYR A 1 661 ? -9.294 -14.708 -5.270 1.00 98.19 661 TYR A C 1
ATOM 5211 O O . TYR A 1 661 ? -10.483 -15.003 -5.319 1.00 98.19 661 TYR A O 1
ATOM 5219 N N . VAL A 1 662 ? -8.584 -14.371 -6.333 1.00 98.56 662 VAL A N 1
ATOM 5220 C CA . VAL A 1 662 ? -9.095 -14.182 -7.685 1.00 98.56 662 VAL A CA 1
ATOM 5221 C C . VAL A 1 662 ? -8.526 -15.280 -8.565 1.00 98.56 662 VAL A C 1
ATOM 5223 O O . VAL A 1 662 ? -7.315 -15.500 -8.561 1.00 98.56 662 VAL A O 1
ATOM 5226 N N . HIS A 1 663 ? -9.387 -15.936 -9.329 1.00 98.44 663 HIS A N 1
ATOM 5227 C CA . HIS A 1 663 ? -9.046 -16.872 -10.391 1.00 98.44 663 HIS A CA 1
ATOM 5228 C C . HIS A 1 663 ? -9.828 -16.483 -11.644 1.00 98.44 663 HIS A C 1
ATOM 5230 O O . HIS A 1 663 ? -11.017 -16.194 -11.560 1.00 98.44 663 HIS A O 1
ATOM 5236 N N . VAL A 1 664 ? -9.155 -16.418 -12.787 1.00 98.44 664 VAL A N 1
ATOM 5237 C CA . VAL A 1 664 ? -9.754 -16.044 -14.069 1.00 98.44 664 VAL A CA 1
ATOM 5238 C C . VAL A 1 664 ? -9.247 -16.983 -15.147 1.00 98.44 664 VAL A C 1
ATOM 5240 O O . VAL A 1 664 ? -8.052 -16.979 -15.440 1.00 98.44 664 VAL A O 1
ATOM 5243 N N . ASP A 1 665 ? -10.147 -17.715 -15.795 1.00 98.31 665 ASP A N 1
ATOM 5244 C CA . ASP A 1 665 ? -9.847 -18.423 -17.039 1.00 98.31 665 ASP A CA 1
ATOM 5245 C C . ASP A 1 665 ? -10.310 -17.562 -18.224 1.00 98.31 665 ASP A C 1
ATOM 5247 O O . ASP A 1 665 ? -11.463 -17.589 -18.658 1.00 98.31 665 ASP A O 1
ATOM 5251 N N . GLY A 1 666 ? -9.397 -16.722 -18.725 1.00 97.81 666 GLY A N 1
ATOM 5252 C CA . GLY A 1 666 ? -9.712 -15.716 -19.738 1.00 97.81 666 GLY A CA 1
ATOM 5253 C C . GLY A 1 666 ? -8.639 -14.640 -19.890 1.00 97.81 666 GLY A C 1
ATOM 5254 O O . GLY A 1 666 ? -7.522 -14.921 -20.330 1.00 97.81 666 GLY A O 1
ATOM 5255 N N . ALA A 1 667 ? -8.983 -13.385 -19.598 1.00 97.75 667 ALA A N 1
ATOM 5256 C CA . ALA A 1 667 ? -8.085 -12.239 -19.685 1.00 97.75 667 ALA A CA 1
ATOM 5257 C C . ALA A 1 667 ? -8.201 -11.319 -18.463 1.00 97.75 667 ALA A C 1
ATOM 5259 O O . ALA A 1 667 ? -9.293 -10.981 -18.015 1.00 97.75 667 ALA A O 1
ATOM 5260 N N . VAL A 1 668 ? -7.055 -10.848 -17.980 1.00 98.06 668 VAL A N 1
ATOM 5261 C CA . VAL A 1 668 ? -6.936 -9.870 -16.898 1.00 98.06 668 VAL A CA 1
ATOM 5262 C C . VAL A 1 668 ? -6.185 -8.653 -17.419 1.00 98.06 668 VAL A C 1
ATOM 5264 O O . VAL A 1 668 ? -5.036 -8.760 -17.847 1.00 98.06 668 VAL A O 1
ATOM 5267 N N . ASN A 1 669 ? -6.826 -7.489 -17.385 1.00 97.75 669 ASN A N 1
ATOM 5268 C CA . ASN A 1 669 ? -6.242 -6.222 -17.809 1.00 97.75 669 ASN A CA 1
ATOM 5269 C C . ASN A 1 669 ? -5.985 -5.353 -16.578 1.00 97.75 669 ASN A C 1
ATOM 5271 O O . ASN A 1 669 ? -6.923 -4.821 -15.989 1.00 97.75 669 ASN A O 1
ATOM 5275 N N . PHE A 1 670 ? -4.719 -5.202 -16.212 1.00 97.56 670 PHE A N 1
ATOM 5276 C CA . PHE A 1 670 ? -4.267 -4.280 -15.179 1.00 97.56 670 PHE A CA 1
ATOM 5277 C C . PHE A 1 670 ? -4.037 -2.903 -15.802 1.00 97.56 670 PHE A C 1
ATOM 5279 O O . PHE A 1 670 ? -3.257 -2.785 -16.753 1.00 97.56 670 PHE A O 1
ATOM 5286 N N . GLU A 1 671 ? -4.646 -1.856 -15.244 1.00 96.38 671 GLU A N 1
ATOM 5287 C CA . GLU A 1 671 ? -4.340 -0.475 -15.634 1.00 96.38 671 GLU A CA 1
ATOM 5288 C C . GLU A 1 671 ? -2.853 -0.165 -15.436 1.00 96.38 671 GLU A C 1
ATOM 5290 O O . GLU A 1 671 ? -2.208 0.435 -16.295 1.00 96.38 671 GLU A O 1
ATOM 5295 N N . CYS A 1 672 ? -2.282 -0.629 -14.326 1.00 95.50 672 CYS A N 1
ATOM 5296 C CA . CYS A 1 672 ? -0.87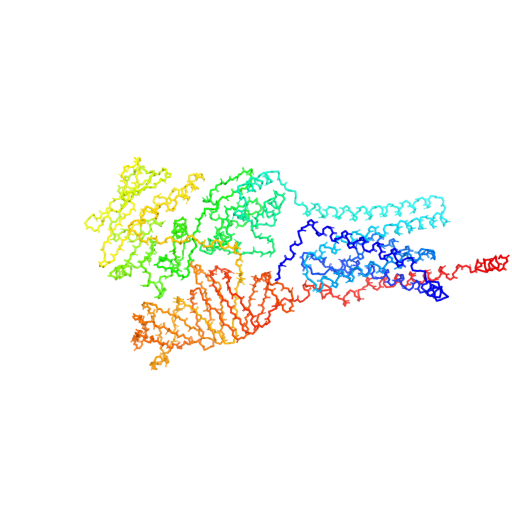4 -0.460 -14.027 1.00 95.50 672 CYS A CA 1
ATOM 5297 C C . CYS A 1 672 ? -0.402 -1.577 -13.090 1.00 95.50 672 CYS A C 1
ATOM 5299 O O . CYS A 1 672 ? -0.822 -1.637 -11.941 1.00 95.50 672 CYS A O 1
ATOM 5301 N N . LEU A 1 673 ? 0.468 -2.473 -13.565 1.00 95.44 673 LEU A N 1
ATOM 5302 C CA . LEU A 1 673 ? 1.003 -3.585 -12.770 1.00 95.44 673 LEU A CA 1
ATOM 5303 C C . LEU A 1 673 ? 2.473 -3.344 -12.412 1.00 95.44 673 LEU A C 1
ATOM 5305 O O . LEU A 1 673 ? 3.284 -2.986 -13.271 1.00 95.44 673 LEU A O 1
ATOM 5309 N N . TYR A 1 674 ? 2.822 -3.595 -11.152 1.00 93.75 674 TYR A N 1
ATOM 5310 C CA . TYR A 1 674 ? 4.194 -3.750 -10.686 1.00 93.75 674 TYR A CA 1
ATOM 5311 C C . TYR A 1 674 ? 4.445 -5.214 -10.314 1.00 93.75 674 TYR A C 1
ATOM 5313 O O . TYR A 1 674 ? 4.046 -5.699 -9.252 1.00 93.75 674 TYR A O 1
ATOM 5321 N N . TYR A 1 675 ? 5.113 -5.931 -11.214 1.00 90.00 675 TYR A N 1
ATOM 5322 C CA . TYR A 1 675 ? 5.485 -7.328 -11.033 1.00 90.00 675 TYR A CA 1
ATOM 5323 C C . TYR A 1 675 ? 6.927 -7.568 -11.523 1.00 90.00 675 TYR A C 1
ATOM 5325 O O . TYR A 1 675 ? 7.156 -8.142 -12.595 1.00 90.00 675 TYR A O 1
ATOM 5333 N N . PRO A 1 676 ? 7.931 -7.148 -10.727 1.00 78.12 676 PRO A N 1
ATOM 5334 C CA . PRO A 1 676 ? 9.327 -7.410 -11.035 1.00 78.12 676 PRO A CA 1
ATOM 5335 C C . PRO A 1 676 ? 9.598 -8.917 -10.976 1.00 78.12 676 PRO A C 1
ATOM 5337 O O . PRO A 1 676 ? 9.052 -9.649 -10.147 1.00 78.12 676 PRO A O 1
ATOM 5340 N N . GLY A 1 677 ? 10.445 -9.400 -11.880 1.00 72.81 677 GLY A N 1
ATOM 5341 C CA . GLY A 1 677 ? 10.797 -10.819 -11.972 1.00 72.81 677 GLY A CA 1
ATOM 5342 C C . GLY A 1 677 ? 9.757 -11.722 -12.646 1.00 72.81 677 GLY A C 1
ATOM 5343 O O . GLY A 1 677 ? 9.999 -12.929 -12.735 1.00 72.81 677 GLY A O 1
ATOM 5344 N N . ALA A 1 678 ? 8.646 -11.179 -13.162 1.00 66.81 678 ALA A N 1
ATOM 5345 C CA . ALA A 1 678 ? 7.824 -11.902 -14.129 1.00 66.81 678 ALA A CA 1
ATOM 5346 C C . ALA A 1 678 ? 8.710 -12.365 -15.299 1.00 66.81 678 ALA A C 1
ATOM 5348 O O . ALA A 1 678 ? 9.603 -11.631 -15.734 1.00 66.81 678 ALA A O 1
ATOM 5349 N N . ARG A 1 679 ? 8.467 -13.571 -15.821 1.00 58.47 679 ARG A N 1
ATOM 5350 C CA . ARG A 1 679 ? 9.079 -14.053 -17.068 1.00 58.47 679 ARG A CA 1
ATOM 5351 C C . ARG A 1 679 ? 8.055 -13.935 -18.207 1.00 58.47 679 ARG A C 1
ATOM 5353 O O . ARG A 1 679 ? 7.505 -14.963 -18.591 1.00 58.47 679 ARG A O 1
ATOM 5360 N N . PRO A 1 680 ? 7.724 -12.728 -18.703 1.00 52.16 680 PRO A N 1
ATOM 5361 C CA . PRO A 1 680 ? 6.827 -12.617 -19.842 1.00 52.16 680 PRO A CA 1
ATOM 5362 C C . PRO A 1 680 ? 7.445 -13.286 -21.072 1.00 52.16 680 PRO A C 1
ATOM 5364 O O . PRO A 1 680 ? 8.668 -13.298 -21.225 1.00 52.16 680 PRO A O 1
ATOM 5367 N N . ALA A 1 681 ? 6.593 -13.783 -21.972 1.00 48.66 681 ALA A N 1
ATOM 5368 C CA . ALA A 1 681 ? 7.001 -14.287 -23.286 1.00 48.66 681 ALA A CA 1
ATOM 5369 C C . ALA A 1 681 ? 7.756 -13.217 -24.107 1.00 48.66 681 ALA A C 1
ATOM 5371 O O . ALA A 1 681 ? 8.618 -13.537 -24.924 1.00 48.66 681 ALA A O 1
ATOM 5372 N N . ILE A 1 682 ? 7.478 -11.934 -23.833 1.00 50.62 682 ILE A N 1
ATOM 5373 C CA . ILE A 1 682 ? 8.227 -10.767 -24.305 1.00 50.62 682 ILE A CA 1
ATOM 5374 C C . ILE A 1 682 ? 8.743 -10.037 -23.060 1.00 50.62 682 ILE A C 1
ATOM 5376 O O . ILE A 1 682 ? 8.007 -9.309 -22.406 1.00 50.62 682 ILE A O 1
ATOM 5380 N N . PHE A 1 683 ? 9.999 -10.303 -22.717 1.00 57.28 683 PHE A N 1
ATOM 5381 C CA . PHE A 1 683 ? 10.742 -10.023 -21.478 1.00 57.28 683 PHE A CA 1
ATOM 5382 C C . PHE A 1 683 ? 10.860 -8.551 -21.003 1.00 57.28 683 PHE A C 1
ATOM 5384 O O . PHE A 1 683 ? 11.927 -8.109 -20.569 1.00 57.28 683 PHE A O 1
ATOM 5391 N N . VAL A 1 684 ? 9.786 -7.768 -21.047 1.00 62.38 684 VAL A N 1
ATOM 5392 C CA . VAL A 1 684 ? 9.704 -6.483 -20.352 1.00 62.38 684 VAL A CA 1
ATOM 5393 C C . VAL A 1 684 ? 8.921 -6.687 -19.064 1.00 62.38 684 VAL A C 1
ATOM 5395 O O . VAL A 1 684 ? 7.756 -7.074 -19.089 1.00 62.38 684 VAL A O 1
ATOM 5398 N N . GLN A 1 685 ? 9.570 -6.453 -17.924 1.00 73.25 685 GLN A N 1
ATOM 5399 C CA . GLN A 1 685 ? 8.901 -6.547 -16.632 1.00 73.25 685 GLN A CA 1
ATOM 5400 C C . GLN A 1 685 ? 7.883 -5.407 -16.507 1.00 73.25 685 GLN A C 1
ATOM 5402 O O . GLN A 1 685 ? 8.250 -4.250 -16.737 1.00 73.25 685 GLN A O 1
ATOM 5407 N N . PRO A 1 686 ? 6.628 -5.694 -16.134 1.00 76.00 686 PRO A N 1
ATOM 5408 C CA . PRO A 1 686 ? 5.658 -4.648 -15.858 1.00 76.00 686 PRO A CA 1
ATOM 5409 C C . PRO A 1 686 ? 6.095 -3.915 -14.582 1.00 76.00 686 PRO A C 1
ATOM 5411 O O . PRO A 1 686 ? 6.006 -4.441 -13.473 1.00 76.00 686 PRO A O 1
ATOM 5414 N N . GLN A 1 687 ? 6.661 -2.722 -14.756 1.00 86.62 687 GLN A N 1
ATOM 5415 C CA . GLN A 1 687 ? 7.096 -1.829 -13.681 1.00 86.62 687 GLN A CA 1
ATOM 5416 C C . GLN A 1 687 ? 6.226 -0.574 -13.715 1.00 86.62 687 GLN A C 1
ATOM 5418 O O . GLN A 1 687 ? 6.615 0.450 -14.275 1.00 86.62 687 GLN A O 1
ATOM 5423 N N . ASN A 1 688 ? 5.026 -0.684 -13.145 1.00 90.31 688 ASN A N 1
ATOM 5424 C CA . ASN A 1 688 ? 3.977 0.337 -13.190 1.00 90.31 688 ASN A CA 1
ATOM 5425 C C . ASN A 1 688 ? 3.528 0.653 -14.616 1.00 90.31 688 ASN A C 1
ATOM 5427 O O . ASN A 1 688 ? 3.540 1.806 -15.051 1.00 90.31 688 ASN A O 1
ATOM 5431 N N . LYS A 1 689 ? 3.185 -0.398 -15.361 1.00 89.56 689 LYS A N 1
ATOM 5432 C CA . LYS A 1 689 ? 2.760 -0.288 -16.755 1.00 89.56 689 LYS A CA 1
ATOM 5433 C C . LYS A 1 689 ? 1.419 -0.978 -16.991 1.00 89.56 689 LYS A C 1
ATOM 5435 O O . LYS A 1 689 ? 1.181 -2.022 -16.372 1.00 89.56 689 LYS A O 1
ATOM 5440 N N . PRO A 1 690 ? 0.586 -0.455 -17.907 1.00 94.00 690 PRO A N 1
ATOM 5441 C CA . PRO A 1 690 ? -0.582 -1.167 -18.407 1.00 94.00 690 PRO A CA 1
ATOM 5442 C C . PRO A 1 690 ? -0.199 -2.561 -18.887 1.00 94.00 690 PRO A C 1
ATOM 5444 O O . PRO A 1 690 ? 0.723 -2.716 -19.690 1.00 94.00 690 PRO A O 1
ATOM 5447 N N . THR A 1 691 ? -0.845 -3.580 -18.330 1.00 93.81 691 THR A N 1
ATOM 5448 C CA . THR A 1 691 ? -0.447 -4.976 -18.525 1.00 93.81 691 THR A CA 1
ATOM 5449 C C . THR A 1 691 ? -1.672 -5.842 -18.738 1.00 93.81 691 THR A C 1
ATOM 5451 O O . THR A 1 691 ? -2.633 -5.766 -17.980 1.00 93.81 691 THR A O 1
ATOM 5454 N N . GLN A 1 692 ? -1.623 -6.702 -19.745 1.00 95.19 692 GLN A N 1
ATOM 5455 C CA . GLN A 1 692 ? -2.652 -7.694 -20.013 1.00 95.19 692 GLN A CA 1
ATOM 5456 C C . GLN A 1 692 ? -2.062 -9.091 -19.817 1.00 95.19 692 GLN A C 1
ATOM 5458 O O . GLN A 1 692 ? -0.992 -9.403 -20.341 1.00 95.19 692 GLN A O 1
ATOM 5463 N N . ALA A 1 693 ? -2.766 -9.926 -19.059 1.00 94.81 693 ALA A N 1
ATOM 5464 C CA . ALA A 1 693 ? -2.500 -11.350 -18.913 1.00 94.81 693 ALA A CA 1
ATOM 5465 C C . ALA A 1 693 ? -3.653 -12.147 -19.538 1.00 94.81 693 ALA A C 1
ATOM 5467 O O . ALA A 1 693 ? -4.812 -11.763 -19.390 1.00 94.81 693 ALA A O 1
ATOM 5468 N N . ARG A 1 694 ? -3.355 -13.235 -20.251 1.00 96.06 694 ARG A N 1
ATOM 5469 C CA . ARG A 1 694 ? -4.352 -14.151 -20.827 1.00 96.06 694 ARG A CA 1
ATOM 5470 C C . ARG A 1 694 ? -4.039 -15.598 -20.473 1.00 96.06 694 ARG A C 1
ATOM 5472 O O . ARG A 1 694 ? -2.873 -15.954 -20.329 1.00 96.06 694 ARG A O 1
ATOM 5479 N N . GLY A 1 695 ? -5.074 -16.427 -20.402 1.00 96.12 695 GLY A N 1
ATOM 5480 C CA . GLY A 1 695 ? -5.003 -17.815 -19.952 1.00 96.12 695 GLY A CA 1
ATOM 5481 C C . GLY A 1 695 ? -5.600 -17.960 -18.556 1.00 96.12 695 GLY A C 1
ATOM 5482 O O . GLY A 1 695 ? -6.540 -17.245 -18.219 1.00 96.12 695 GLY A O 1
ATOM 5483 N N . SER A 1 696 ? -5.039 -18.866 -17.760 1.00 97.50 696 SER A N 1
ATOM 5484 C CA . SER A 1 696 ? -5.460 -19.080 -16.374 1.00 97.50 696 SER A CA 1
ATOM 5485 C C . SER A 1 696 ? -4.672 -18.154 -15.449 1.00 97.50 696 SER A C 1
ATOM 5487 O O . SER A 1 696 ? -3.458 -18.299 -15.305 1.00 97.50 696 SER A O 1
ATOM 5489 N N . VAL A 1 697 ? -5.316 -17.144 -14.872 1.00 97.62 697 VAL A N 1
ATOM 5490 C CA . VAL A 1 697 ? -4.672 -16.122 -14.040 1.00 97.62 697 VAL A CA 1
ATOM 5491 C C . VAL A 1 697 ? -5.239 -16.193 -12.637 1.00 97.62 697 VAL A C 1
ATOM 5493 O O . VAL A 1 697 ? -6.435 -16.007 -12.446 1.00 97.62 697 VAL A O 1
ATOM 5496 N N . SER A 1 698 ? -4.379 -16.379 -11.639 1.00 97.94 698 SER A N 1
ATOM 5497 C CA . SER A 1 698 ? -4.799 -16.371 -10.238 1.00 97.94 698 SER A CA 1
ATOM 5498 C C . SER A 1 698 ? -3.946 -15.431 -9.402 1.00 97.94 698 SER A C 1
ATOM 5500 O O . SER A 1 698 ? -2.733 -15.385 -9.598 1.00 97.94 698 SER A O 1
ATOM 5502 N N . PHE A 1 699 ? -4.543 -14.709 -8.459 1.00 98.06 699 PHE A N 1
ATOM 5503 C CA . PHE A 1 699 ? -3.838 -13.856 -7.499 1.00 98.06 699 PHE A CA 1
ATOM 5504 C C . PHE A 1 699 ? -4.695 -13.587 -6.263 1.00 98.06 699 PHE A C 1
ATOM 5506 O O . PHE A 1 699 ? -5.908 -13.739 -6.292 1.00 98.06 699 PHE A O 1
ATOM 5513 N N . ARG A 1 700 ? -4.085 -13.137 -5.166 1.00 97.75 700 ARG A N 1
ATOM 5514 C CA . ARG A 1 700 ? -4.812 -12.661 -3.981 1.00 97.75 700 ARG A CA 1
ATOM 5515 C C . ARG A 1 700 ? -4.596 -11.171 -3.788 1.00 97.75 700 ARG A C 1
ATOM 5517 O O . ARG A 1 700 ? -3.451 -10.717 -3.771 1.00 97.75 700 ARG A O 1
ATOM 5524 N N . VAL A 1 701 ? -5.685 -10.437 -3.572 1.00 97.81 701 VAL A N 1
ATOM 5525 C CA . VAL A 1 701 ? -5.632 -9.044 -3.120 1.00 97.81 701 VAL A CA 1
ATOM 5526 C C . VAL A 1 701 ? -5.468 -9.048 -1.606 1.00 97.81 701 VAL A C 1
ATOM 5528 O O . VAL A 1 701 ? -6.329 -9.523 -0.872 1.00 97.81 701 VAL A O 1
ATOM 5531 N N . LEU A 1 702 ? -4.319 -8.574 -1.139 1.00 96.50 702 LEU A N 1
ATOM 5532 C CA . LEU A 1 702 ? -3.945 -8.582 0.271 1.00 96.50 702 LEU A CA 1
ATOM 5533 C C . LEU A 1 702 ? -4.472 -7.364 1.015 1.00 96.50 702 LEU A C 1
ATOM 5535 O O . LEU A 1 702 ? -5.068 -7.500 2.080 1.00 96.50 702 LEU A O 1
ATOM 5539 N N . ASN A 1 703 ? -4.234 -6.188 0.443 1.00 97.19 703 ASN A N 1
ATOM 5540 C CA . ASN A 1 703 ? -4.737 -4.921 0.939 1.00 97.19 703 ASN A CA 1
ATOM 5541 C C . ASN A 1 703 ? -5.104 -4.045 -0.258 1.00 97.19 703 ASN A C 1
ATOM 5543 O O . ASN A 1 703 ? -4.373 -4.048 -1.247 1.00 97.19 703 ASN A O 1
ATOM 5547 N N . ALA A 1 704 ? -6.184 -3.280 -0.155 1.00 96.88 704 ALA A N 1
ATOM 5548 C CA . ALA A 1 704 ? -6.554 -2.246 -1.108 1.00 96.88 704 ALA A CA 1
ATOM 5549 C C . ALA A 1 704 ? -6.497 -0.877 -0.416 1.00 96.88 704 ALA A C 1
ATOM 5551 O O . ALA A 1 704 ? -7.195 -0.607 0.565 1.00 96.88 704 ALA A O 1
ATOM 5552 N N . ASP A 1 705 ? -5.632 -0.016 -0.925 1.00 95.75 705 ASP A N 1
ATOM 5553 C CA . ASP A 1 705 ? -5.530 1.396 -0.582 1.00 95.75 705 ASP A CA 1
ATOM 5554 C C . ASP A 1 705 ? -6.451 2.238 -1.486 1.00 95.75 705 ASP A C 1
ATOM 5556 O O . ASP A 1 705 ? -7.256 1.684 -2.230 1.00 95.75 705 ASP A O 1
ATOM 5560 N N . VAL A 1 706 ? -6.355 3.568 -1.431 1.00 93.44 706 VAL A N 1
ATOM 5561 C CA . VAL A 1 706 ? -7.209 4.475 -2.224 1.00 93.44 706 VAL A CA 1
ATOM 5562 C C . VAL A 1 706 ? -6.899 4.406 -3.725 1.00 93.44 706 VAL A C 1
ATOM 5564 O O . VAL A 1 706 ? -7.798 4.552 -4.542 1.00 93.44 706 VAL A O 1
ATOM 5567 N N . GLY A 1 707 ? -5.641 4.165 -4.107 1.00 93.25 707 GLY A N 1
ATOM 5568 C CA . GLY A 1 707 ? -5.226 4.101 -5.518 1.00 93.25 707 GLY A CA 1
ATOM 5569 C C . GLY A 1 707 ? -4.363 2.895 -5.885 1.00 93.25 707 GLY A C 1
ATOM 5570 O O . GLY A 1 707 ? -3.913 2.789 -7.023 1.00 93.25 707 GLY A O 1
ATOM 5571 N N . LEU A 1 708 ? -4.095 2.001 -4.934 1.00 96.25 708 LEU A N 1
ATOM 5572 C CA . LEU A 1 708 ? -3.165 0.887 -5.098 1.00 96.25 708 LEU A CA 1
ATOM 5573 C C . LEU A 1 708 ? -3.651 -0.330 -4.319 1.00 96.25 708 LEU A C 1
ATOM 5575 O O . LEU A 1 708 ? -4.123 -0.183 -3.200 1.00 96.25 708 LEU A O 1
ATOM 5579 N N . SER A 1 709 ? -3.473 -1.528 -4.869 1.00 97.94 709 SER A N 1
ATOM 5580 C CA . SER A 1 709 ? -3.758 -2.777 -4.161 1.00 97.94 709 SER A CA 1
ATOM 5581 C C . SER A 1 709 ? -2.553 -3.710 -4.163 1.00 97.94 709 SER A C 1
ATOM 5583 O O . SER A 1 709 ? -1.962 -3.980 -5.210 1.00 97.94 709 SER A O 1
ATOM 5585 N N . LEU A 1 710 ? -2.199 -4.218 -2.983 1.00 97.69 710 LEU A N 1
ATOM 5586 C CA . LEU A 1 710 ? -1.127 -5.189 -2.789 1.00 97.69 710 LEU A CA 1
ATOM 5587 C C . LEU A 1 710 ? -1.584 -6.581 -3.229 1.00 97.69 710 LEU A C 1
ATOM 5589 O O . LEU A 1 710 ? -2.681 -7.032 -2.896 1.00 97.69 710 LEU A O 1
ATOM 5593 N N . LEU A 1 711 ? -0.707 -7.272 -3.948 1.00 96.88 711 LEU A N 1
ATOM 5594 C CA . LEU A 1 711 ? -0.922 -8.591 -4.518 1.00 96.88 711 LEU A CA 1
ATOM 5595 C C . LEU A 1 711 ? 0.038 -9.613 -3.911 1.00 96.88 711 LEU A C 1
ATOM 5597 O O . LEU A 1 711 ? 1.240 -9.364 -3.802 1.00 96.88 711 LEU A O 1
ATOM 5601 N N . THR A 1 712 ? -0.472 -10.817 -3.669 1.00 95.38 712 THR A N 1
ATOM 5602 C CA . THR A 1 712 ? 0.349 -12.025 -3.512 1.00 95.38 712 THR A CA 1
ATOM 5603 C C . THR A 1 712 ? -0.123 -13.121 -4.455 1.00 95.38 712 THR A C 1
ATOM 5605 O O . THR A 1 712 ? -1.183 -13.019 -5.073 1.00 95.38 712 THR A O 1
ATOM 5608 N N . ASP A 1 713 ? 0.691 -14.166 -4.579 1.00 94.31 713 ASP A N 1
ATOM 5609 C CA . ASP A 1 713 ? 0.356 -15.407 -5.280 1.00 94.31 713 ASP A CA 1
ATOM 5610 C C . ASP A 1 713 ? -0.082 -15.203 -6.735 1.00 94.31 713 ASP A C 1
ATOM 5612 O O . ASP A 1 713 ? -0.805 -16.027 -7.283 1.00 94.31 713 ASP A O 1
ATOM 5616 N N . LEU A 1 714 ? 0.372 -14.117 -7.377 1.00 95.12 714 LEU A N 1
ATOM 5617 C CA . LEU A 1 714 ? 0.111 -13.884 -8.793 1.00 95.12 714 LEU A CA 1
ATOM 5618 C C . LEU A 1 714 ? 0.809 -14.966 -9.624 1.00 95.12 714 LEU A C 1
ATOM 5620 O O . LEU A 1 714 ? 2.045 -15.002 -9.700 1.00 95.12 714 LEU A O 1
ATOM 5624 N N . GLN A 1 715 ? -0.006 -15.816 -10.239 1.00 95.06 715 GLN A N 1
ATOM 5625 C CA . GLN A 1 715 ? 0.363 -16.886 -11.154 1.00 95.06 715 GLN A CA 1
ATOM 5626 C C . GLN A 1 715 ? -0.374 -16.676 -12.476 1.00 95.06 715 GLN A C 1
ATOM 5628 O O . GLN A 1 715 ? -1.549 -16.317 -12.496 1.00 95.06 715 GLN A O 1
ATOM 5633 N N . VAL A 1 716 ? 0.338 -16.885 -13.581 1.00 93.94 716 VAL A N 1
ATOM 5634 C CA . VAL A 1 716 ? -0.197 -16.746 -14.939 1.00 93.94 716 VAL A CA 1
ATOM 5635 C C . VAL A 1 716 ? 0.132 -18.028 -15.699 1.00 93.94 716 VAL A C 1
ATOM 5637 O O . VAL A 1 716 ? 1.269 -18.239 -16.117 1.00 93.94 716 VAL A O 1
ATOM 5640 N N . GLY A 1 717 ? -0.860 -18.902 -15.837 1.00 93.81 717 GLY A N 1
ATOM 5641 C CA . GLY A 1 717 ? -0.877 -20.057 -16.729 1.00 93.81 717 GLY A CA 1
ATOM 5642 C C . GLY A 1 717 ? -1.260 -19.633 -18.144 1.00 93.81 717 GLY A C 1
ATOM 5643 O O . GLY A 1 717 ? -2.358 -19.923 -18.614 1.00 93.81 717 GLY A O 1
ATOM 5644 N N . GLY A 1 718 ? -0.364 -18.899 -18.801 1.00 91.38 718 GLY A N 1
ATOM 5645 C CA . GLY A 1 718 ? -0.570 -18.345 -20.135 1.00 91.38 718 GLY A CA 1
ATOM 5646 C C . GLY A 1 718 ? 0.431 -17.234 -20.438 1.00 91.38 718 GLY A C 1
ATOM 5647 O O . GLY A 1 718 ? 1.586 -17.303 -20.017 1.00 91.38 718 GLY A O 1
ATOM 5648 N N . ASP A 1 719 ? -0.020 -16.205 -21.148 1.00 90.06 719 ASP A N 1
ATOM 5649 C CA . ASP A 1 719 ? 0.826 -15.118 -21.634 1.00 90.06 719 ASP A CA 1
ATOM 5650 C C . ASP A 1 719 ? 0.573 -13.820 -20.859 1.00 90.06 719 ASP A C 1
ATOM 5652 O O . ASP A 1 719 ? -0.551 -13.512 -20.467 1.00 90.06 719 ASP A O 1
ATOM 5656 N N . ILE A 1 720 ? 1.624 -13.020 -20.675 1.00 89.94 720 ILE A N 1
ATOM 5657 C CA . ILE A 1 720 ? 1.553 -11.683 -20.074 1.00 89.94 720 ILE A CA 1
ATOM 5658 C C . ILE A 1 720 ? 2.368 -10.701 -20.914 1.00 89.94 720 ILE A C 1
ATOM 5660 O O . ILE A 1 720 ? 3.518 -10.981 -21.263 1.00 89.94 720 ILE A O 1
ATOM 5664 N N . TRP A 1 721 ? 1.776 -9.556 -21.252 1.00 87.06 721 TRP A N 1
ATOM 5665 C CA . TRP A 1 721 ? 2.423 -8.501 -22.031 1.00 87.06 721 TRP A CA 1
ATOM 5666 C C . TRP A 1 721 ? 2.041 -7.108 -21.541 1.00 87.06 721 TRP A C 1
ATOM 5668 O O . TRP A 1 721 ? 0.950 -6.867 -21.029 1.00 87.06 721 TRP A O 1
ATOM 5678 N N . ILE A 1 722 ? 2.958 -6.168 -21.743 1.00 87.50 722 ILE A N 1
ATOM 5679 C CA . ILE A 1 722 ? 2.725 -4.745 -21.509 1.00 87.50 722 ILE A CA 1
ATOM 5680 C C . ILE A 1 722 ? 1.963 -4.189 -22.714 1.00 87.50 722 ILE A C 1
ATOM 5682 O O . ILE A 1 722 ? 2.362 -4.422 -23.853 1.00 87.50 722 ILE A O 1
ATOM 5686 N N . THR A 1 723 ? 0.875 -3.456 -22.485 1.00 84.31 723 THR A N 1
ATOM 5687 C CA . THR A 1 723 ? 0.025 -2.901 -23.555 1.00 84.31 723 THR A CA 1
ATOM 5688 C C . THR A 1 723 ? 0.491 -1.525 -24.049 1.00 84.31 723 THR A C 1
ATOM 5690 O O . THR A 1 723 ? -0.245 -0.845 -24.759 1.00 84.31 723 THR A O 1
ATOM 5693 N N . GLU A 1 724 ? 1.698 -1.086 -23.681 1.00 76.50 724 GLU A N 1
ATOM 5694 C CA . GLU A 1 724 ? 2.283 0.158 -24.192 1.00 76.50 724 GLU A CA 1
ATOM 5695 C C . GLU A 1 724 ? 2.723 0.033 -25.653 1.00 76.50 724 GLU A C 1
ATOM 5697 O O . GLU A 1 724 ? 3.122 -1.028 -26.132 1.00 76.50 724 GLU A O 1
ATOM 5702 N N . ASP A 1 725 ? 2.710 1.173 -26.343 1.00 68.25 725 ASP A N 1
ATOM 5703 C CA . ASP A 1 725 ? 3.235 1.298 -27.695 1.00 68.25 725 ASP A CA 1
ATOM 5704 C C . ASP A 1 725 ? 4.717 0.887 -27.742 1.00 68.25 725 ASP A C 1
ATOM 5706 O O . ASP A 1 725 ? 5.578 1.448 -27.051 1.00 68.25 725 ASP A O 1
ATOM 5710 N N . ILE A 1 726 ? 5.016 -0.080 -28.612 1.00 69.75 726 ILE A N 1
ATOM 5711 C CA . ILE A 1 726 ? 6.361 -0.590 -28.889 1.00 69.75 726 ILE A CA 1
ATOM 5712 C C . ILE A 1 726 ? 7.353 0.536 -29.231 1.00 69.75 726 ILE A C 1
ATOM 5714 O O . ILE A 1 726 ? 8.558 0.410 -28.992 1.00 69.75 726 ILE A O 1
ATOM 5718 N N . SER A 1 727 ? 6.856 1.674 -29.726 1.00 67.00 727 SER A N 1
ATOM 5719 C CA . SER A 1 727 ? 7.637 2.875 -30.016 1.00 67.00 727 SER A CA 1
ATOM 5720 C C . SER A 1 727 ? 8.355 3.460 -28.788 1.00 67.00 727 SER A C 1
ATOM 5722 O O . SER A 1 727 ? 9.364 4.155 -28.931 1.00 67.00 727 SER A O 1
ATOM 5724 N N . CYS A 1 728 ? 7.896 3.168 -27.564 1.00 65.06 728 CYS A N 1
ATOM 5725 C CA . CYS A 1 728 ? 8.597 3.535 -26.331 1.00 65.06 728 CYS A CA 1
ATOM 5726 C C . CYS A 1 728 ? 9.927 2.784 -26.159 1.00 65.06 728 CYS A C 1
ATOM 5728 O O . CYS A 1 728 ? 10.882 3.361 -25.634 1.00 65.06 728 CYS A O 1
ATOM 5730 N N . TYR A 1 729 ? 10.016 1.546 -26.651 1.00 65.00 729 TYR A N 1
ATOM 5731 C CA . TYR A 1 729 ? 11.231 0.725 -26.595 1.00 65.00 729 TYR A CA 1
ATOM 5732 C C . TYR A 1 729 ? 12.143 0.939 -27.807 1.00 65.00 729 TYR A C 1
ATOM 5734 O O . TYR A 1 729 ? 13.361 0.788 -27.693 1.00 65.00 729 TYR A O 1
ATOM 5742 N N . TYR A 1 730 ? 11.568 1.346 -28.944 1.00 72.44 730 TYR A N 1
ATOM 5743 C CA . TYR A 1 730 ? 12.279 1.613 -30.195 1.00 72.44 730 TYR A CA 1
ATOM 5744 C C . TYR A 1 730 ? 12.049 3.062 -30.647 1.00 72.44 730 TYR A C 1
ATOM 5746 O O . TYR A 1 730 ? 11.153 3.325 -31.450 1.00 72.44 730 TYR A O 1
ATOM 5754 N N . PRO A 1 731 ? 12.888 4.019 -30.204 1.00 69.44 731 PRO A N 1
ATOM 5755 C CA . PRO A 1 731 ? 12.716 5.447 -30.503 1.00 69.44 731 PRO A CA 1
ATOM 5756 C C . PRO A 1 731 ? 12.743 5.751 -31.994 1.00 69.44 731 PRO A C 1
ATOM 5758 O O . PRO A 1 731 ? 12.125 6.708 -32.447 1.00 69.44 731 PRO A O 1
ATOM 5761 N N . SER A 1 732 ? 13.431 4.906 -32.766 1.00 75.81 732 SER A N 1
ATOM 5762 C CA . SER A 1 732 ? 13.445 4.988 -34.220 1.00 75.81 732 SER A CA 1
ATOM 5763 C C . SER A 1 732 ? 12.055 4.866 -34.834 1.00 75.81 732 SER A C 1
ATOM 5765 O O . SER A 1 732 ? 11.867 5.376 -35.926 1.00 75.81 732 SER A O 1
ATOM 5767 N N . LEU A 1 733 ? 11.089 4.230 -34.166 1.00 79.56 733 LEU A N 1
ATOM 5768 C CA . LEU A 1 733 ? 9.707 4.150 -34.646 1.00 79.56 733 LEU A CA 1
ATOM 5769 C C . LEU A 1 733 ? 8.911 5.438 -34.383 1.00 79.56 733 LEU A C 1
ATOM 5771 O O . LEU A 1 733 ? 7.927 5.675 -35.071 1.00 79.56 733 LEU A O 1
ATOM 5775 N N . LYS A 1 734 ? 9.338 6.283 -33.430 1.00 79.44 734 LYS A N 1
ATOM 5776 C CA . LYS A 1 734 ? 8.713 7.596 -33.168 1.00 79.44 734 LYS A CA 1
ATOM 5777 C C . LYS A 1 734 ? 9.177 8.687 -34.126 1.00 79.44 734 LYS A C 1
ATOM 5779 O O . LYS A 1 734 ? 8.550 9.741 -34.193 1.00 79.44 734 LYS A O 1
ATOM 5784 N N . ILE A 1 735 ? 10.294 8.472 -34.819 1.00 80.94 735 ILE A N 1
ATOM 5785 C CA . ILE A 1 735 ? 10.788 9.425 -35.809 1.00 80.94 735 ILE A CA 1
ATOM 5786 C C . ILE A 1 735 ? 9.872 9.352 -37.025 1.00 80.94 735 ILE A C 1
ATOM 5788 O O . ILE A 1 735 ? 9.729 8.296 -37.641 1.00 80.94 735 ILE A O 1
ATOM 5792 N N . ASP A 1 736 ? 9.312 10.497 -37.405 1.00 87.19 736 ASP A N 1
ATOM 5793 C CA . ASP A 1 736 ? 8.661 10.660 -38.699 1.00 87.19 736 ASP A CA 1
ATOM 5794 C C . ASP A 1 736 ? 9.731 10.676 -39.801 1.00 87.19 736 ASP A C 1
ATOM 5796 O O . ASP A 1 736 ? 10.210 11.721 -40.250 1.00 87.19 736 ASP A O 1
ATOM 5800 N N . TRP A 1 737 ? 10.156 9.477 -40.205 1.00 86.62 737 TRP A N 1
ATOM 5801 C CA . TRP A 1 737 ? 11.149 9.294 -41.258 1.00 86.62 737 TRP A CA 1
ATOM 5802 C C . TRP A 1 737 ? 10.696 9.904 -42.581 1.00 86.62 737 TRP A C 1
ATOM 5804 O O . TRP A 1 737 ? 11.546 10.343 -43.348 1.00 86.62 737 TRP A O 1
ATOM 5814 N N . GLY A 1 738 ? 9.386 9.989 -42.835 1.00 87.81 738 GLY A N 1
ATOM 5815 C CA . GLY A 1 738 ? 8.848 10.671 -44.007 1.00 87.81 738 GLY A CA 1
ATOM 5816 C C . GLY A 1 738 ? 9.233 12.146 -43.997 1.00 87.81 738 GLY A C 1
ATOM 5817 O O . GLY A 1 738 ? 9.862 12.628 -44.939 1.00 87.81 738 GLY A O 1
ATOM 5818 N N . LYS A 1 739 ? 8.960 12.844 -42.891 1.00 88.38 739 LYS A N 1
ATOM 5819 C CA . LYS A 1 739 ? 9.347 14.250 -42.716 1.00 88.38 739 LYS A CA 1
ATOM 5820 C C . LYS A 1 739 ? 10.862 14.453 -42.743 1.00 88.38 739 LYS A C 1
ATOM 5822 O O . LYS A 1 739 ? 11.327 15.407 -43.362 1.00 88.38 739 LYS A O 1
ATOM 5827 N N . VAL A 1 740 ? 11.641 13.569 -42.112 1.00 87.75 740 VAL A N 1
ATOM 5828 C CA . VAL A 1 740 ? 13.113 13.661 -42.128 1.00 87.75 740 VAL A CA 1
ATOM 5829 C C . VAL A 1 740 ? 13.653 13.466 -43.546 1.00 87.75 740 VAL A C 1
ATOM 5831 O O . VAL A 1 740 ? 14.416 14.307 -44.021 1.00 87.75 740 VAL A O 1
ATOM 5834 N N . PHE A 1 741 ? 13.242 12.410 -44.254 1.00 89.19 741 PHE A N 1
ATOM 5835 C CA . PHE A 1 741 ? 13.756 12.106 -45.591 1.00 89.19 741 PHE A CA 1
ATOM 5836 C C . PHE A 1 741 ? 13.297 13.109 -46.654 1.00 89.19 741 PHE A C 1
ATOM 5838 O O . PHE A 1 741 ? 14.059 13.390 -47.579 1.00 89.19 741 PHE A O 1
ATOM 5845 N N . LEU A 1 742 ? 12.102 13.686 -46.508 1.00 90.25 742 LEU A N 1
ATOM 5846 C CA . LEU A 1 742 ? 11.566 14.701 -47.421 1.00 90.25 742 LEU A CA 1
ATOM 5847 C C . LEU A 1 742 ? 11.949 16.139 -47.034 1.00 90.25 742 LEU A C 1
ATOM 5849 O O . LEU A 1 742 ? 11.583 17.076 -47.742 1.00 90.25 742 LEU A O 1
ATOM 5853 N N . SER A 1 743 ? 12.679 16.342 -45.932 1.00 91.56 743 SER A N 1
ATOM 5854 C CA . SER A 1 743 ? 13.098 17.681 -45.508 1.00 91.56 743 SER A CA 1
ATOM 5855 C C . SER A 1 743 ? 14.073 18.323 -46.500 1.00 91.56 743 SER A C 1
ATOM 5857 O O . SER A 1 743 ? 14.939 17.661 -47.082 1.00 91.56 743 SER A O 1
ATOM 5859 N N . THR A 1 744 ? 13.984 19.648 -46.640 1.00 92.00 744 THR A N 1
ATOM 5860 C CA . THR A 1 744 ? 14.943 20.460 -47.409 1.00 92.00 744 THR A CA 1
ATOM 5861 C C . THR A 1 744 ? 16.374 20.263 -46.914 1.00 92.00 744 THR A C 1
ATOM 5863 O O . THR A 1 744 ? 17.306 20.230 -47.716 1.00 92.00 744 THR A O 1
ATOM 5866 N N . ASP A 1 745 ? 16.540 20.054 -45.609 1.00 90.00 745 ASP A N 1
ATOM 5867 C CA . ASP A 1 745 ? 17.834 19.813 -44.979 1.00 90.00 745 ASP A CA 1
ATOM 5868 C C . ASP A 1 745 ? 18.421 18.464 -45.408 1.00 90.00 745 ASP A C 1
ATOM 5870 O O . ASP A 1 745 ? 19.590 18.397 -45.782 1.00 90.00 745 ASP A O 1
ATOM 5874 N N . ASN A 1 746 ? 17.624 17.389 -45.443 1.00 90.50 746 ASN A N 1
ATOM 5875 C CA . ASN A 1 746 ? 18.091 16.092 -45.938 1.00 90.50 746 ASN A CA 1
ATOM 5876 C C . ASN A 1 746 ? 18.459 16.149 -47.428 1.00 90.50 746 ASN A C 1
ATOM 5878 O O . ASN A 1 746 ? 19.479 15.586 -47.827 1.00 90.50 746 ASN A O 1
ATOM 5882 N N . ILE A 1 747 ? 17.679 16.869 -48.241 1.00 91.06 747 ILE A N 1
ATOM 5883 C CA . ILE A 1 747 ? 17.995 17.103 -49.659 1.00 91.06 747 ILE A CA 1
ATOM 5884 C C . ILE A 1 747 ? 19.335 17.841 -49.790 1.00 91.06 747 ILE A C 1
ATOM 5886 O O . ILE A 1 747 ? 20.185 17.439 -50.588 1.00 91.06 747 ILE A O 1
ATOM 5890 N N . ALA A 1 748 ? 19.569 18.871 -48.972 1.00 91.56 748 ALA A N 1
ATOM 5891 C CA . ALA A 1 748 ? 20.836 19.594 -48.945 1.00 91.56 748 ALA A CA 1
ATOM 5892 C C . ALA A 1 748 ? 22.006 18.693 -48.511 1.00 91.56 748 ALA A C 1
ATOM 5894 O O . ALA A 1 748 ? 23.068 18.723 -49.136 1.00 91.56 748 ALA A O 1
ATOM 5895 N N . ILE A 1 749 ? 21.817 17.839 -47.497 1.00 89.06 749 ILE A N 1
ATOM 5896 C CA . ILE A 1 749 ? 22.832 16.874 -47.048 1.00 89.06 749 ILE A CA 1
ATOM 5897 C C . ILE A 1 749 ? 23.130 15.844 -48.148 1.00 89.06 749 ILE A C 1
ATOM 5899 O O . ILE A 1 749 ? 24.300 15.531 -48.377 1.00 89.06 749 ILE A O 1
ATOM 5903 N N . LEU A 1 750 ? 22.122 15.332 -48.861 1.00 89.75 750 LEU A N 1
ATOM 5904 C CA . LEU A 1 750 ? 22.301 14.416 -49.996 1.00 89.75 750 LEU A CA 1
ATOM 5905 C C . LEU A 1 750 ? 23.069 15.078 -51.144 1.00 89.75 750 LEU A C 1
ATOM 5907 O O . LEU A 1 750 ? 24.012 14.485 -51.677 1.00 89.75 750 LEU A O 1
ATOM 5911 N N . ALA A 1 751 ? 22.708 16.314 -51.497 1.00 91.31 751 ALA A N 1
ATOM 5912 C CA . ALA A 1 751 ? 23.400 17.091 -52.520 1.00 91.31 751 ALA A CA 1
ATOM 5913 C C . ALA A 1 751 ? 24.867 17.338 -52.133 1.00 91.31 751 ALA A C 1
ATOM 5915 O O . ALA A 1 751 ? 25.771 17.090 -52.932 1.00 91.31 751 ALA A O 1
ATOM 5916 N N . LEU A 1 752 ? 25.119 17.729 -50.880 1.00 89.62 752 LEU A N 1
ATOM 5917 C CA . LEU A 1 752 ? 26.465 17.931 -50.345 1.00 89.62 752 LEU A CA 1
ATOM 5918 C C . LEU A 1 752 ? 27.277 16.630 -50.337 1.00 89.62 752 LEU A C 1
ATOM 5920 O O . LEU A 1 752 ? 28.424 16.616 -50.776 1.00 89.62 752 LEU A O 1
ATOM 5924 N N . SER A 1 753 ? 26.680 15.523 -49.895 1.00 88.12 753 SER A N 1
ATOM 5925 C CA . SER A 1 753 ? 27.318 14.200 -49.880 1.00 88.12 753 SER A CA 1
ATOM 5926 C C . SER A 1 753 ? 27.696 13.748 -51.294 1.00 88.12 753 SER A C 1
ATOM 5928 O O . SER A 1 753 ? 28.787 13.218 -51.512 1.00 88.12 753 SER A O 1
ATOM 5930 N N . SER A 1 754 ? 26.829 14.015 -52.273 1.00 87.38 754 SER A N 1
ATOM 5931 C CA . SER A 1 754 ? 27.069 13.722 -53.691 1.00 87.38 754 SER A CA 1
ATOM 5932 C C . SER A 1 754 ? 28.189 14.590 -54.269 1.00 87.38 754 SER A C 1
ATOM 5934 O O . SER A 1 754 ? 29.066 14.085 -54.970 1.00 87.38 754 SER A O 1
ATOM 5936 N N . LEU A 1 755 ? 28.225 15.880 -53.919 1.00 89.00 755 LEU A N 1
ATOM 5937 C CA . LEU A 1 755 ? 29.292 16.797 -54.325 1.00 89.00 755 LEU A CA 1
ATOM 5938 C C . LEU A 1 755 ? 30.642 16.391 -53.725 1.00 89.00 755 LEU A C 1
ATOM 5940 O O . LEU A 1 755 ? 31.661 16.408 -54.414 1.00 89.00 755 LEU A O 1
ATOM 5944 N N . ILE A 1 756 ? 30.646 15.955 -52.467 1.00 83.19 756 ILE A N 1
ATOM 5945 C CA . ILE A 1 756 ? 31.814 15.369 -51.811 1.00 83.19 756 ILE A CA 1
ATOM 5946 C C . ILE A 1 756 ? 32.268 14.097 -52.545 1.00 83.19 756 ILE A C 1
ATOM 5948 O O . ILE A 1 756 ? 33.466 13.937 -52.779 1.00 83.19 756 ILE A O 1
ATOM 5952 N N . ALA A 1 757 ? 31.339 13.230 -52.968 1.00 83.94 757 ALA A N 1
ATOM 5953 C CA . ALA A 1 757 ? 31.665 12.003 -53.706 1.00 83.94 757 ALA A CA 1
ATOM 5954 C C . ALA A 1 757 ? 32.378 12.350 -55.014 1.00 83.94 757 ALA A C 1
ATOM 5956 O O . ALA A 1 757 ? 33.433 11.800 -55.334 1.00 83.94 757 ALA A O 1
ATOM 5957 N N . TYR A 1 758 ? 31.812 13.314 -55.742 1.00 85.50 758 TYR A N 1
ATOM 5958 C CA . TYR A 1 758 ? 32.361 13.810 -56.992 1.00 85.50 758 TYR A CA 1
ATOM 5959 C C . TYR A 1 758 ? 33.743 14.437 -56.792 1.00 85.50 758 TYR A C 1
ATOM 5961 O O . TYR A 1 758 ? 34.679 14.086 -57.504 1.00 85.50 758 TYR A O 1
ATOM 5969 N N . ALA A 1 759 ? 33.912 15.298 -55.785 1.00 83.12 759 ALA A N 1
ATOM 5970 C CA . ALA A 1 759 ? 35.185 15.952 -55.495 1.00 83.12 759 ALA A CA 1
ATOM 5971 C C . ALA A 1 759 ? 36.282 14.945 -55.112 1.00 83.12 759 ALA A C 1
ATOM 5973 O O . ALA A 1 759 ? 37.397 15.021 -55.628 1.00 83.12 759 ALA A O 1
ATOM 5974 N N . VAL A 1 760 ? 35.973 13.971 -54.250 1.00 79.69 760 VAL A N 1
ATOM 5975 C CA . VAL A 1 760 ? 36.917 12.910 -53.860 1.00 79.69 760 VAL A CA 1
ATOM 5976 C C . VAL A 1 760 ? 37.261 12.018 -55.058 1.00 79.69 760 VAL A C 1
ATOM 5978 O O . VAL A 1 760 ? 38.426 11.664 -55.242 1.00 79.69 760 VAL A O 1
ATOM 5981 N N . GLY A 1 761 ? 36.278 11.686 -55.899 1.00 80.75 761 GLY A N 1
ATOM 5982 C CA . GLY A 1 761 ? 36.487 10.936 -57.139 1.00 80.75 761 GLY A CA 1
ATOM 5983 C C . GLY A 1 761 ? 37.375 11.684 -58.137 1.00 80.75 761 GLY A C 1
ATOM 5984 O O . GLY A 1 761 ? 38.361 11.129 -58.620 1.00 80.75 761 GLY A O 1
ATOM 5985 N N . ALA A 1 762 ? 37.088 12.964 -58.377 1.00 81.50 762 ALA A N 1
ATOM 5986 C CA . ALA A 1 762 ? 37.850 13.826 -59.276 1.00 81.50 762 ALA A CA 1
ATOM 5987 C C . ALA A 1 762 ? 39.296 14.028 -58.798 1.00 81.50 762 ALA A C 1
ATOM 5989 O O . ALA A 1 762 ? 40.227 13.915 -59.592 1.00 81.50 762 ALA A O 1
ATOM 5990 N N . LEU A 1 763 ? 39.510 14.243 -57.494 1.00 77.69 763 LEU A N 1
ATOM 5991 C CA . LEU A 1 763 ? 40.852 14.346 -56.906 1.00 77.69 763 LEU A CA 1
ATOM 5992 C C . LEU A 1 763 ? 41.661 13.055 -57.073 1.00 77.69 763 LEU A C 1
ATOM 5994 O O . LEU A 1 763 ? 42.873 13.109 -57.275 1.00 77.69 763 LEU A O 1
ATOM 5998 N N . LYS A 1 764 ? 41.001 11.895 -57.015 1.00 74.81 764 LYS A N 1
ATOM 5999 C CA . LYS A 1 764 ? 41.653 10.601 -57.241 1.00 74.81 764 LYS A CA 1
ATOM 6000 C C . LYS A 1 764 ? 41.970 10.339 -58.709 1.00 74.81 764 LYS A C 1
ATOM 6002 O O . LYS A 1 764 ? 43.023 9.779 -58.988 1.00 74.81 764 LYS A O 1
ATOM 6007 N N . MET A 1 765 ? 41.097 10.744 -59.631 1.00 76.94 765 MET A N 1
ATOM 6008 C CA . MET A 1 765 ? 41.338 10.601 -61.072 1.00 76.94 765 MET A CA 1
ATOM 6009 C C . MET A 1 765 ? 42.371 11.607 -61.603 1.00 76.94 765 MET A C 1
ATOM 6011 O O . MET A 1 765 ? 43.096 11.294 -62.541 1.00 76.94 765 MET A O 1
ATOM 6015 N N . GLY A 1 766 ? 42.471 12.793 -60.992 1.00 65.31 766 GLY A N 1
ATOM 6016 C CA . GLY A 1 766 ? 43.401 13.855 -61.388 1.00 65.31 766 GLY A CA 1
ATOM 6017 C C . GLY A 1 766 ? 44.841 13.692 -60.888 1.00 65.31 766 GLY A C 1
ATOM 6018 O O . GLY A 1 766 ? 45.708 14.460 -61.298 1.00 65.31 766 GLY A O 1
ATOM 6019 N N . ALA A 1 767 ? 45.127 12.716 -60.019 1.00 62.38 767 ALA A N 1
ATOM 6020 C CA . ALA A 1 767 ? 46.495 12.392 -59.624 1.00 62.38 767 ALA A CA 1
ATOM 6021 C C . ALA A 1 767 ? 47.162 11.573 -60.752 1.00 62.38 767 ALA A C 1
ATOM 6023 O O . ALA A 1 767 ? 46.769 10.424 -60.968 1.00 62.38 767 ALA A O 1
ATOM 6024 N N . PRO A 1 768 ? 48.148 12.120 -61.495 1.00 54.12 768 PRO A N 1
ATOM 6025 C CA . PRO A 1 768 ? 48.747 11.416 -62.622 1.00 54.12 768 PRO A CA 1
ATOM 6026 C C . PRO A 1 768 ? 49.354 10.090 -62.153 1.00 54.12 768 PRO A C 1
ATOM 6028 O O . PRO A 1 768 ? 50.186 10.050 -61.246 1.00 54.12 768 PRO A O 1
ATOM 6031 N N . CYS A 1 769 ? 48.953 8.991 -62.797 1.00 51.84 769 CYS A N 1
ATOM 6032 C CA . CYS A 1 769 ? 49.432 7.625 -62.547 1.00 51.84 769 CYS A CA 1
ATOM 6033 C C . CYS A 1 769 ? 50.913 7.411 -62.944 1.00 51.84 769 CYS A C 1
ATOM 6035 O O . CYS A 1 769 ? 51.339 6.300 -63.249 1.00 51.84 769 CYS A O 1
ATOM 6037 N N . THR A 1 770 ? 51.726 8.466 -62.962 1.00 52.31 770 THR A N 1
ATOM 6038 C CA . THR A 1 770 ? 53.109 8.450 -63.445 1.00 52.31 770 THR A CA 1
ATOM 6039 C C . THR A 1 770 ? 54.085 7.786 -62.469 1.00 52.31 770 THR A C 1
ATOM 6041 O O . THR A 1 770 ? 55.171 7.393 -62.887 1.00 52.31 770 THR A O 1
ATOM 6044 N N . SER A 1 771 ? 53.717 7.563 -61.199 1.00 51.25 771 SER A N 1
ATOM 6045 C CA . SER A 1 771 ? 54.611 6.912 -60.222 1.00 51.25 771 SER A CA 1
ATOM 6046 C C . SER A 1 771 ? 54.519 5.379 -60.174 1.00 51.25 771 SER A C 1
ATOM 6048 O O . SER A 1 771 ? 55.463 4.739 -59.708 1.00 51.25 771 SER A O 1
ATOM 6050 N N . ARG A 1 772 ? 53.441 4.756 -60.683 1.00 50.12 772 ARG A N 1
ATOM 6051 C CA . ARG A 1 772 ? 53.279 3.285 -60.626 1.00 50.12 772 ARG A CA 1
ATOM 6052 C C . ARG A 1 772 ? 54.200 2.565 -61.622 1.00 50.12 772 ARG A C 1
ATOM 6054 O O . ARG A 1 772 ? 54.827 1.581 -61.247 1.00 50.12 772 ARG A O 1
ATOM 6061 N N . HIS A 1 773 ? 54.411 3.118 -62.819 1.00 51.19 773 HIS A N 1
ATOM 6062 C CA . HIS A 1 773 ? 55.363 2.550 -63.788 1.00 51.19 773 HIS A CA 1
ATOM 6063 C C . HIS A 1 773 ? 56.842 2.779 -63.439 1.00 51.19 773 HIS A C 1
ATOM 6065 O O . HIS A 1 773 ? 57.686 1.977 -63.836 1.00 51.19 773 HIS A O 1
ATOM 6071 N N . ALA A 1 774 ? 57.178 3.823 -62.674 1.00 53.72 774 ALA A N 1
ATOM 6072 C CA . ALA A 1 774 ? 58.554 4.040 -62.221 1.00 53.72 774 ALA A CA 1
ATOM 6073 C C . ALA A 1 774 ? 58.978 3.003 -61.163 1.00 53.72 774 ALA A C 1
ATOM 6075 O O . ALA A 1 774 ? 60.101 2.505 -61.204 1.00 53.72 774 ALA A O 1
ATOM 6076 N N . HIS A 1 775 ? 58.066 2.620 -60.262 1.00 50.22 775 HIS A N 1
ATOM 6077 C CA . HIS A 1 775 ? 58.352 1.626 -59.225 1.00 50.22 775 HIS A CA 1
ATOM 6078 C C . HIS A 1 775 ? 58.320 0.178 -59.743 1.00 50.22 775 HIS A C 1
ATOM 6080 O O . HIS A 1 775 ? 59.110 -0.645 -59.285 1.00 50.22 775 HIS A O 1
ATOM 6086 N N . GLU A 1 776 ? 57.470 -0.120 -60.729 1.00 50.06 776 GLU A N 1
ATOM 6087 C CA . GLU A 1 776 ? 57.399 -1.440 -61.373 1.00 50.06 776 GLU A CA 1
ATOM 6088 C C . GLU A 1 776 ? 58.623 -1.702 -62.271 1.00 50.06 776 GLU A C 1
ATOM 6090 O O . GLU A 1 776 ? 59.173 -2.801 -62.259 1.00 50.06 776 GLU A O 1
ATOM 6095 N N . LYS A 1 777 ? 59.172 -0.669 -62.935 1.00 53.44 777 LYS A N 1
ATOM 6096 C CA . LYS A 1 777 ? 60.476 -0.780 -63.616 1.00 53.44 777 LYS A CA 1
ATOM 6097 C C . LYS A 1 777 ? 61.643 -1.019 -62.652 1.00 53.44 777 LYS A C 1
ATOM 6099 O O . LYS A 1 777 ? 62.568 -1.733 -63.025 1.00 53.44 777 LYS A O 1
ATOM 6104 N N . GLN A 1 778 ? 61.599 -0.481 -61.428 1.00 50.81 778 GLN A N 1
ATOM 6105 C CA . GLN A 1 778 ? 62.659 -0.654 -60.419 1.00 50.81 778 GLN A CA 1
ATOM 6106 C C . GLN A 1 778 ? 62.609 -1.999 -59.669 1.00 50.81 778 GLN A C 1
ATOM 6108 O O . GLN A 1 778 ? 63.630 -2.424 -59.136 1.00 50.81 778 GLN A O 1
ATOM 6113 N N . GLN A 1 779 ? 61.455 -2.673 -59.627 1.00 52.28 779 GLN A N 1
ATOM 6114 C CA . GLN A 1 779 ? 61.323 -4.032 -59.073 1.00 52.28 779 GLN A CA 1
ATOM 6115 C C . GLN A 1 779 ? 61.549 -5.147 -60.099 1.00 52.28 779 GLN A C 1
ATOM 6117 O O . GLN A 1 779 ? 61.718 -6.287 -59.703 1.00 52.28 779 GLN A O 1
ATOM 6122 N N . ILE A 1 780 ? 61.569 -4.835 -61.398 1.00 57.56 780 ILE A N 1
ATOM 6123 C CA . ILE A 1 780 ? 61.977 -5.784 -62.449 1.00 57.56 780 ILE A CA 1
ATOM 6124 C C . ILE A 1 780 ? 63.502 -5.715 -62.696 1.00 57.56 780 ILE A C 1
ATOM 6126 O O . ILE A 1 780 ? 64.076 -6.611 -63.304 1.00 57.56 780 ILE A O 1
ATOM 6130 N N . THR A 1 781 ? 64.184 -4.677 -62.191 1.00 50.88 781 THR A N 1
ATOM 6131 C CA . THR A 1 781 ? 65.655 -4.521 -62.257 1.00 50.88 781 THR A CA 1
ATOM 6132 C C . THR A 1 781 ? 66.399 -4.875 -60.959 1.00 50.88 781 THR A C 1
ATOM 6134 O O . THR A 1 781 ? 67.622 -4.753 -60.916 1.00 50.88 781 THR A O 1
ATOM 6137 N N . ARG A 1 782 ? 65.702 -5.336 -59.916 1.00 37.09 782 ARG A N 1
ATOM 6138 C CA . ARG A 1 782 ? 66.265 -5.940 -58.695 1.00 37.09 782 ARG A CA 1
ATOM 6139 C C . ARG A 1 782 ? 65.656 -7.312 -58.502 1.00 37.09 782 ARG A C 1
ATOM 6141 O O . ARG A 1 782 ? 66.395 -8.200 -58.033 1.00 37.09 782 ARG A O 1
#

Secondary structure (DSSP, 8-state):
-------HHHHHHHHHHHHHHHHHHHHHHHHS---SHHHHHHHHHHHHSHHHHHHHHHHHHHHHHHHHHHSPPP-GGG-SS--TTHHHHHHHHHHHHHHHHHHT--HHHHHHHHHHHHHHHHHHHHHHHHHHHH--THHHHHHHHHHHHHHHHHHHHHHHHHHHHHHHHHHH--THHHHHHHHHHHHHHHHHHHHHHHHHHHHHHHSS----HHHHHHHHHHHHHHTTT-EEE-SSHHHHHHHHHTT-S-EESSS-S---HHHH--SHHHHHHHHHHHTEEEEEE-TTGGGG-STTS-THHHHTTTS-EEEEETTEEEEE----PPPPSS-SEEEEPPSS--HHHHHHHHHHHHHTT---EEE-TT-TTGGG-SEEEEE--TT--HHHHHHHHHTTPEEEEE-TT-S-HHHHHTT-EEEEEEEEEEEEEETTEEEEEEEEEEEEEE--TTT-EEEEEEEETTEEEEEEEEEEEETTEEEEEE--HHHHHHHT-S-HHHHHHHHHTHHHHHHHGGGTS--PPPP----PPP---EEEEEEEEEEEEEEEEES-EEEPSSEEEEEEESS-EEEEEEEEEEEES-EEEEEEEEEEEEE---SS-TTEEEEEEESSEEEEEEEPTT-EEEEEETTEEEEEE--TT-EEEEEEE-SSEEEEEES-EEEEEEEEEEEEEE-TT---SS----EEEEEEEEEEEEEEEEEE-SSEEEEEEEEEEEEEEE-S-GGGT-GGGTS-HHHHHTSHHHHHHHHHHHHHHHHHHHHHHSS-THHHHHHHHHHH--

pLDDT: mean 86.29, std 14.62, range [24.53, 98.56]

Sequence (782 aa):
PYPVNLSPGRLGFYTFLGTLFLCFVTTVLSRIRVTGSRSIRTYDWLQAVSPVWFSLLFYFYALSFLVISSSIPPLFQRYVIVPWYYYPVKLGIVGSLALIWTSYIPWRNIRAFIGLFWAALSFIIIIRLGSTLFQFQTIIWLEFRTFTFIFFSLLPLASSALLGVLKAITIRFHGPIKLLLSGIIVTLTLIAGLGSTLLSAELWRLRGSAVPKEAIHVAAELAEKTGLSSWVLTLSEDSFNILRYAGVARIAPTEWSHYYAFLHASKPGTYVRLLEDGRIGYVFITPTDMAFFMPEGPFLGRLVRYLPLACREGSFNGYEVPQMTYPQGSSDIALVLPDKGLYGPFEFALLTLSVSSVHYTTVLPDDVALANYSIIFVIDQPGVEINSLLSLCEVGRTVVVQNWAGYGPLAEYLSISQTGIQEDADGLRCGNRTEQLPTFNVPELSFDSARLTPIAYFTDGGSDVAPYALEMCVGEGRFIYLNTYPYLLVLNSTDGMLRREAFIRLGAFLNVLRDVVPLVSPGPAIRGYPHFHRYFIGDVRLLGDVLLRTNGLILSREVVASVSRPIEHGYSELQELTIKGHVSMLIHSEEATLSPSAVPSSLYVEADMRNRCSITFMLSEGSILVLNFTDGIEIFRGGQAGLEVEVNLRTPVKMLMRTPYVHVDGAVNFECLYYPGARPAIFVQPQNKPTQARGSVSFRVLNADVGLSLLTDLQVGGDIWITEDISCYYPSLKIDWGKVFLSTDNIAILALSSLIAYAVGALKMGAPCTSRHAHEKQQITR